Protein AF-A0AAA9Z2B7-F1 (afdb_monomer_lite)

Sequence (1049 aa):
MNGNPAVTLFSEHAGSIQVANTSALHRAEEEEALEDHRRREQELAKEMENAFDDLIDDDQNDTLNSLNYLSNHSEQSTPPPPLPMVNRVLEGVTLKKNGAVPNCGEGGDGHHVTHWMQMYESKQREFEHVTRLMHDKTKEFERQVNELKKRLMLAEGERDRANMTRTQSHDILVECKTKISEQEDAISKHKDKIKSLEETNLKLEADLEHKKTMLQDTLHKYHMVEQTMGVKADRHTDHLLKQAEEKHSAKVAMMQQQIENLRSELDDRVQEVRRWEVRYKELQSLRDALLVEKTETIQRLQDSLEESQRQCENLMTKTMSVTNFSQDNLRLKSKVSALEQQTQDMQKTINTLTHRLETTNAELELMDSVICSSDEHGGSSPGKDGTCTFAASRKHLIGSTPINPNAFKNPEDRVAKLKQELLLCMNGQKEKRETIKRLESDLSTKEQEVQQLKKDESQALVQMNQYKEEAFRVNSKCKLLEAELDKLCKKDQSSSKLGRRSSFDRQEALEDKIFALKQEKVELEEKCDKLERENQQFRERMKKLGSDSQSLDAVKLELEKHKSLLKDAQNECERLKNLYIEMSGCKDTLNRELTTLRSQDSAKEISVLREKVASLERALQLAELKSSELAKLLEREKIEHEKLLRDLQEKQHDSSRDSKELKQSTNNCVRCIDNLTELSKMEIQNLQLQNTCASHLKDINELKNALKEARTTINTLHEKLDLKAERDHLIDELKEKAIQFEQFMRGKSTSHSSMSSSGNSSTKDSATSPRPQEKRQSRDQSVNTSSEYHEPNEVENRKAAREQENRIREEMARAFAAEIKVIEEKFKEQYIKFEQNITELKKELHDRVNELLLRNKEIEVLKYAIVTEREKMTEILAKKDEDARRLFDKQAEVMKKYKSELENAHRKVQFLEGQLHEKRELIQAERESMEKLIKQVTEERKLYKEHEDELIAKFKEMETEYNKSLEMMTEKYNSVKKTALNYKKYAEDKEQHMLKEYDRIKDGYNTALLKVQNRMKEALESKDRSMKEQISKVETEYQSKLKMLKAST

Secondary structure (DSSP, 8-state):
-----------S---------HHHHHHHHHHHHHHHHHHHHHHHHHHHHHTTGGGTS----------------------------------------------------HHHHHHHHHHHHHHHHHHHHHHHHHHHHHHHHHHHHHHHHHHHHHHHHHHHHHHHHHHHHHHHHHHHHHHHHHHHHHHHHHHHHHHHHHHHHHHHHHHHHHHHHHHHHHHHHHHHHHHHHHHHHHHHHHHHHHHHHHHHHHHHHHHHHHHHHHHHHHHHHHHHHHHHHHHHHHHHHHHHHHHHHHHHHHHHHHHHHHHHHHHHHHHHHHHHHHS-HHHHHHHHHHHHHHHHHHHHHHHHHHHHHHHHHHHHHTTTGGGT-S----------------------------------------SHHHHHHHHHHHHHHHHHHHHHHHHHHHHHHHHHHHHHHHHHHHHHHHHHHHHHHHHHHHHHHHHHHHHHHHHHHHHHTTTTTS-------TTTHHHHHHHHHHHHHHHHHHHHHHHHHHHHHHHHHHHHHHHHHHHHHHHHHHHHHHHHHHHHHHHHHHHHHHHHHHHHHHHHHHHHHHHHHHHHHHHHHHHHHHHHHHHHHHHHHHHHHHHHHHHHHHHHHHHHHHHHHHHHHHHHHHHHHS--S---------S--HHHHHHHHHHHHHHHHHHHHHHHHHHHHHHHHHHHHHHHHHHHHHHHHHHHHHHHHHHHHHHHHHHHHHHHHHHHHHHHHTS-----------------------------------------S-HHHHHHHHHHHHHHHHHHHHHHHHHHHHHHHHHHHHHHHHHHHHHHHHHHHHHHHHHHHHHHHHHHHHHHHHHHHHHHHHHHHHHHHHHHHHHHHHHHHHHHHHHHHHHHHHHHHHHHHHHHHHHHHHHHHHHHHHHHHHHHHHHHHHHHHHHHHHHHHHHHHHHHHHHHHHHHHHHHHHHHHHHHHHHHHHHHHHHHHHHHHHHHHHHHHHHHHHHHHHHHHHHHHHHHHHHHHHHHHHHHHHHHHHHHTTS--

Radius of gyration: 96.9 Å; chains: 1; bounding box: 285×155×288 Å

pLDDT: mean 76.9, std 21.86, range [25.92, 97.5]

Foldseek 3Di:
DDDDDDDDDPDDDDDDPDPDDPVVVVVVVVVVVVVVVVVVVVVVVVCVVCVCVVPPDDDDDDDDDDDDDDDDDDDDDDDDDDDDDDDDDDDDDDDDDDDDDDDDDDDDDPPVVVVVVVVVVVVVVVVVVVVVVVVVVVVVVVVVVVVVVVVVVVVVVVVVVVVVVVVVVVVVVVVVVVVVVVVVVVVVVVVVVVVVVVVVVVVVVVVVVVVVVVVVVVVVVVVVCVVVVVVVVVVVVVVVVVVVVVVVVVVVVVVVVVVVVVVVVVVVVVVVVVVVVVVVVVVVVVVVVVVVVVVVVVVVVVVVVVVVVVVVVVVVVVVVVVDVVVVVVVVVVVVVVVVVVVVVVVVVVVVVVVVVVCVVCVVPCVPPPDDDDYDDYDDYDDYYDDDDDDDDDDDDDDDDDDDDDDDDDDPVVVVVVVVVVVVVVVVVVVVVVVVVVVVVVVVVVVVVVVVVVVVVVVVVVVVVVVVVVVVVVVVVVVVVVVVVVVVVVVPVVPDDDDDDDPPVCVVVVVVVVVVVVVVVVVVVVVVVVVVVVVVVVVVVVVVVVVVVVVVVVVVVVVVVVVVVVVVVVVVVVVVVVVVVVVVVVVVVVVVVVVVVVVVVVVVVVVVVVVVVVVVVVVVVVVVVVVVVVVVVVVVVVVVVVVVVVVVVVVCVVPPPDDDDDDDDDDDDPVVVVVVVVVVVVVVVVVVVVVVVVVVVVVVVVVVVVVVVVVVVVVVVVVVVVVVVVVVVVVVVVVVVVVVVVVVVVVVCVVDDPDDDDDDDDDDDDDDDDDDDDDDDDDDDDDDDDDDDDDDDDPPPVVVVVVVVVVVVVVVVVVVVVVVVVVVVVVVVVVVVVVVVVVVVVVVVVVVVVVVVVVVVVVVVVVVVVVVVVVVVVVVVVVVVVVVVVVVVVVVVVVVVVVVVVVVVVVVVVVVVVVVVVVVVVVVVVVVVVVVVVVVVVVVVVVVVVVVVVVVVVVVVVVVVVVVVVVVVVVVVVVVVVVVVVVVVVVVVVVVVVVVVVVVVVVVVVVVVVVVVVVVVVVVVVVVVVVVVVVVVVVVVVVVVVVVVVVVDD

Structure (mmCIF, N/CA/C/O backbone):
data_AF-A0AAA9Z2B7-F1
#
_entry.id   AF-A0AAA9Z2B7-F1
#
loop_
_atom_site.group_PDB
_atom_site.id
_atom_site.type_symbol
_atom_site.label_atom_id
_atom_site.label_alt_id
_atom_site.label_comp_id
_atom_site.label_asym_id
_atom_site.label_entity_id
_atom_site.label_seq_id
_atom_site.pdbx_PDB_ins_code
_atom_site.Cartn_x
_atom_site.Cartn_y
_atom_site.Cartn_z
_atom_site.occupancy
_atom_site.B_iso_or_equiv
_atom_site.auth_seq_id
_atom_site.auth_comp_id
_atom_site.auth_asym_id
_atom_site.auth_atom_id
_atom_site.pdbx_PDB_model_num
ATOM 1 N N . MET A 1 1 ? -34.300 40.550 18.934 1.00 36.41 1 MET A N 1
ATOM 2 C CA . MET A 1 1 ? -33.911 39.120 18.914 1.00 36.41 1 MET A CA 1
ATOM 3 C C . MET A 1 1 ? -33.779 38.680 17.466 1.00 36.41 1 MET A C 1
ATOM 5 O O . MET A 1 1 ? -34.389 39.335 16.635 1.00 36.41 1 MET A O 1
ATOM 9 N N . ASN A 1 2 ? -33.032 37.601 17.216 1.00 36.44 2 ASN A N 1
ATOM 10 C CA . ASN A 1 2 ? -32.855 36.895 15.937 1.00 36.44 2 ASN A CA 1
ATOM 11 C C . ASN A 1 2 ? -32.421 37.768 14.744 1.00 36.44 2 ASN A C 1
ATOM 13 O O . ASN A 1 2 ? -33.203 38.533 14.192 1.00 36.44 2 ASN A O 1
ATOM 17 N N . GLY A 1 3 ? -31.178 37.585 14.301 1.00 34.53 3 GLY A N 1
ATOM 18 C CA . GLY A 1 3 ? -30.697 38.088 13.015 1.00 34.53 3 GLY A CA 1
ATOM 19 C C . GLY A 1 3 ? -30.290 36.936 12.101 1.00 34.53 3 GLY A C 1
ATOM 20 O O . GLY A 1 3 ? -29.943 35.860 12.585 1.00 34.53 3 GLY A O 1
ATOM 21 N N . ASN A 1 4 ? -30.299 37.179 10.791 1.00 34.38 4 ASN A N 1
ATOM 22 C CA . ASN A 1 4 ? -29.501 36.420 9.830 1.00 34.38 4 ASN A CA 1
ATOM 23 C C . ASN A 1 4 ? -29.220 37.316 8.603 1.00 34.38 4 ASN A C 1
ATOM 25 O O . ASN A 1 4 ? -30.181 37.735 7.954 1.00 34.38 4 ASN A O 1
ATOM 29 N N . PRO A 1 5 ? -27.961 37.681 8.298 1.00 45.47 5 PRO A N 1
ATOM 30 C CA . PRO A 1 5 ? -27.651 38.594 7.201 1.00 45.47 5 PRO A CA 1
ATOM 31 C C . PRO A 1 5 ? -27.490 37.843 5.870 1.00 45.47 5 PRO A C 1
ATOM 33 O O . PRO A 1 5 ? -26.452 37.244 5.602 1.00 45.47 5 PRO A O 1
ATOM 36 N N . ALA A 1 6 ? -28.495 37.925 4.999 1.00 32.09 6 ALA A N 1
ATOM 37 C CA . ALA A 1 6 ? -28.355 37.557 3.590 1.00 32.09 6 ALA A CA 1
ATOM 38 C C . ALA A 1 6 ? -27.947 38.801 2.782 1.00 32.09 6 ALA A C 1
ATOM 40 O O . ALA A 1 6 ? -28.791 39.638 2.464 1.00 32.09 6 ALA A O 1
ATOM 41 N N . VAL A 1 7 ? -26.652 38.949 2.485 1.00 37.31 7 VAL A N 1
ATOM 42 C CA . VAL A 1 7 ? -26.121 40.091 1.720 1.00 37.31 7 VAL A CA 1
ATOM 43 C C . VAL A 1 7 ? -25.992 39.724 0.242 1.00 37.31 7 VAL A C 1
ATOM 45 O O . VAL A 1 7 ? -25.288 38.787 -0.126 1.00 37.31 7 VAL A O 1
ATOM 48 N N . THR A 1 8 ? -26.682 40.483 -0.608 1.00 39.69 8 THR A N 1
ATOM 49 C CA . THR A 1 8 ? -26.598 40.423 -2.073 1.00 39.69 8 THR A CA 1
ATOM 50 C C . THR A 1 8 ? -25.227 40.854 -2.588 1.00 39.69 8 THR A C 1
ATOM 52 O O . THR A 1 8 ? -24.715 41.887 -2.164 1.00 39.69 8 THR A O 1
ATOM 55 N N . LEU A 1 9 ? -24.683 40.126 -3.569 1.00 34.62 9 LEU A N 1
ATOM 56 C CA . LEU A 1 9 ? -23.406 40.457 -4.216 1.00 34.62 9 LEU A CA 1
ATOM 57 C C . LEU A 1 9 ? -23.421 40.145 -5.731 1.00 34.62 9 LEU A C 1
ATOM 59 O O . LEU A 1 9 ? -22.540 39.476 -6.258 1.00 34.62 9 LEU A O 1
ATOM 63 N N . PHE A 1 10 ? -24.465 40.611 -6.431 1.00 36.41 10 PHE A N 1
ATOM 64 C CA . PHE A 1 10 ? -24.662 40.410 -7.878 1.00 36.41 10 PHE A CA 1
ATOM 65 C C . PHE A 1 10 ? -25.240 41.649 -8.596 1.00 36.41 10 PHE A C 1
ATOM 67 O O . PHE A 1 10 ? -26.209 41.543 -9.343 1.00 36.41 10 PHE A O 1
ATOM 74 N N . SER A 1 11 ? -24.647 42.832 -8.393 1.00 35.84 11 SER A N 1
ATOM 75 C CA . SER A 1 11 ? -24.868 43.991 -9.283 1.00 35.84 11 SER A CA 1
ATOM 76 C C . SER A 1 11 ? -23.860 45.126 -9.051 1.00 35.84 11 SER A C 1
ATOM 78 O O . SER A 1 11 ? -24.230 46.190 -8.562 1.00 35.84 11 SER A O 1
ATOM 80 N N . GLU A 1 12 ? -22.596 44.939 -9.432 1.00 34.78 12 GLU A N 1
ATOM 81 C CA . GLU A 1 12 ? -21.686 46.072 -9.648 1.00 34.78 12 GLU A CA 1
ATOM 82 C C . GLU A 1 12 ? -20.708 45.783 -10.798 1.00 34.78 12 GLU A C 1
ATOM 84 O O . GLU A 1 12 ? -20.236 44.660 -10.956 1.00 34.78 12 GLU A O 1
ATOM 89 N N . HIS A 1 13 ? -20.431 46.811 -11.605 1.00 33.06 13 HIS A N 1
ATOM 90 C CA . HIS A 1 13 ? -19.369 46.857 -12.621 1.00 33.06 13 HIS A CA 1
ATOM 91 C C . HIS A 1 13 ? -19.383 45.788 -13.735 1.00 33.06 13 HIS A C 1
ATOM 93 O O . HIS A 1 13 ? -18.380 45.136 -14.020 1.00 33.06 13 HIS A O 1
ATOM 99 N N . ALA A 1 14 ? -20.488 45.725 -14.485 1.00 42.03 14 ALA A N 1
ATOM 100 C CA . ALA A 1 14 ? -20.457 45.283 -15.882 1.00 42.03 14 ALA A CA 1
ATOM 101 C C . ALA A 1 14 ? -20.304 46.504 -16.813 1.00 42.03 14 ALA A C 1
ATOM 103 O O . ALA A 1 14 ? -21.259 47.256 -17.004 1.00 42.03 14 ALA A O 1
ATOM 104 N N . GLY A 1 15 ? -19.119 46.714 -17.398 1.00 34.88 15 GLY A N 1
ATOM 105 C CA . GLY A 1 15 ? -18.901 47.784 -18.379 1.00 34.88 15 GLY A CA 1
ATOM 106 C C . GLY A 1 15 ? -17.434 48.018 -18.754 1.00 34.88 15 GLY A C 1
ATOM 107 O O . GLY A 1 15 ? -16.591 48.181 -17.884 1.00 34.88 15 GLY A O 1
ATOM 108 N N . SER A 1 16 ? -17.158 48.095 -20.061 1.00 34.91 16 SER A N 1
ATOM 109 C CA . SER A 1 16 ? -15.866 48.469 -20.663 1.00 34.91 16 SER A CA 1
ATOM 110 C C . SER A 1 16 ? -14.650 47.583 -20.327 1.00 34.91 16 SER A C 1
ATOM 112 O O . SER A 1 16 ? -13.742 47.994 -19.606 1.00 34.91 16 SER A O 1
ATOM 114 N N . ILE A 1 17 ? -14.529 46.440 -21.015 1.00 34.38 17 ILE A N 1
ATOM 115 C CA . ILE A 1 17 ? -13.193 45.929 -21.366 1.00 34.38 17 ILE A CA 1
ATOM 116 C C . ILE A 1 17 ? -12.596 46.915 -22.377 1.00 34.38 17 ILE A C 1
ATOM 118 O O . ILE A 1 17 ? -13.062 46.993 -23.514 1.00 34.38 17 ILE A O 1
ATOM 122 N N . GLN A 1 18 ? -11.581 47.680 -21.973 1.00 34.91 18 GLN A N 1
ATOM 123 C CA . GLN A 1 18 ? -10.797 48.468 -22.921 1.00 34.91 18 GLN A CA 1
ATOM 124 C C . GLN A 1 18 ? -9.943 47.522 -23.768 1.00 34.91 18 GLN A C 1
ATOM 126 O O . GLN A 1 18 ? -9.064 46.834 -23.250 1.00 34.91 18 GLN A O 1
ATOM 131 N N . VAL A 1 19 ? -10.182 47.506 -25.080 1.00 37.06 19 VAL A N 1
ATOM 132 C CA . VAL A 1 19 ? -9.273 46.869 -26.039 1.00 37.06 19 VAL A CA 1
ATOM 133 C C . VAL A 1 19 ? -8.016 47.733 -26.119 1.00 37.06 19 VAL A C 1
ATOM 135 O O . VAL A 1 19 ? -7.999 48.759 -26.797 1.00 37.06 19 VAL A O 1
ATOM 138 N N . ALA A 1 20 ? -6.974 47.351 -25.379 1.00 36.44 20 ALA A N 1
ATOM 139 C CA . ALA A 1 20 ? -5.672 48.002 -25.465 1.00 36.44 20 ALA A CA 1
ATOM 140 C C . ALA A 1 20 ? -5.089 47.818 -26.879 1.00 36.44 20 ALA A C 1
ATOM 142 O O . ALA A 1 20 ? -5.139 46.725 -27.441 1.00 36.44 20 ALA A O 1
ATOM 143 N N . ASN A 1 21 ? -4.569 48.901 -27.464 1.00 44.94 21 ASN A N 1
ATOM 144 C CA . ASN A 1 21 ? -4.221 48.978 -28.886 1.00 44.94 21 ASN A CA 1
ATOM 145 C C . ASN A 1 21 ? -3.170 47.941 -29.329 1.00 44.94 21 ASN A C 1
ATOM 147 O O . ASN A 1 21 ? -1.967 48.183 -29.228 1.00 44.94 21 ASN A O 1
ATOM 151 N N . THR A 1 22 ? -3.614 46.867 -29.987 1.00 42.72 22 THR A N 1
ATOM 152 C CA . THR A 1 22 ? -2.740 45.964 -30.763 1.00 42.72 22 THR A CA 1
ATOM 153 C C . THR A 1 22 ? -1.999 46.691 -31.894 1.00 42.72 22 THR A C 1
ATOM 155 O O . THR A 1 22 ? -0.917 46.269 -32.286 1.00 42.72 22 THR A O 1
ATOM 158 N N . SER A 1 23 ? -2.513 47.843 -32.350 1.00 52.03 23 SER A N 1
ATOM 159 C CA . SER A 1 23 ? -1.853 48.730 -33.325 1.00 52.03 23 SER A CA 1
ATOM 160 C C . SER A 1 23 ? -0.497 49.297 -32.871 1.00 52.03 23 SER A C 1
ATOM 162 O O . SER A 1 23 ? 0.234 49.804 -33.722 1.00 52.03 23 SER A O 1
ATOM 164 N N . ALA A 1 24 ? -0.170 49.285 -31.574 1.00 50.59 24 ALA A N 1
ATOM 165 C CA . ALA A 1 24 ? 1.153 49.699 -31.102 1.00 50.59 24 ALA A CA 1
ATOM 166 C C . ALA A 1 24 ? 2.172 48.556 -31.237 1.00 50.59 24 ALA A C 1
ATOM 168 O O . ALA A 1 24 ? 3.269 48.768 -31.741 1.00 50.59 24 ALA A O 1
ATOM 169 N N . LEU A 1 25 ? 1.769 47.342 -30.851 1.00 53.09 25 LEU A N 1
ATOM 170 C CA . LEU A 1 25 ? 2.598 46.136 -30.895 1.00 53.09 25 LEU A CA 1
ATOM 171 C C . LEU A 1 25 ? 2.917 45.730 -32.342 1.00 53.09 25 LEU A C 1
ATOM 173 O O . LEU A 1 25 ? 4.081 45.622 -32.701 1.00 53.09 25 LEU A O 1
ATOM 177 N N . HIS A 1 26 ? 1.897 45.667 -33.203 1.00 53.09 26 HIS A N 1
ATOM 178 C CA . HIS A 1 26 ? 2.074 45.317 -34.617 1.00 53.09 26 HIS A CA 1
ATOM 179 C C . HIS A 1 26 ? 2.900 46.364 -35.395 1.00 53.09 26 HIS A C 1
ATOM 181 O O . HIS A 1 26 ? 3.564 46.021 -36.368 1.00 53.09 26 HIS A O 1
ATOM 187 N N . ARG A 1 27 ? 2.894 47.641 -34.971 1.00 62.94 27 ARG A N 1
ATOM 188 C CA . ARG A 1 27 ? 3.772 48.671 -35.556 1.00 62.94 27 ARG A CA 1
ATOM 189 C C . ARG A 1 27 ? 5.222 48.504 -35.093 1.00 62.94 27 ARG A C 1
ATOM 191 O O . ARG A 1 27 ? 6.113 48.714 -35.901 1.00 62.94 27 ARG A O 1
ATOM 198 N N . ALA A 1 28 ? 5.457 48.112 -33.840 1.00 65.44 28 ALA A N 1
ATOM 199 C CA . ALA A 1 28 ? 6.804 47.828 -33.347 1.00 65.44 28 ALA A CA 1
ATOM 200 C C . ALA A 1 28 ? 7.416 46.591 -34.032 1.00 65.44 28 ALA A C 1
ATOM 202 O O . ALA A 1 28 ? 8.573 46.634 -34.425 1.00 65.44 28 ALA A O 1
ATOM 203 N N . GLU A 1 29 ? 6.628 45.532 -34.251 1.00 68.62 29 GLU A N 1
ATOM 204 C CA . GLU A 1 29 ? 7.055 44.337 -35.002 1.00 68.62 29 GLU A CA 1
ATOM 205 C C . GLU A 1 29 ? 7.353 44.657 -36.485 1.00 68.62 29 GLU A C 1
ATOM 207 O O . GLU A 1 29 ? 8.303 44.131 -37.062 1.00 68.62 29 GLU A O 1
ATOM 212 N N . GLU A 1 30 ? 6.577 45.554 -37.106 1.00 67.50 30 GLU A N 1
ATOM 213 C CA . GLU A 1 30 ? 6.803 46.032 -38.482 1.00 67.50 30 GLU A CA 1
ATOM 214 C C . GLU A 1 30 ? 8.042 46.949 -38.587 1.00 67.50 30 GLU A C 1
ATOM 216 O O . GLU A 1 30 ? 8.807 46.854 -39.546 1.00 67.50 30 GLU A O 1
ATOM 221 N N . GLU A 1 31 ? 8.285 47.793 -37.580 1.00 73.31 31 GLU A N 1
ATOM 222 C CA . GLU A 1 31 ? 9.467 48.659 -37.477 1.00 73.31 31 GLU A CA 1
ATOM 223 C C . GLU A 1 31 ? 10.747 47.842 -37.202 1.00 73.31 31 GLU A C 1
ATOM 225 O O . GLU A 1 31 ? 11.766 48.067 -37.855 1.00 73.31 31 GLU A O 1
ATOM 230 N N . GLU A 1 32 ? 10.686 46.819 -36.340 1.00 73.69 32 GLU A N 1
ATOM 231 C CA . GLU A 1 32 ? 11.787 45.871 -36.102 1.00 73.69 32 GLU A CA 1
ATOM 232 C C . GLU A 1 32 ? 12.126 45.053 -37.361 1.00 73.69 32 GLU A C 1
ATOM 234 O O . GLU A 1 32 ? 13.302 44.910 -37.700 1.00 73.69 32 GLU A O 1
ATOM 239 N N . ALA A 1 33 ? 11.120 44.583 -38.108 1.00 75.06 33 ALA A N 1
ATOM 240 C CA . ALA A 1 33 ? 11.331 43.862 -39.366 1.00 75.06 33 ALA A CA 1
ATOM 241 C C . ALA A 1 33 ? 12.002 44.731 -40.449 1.00 75.06 33 ALA A C 1
ATOM 243 O O . ALA A 1 33 ? 12.862 44.245 -41.189 1.00 75.06 33 ALA A O 1
ATOM 244 N N . LEU A 1 34 ? 11.652 46.020 -40.530 1.00 79.00 34 LEU A N 1
ATOM 245 C CA . LEU A 1 34 ? 12.309 46.979 -41.427 1.00 79.00 34 LEU A CA 1
ATOM 246 C C . LEU A 1 34 ? 13.745 47.297 -40.977 1.00 79.00 34 LEU A C 1
ATOM 248 O O . LEU A 1 34 ? 14.641 47.390 -41.815 1.00 79.00 34 LEU A O 1
ATOM 252 N N . GLU A 1 35 ? 13.989 47.410 -39.671 1.00 79.06 35 GLU A N 1
ATOM 253 C CA . GLU A 1 35 ? 15.323 47.628 -39.097 1.00 79.06 35 GLU A CA 1
ATOM 254 C C . GLU A 1 35 ? 16.250 46.407 -39.294 1.00 79.06 35 GLU A C 1
ATOM 256 O O . GLU A 1 35 ? 17.453 46.562 -39.514 1.00 79.06 35 GLU A O 1
ATOM 261 N N . ASP A 1 36 ? 15.706 45.183 -39.270 1.00 78.25 36 ASP A N 1
ATOM 262 C CA . ASP A 1 36 ? 16.438 43.943 -39.579 1.00 78.25 36 ASP A CA 1
ATOM 263 C C . ASP A 1 36 ? 16.745 43.805 -41.078 1.00 78.25 36 ASP A C 1
ATOM 265 O O . ASP A 1 36 ? 17.864 43.448 -41.453 1.00 78.25 36 ASP A O 1
ATOM 269 N N . HIS A 1 37 ? 15.801 44.178 -41.952 1.00 76.88 37 HIS A N 1
ATOM 270 C CA . HIS A 1 37 ? 16.046 44.248 -43.397 1.00 76.88 37 HIS A CA 1
ATOM 271 C C . HIS A 1 37 ? 17.112 45.302 -43.735 1.00 76.88 37 HIS A C 1
ATOM 273 O O . HIS A 1 37 ? 18.008 45.038 -44.537 1.00 76.88 37 HIS A O 1
ATOM 279 N N . ARG A 1 38 ? 17.078 46.467 -43.071 1.00 82.38 38 ARG A N 1
ATOM 280 C CA . ARG A 1 38 ? 18.087 47.525 -43.225 1.00 82.38 38 ARG A CA 1
ATOM 281 C C . ARG A 1 38 ? 19.466 47.084 -42.734 1.00 82.38 38 ARG A C 1
ATOM 283 O O . ARG A 1 38 ? 20.458 47.410 -43.382 1.00 82.38 38 ARG A O 1
ATOM 290 N N . ARG A 1 39 ? 19.550 46.321 -41.634 1.00 85.44 39 ARG A N 1
ATOM 291 C CA . ARG A 1 39 ? 20.814 45.699 -41.196 1.00 85.44 39 ARG A CA 1
ATOM 292 C C . ARG A 1 39 ? 21.336 44.701 -42.227 1.00 85.44 39 ARG A C 1
ATOM 294 O O . ARG A 1 39 ? 22.490 44.834 -42.615 1.00 85.44 39 ARG A O 1
ATOM 301 N N . ARG A 1 40 ? 20.491 43.815 -42.770 1.00 79.25 40 ARG A N 1
ATOM 302 C CA . ARG A 1 40 ? 20.885 42.894 -43.857 1.00 79.25 40 ARG A CA 1
ATOM 303 C C . ARG A 1 40 ? 21.409 43.608 -45.100 1.00 79.25 40 ARG A C 1
ATOM 305 O O . ARG A 1 40 ? 22.401 43.175 -45.673 1.00 79.25 40 ARG A O 1
ATOM 312 N N . GLU A 1 41 ? 20.760 44.688 -45.529 1.00 78.75 41 GLU A N 1
ATOM 313 C CA . GLU A 1 41 ? 21.219 45.472 -46.683 1.00 78.75 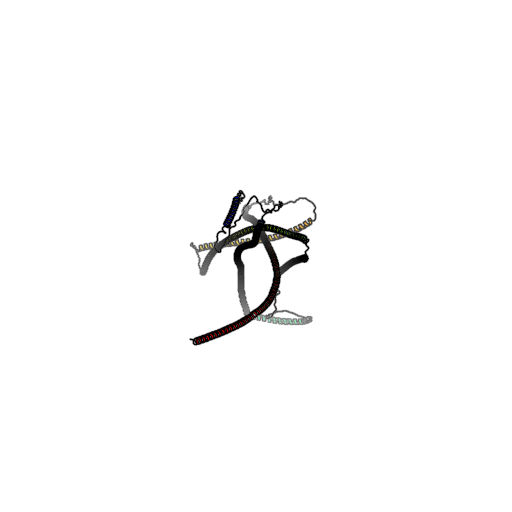41 GLU A CA 1
ATOM 314 C C . GLU A 1 41 ? 22.538 46.201 -46.401 1.00 78.75 41 GLU A C 1
ATOM 316 O O . GLU A 1 41 ? 23.374 46.305 -47.294 1.00 78.75 41 GLU A O 1
ATOM 321 N N . GLN A 1 42 ? 22.767 46.660 -45.167 1.00 81.31 42 GLN A N 1
ATOM 322 C CA . GLN A 1 42 ? 24.045 47.252 -44.758 1.00 81.31 42 GLN A CA 1
ATOM 323 C C . GLN A 1 42 ? 25.162 46.210 -44.619 1.00 81.31 42 GLN A C 1
ATOM 325 O O . GLN A 1 42 ? 26.299 46.498 -44.982 1.00 81.31 42 GLN A O 1
ATOM 330 N N . GLU A 1 43 ? 24.850 45.007 -44.141 1.00 79.25 43 GLU A N 1
ATOM 331 C CA . GLU A 1 43 ? 25.772 43.870 -44.093 1.00 79.25 43 GLU A CA 1
ATOM 332 C C . GLU A 1 43 ? 26.164 43.441 -45.513 1.00 79.25 43 GLU A C 1
ATOM 334 O O . GLU A 1 43 ? 27.351 43.431 -45.823 1.00 79.25 43 GLU A O 1
ATOM 339 N N . LEU A 1 44 ? 25.194 43.232 -46.413 1.00 77.69 44 LEU A N 1
ATOM 340 C CA . LEU A 1 44 ? 25.440 42.919 -47.828 1.00 77.69 44 LEU A CA 1
ATOM 341 C C . LEU A 1 44 ? 26.194 44.031 -48.569 1.00 77.69 44 LEU A C 1
ATOM 343 O O . LEU A 1 44 ? 27.066 43.737 -49.382 1.00 77.69 44 LEU A O 1
ATOM 347 N N . ALA A 1 45 ? 25.893 45.307 -48.304 1.00 77.19 45 ALA A N 1
ATOM 348 C CA . ALA A 1 45 ? 26.626 46.422 -48.903 1.00 77.19 45 ALA A CA 1
ATOM 349 C C . ALA A 1 45 ? 28.095 46.440 -48.457 1.00 77.19 45 ALA A C 1
ATOM 351 O O . ALA A 1 45 ? 28.975 46.687 -49.274 1.00 77.19 45 ALA A O 1
ATOM 352 N N . LYS A 1 46 ? 28.359 46.132 -47.184 1.00 76.50 46 LYS A N 1
ATOM 353 C CA . LYS A 1 46 ? 29.707 46.096 -46.608 1.00 76.50 46 LYS A CA 1
ATOM 354 C C . LYS A 1 46 ? 30.489 44.842 -47.007 1.00 76.50 46 LYS A C 1
ATOM 356 O O . LYS A 1 46 ? 31.698 44.899 -47.183 1.00 76.50 46 LYS A O 1
ATOM 361 N N . GLU A 1 47 ? 29.799 43.722 -47.193 1.00 73.56 47 GLU A N 1
ATOM 362 C CA . GLU A 1 47 ? 30.359 42.492 -47.756 1.00 73.56 47 GLU A CA 1
ATOM 363 C C . GLU A 1 47 ? 30.729 42.697 -49.237 1.00 73.56 47 GLU A C 1
ATOM 365 O O . GLU A 1 47 ? 31.818 42.317 -49.650 1.00 73.56 47 GLU A O 1
ATOM 370 N N . MET A 1 48 ? 29.897 43.411 -50.009 1.00 74.75 48 MET A N 1
ATOM 371 C CA . MET A 1 48 ? 30.197 43.849 -51.383 1.00 74.75 48 MET A CA 1
ATOM 372 C C . MET A 1 48 ? 31.326 44.891 -51.476 1.00 74.75 48 MET A C 1
ATOM 374 O O . MET A 1 48 ? 32.054 44.894 -52.467 1.00 74.75 48 MET A O 1
ATOM 378 N N . GLU A 1 49 ? 31.455 45.782 -50.488 1.00 72.56 49 GLU A N 1
ATOM 379 C CA . GLU A 1 49 ? 32.534 46.779 -50.399 1.00 72.56 49 GLU A CA 1
ATOM 380 C C . GLU A 1 49 ? 33.876 46.089 -50.100 1.00 72.56 49 GLU A C 1
ATOM 382 O O . GLU A 1 49 ? 34.841 46.276 -50.838 1.00 72.56 49 GLU A O 1
ATOM 387 N N . ASN A 1 50 ? 33.904 45.191 -49.110 1.00 67.19 50 ASN A N 1
ATOM 388 C CA . ASN A 1 50 ? 35.104 44.453 -48.713 1.00 67.19 50 ASN A CA 1
ATOM 389 C C . ASN A 1 50 ? 35.536 43.357 -49.713 1.00 67.19 50 ASN A C 1
ATOM 391 O O . ASN A 1 50 ? 36.714 43.010 -49.748 1.00 67.19 50 ASN A O 1
ATOM 395 N N . ALA A 1 51 ? 34.629 42.800 -50.530 1.00 65.31 51 ALA A N 1
ATOM 396 C CA . ALA A 1 51 ? 34.892 41.642 -51.408 1.00 65.31 51 ALA A CA 1
ATOM 397 C C . ALA A 1 51 ? 35.989 41.837 -52.482 1.00 65.31 51 ALA A C 1
ATOM 399 O O . ALA A 1 51 ? 36.308 40.891 -53.207 1.00 65.31 51 ALA A O 1
ATOM 400 N N . PHE A 1 52 ? 36.553 43.042 -52.605 1.00 56.06 52 PHE A N 1
ATOM 401 C CA . PHE A 1 52 ? 37.652 43.359 -53.521 1.00 56.06 52 PHE A CA 1
ATOM 402 C C . PHE A 1 52 ? 38.913 43.915 -52.831 1.00 56.06 52 PHE A C 1
ATOM 404 O O . PHE A 1 52 ? 39.942 44.016 -53.500 1.00 56.06 52 PHE A O 1
ATOM 411 N N . ASP A 1 53 ? 38.874 44.214 -51.526 1.00 57.66 53 ASP A N 1
ATOM 412 C CA . ASP A 1 53 ? 40.045 44.700 -50.773 1.00 57.66 53 ASP A CA 1
ATOM 413 C C . ASP A 1 53 ? 41.064 43.570 -50.512 1.00 57.66 53 ASP A C 1
ATOM 415 O O . ASP A 1 53 ? 42.273 43.794 -50.600 1.00 57.66 53 ASP A O 1
ATOM 419 N N . ASP A 1 54 ? 40.587 42.329 -50.339 1.00 59.19 54 ASP A N 1
ATOM 420 C CA . ASP A 1 54 ? 41.379 41.089 -50.177 1.00 59.19 54 ASP A CA 1
ATOM 421 C C . ASP A 1 54 ? 42.310 40.755 -51.378 1.00 59.19 54 ASP A C 1
ATOM 423 O O . ASP A 1 54 ? 42.961 39.709 -51.405 1.00 59.19 54 ASP A O 1
ATOM 427 N N . LEU A 1 55 ? 42.360 41.610 -52.408 1.00 54.41 55 LEU A N 1
ATOM 428 C CA . LEU A 1 55 ? 43.155 41.439 -53.630 1.00 54.41 55 LEU A CA 1
ATOM 429 C C . LEU A 1 55 ? 44.300 42.459 -53.788 1.00 54.41 55 LEU A C 1
ATOM 431 O O . LEU A 1 55 ? 44.955 42.446 -54.833 1.00 54.41 55 LEU A O 1
ATOM 435 N N . ILE A 1 56 ? 44.528 43.349 -52.811 1.00 55.19 56 ILE A N 1
ATOM 436 C CA . ILE A 1 56 ? 45.468 44.480 -52.957 1.00 55.19 56 ILE A CA 1
ATOM 437 C C . ILE A 1 56 ? 46.725 44.372 -52.073 1.00 55.19 56 ILE A C 1
ATOM 439 O O . ILE A 1 56 ? 47.811 44.646 -52.582 1.00 55.19 56 ILE A O 1
ATOM 443 N N . ASP A 1 57 ? 46.621 43.938 -50.811 1.00 49.72 57 ASP A N 1
ATOM 444 C CA . ASP A 1 57 ? 47.747 43.939 -49.855 1.00 49.72 57 ASP A CA 1
ATOM 445 C C . ASP A 1 57 ? 48.121 42.530 -49.341 1.00 49.72 57 ASP A C 1
ATOM 447 O O . ASP A 1 57 ? 47.568 42.060 -48.351 1.00 49.72 57 ASP A O 1
ATOM 451 N N . ASP A 1 58 ? 49.099 41.879 -49.992 1.00 45.97 58 ASP A N 1
ATOM 452 C CA . ASP A 1 58 ? 50.286 41.298 -49.317 1.00 45.97 58 ASP A CA 1
ATOM 453 C C . ASP A 1 58 ? 51.309 40.766 -50.354 1.00 45.97 58 ASP A C 1
ATOM 455 O O . ASP A 1 58 ? 51.215 39.639 -50.847 1.00 45.97 58 ASP A O 1
ATOM 459 N N . ASP A 1 59 ? 52.308 41.588 -50.706 1.00 48.19 59 ASP A N 1
ATOM 460 C CA . ASP A 1 59 ? 53.341 41.272 -51.712 1.00 48.19 59 ASP A CA 1
ATOM 461 C C . ASP A 1 59 ? 54.762 41.292 -51.093 1.00 48.19 59 ASP A C 1
ATOM 463 O O . ASP A 1 59 ? 55.330 42.357 -50.829 1.00 48.19 59 ASP A O 1
ATOM 467 N N . GLN A 1 60 ? 55.314 40.100 -50.807 1.00 44.25 60 GLN A N 1
ATOM 468 C CA . GLN A 1 60 ? 56.726 39.797 -50.459 1.00 44.25 60 GLN A CA 1
ATOM 469 C C . GLN A 1 60 ? 56.878 38.264 -50.276 1.00 44.25 60 GLN A C 1
ATOM 471 O O . GLN A 1 60 ? 56.376 37.707 -49.307 1.00 44.25 60 GLN A O 1
ATOM 476 N N . ASN A 1 61 ? 57.552 37.476 -51.123 1.00 37.75 61 ASN A N 1
ATOM 477 C CA . ASN A 1 61 ? 58.882 37.686 -51.701 1.00 37.75 61 ASN A CA 1
ATOM 478 C C . ASN A 1 61 ? 59.179 36.671 -52.839 1.00 37.75 61 ASN A C 1
ATOM 480 O O . ASN A 1 61 ? 58.626 35.576 -52.844 1.00 37.75 61 ASN A O 1
ATOM 484 N N . ASP A 1 62 ? 60.150 36.998 -53.705 1.00 41.25 62 ASP A N 1
ATOM 485 C CA . ASP A 1 62 ? 60.974 36.092 -54.542 1.00 41.25 62 ASP A CA 1
ATOM 486 C C . ASP A 1 62 ? 60.246 34.991 -55.371 1.00 41.25 62 ASP A C 1
ATOM 488 O O . ASP A 1 62 ? 59.917 33.914 -54.883 1.00 41.25 62 ASP A O 1
ATOM 492 N N . THR A 1 63 ? 60.187 35.046 -56.710 1.00 36.22 63 THR A N 1
ATOM 493 C CA . THR A 1 63 ? 61.394 34.974 -57.565 1.00 36.22 63 THR A CA 1
ATOM 494 C C . THR A 1 63 ? 61.103 35.289 -59.054 1.00 36.22 63 THR A C 1
ATOM 496 O O . THR A 1 63 ? 60.482 34.490 -59.744 1.00 36.22 63 THR A O 1
ATOM 499 N N . LEU A 1 64 ? 61.675 36.393 -59.559 1.00 35.81 64 LEU A N 1
ATOM 500 C CA . LEU A 1 64 ? 62.136 36.661 -60.947 1.00 35.81 64 LEU A CA 1
ATOM 501 C C . LEU A 1 64 ? 61.217 36.425 -62.182 1.00 35.81 64 LEU A C 1
ATOM 503 O O . LEU A 1 64 ? 60.998 35.298 -62.602 1.00 35.81 64 LEU A O 1
ATOM 507 N N . ASN A 1 65 ? 60.935 37.533 -62.894 1.00 32.12 65 ASN A N 1
ATOM 508 C CA . ASN A 1 65 ? 61.073 37.773 -64.356 1.00 32.12 65 ASN A CA 1
ATOM 509 C C . ASN A 1 65 ? 60.626 36.692 -65.391 1.00 32.12 65 ASN A C 1
ATOM 511 O O . ASN A 1 65 ? 61.068 35.552 -65.366 1.00 32.12 65 ASN A O 1
ATOM 515 N N . SER A 1 66 ? 59.933 37.029 -66.492 1.00 31.22 66 SER A N 1
ATOM 516 C CA . SER A 1 66 ? 59.957 38.311 -67.223 1.00 31.22 66 SER A CA 1
ATOM 517 C C . SER A 1 66 ? 58.785 38.500 -68.207 1.00 31.22 66 SER A C 1
ATOM 519 O O . SER A 1 66 ? 58.253 37.526 -68.727 1.00 31.22 66 SER A O 1
ATOM 521 N N . LEU A 1 67 ? 58.524 39.766 -68.563 1.00 32.53 67 LEU A N 1
ATOM 522 C CA . LEU A 1 67 ? 57.846 40.245 -69.785 1.00 32.53 67 LEU A CA 1
ATOM 523 C C . LEU A 1 67 ? 56.445 39.688 -70.110 1.00 32.53 67 LEU A C 1
ATOM 525 O O . LEU A 1 67 ? 56.287 38.738 -70.874 1.00 32.53 67 LEU A O 1
ATOM 529 N N . ASN A 1 68 ? 55.422 40.435 -69.687 1.00 30.78 68 ASN A N 1
ATOM 530 C CA . ASN A 1 68 ? 54.112 40.456 -70.343 1.00 30.78 68 ASN A CA 1
ATOM 531 C C . ASN A 1 68 ? 54.004 41.717 -71.230 1.00 30.78 68 ASN A C 1
ATOM 533 O O . ASN A 1 68 ? 54.529 42.769 -70.860 1.00 30.78 68 ASN A O 1
ATOM 537 N N . TYR A 1 69 ? 53.342 41.635 -72.388 1.00 31.33 69 TYR A N 1
ATOM 538 C CA . TYR A 1 69 ? 53.121 42.772 -73.299 1.00 31.33 69 TYR A CA 1
ATOM 539 C C . TYR A 1 69 ? 51.619 42.922 -73.560 1.00 31.33 69 TYR A C 1
ATOM 541 O O . TYR A 1 69 ? 50.920 41.923 -73.718 1.00 31.33 69 TYR A O 1
ATOM 549 N N . LEU A 1 70 ? 51.106 44.156 -73.568 1.00 38.38 70 LEU A N 1
ATOM 550 C CA . LEU A 1 70 ? 49.661 44.401 -73.523 1.00 38.38 70 LEU A CA 1
ATOM 551 C C . LEU A 1 70 ? 48.908 43.845 -74.741 1.00 38.38 70 LEU A C 1
ATOM 553 O O . LEU A 1 70 ? 49.316 44.042 -75.885 1.00 38.38 70 LEU A O 1
ATOM 557 N N . SER A 1 71 ? 47.718 43.297 -74.485 1.00 30.75 71 SER A N 1
ATOM 558 C CA . SER A 1 71 ? 46.647 43.198 -75.478 1.00 30.75 71 SER A CA 1
ATOM 559 C C . SER A 1 71 ? 45.287 43.378 -74.798 1.00 30.75 71 SER A C 1
ATOM 561 O O . SER A 1 71 ? 44.696 42.431 -74.287 1.00 30.75 71 SER A O 1
ATOM 563 N N . ASN A 1 72 ? 44.801 44.621 -74.774 1.00 34.16 72 ASN A N 1
ATOM 564 C CA . ASN A 1 72 ? 43.406 44.906 -74.450 1.00 34.16 72 ASN A CA 1
ATOM 565 C C . ASN A 1 72 ? 42.538 44.600 -75.673 1.00 34.16 72 ASN A C 1
ATOM 567 O O . ASN A 1 72 ? 42.780 45.167 -76.735 1.00 34.16 72 ASN A O 1
ATOM 571 N N . HIS A 1 73 ? 41.463 43.837 -75.488 1.00 30.81 73 HIS A N 1
ATOM 572 C CA . HIS A 1 73 ? 40.253 43.994 -76.290 1.00 30.81 73 HIS A CA 1
ATOM 573 C C . HIS A 1 73 ? 39.016 43.773 -75.417 1.00 30.81 73 HIS A C 1
ATOM 575 O O . HIS A 1 73 ? 38.851 42.726 -74.801 1.00 30.81 73 HIS A O 1
ATOM 581 N N . SER A 1 74 ? 38.153 44.785 -75.397 1.00 36.06 74 SER A N 1
ATOM 582 C CA . SER A 1 74 ? 36.770 44.719 -74.932 1.00 36.06 74 SER A CA 1
ATOM 583 C C . SER A 1 74 ? 35.900 45.290 -76.053 1.00 36.06 74 SER A C 1
ATOM 585 O O . SER A 1 74 ? 36.326 46.224 -76.738 1.00 36.06 74 SER A O 1
ATOM 587 N N . GLU A 1 75 ? 34.719 44.718 -76.275 1.00 36.62 75 GLU A N 1
ATOM 588 C CA . GLU A 1 75 ? 33.770 45.154 -77.304 1.00 36.62 75 GLU A CA 1
ATOM 589 C C . GLU A 1 75 ? 32.513 45.744 -76.662 1.00 36.62 75 GLU A C 1
ATOM 591 O O . GLU A 1 75 ? 31.988 45.182 -75.701 1.00 36.62 75 GLU A O 1
ATOM 596 N N . GLN A 1 76 ? 31.966 46.823 -77.237 1.00 35.50 76 GLN A N 1
ATOM 597 C CA . GLN A 1 76 ? 30.622 47.281 -76.876 1.00 35.50 76 GLN A CA 1
ATOM 598 C C . GLN A 1 76 ? 29.870 47.942 -78.054 1.00 35.50 76 GLN A C 1
ATOM 600 O O . GLN A 1 76 ? 30.119 49.083 -78.428 1.00 35.50 76 GLN A O 1
ATOM 605 N N . SER A 1 77 ? 28.926 47.179 -78.617 1.00 36.88 77 SER A N 1
ATOM 606 C CA . SER A 1 77 ? 27.657 47.602 -79.250 1.00 36.88 77 SER A CA 1
ATOM 607 C C . SER A 1 77 ? 27.601 48.735 -80.315 1.00 36.88 77 SER A C 1
ATOM 609 O O . SER A 1 77 ? 27.433 49.896 -79.960 1.00 36.88 77 SER A O 1
ATOM 611 N N . THR A 1 78 ? 27.428 48.334 -81.596 1.00 34.25 78 THR A N 1
ATOM 612 C CA . THR A 1 78 ? 26.363 48.770 -82.570 1.00 34.25 78 THR A CA 1
ATOM 613 C C . THR A 1 78 ? 26.211 50.246 -83.050 1.00 34.25 78 THR A C 1
ATOM 615 O O . THR A 1 78 ? 26.412 51.144 -82.242 1.00 34.25 78 THR A O 1
ATOM 618 N N . PRO A 1 79 ? 25.657 50.556 -84.268 1.00 41.78 79 PRO A N 1
ATOM 619 C CA . PRO A 1 79 ? 25.332 49.738 -85.463 1.00 41.78 79 PRO A CA 1
ATOM 620 C C . PRO A 1 79 ? 25.946 50.328 -86.808 1.00 41.78 79 PRO A C 1
ATOM 622 O O . PRO A 1 79 ? 27.138 50.612 -86.755 1.00 41.78 79 PRO A O 1
ATOM 625 N N . PRO A 1 80 ? 25.325 50.433 -88.030 1.00 50.66 80 PRO A N 1
ATOM 626 C CA . PRO A 1 80 ? 26.023 50.217 -89.337 1.00 50.66 80 PRO A CA 1
ATOM 627 C C . PRO A 1 80 ? 26.057 51.481 -90.265 1.00 50.66 80 PRO A C 1
ATOM 629 O O . PRO A 1 80 ? 25.719 52.555 -89.763 1.00 50.66 80 PRO A O 1
ATOM 632 N N . PRO A 1 81 ? 26.326 51.450 -91.609 1.00 44.47 81 PRO A N 1
ATOM 633 C CA . PRO A 1 81 ? 26.916 50.464 -92.560 1.00 44.47 81 PRO A CA 1
ATOM 634 C C . PRO A 1 81 ? 28.197 51.071 -93.255 1.00 44.47 81 PRO A C 1
ATOM 636 O O . PRO A 1 81 ? 28.786 51.953 -92.633 1.00 44.47 81 PRO A O 1
ATOM 639 N N . PRO A 1 82 ? 28.649 50.771 -94.514 1.00 39.94 82 PRO A N 1
ATOM 640 C CA . PRO A 1 82 ? 28.412 49.671 -95.475 1.00 39.94 82 PRO A CA 1
ATOM 641 C C . PRO A 1 82 ? 29.714 48.966 -95.989 1.00 39.94 82 PRO A C 1
ATOM 643 O O . PRO A 1 82 ? 30.811 49.191 -95.490 1.00 39.94 82 PRO A O 1
ATOM 646 N N . LEU A 1 83 ? 29.590 48.108 -97.017 1.00 46.38 83 LEU A N 1
ATOM 647 C CA . LEU A 1 83 ? 30.672 47.330 -97.665 1.00 46.38 83 LEU A CA 1
ATOM 648 C C . LEU A 1 83 ? 31.643 48.165 -98.535 1.00 46.38 83 LEU A C 1
ATOM 650 O O . LEU A 1 83 ? 31.213 49.096 -99.218 1.00 46.38 83 LEU A O 1
ATOM 654 N N . PRO A 1 84 ? 32.910 47.718 -98.652 1.00 39.97 84 PRO A N 1
ATOM 655 C CA . PRO A 1 84 ? 33.444 47.327 -99.969 1.00 39.97 84 PRO A CA 1
ATOM 656 C C . PRO A 1 84 ? 34.139 45.946 -99.921 1.00 39.97 84 PRO A C 1
ATOM 658 O O . PRO A 1 84 ? 35.045 45.703 -99.135 1.00 39.97 84 PRO A O 1
ATOM 661 N N . MET A 1 85 ? 33.627 44.953 -100.649 1.00 30.09 85 MET A N 1
ATOM 662 C CA . MET A 1 85 ? 34.032 44.594 -102.023 1.00 30.09 85 MET A CA 1
ATOM 663 C C . MET A 1 85 ? 35.385 43.874 -102.156 1.00 30.09 85 MET A C 1
ATOM 665 O O . MET A 1 85 ? 36.455 44.474 -102.226 1.00 30.09 85 MET A O 1
ATOM 669 N N . VAL A 1 86 ? 35.281 42.548 -102.308 1.00 38.97 86 VAL A N 1
ATOM 670 C CA . VAL A 1 86 ? 36.302 41.669 -102.896 1.00 38.97 86 VAL A CA 1
ATOM 671 C C . VAL A 1 86 ? 36.713 42.202 -104.267 1.00 38.97 86 VAL A C 1
ATOM 673 O O . VAL A 1 86 ? 35.847 42.539 -105.071 1.00 38.97 86 VAL A O 1
ATOM 676 N N . ASN A 1 87 ? 38.009 42.173 -104.592 1.00 30.92 87 ASN A N 1
ATOM 677 C CA . ASN A 1 87 ? 38.438 42.347 -105.977 1.00 30.92 87 ASN A CA 1
ATOM 678 C C . ASN A 1 87 ? 39.572 41.382 -106.360 1.00 30.92 87 ASN A C 1
ATOM 680 O O . ASN A 1 87 ? 40.758 41.677 -106.227 1.00 30.92 87 ASN A O 1
ATOM 684 N N . ARG A 1 88 ? 39.180 40.191 -106.829 1.00 33.72 88 ARG A N 1
ATOM 685 C CA . ARG A 1 88 ? 40.060 39.209 -107.482 1.00 33.72 88 ARG A CA 1
ATOM 686 C C . ARG A 1 88 ? 39.407 38.738 -108.782 1.00 33.72 88 ARG A C 1
ATOM 688 O O . ARG A 1 88 ? 39.040 37.573 -108.916 1.00 33.72 88 ARG A O 1
ATOM 695 N N . VAL A 1 89 ? 39.219 39.667 -109.717 1.00 32.75 89 VAL A N 1
ATOM 696 C CA . VAL A 1 89 ? 38.704 39.349 -111.052 1.00 32.75 89 VAL A CA 1
ATOM 697 C C . VAL A 1 89 ? 39.766 38.576 -111.831 1.00 32.75 89 VAL A C 1
ATOM 699 O O . VAL A 1 89 ? 40.849 39.080 -112.121 1.00 32.75 89 VAL A O 1
ATOM 702 N N . LEU A 1 90 ? 39.433 37.331 -112.160 1.00 36.44 90 LEU A N 1
ATOM 703 C CA . LEU A 1 90 ? 40.095 36.553 -113.195 1.00 36.44 90 LEU A CA 1
ATOM 704 C C . LEU A 1 90 ? 39.368 36.851 -114.511 1.00 36.44 90 LEU A C 1
ATOM 706 O O . LEU A 1 90 ? 38.319 36.267 -114.769 1.00 36.44 90 LEU A O 1
ATOM 710 N N . GLU A 1 91 ? 39.913 37.743 -115.334 1.00 29.88 91 GLU A N 1
ATOM 711 C CA . GLU A 1 91 ? 39.449 37.929 -116.712 1.00 29.88 91 GLU A CA 1
ATOM 712 C C . GLU A 1 91 ? 40.442 37.319 -117.699 1.00 29.88 91 GLU A C 1
ATOM 714 O O . GLU A 1 91 ? 41.660 37.413 -117.544 1.00 29.88 91 GLU A O 1
ATOM 719 N N . GLY A 1 92 ? 39.903 36.670 -118.726 1.00 32.38 92 GLY A N 1
ATOM 720 C CA . GLY A 1 92 ? 40.676 36.060 -119.793 1.00 32.38 92 GLY A CA 1
ATOM 721 C C . GLY A 1 92 ? 39.970 36.208 -121.132 1.00 32.38 92 GLY A C 1
ATOM 722 O O . GLY A 1 92 ? 38.791 36.535 -121.194 1.00 32.38 92 GLY A O 1
ATOM 723 N N . VAL A 1 93 ? 40.705 35.877 -122.195 1.00 32.72 93 VAL A N 1
ATOM 724 C CA . VAL A 1 93 ? 40.230 35.799 -123.585 1.00 32.72 93 VAL A CA 1
ATOM 725 C C . VAL A 1 93 ? 39.864 37.144 -124.231 1.00 32.72 93 VAL A C 1
ATOM 727 O O . VAL A 1 93 ? 38.770 37.674 -124.086 1.00 32.72 93 VAL A O 1
ATOM 730 N N . THR A 1 94 ? 40.699 37.574 -125.178 1.00 30.91 94 THR A N 1
ATOM 731 C CA . THR A 1 94 ? 40.188 37.777 -126.547 1.00 30.91 94 THR A CA 1
ATOM 732 C C . THR A 1 94 ? 41.285 37.630 -127.596 1.00 30.91 94 THR A C 1
ATOM 734 O O . THR A 1 94 ? 42.366 38.202 -127.491 1.00 30.91 94 THR A O 1
ATOM 737 N N . LEU A 1 95 ? 40.985 36.871 -128.651 1.00 33.78 95 LEU A N 1
ATOM 738 C CA . LEU A 1 95 ? 41.751 36.898 -129.895 1.00 33.78 95 LEU A CA 1
ATOM 739 C C . LEU A 1 95 ? 41.574 38.262 -130.574 1.00 33.78 95 LEU A C 1
ATOM 741 O O . LEU A 1 95 ? 40.445 38.727 -130.725 1.00 33.78 95 LEU A O 1
ATOM 745 N N . LYS A 1 96 ? 42.652 38.811 -131.142 1.00 33.44 96 LYS A N 1
ATOM 746 C CA . LYS A 1 96 ? 42.550 39.692 -132.315 1.00 33.44 96 LYS A CA 1
ATOM 747 C C . LYS A 1 96 ? 43.682 39.422 -133.303 1.00 33.44 96 LYS A C 1
ATOM 749 O O . LYS A 1 96 ? 44.754 40.011 -133.256 1.00 33.44 96 LYS A O 1
ATOM 754 N N . LYS A 1 97 ? 43.405 38.488 -134.214 1.00 31.70 97 LYS A N 1
ATOM 755 C CA . LYS A 1 97 ? 44.196 38.224 -135.417 1.00 31.70 97 LYS A CA 1
ATOM 756 C C . LYS A 1 97 ? 43.718 39.173 -136.515 1.00 31.70 97 LYS A C 1
ATOM 758 O O . LYS A 1 97 ? 42.566 39.078 -136.914 1.00 31.70 97 LYS A O 1
ATOM 763 N N . ASN A 1 98 ? 44.599 40.033 -137.010 1.00 30.12 98 ASN A N 1
ATOM 764 C CA . ASN A 1 98 ? 44.506 40.656 -138.331 1.00 30.12 98 ASN A CA 1
ATOM 765 C C . ASN A 1 98 ? 45.930 41.000 -138.772 1.00 30.12 98 ASN A C 1
ATOM 767 O O . ASN A 1 98 ? 46.694 41.559 -137.991 1.00 30.12 98 ASN A O 1
ATOM 771 N N . GLY A 1 99 ? 46.296 40.618 -139.993 1.00 29.33 99 GLY A N 1
ATOM 772 C CA . GLY A 1 99 ? 47.612 40.894 -140.562 1.00 29.33 99 GLY A CA 1
ATOM 773 C C . GLY A 1 99 ? 47.518 41.886 -141.714 1.00 29.33 99 GLY A C 1
ATOM 774 O O . GLY A 1 99 ? 46.475 41.999 -142.353 1.00 29.33 99 GLY A O 1
ATOM 775 N N . ALA A 1 100 ? 48.631 42.551 -142.006 1.00 29.95 100 ALA A N 1
ATOM 776 C CA . ALA A 1 100 ? 48.840 43.274 -143.250 1.00 29.95 100 ALA A CA 1
ATOM 777 C C . ALA A 1 100 ? 50.242 42.934 -143.767 1.00 29.95 100 ALA A C 1
ATOM 779 O O . ALA A 1 100 ? 51.235 43.181 -143.088 1.00 29.95 100 ALA A O 1
ATOM 780 N N . VAL A 1 101 ? 50.305 42.341 -144.957 1.00 38.94 101 VAL A N 1
ATOM 781 C CA . VAL A 1 101 ? 51.539 42.160 -145.730 1.00 38.94 101 VAL A CA 1
ATOM 782 C C . VAL A 1 101 ? 51.505 43.182 -146.859 1.00 38.94 101 VAL A C 1
ATOM 784 O O . VAL A 1 101 ? 50.467 43.315 -147.511 1.00 38.94 101 VAL A O 1
ATOM 787 N N . PRO A 1 102 ? 52.622 43.872 -147.118 1.00 40.75 102 PRO A N 1
ATOM 788 C CA . PRO A 1 102 ? 53.004 44.091 -148.510 1.00 40.75 102 PRO A CA 1
ATOM 789 C C . PRO A 1 102 ? 54.382 43.500 -148.834 1.00 40.75 102 PRO A C 1
ATOM 791 O O . PRO A 1 102 ? 55.382 43.793 -148.185 1.00 40.75 102 PRO A O 1
ATOM 794 N N . ASN A 1 103 ? 54.418 42.723 -149.915 1.00 32.59 103 ASN A N 1
ATOM 795 C CA . ASN A 1 103 ? 55.549 42.686 -150.849 1.00 32.59 103 ASN A CA 1
ATOM 796 C C . ASN A 1 103 ? 55.689 44.117 -151.450 1.00 32.59 103 ASN A C 1
ATOM 798 O O . ASN A 1 103 ? 54.702 44.850 -151.468 1.00 32.59 103 ASN A O 1
ATOM 802 N N . CYS A 1 104 ? 56.801 44.627 -151.978 1.00 29.31 104 CYS A N 1
ATOM 803 C CA . CYS A 1 104 ? 58.027 44.040 -152.531 1.00 29.31 104 CYS A CA 1
ATOM 804 C C . CYS A 1 104 ? 59.150 45.108 -152.444 1.00 29.31 104 CYS A C 1
ATOM 806 O O . CYS A 1 104 ? 58.854 46.251 -152.098 1.00 29.31 104 CYS A O 1
ATOM 808 N N . GLY A 1 105 ? 60.389 44.812 -152.861 1.00 32.06 105 GLY A N 1
ATOM 809 C CA . GLY A 1 105 ? 61.354 45.877 -153.202 1.00 32.06 105 GLY A CA 1
ATOM 810 C C . GLY A 1 105 ? 62.818 45.566 -152.896 1.00 32.06 105 GLY A C 1
ATOM 811 O O . GLY A 1 105 ? 63.186 45.288 -151.765 1.00 32.06 105 GLY A O 1
ATOM 812 N N . GLU A 1 106 ? 63.638 45.621 -153.935 1.00 33.56 106 GLU A N 1
ATOM 813 C CA . GLU A 1 106 ? 65.055 45.262 -154.014 1.00 33.56 106 GLU A CA 1
ATOM 814 C C . GLU A 1 106 ? 66.028 46.090 -153.142 1.00 33.56 106 GLU A C 1
ATOM 816 O O . GLU A 1 106 ? 65.887 47.302 -153.015 1.00 33.56 106 GLU A O 1
ATOM 821 N N . GLY A 1 107 ? 67.121 45.442 -152.708 1.00 32.31 107 GLY A N 1
ATOM 822 C CA . GLY A 1 107 ? 68.472 46.034 -152.748 1.00 32.31 107 GLY A CA 1
ATOM 823 C C . GLY A 1 107 ? 69.031 46.723 -151.491 1.00 32.31 107 GLY A C 1
ATOM 824 O O . GLY A 1 107 ? 68.784 47.903 -151.270 1.00 32.31 107 GLY A O 1
ATOM 825 N N . GLY A 1 108 ? 69.923 46.038 -150.757 1.00 34.97 108 GLY A N 1
ATOM 826 C CA . GLY A 1 108 ? 70.867 46.685 -149.823 1.00 34.97 108 GLY A CA 1
ATOM 827 C C . GLY A 1 108 ? 71.312 45.851 -148.607 1.00 34.97 108 GLY A C 1
ATOM 828 O O . GLY A 1 108 ? 70.491 45.402 -147.816 1.00 34.97 108 GLY A O 1
ATOM 829 N N . ASP A 1 109 ? 72.628 45.686 -148.448 1.00 45.06 109 ASP A N 1
ATOM 830 C CA . ASP A 1 109 ? 73.383 45.492 -147.194 1.00 45.06 109 ASP A CA 1
ATOM 831 C C . ASP A 1 109 ? 72.866 44.507 -146.118 1.00 45.06 109 ASP A C 1
ATOM 833 O O . ASP A 1 109 ? 72.547 44.860 -144.977 1.00 45.06 109 ASP A O 1
ATOM 837 N N . GLY A 1 110 ? 72.973 43.207 -146.418 1.00 49.22 110 GLY A N 1
ATOM 838 C CA . GLY A 1 110 ? 72.721 42.096 -145.478 1.00 49.22 110 GLY A CA 1
ATOM 839 C C . GLY A 1 110 ? 73.622 42.021 -144.223 1.00 49.22 110 GLY A C 1
ATOM 840 O O . GLY A 1 110 ? 73.438 41.129 -143.390 1.00 49.22 110 GLY A O 1
ATOM 841 N N . HIS A 1 111 ? 74.568 42.949 -144.040 1.00 58.22 111 HIS A N 1
ATOM 842 C CA . HIS A 1 111 ? 75.407 43.031 -142.837 1.00 58.22 111 HIS A CA 1
ATOM 843 C C . HIS A 1 111 ? 74.688 43.645 -141.625 1.00 58.22 111 HIS A C 1
ATOM 845 O O . HIS A 1 111 ? 75.004 43.292 -140.490 1.00 58.22 111 HIS A O 1
ATOM 851 N N . HIS A 1 112 ? 73.682 44.504 -141.826 1.00 57.31 112 HIS A N 1
ATOM 852 C CA . HIS A 1 112 ? 72.910 45.033 -140.696 1.00 57.31 112 HIS A CA 1
ATOM 853 C C . HIS A 1 112 ? 71.925 44.003 -140.131 1.00 57.31 112 HIS A C 1
ATOM 855 O O . HIS A 1 112 ? 71.810 43.880 -138.914 1.00 57.31 112 HIS A O 1
ATOM 861 N N . VAL A 1 113 ? 71.247 43.229 -140.987 1.00 61.00 113 VAL A N 1
ATOM 862 C CA . VAL A 1 113 ? 70.235 42.240 -140.561 1.00 61.00 113 VAL A CA 1
ATOM 863 C C . VAL A 1 113 ? 70.843 41.163 -139.658 1.00 61.00 113 VAL A C 1
ATOM 865 O O . VAL A 1 113 ? 70.259 40.816 -138.635 1.00 61.00 113 VAL A O 1
ATOM 868 N N . THR A 1 114 ? 72.042 40.678 -139.984 1.00 63.91 114 THR A N 1
ATOM 869 C CA . THR A 1 114 ? 72.756 39.667 -139.185 1.00 63.91 114 THR A CA 1
ATOM 870 C C . THR A 1 114 ? 73.204 40.202 -137.821 1.00 63.91 114 THR A C 1
ATOM 872 O O . THR A 1 114 ? 73.029 39.513 -136.816 1.00 63.91 114 THR A O 1
ATOM 875 N N . HIS A 1 115 ? 73.683 41.448 -137.745 1.00 69.62 115 HIS A N 1
ATOM 876 C CA . HIS A 1 115 ? 73.988 42.110 -136.471 1.00 69.62 115 HIS A CA 1
ATOM 877 C C . HIS A 1 115 ? 72.728 42.333 -135.613 1.00 69.62 115 HIS A C 1
ATOM 879 O O . HIS A 1 115 ? 72.725 42.021 -134.422 1.00 69.62 115 HIS A O 1
ATOM 885 N N . TRP A 1 116 ? 71.630 42.815 -136.211 1.00 69.44 116 TRP A N 1
ATOM 886 C CA . TRP A 1 116 ? 70.348 42.967 -135.512 1.00 69.44 116 TRP A CA 1
ATOM 887 C C . TRP A 1 116 ? 69.792 41.628 -135.022 1.00 69.44 116 TRP A C 1
ATOM 889 O O . TRP A 1 116 ? 69.286 41.569 -133.906 1.00 69.44 116 TRP A O 1
ATOM 899 N N . MET A 1 117 ? 69.937 40.551 -135.798 1.00 73.62 117 MET A N 1
ATOM 900 C CA . MET A 1 117 ? 69.528 39.202 -135.402 1.00 73.62 117 MET A CA 1
ATOM 901 C C . MET A 1 117 ? 70.361 38.672 -134.226 1.00 73.62 117 MET A C 1
ATOM 903 O O . MET A 1 117 ? 69.785 38.175 -133.264 1.00 73.62 117 MET A O 1
ATOM 907 N N . GLN A 1 118 ? 71.687 38.848 -134.227 1.00 74.62 118 GLN A N 1
ATOM 908 C CA . GLN A 1 118 ? 72.537 38.456 -133.092 1.00 74.62 118 GLN A CA 1
ATOM 909 C C . GLN A 1 118 ? 72.259 39.286 -131.828 1.00 74.62 118 GLN A C 1
ATOM 911 O O . GLN A 1 118 ? 72.227 38.736 -130.726 1.00 74.62 118 GLN A O 1
ATOM 916 N N . MET A 1 119 ? 72.004 40.591 -131.971 1.00 77.75 119 MET A N 1
ATOM 917 C CA . MET A 1 119 ? 71.583 41.455 -130.862 1.00 77.75 119 MET A CA 1
ATOM 918 C C . MET A 1 119 ? 70.194 41.078 -130.335 1.00 77.75 119 MET A C 1
ATOM 920 O O . MET A 1 119 ? 69.999 41.039 -129.121 1.00 77.75 119 MET A O 1
ATOM 924 N N . TYR A 1 120 ? 69.251 40.750 -131.223 1.00 81.06 120 TYR A N 1
ATOM 925 C CA . TYR A 1 120 ? 67.924 40.259 -130.857 1.00 81.06 120 TYR A CA 1
ATOM 926 C C . TYR A 1 120 ? 68.015 38.914 -130.137 1.00 81.06 120 TYR A C 1
ATOM 928 O O . TYR A 1 120 ? 67.453 38.785 -129.059 1.00 81.06 120 TYR A O 1
ATOM 936 N N . GLU A 1 121 ? 68.790 37.949 -130.640 1.00 83.06 121 GLU A N 1
ATOM 937 C CA . GLU A 1 121 ? 69.037 36.690 -129.933 1.00 83.06 121 GLU A CA 1
ATOM 938 C C . GLU A 1 121 ? 69.733 36.899 -128.583 1.00 83.06 121 GLU A C 1
ATOM 940 O O . GLU A 1 121 ? 69.408 36.207 -127.624 1.00 83.06 121 GLU A O 1
ATOM 945 N N . SER A 1 122 ? 70.687 37.830 -128.472 1.00 80.31 122 SER A N 1
ATOM 946 C CA . SER A 1 122 ? 71.328 38.127 -127.187 1.00 80.31 122 SER A CA 1
ATOM 947 C C . SER A 1 122 ? 70.320 38.710 -126.200 1.00 80.31 122 SER A C 1
ATOM 949 O O . SER A 1 122 ? 70.245 38.247 -125.066 1.00 80.31 122 SER A O 1
ATOM 951 N N . LYS A 1 123 ? 69.482 39.659 -126.637 1.00 82.81 123 LYS A N 1
ATOM 952 C CA . LYS A 1 123 ? 68.423 40.240 -125.802 1.00 82.81 123 LYS A CA 1
ATOM 953 C C . LYS A 1 123 ? 67.299 39.255 -125.496 1.00 82.81 123 LYS A C 1
ATOM 955 O O . LYS A 1 123 ? 66.776 39.290 -124.391 1.00 82.81 123 LYS A O 1
ATOM 960 N N . GLN A 1 124 ? 66.994 38.329 -126.399 1.00 87.25 124 GLN A N 1
ATOM 961 C CA . GLN A 1 124 ? 66.079 37.212 -126.177 1.00 87.25 124 GLN A CA 1
ATOM 962 C C . GLN A 1 124 ? 66.657 36.235 -125.143 1.00 87.25 124 GLN A C 1
ATOM 964 O O . GLN A 1 124 ? 65.974 35.895 -124.184 1.00 87.25 124 GLN A O 1
ATOM 969 N N . ARG A 1 125 ? 67.938 35.857 -125.253 1.00 86.25 125 ARG A N 1
ATOM 970 C CA . ARG A 1 125 ? 68.636 35.006 -124.271 1.00 86.25 125 ARG A CA 1
ATOM 971 C C . ARG A 1 125 ? 68.757 35.683 -122.900 1.00 86.25 125 ARG A C 1
ATOM 973 O O . ARG A 1 125 ? 68.572 35.016 -121.883 1.00 86.25 125 ARG A O 1
ATOM 980 N N . GLU A 1 126 ? 69.000 36.995 -122.852 1.00 84.75 126 GLU A N 1
ATOM 981 C CA . GLU A 1 126 ? 68.932 37.803 -121.625 1.00 84.75 126 GLU A CA 1
ATOM 982 C C . GLU A 1 126 ? 67.509 37.839 -121.047 1.00 84.75 126 GLU A C 1
ATOM 984 O O . GLU A 1 126 ? 67.333 37.609 -119.853 1.00 84.75 126 GLU A O 1
ATOM 989 N N . PHE A 1 127 ? 66.486 38.074 -121.873 1.00 86.12 127 PHE A N 1
ATOM 990 C CA . PHE A 1 127 ? 65.085 38.132 -121.448 1.00 86.12 127 PHE A CA 1
ATOM 991 C C . PHE A 1 127 ? 64.592 36.774 -120.937 1.00 86.12 127 PHE A C 1
ATOM 993 O O . PHE A 1 127 ? 63.939 36.704 -119.900 1.00 86.12 127 PHE A O 1
ATOM 1000 N N . GLU A 1 128 ? 64.960 35.676 -121.594 1.00 88.06 128 GLU A N 1
ATOM 1001 C CA . GLU A 1 128 ? 64.708 34.311 -121.133 1.00 88.06 128 GLU A CA 1
ATOM 1002 C C . GLU A 1 128 ? 65.471 33.979 -119.850 1.00 88.06 128 GLU A C 1
ATOM 1004 O O . GLU A 1 128 ? 64.946 33.250 -119.010 1.00 88.06 128 GLU A O 1
ATOM 1009 N N . HIS A 1 129 ? 66.699 34.479 -119.684 1.00 88.50 129 HIS A N 1
ATOM 1010 C CA . HIS A 1 129 ? 67.473 34.317 -118.454 1.00 88.50 129 HIS A CA 1
ATOM 1011 C C . HIS A 1 129 ? 66.833 35.088 -117.293 1.00 88.50 129 HIS A C 1
ATOM 1013 O O . HIS A 1 129 ? 66.641 34.518 -116.222 1.00 88.50 129 HIS A O 1
ATOM 1019 N N . VAL A 1 130 ? 66.422 36.341 -117.508 1.00 89.44 130 VAL A N 1
ATOM 1020 C CA . VAL A 1 130 ? 65.678 37.144 -116.524 1.00 89.44 130 VAL A CA 1
ATOM 1021 C C . VAL A 1 130 ? 64.316 36.515 -116.223 1.00 89.44 130 VAL A C 1
ATOM 1023 O O . VAL A 1 130 ? 63.941 36.422 -115.059 1.00 89.44 130 VAL A O 1
ATOM 1026 N N . THR A 1 131 ? 63.603 36.004 -117.228 1.00 88.81 131 THR A N 1
ATOM 1027 C CA . THR A 1 131 ? 62.314 35.312 -117.050 1.00 88.81 131 THR A CA 1
ATOM 1028 C C . THR A 1 131 ? 62.480 34.028 -116.237 1.00 88.81 131 THR A C 1
ATOM 1030 O O . THR A 1 131 ? 61.706 33.796 -115.310 1.00 88.81 131 THR A O 1
ATOM 1033 N N . ARG A 1 132 ? 63.518 33.223 -116.512 1.00 90.81 132 ARG A N 1
ATOM 1034 C CA . ARG A 1 132 ? 63.876 32.048 -115.698 1.00 90.81 132 ARG A CA 1
ATOM 1035 C C . ARG A 1 132 ? 64.231 32.448 -114.268 1.00 90.81 132 ARG A C 1
ATOM 1037 O O . ARG A 1 132 ? 63.621 31.932 -113.341 1.00 90.81 132 ARG A O 1
ATOM 1044 N N . LEU A 1 133 ? 65.109 33.435 -114.084 1.00 93.00 133 LEU A N 1
ATOM 1045 C CA . LEU A 1 133 ? 65.504 33.937 -112.765 1.00 93.00 133 LEU A CA 1
ATOM 1046 C C . LEU A 1 133 ? 64.298 34.448 -111.955 1.00 93.00 133 LEU A C 1
ATOM 1048 O O . LEU A 1 133 ? 64.181 34.139 -110.773 1.00 93.00 133 LEU A O 1
ATOM 1052 N N . MET A 1 134 ? 63.374 35.179 -112.585 1.00 86.06 134 MET A N 1
ATOM 1053 C CA . MET A 1 134 ? 62.125 35.635 -111.965 1.00 86.06 134 MET A CA 1
ATOM 1054 C C . MET A 1 134 ? 61.192 34.470 -111.618 1.00 86.06 134 MET A C 1
ATOM 1056 O O . MET A 1 134 ? 60.604 34.457 -110.536 1.00 86.06 134 MET A O 1
ATOM 1060 N N . HIS A 1 135 ? 61.066 33.475 -112.497 1.00 88.94 135 HIS A N 1
ATOM 1061 C CA . HIS A 1 135 ? 60.244 32.287 -112.263 1.00 88.94 135 HIS A CA 1
ATOM 1062 C C . HIS A 1 135 ? 60.805 31.416 -111.126 1.00 88.94 135 HIS A C 1
ATOM 1064 O O . HIS A 1 135 ? 60.050 30.979 -110.259 1.00 88.94 135 HIS A O 1
ATOM 1070 N N . ASP A 1 136 ? 62.124 31.241 -111.061 1.00 90.81 136 ASP A N 1
ATOM 1071 C CA . ASP A 1 136 ? 62.801 30.498 -109.997 1.00 90.81 136 ASP A CA 1
ATOM 1072 C C . ASP A 1 136 ? 62.768 31.260 -108.662 1.00 90.81 136 ASP A C 1
ATOM 1074 O O . ASP A 1 136 ? 62.549 30.654 -107.613 1.00 90.81 136 ASP A O 1
ATOM 1078 N N . LYS A 1 137 ? 62.865 32.599 -108.676 1.00 91.00 137 LYS A N 1
ATOM 1079 C CA . LYS A 1 137 ? 62.605 33.428 -107.484 1.00 91.00 137 LYS A CA 1
ATOM 1080 C C . LYS A 1 137 ? 61.148 33.353 -107.031 1.00 91.00 137 LYS A C 1
ATOM 1082 O O . LYS A 1 137 ? 60.907 33.254 -105.833 1.00 91.00 137 LYS A O 1
ATOM 1087 N N . THR A 1 138 ? 60.189 33.332 -107.957 1.00 88.50 138 THR A N 1
ATOM 1088 C CA . THR A 1 138 ? 58.762 33.155 -107.636 1.00 88.50 138 THR A CA 1
ATOM 1089 C C . THR A 1 138 ? 58.512 31.793 -106.988 1.00 88.50 138 THR A C 1
ATOM 1091 O O . THR A 1 138 ? 57.869 31.738 -105.944 1.00 88.50 138 THR A O 1
ATOM 1094 N N . LYS A 1 139 ? 59.089 30.710 -107.529 1.00 92.31 139 LYS A N 1
ATOM 1095 C CA . LYS A 1 139 ? 59.035 29.366 -106.924 1.00 92.31 139 LYS A CA 1
ATOM 1096 C C . LYS A 1 139 ? 59.687 29.308 -105.548 1.00 92.31 139 LYS A C 1
ATOM 1098 O O . LYS A 1 139 ? 59.161 28.651 -104.658 1.00 92.31 139 LYS A O 1
ATOM 1103 N N . GLU A 1 140 ? 60.823 29.974 -105.356 1.00 91.50 140 GLU A N 1
ATOM 1104 C CA . GLU A 1 140 ? 61.495 30.008 -104.056 1.00 91.50 140 GLU A CA 1
ATOM 1105 C C . GLU A 1 140 ? 60.671 30.785 -103.016 1.00 91.50 140 GLU A C 1
ATOM 1107 O O . GLU A 1 140 ? 60.514 30.309 -101.893 1.00 91.50 140 GLU A O 1
ATOM 1112 N N . PHE A 1 141 ? 60.051 31.910 -103.389 1.00 92.38 141 PHE A N 1
ATOM 1113 C CA . PHE A 1 141 ? 59.094 32.599 -102.518 1.00 92.38 141 PHE A CA 1
ATOM 1114 C C . PHE A 1 141 ? 57.835 31.761 -102.254 1.00 92.38 141 PHE A C 1
ATOM 1116 O O . PHE A 1 141 ? 57.376 31.708 -101.118 1.00 92.38 141 PHE A O 1
ATOM 1123 N N . GLU A 1 142 ? 57.297 31.049 -103.246 1.00 92.25 142 GLU A N 1
ATOM 1124 C CA . GLU A 1 142 ? 56.168 30.128 -103.061 1.00 92.25 142 GLU A CA 1
ATOM 1125 C C . GLU A 1 142 ? 56.525 28.975 -102.106 1.00 92.25 142 GLU A C 1
ATOM 1127 O O . GLU A 1 142 ? 55.754 28.651 -101.199 1.00 92.25 142 GLU A O 1
ATOM 1132 N N . ARG A 1 143 ? 57.732 28.409 -102.232 1.00 93.94 143 ARG A N 1
ATOM 1133 C CA . ARG A 1 143 ? 58.276 27.396 -101.317 1.00 93.94 143 ARG A CA 1
ATOM 1134 C C . ARG A 1 143 ? 58.406 27.939 -99.893 1.00 93.94 143 ARG A C 1
ATOM 1136 O O . ARG A 1 143 ? 58.001 27.258 -98.953 1.00 93.94 143 ARG A O 1
ATOM 1143 N N . GLN A 1 144 ? 58.918 29.160 -99.728 1.00 94.31 144 GLN A N 1
ATOM 1144 C CA . GLN A 1 144 ? 59.023 29.833 -98.427 1.00 94.31 144 GLN A CA 1
ATOM 1145 C C . GLN A 1 144 ? 57.643 30.132 -97.821 1.00 94.31 144 GLN A C 1
ATOM 1147 O O . GLN A 1 144 ? 57.424 29.851 -96.647 1.00 94.31 144 GLN A O 1
ATOM 1152 N N . VAL A 1 145 ? 56.685 30.621 -98.612 1.00 93.31 145 VAL A N 1
ATOM 1153 C CA . VAL A 1 145 ? 55.299 30.868 -98.176 1.00 93.31 145 VAL A CA 1
ATOM 1154 C C . VAL A 1 145 ? 54.611 29.571 -97.746 1.00 93.31 145 VAL A C 1
ATOM 1156 O O . VAL A 1 145 ? 53.914 29.558 -96.734 1.00 93.31 145 VAL A O 1
ATOM 1159 N N . ASN A 1 146 ? 54.811 28.468 -98.468 1.00 94.06 146 ASN A N 1
ATOM 1160 C CA . ASN A 1 146 ? 54.210 27.180 -98.118 1.00 94.06 146 ASN A CA 1
ATOM 1161 C C . ASN A 1 146 ? 54.870 26.541 -96.880 1.00 94.06 146 ASN A C 1
ATOM 1163 O O . ASN A 1 146 ? 54.167 25.970 -96.048 1.00 94.06 146 ASN A O 1
ATOM 1167 N N . GLU A 1 147 ? 56.182 26.711 -96.690 1.00 94.12 147 GLU A N 1
ATOM 1168 C CA . GLU A 1 147 ? 56.881 26.339 -95.449 1.00 94.12 147 GLU A CA 1
ATOM 1169 C C . GLU A 1 147 ? 56.409 27.183 -94.248 1.00 94.12 147 GLU A C 1
ATOM 1171 O O . GLU A 1 147 ? 56.134 26.637 -93.180 1.00 94.12 147 GLU A O 1
ATOM 1176 N N . LEU A 1 148 ? 56.229 28.499 -94.416 1.00 93.88 148 LEU A N 1
ATOM 1177 C CA . LEU A 1 148 ? 55.696 29.378 -93.366 1.00 93.88 148 LEU A CA 1
ATOM 1178 C C . LEU A 1 148 ? 54.243 29.033 -93.003 1.00 93.88 148 LEU A C 1
ATOM 1180 O O . LEU A 1 148 ? 53.930 28.936 -91.820 1.00 93.88 148 LEU A O 1
ATOM 1184 N N . LYS A 1 149 ? 53.373 28.754 -93.986 1.00 94.50 149 LYS A N 1
ATOM 1185 C CA . LYS A 1 149 ? 52.004 28.254 -93.740 1.00 94.50 149 LYS A CA 1
ATOM 1186 C C . LYS A 1 149 ? 51.999 26.929 -92.977 1.00 94.50 149 LYS A C 1
ATOM 1188 O O . LYS A 1 149 ? 51.188 26.746 -92.076 1.00 94.50 149 LYS A O 1
ATOM 1193 N N . LYS A 1 150 ? 52.911 26.008 -93.311 1.00 95.38 150 LYS A N 1
ATOM 1194 C CA . LYS A 1 150 ? 53.053 24.731 -92.598 1.00 95.38 150 LYS A CA 1
ATOM 1195 C C . LYS A 1 150 ? 53.462 24.948 -91.138 1.00 95.38 150 LYS A C 1
ATOM 1197 O O . LYS A 1 150 ? 52.902 24.301 -90.259 1.00 95.38 150 LYS A O 1
ATOM 1202 N N . ARG A 1 151 ? 54.396 25.869 -90.871 1.00 94.94 151 ARG A N 1
ATOM 1203 C CA . ARG A 1 151 ? 54.785 26.254 -89.502 1.00 94.94 151 ARG A CA 1
ATOM 1204 C C . ARG A 1 151 ? 53.637 26.916 -88.742 1.00 94.94 151 ARG A C 1
ATOM 1206 O O . ARG A 1 151 ? 53.449 26.589 -87.578 1.00 94.94 151 ARG A O 1
ATOM 1213 N N . LEU A 1 152 ? 52.854 27.773 -89.401 1.00 92.38 152 LEU A N 1
ATOM 1214 C CA . LEU A 1 152 ? 51.678 28.407 -88.804 1.00 92.38 152 LEU A CA 1
ATOM 1215 C C . LEU A 1 152 ? 50.644 27.361 -88.359 1.00 92.38 152 LEU A C 1
ATOM 1217 O O . LEU A 1 152 ? 50.318 27.330 -87.181 1.00 92.38 152 LEU A O 1
ATOM 1221 N N . MET A 1 153 ? 50.236 26.433 -89.236 1.00 94.44 153 MET A N 1
ATOM 1222 C CA . MET A 1 153 ? 49.278 25.376 -88.861 1.00 94.44 153 MET A CA 1
ATOM 1223 C C . MET A 1 153 ? 49.797 24.450 -87.747 1.00 94.44 153 MET A C 1
ATOM 1225 O O . MET A 1 153 ? 49.011 23.954 -86.941 1.00 94.44 153 MET A O 1
ATOM 1229 N N . LEU A 1 154 ? 51.112 24.201 -87.680 1.00 94.44 154 LEU A N 1
ATOM 1230 C CA . LEU A 1 154 ? 51.708 23.443 -86.574 1.00 94.44 154 LEU A CA 1
ATOM 1231 C C . LEU A 1 154 ? 51.638 24.228 -85.256 1.00 94.44 154 LEU A C 1
ATOM 1233 O O . LEU A 1 154 ? 51.211 23.664 -84.252 1.00 94.44 154 LEU A O 1
ATOM 1237 N N . ALA A 1 155 ? 51.972 25.521 -85.270 1.00 92.06 155 ALA A N 1
ATOM 1238 C CA . ALA A 1 155 ? 51.884 26.395 -84.101 1.00 92.06 155 ALA A CA 1
ATOM 1239 C C . ALA A 1 155 ? 50.432 26.612 -83.631 1.00 92.06 155 ALA A C 1
ATOM 1241 O O . ALA A 1 155 ? 50.171 26.619 -82.431 1.00 92.06 155 ALA A O 1
ATOM 1242 N N . GLU A 1 156 ? 49.471 26.721 -84.553 1.00 92.31 156 GLU A N 1
ATOM 1243 C CA . GLU A 1 156 ? 48.034 26.752 -84.248 1.00 92.31 156 GLU A CA 1
ATOM 1244 C C . GLU A 1 156 ? 47.591 25.436 -83.591 1.00 92.31 156 GLU A C 1
ATOM 1246 O O . GLU A 1 156 ? 46.990 25.455 -82.519 1.00 92.31 156 GLU A O 1
ATOM 1251 N N . GLY A 1 157 ? 47.988 24.286 -84.145 1.00 91.88 157 GLY A N 1
ATOM 1252 C CA . GLY A 1 157 ? 47.724 22.977 -83.540 1.00 91.88 157 GLY A CA 1
ATOM 1253 C C . GLY A 1 157 ? 48.436 22.738 -82.199 1.00 91.88 157 GLY A C 1
ATOM 1254 O O . GLY A 1 157 ? 47.987 21.916 -81.403 1.00 91.88 157 GLY A O 1
ATOM 1255 N N . GLU A 1 158 ? 49.548 23.418 -81.914 1.00 92.12 158 GLU A N 1
ATOM 1256 C CA . GLU A 1 158 ? 50.214 23.413 -80.600 1.00 92.12 158 GLU A CA 1
ATOM 1257 C C . GLU A 1 158 ? 49.497 24.321 -79.597 1.00 92.12 158 GLU A C 1
ATOM 1259 O O . GLU A 1 158 ? 49.187 23.866 -78.494 1.00 92.12 158 GLU A O 1
ATOM 1264 N N . ARG A 1 159 ? 49.128 25.543 -80.002 1.00 94.19 159 ARG A N 1
ATOM 1265 C CA . ARG A 1 159 ? 48.285 26.466 -79.224 1.00 94.19 159 ARG A CA 1
ATOM 1266 C C . ARG A 1 159 ? 46.959 25.815 -78.832 1.00 94.19 159 ARG A C 1
ATOM 1268 O O . ARG A 1 159 ? 46.549 25.910 -77.679 1.00 94.19 159 ARG A O 1
ATOM 1275 N N . ASP A 1 160 ? 46.300 25.137 -79.764 1.00 95.56 160 ASP A N 1
ATOM 1276 C CA . ASP A 1 160 ? 44.973 24.565 -79.529 1.00 95.56 160 ASP A CA 1
ATOM 1277 C C . ASP A 1 160 ? 45.045 23.328 -78.626 1.00 95.56 160 ASP A C 1
ATOM 1279 O O . ASP A 1 160 ? 44.208 23.171 -77.737 1.00 95.56 160 ASP A O 1
ATOM 1283 N N . ARG A 1 161 ? 46.109 22.517 -78.732 1.00 94.62 161 ARG A N 1
ATOM 1284 C CA . ARG A 1 161 ? 46.404 21.467 -77.739 1.00 94.62 161 ARG A CA 1
ATOM 1285 C C . ARG A 1 161 ? 46.692 22.054 -76.354 1.00 94.62 161 ARG A C 1
ATOM 1287 O O . ARG A 1 161 ? 46.144 21.556 -75.377 1.00 94.62 161 ARG A O 1
ATOM 1294 N N . ALA A 1 162 ? 47.486 23.123 -76.259 1.00 92.25 162 ALA A N 1
ATOM 1295 C CA . ALA A 1 162 ? 47.762 23.796 -74.988 1.00 92.25 162 ALA A CA 1
ATOM 1296 C C . ALA A 1 162 ? 46.490 24.394 -74.356 1.00 92.25 162 ALA A C 1
ATOM 1298 O O . ALA A 1 162 ? 46.284 24.258 -73.151 1.00 92.25 162 ALA A O 1
ATOM 1299 N N . ASN A 1 163 ? 45.602 24.984 -75.165 1.00 91.44 163 ASN A N 1
ATOM 1300 C CA . ASN A 1 163 ? 44.290 25.458 -74.724 1.00 91.44 163 ASN A CA 1
ATOM 1301 C C . ASN A 1 163 ? 43.426 24.315 -74.172 1.00 91.44 163 ASN A C 1
ATOM 1303 O O . ASN A 1 163 ? 42.898 24.457 -73.073 1.00 91.44 163 ASN A O 1
ATOM 1307 N N . MET A 1 164 ? 43.332 23.177 -74.872 1.00 93.94 164 MET A N 1
ATOM 1308 C CA . MET A 1 164 ? 42.569 22.017 -74.388 1.00 93.94 164 MET A CA 1
ATOM 1309 C C . MET A 1 164 ? 43.113 21.479 -73.058 1.00 93.94 164 MET A C 1
ATOM 1311 O O . MET A 1 164 ? 42.334 21.266 -72.131 1.00 93.94 164 MET A O 1
ATOM 1315 N N . THR A 1 165 ? 44.437 21.330 -72.920 1.00 94.44 165 THR A N 1
ATOM 1316 C CA . THR A 1 165 ? 45.069 20.908 -71.656 1.00 94.44 165 THR A CA 1
ATOM 1317 C C . THR A 1 165 ? 44.814 21.914 -70.530 1.00 94.44 165 THR A C 1
ATOM 1319 O O . THR A 1 165 ? 44.555 21.512 -69.395 1.00 94.44 165 THR A O 1
ATOM 1322 N N . ARG A 1 166 ? 44.840 23.223 -70.824 1.00 94.38 166 ARG A N 1
ATOM 1323 C CA . ARG A 1 166 ? 44.528 24.280 -69.850 1.00 94.38 166 ARG A CA 1
ATOM 1324 C C . ARG A 1 166 ? 43.074 24.204 -69.379 1.00 94.38 166 ARG A C 1
ATOM 1326 O O . ARG A 1 166 ? 42.847 24.269 -68.177 1.00 94.38 166 ARG A O 1
ATOM 1333 N N . THR A 1 167 ? 42.117 24.037 -70.294 1.00 94.75 167 THR A N 1
ATOM 1334 C CA . THR A 1 167 ? 40.695 23.879 -69.947 1.00 94.75 167 THR A CA 1
ATOM 1335 C C . THR A 1 167 ? 40.481 22.625 -69.102 1.00 94.75 167 THR A C 1
ATOM 1337 O O . THR A 1 167 ? 39.984 22.745 -67.993 1.00 94.75 167 THR A O 1
ATOM 1340 N N . GLN A 1 168 ? 41.001 21.465 -69.518 1.00 94.50 168 GLN A N 1
ATOM 1341 C CA . GLN A 1 168 ? 40.915 20.225 -68.728 1.00 94.50 168 GLN A CA 1
ATOM 1342 C C . GLN A 1 168 ? 41.511 20.372 -67.316 1.00 94.50 168 GLN A C 1
ATOM 1344 O O . GLN A 1 168 ? 40.950 19.870 -66.346 1.00 94.50 168 GLN A O 1
ATOM 1349 N N . SER A 1 169 ? 42.630 21.090 -67.182 1.00 92.50 169 SER A N 1
ATOM 1350 C CA . SER A 1 169 ? 43.257 21.362 -65.881 1.00 92.50 169 SER A CA 1
ATOM 1351 C C . SER A 1 169 ? 42.426 22.318 -65.015 1.00 92.50 169 SER A C 1
ATOM 1353 O O . SER A 1 169 ? 42.417 22.193 -63.792 1.00 92.50 169 SER A O 1
ATOM 1355 N N . HIS A 1 170 ? 41.724 23.270 -65.636 1.00 95.25 170 HIS A N 1
ATOM 1356 C CA . HIS A 1 170 ? 40.808 24.183 -64.958 1.00 95.25 170 HIS A CA 1
ATOM 1357 C C . HIS A 1 170 ? 39.534 23.463 -64.497 1.00 95.25 170 HIS A C 1
ATOM 1359 O O . HIS A 1 170 ? 39.157 23.609 -63.339 1.00 95.25 170 HIS A O 1
ATOM 1365 N N . ASP A 1 171 ? 38.931 22.634 -65.352 1.00 94.88 171 ASP A N 1
ATOM 1366 C CA . ASP A 1 171 ? 37.728 21.857 -65.034 1.00 94.88 171 ASP A CA 1
ATOM 1367 C C . ASP A 1 171 ? 37.978 20.933 -63.826 1.00 94.88 171 ASP A C 1
ATOM 1369 O O . ASP A 1 171 ? 37.202 20.927 -62.872 1.00 94.88 171 ASP A O 1
ATOM 1373 N N . ILE A 1 172 ? 39.124 20.236 -63.808 1.00 95.06 172 ILE A N 1
ATOM 1374 C CA . ILE A 1 172 ? 39.560 19.400 -62.675 1.00 95.06 172 ILE A CA 1
ATOM 1375 C C . ILE A 1 172 ? 39.818 20.246 -61.415 1.00 95.06 172 ILE A C 1
ATOM 1377 O O . ILE A 1 172 ? 39.486 19.820 -60.310 1.00 95.06 172 ILE A O 1
ATOM 1381 N N . LEU A 1 173 ? 40.391 21.449 -61.543 1.00 94.75 173 LEU A N 1
ATOM 1382 C CA . LEU A 1 173 ? 40.596 22.345 -60.399 1.00 94.75 173 LEU A CA 1
ATOM 1383 C C . LEU A 1 173 ? 39.264 22.839 -59.813 1.00 94.75 173 LEU A C 1
ATOM 1385 O O . LEU A 1 173 ? 39.141 22.925 -58.591 1.00 94.75 173 LEU A O 1
ATOM 1389 N N . VAL A 1 174 ? 38.271 23.134 -60.656 1.00 96.88 174 VAL A N 1
ATOM 1390 C CA . VAL A 1 174 ? 36.915 23.500 -60.223 1.00 96.88 174 VAL A CA 1
ATOM 1391 C C . VAL A 1 174 ? 36.237 22.312 -59.541 1.00 96.88 174 VAL A C 1
ATOM 1393 O O . VAL A 1 174 ? 35.744 22.479 -58.430 1.00 96.88 174 VAL A O 1
ATOM 1396 N N . GLU A 1 175 ? 36.300 21.109 -60.122 1.00 95.50 175 GLU A N 1
ATOM 1397 C CA . GLU A 1 175 ? 35.748 19.883 -59.526 1.00 95.50 175 GLU A CA 1
ATOM 1398 C C . GLU A 1 175 ? 36.394 19.548 -58.165 1.00 95.50 175 GLU A C 1
ATOM 1400 O O . GLU A 1 175 ? 35.719 19.119 -57.226 1.00 95.50 175 GLU A O 1
ATOM 1405 N N . CYS A 1 176 ? 37.703 19.773 -58.018 1.00 93.50 176 CYS A N 1
ATOM 1406 C CA . CYS A 1 176 ? 38.395 19.636 -56.738 1.00 93.50 176 CYS A CA 1
ATOM 1407 C C . CYS A 1 176 ? 37.966 20.711 -55.728 1.00 93.50 176 CYS A C 1
ATOM 1409 O O . CYS A 1 176 ? 37.722 20.380 -54.569 1.00 93.50 176 CYS A O 1
ATOM 1411 N N . LYS A 1 177 ? 37.831 21.980 -56.141 1.00 96.12 177 LYS A N 1
ATOM 1412 C CA . LYS A 1 177 ? 37.375 23.066 -55.256 1.00 96.12 177 LYS A CA 1
ATOM 1413 C C . LYS A 1 177 ? 35.935 22.867 -54.778 1.00 96.12 177 LYS A C 1
ATOM 1415 O O . LYS A 1 177 ? 35.676 23.063 -53.594 1.00 96.12 177 LYS A O 1
ATOM 1420 N N . THR A 1 178 ? 35.018 22.434 -55.646 1.00 95.44 178 THR A N 1
ATOM 1421 C CA . THR A 1 178 ? 33.634 22.135 -55.241 1.00 95.44 178 THR A CA 1
ATOM 1422 C C . THR A 1 178 ? 33.587 20.972 -54.255 1.00 95.44 178 THR A C 1
ATOM 1424 O O . THR A 1 178 ? 32.949 21.100 -53.218 1.00 95.44 178 THR A O 1
ATOM 1427 N N . LYS A 1 179 ? 34.343 19.888 -54.489 1.00 96.44 179 LYS A N 1
ATOM 1428 C CA . LYS A 1 179 ? 34.428 18.754 -53.547 1.00 96.44 179 LYS A CA 1
ATOM 1429 C C . LYS A 1 179 ? 35.040 19.123 -52.194 1.00 96.44 179 LYS A C 1
ATOM 1431 O O . LYS A 1 179 ? 34.633 18.558 -51.183 1.00 96.44 179 LYS A O 1
ATOM 1436 N N . ILE A 1 180 ? 36.010 20.042 -52.158 1.00 94.50 180 ILE A N 1
ATOM 1437 C CA . ILE A 1 180 ? 36.559 20.571 -50.899 1.00 94.50 180 ILE A CA 1
ATOM 1438 C C . ILE A 1 180 ? 35.472 21.350 -50.155 1.00 94.50 180 ILE A C 1
ATOM 1440 O O . ILE A 1 180 ? 35.189 21.024 -49.005 1.00 94.50 180 ILE A O 1
ATOM 1444 N N . SER A 1 181 ? 34.792 22.280 -50.833 1.00 95.31 181 SER A N 1
ATOM 1445 C CA . SER A 1 181 ? 33.695 23.055 -50.244 1.00 95.31 181 SER A CA 1
ATOM 1446 C C . SER A 1 181 ? 32.570 22.151 -49.718 1.00 95.31 181 SER A C 1
ATOM 1448 O O . SER A 1 181 ? 32.177 22.292 -48.566 1.00 95.31 181 SER A O 1
ATOM 1450 N N . GLU A 1 182 ? 32.125 21.146 -50.482 1.00 96.25 182 GLU A N 1
ATOM 1451 C CA . GLU A 1 182 ? 31.135 20.146 -50.043 1.00 96.25 182 GLU A CA 1
ATOM 1452 C C . GLU A 1 182 ? 31.571 19.384 -48.775 1.00 96.25 182 GLU A C 1
ATOM 1454 O O . GLU A 1 182 ? 30.746 19.100 -47.899 1.00 96.25 182 GLU A O 1
ATOM 1459 N N . GLN A 1 183 ? 32.862 19.055 -48.653 1.00 95.38 183 GLN A N 1
ATOM 1460 C CA . GLN A 1 183 ? 33.415 18.379 -47.475 1.00 95.38 183 GLN A CA 1
ATOM 1461 C C . GLN A 1 183 ? 33.535 19.314 -46.269 1.00 95.38 183 GLN A C 1
ATOM 1463 O O . GLN A 1 183 ? 33.228 18.896 -45.153 1.00 95.38 183 GLN A O 1
ATOM 1468 N N . GLU A 1 184 ? 33.924 20.572 -46.464 1.00 95.00 184 GLU A N 1
ATOM 1469 C CA . GLU A 1 184 ? 33.954 21.595 -45.412 1.00 95.00 184 GLU A CA 1
ATOM 1470 C C . GLU A 1 184 ? 32.544 21.872 -44.873 1.00 95.00 184 GLU A C 1
ATOM 1472 O O . GLU A 1 184 ? 32.332 21.904 -43.658 1.00 95.00 184 GLU A O 1
ATOM 1477 N N . ASP A 1 185 ? 31.560 21.945 -45.769 1.00 96.12 185 ASP A N 1
ATOM 1478 C CA . ASP A 1 185 ? 30.142 22.120 -45.463 1.00 96.12 185 ASP A CA 1
ATOM 1479 C C . ASP A 1 185 ? 29.582 20.918 -44.673 1.00 96.12 185 ASP A C 1
ATOM 1481 O O . ASP A 1 185 ? 28.854 21.078 -43.687 1.00 96.12 185 ASP A O 1
ATOM 1485 N N . ALA A 1 186 ? 29.974 19.691 -45.043 1.00 95.62 186 ALA A N 1
ATOM 1486 C CA . ALA A 1 186 ? 29.656 18.475 -44.292 1.00 95.62 186 ALA A CA 1
ATOM 1487 C C . ALA A 1 186 ? 30.337 18.443 -42.910 1.00 95.62 186 ALA A C 1
ATOM 1489 O O . ALA A 1 186 ? 29.690 18.121 -41.911 1.00 95.62 186 ALA A O 1
ATOM 1490 N N . ILE A 1 187 ? 31.616 18.821 -42.820 1.00 94.44 187 ILE A N 1
ATOM 1491 C CA . ILE A 1 187 ? 32.363 18.930 -41.557 1.00 94.44 187 ILE A CA 1
ATOM 1492 C C . ILE A 1 187 ? 31.714 19.968 -40.632 1.00 94.44 187 ILE A C 1
ATOM 1494 O O . ILE A 1 187 ? 31.609 19.719 -39.430 1.00 94.44 187 ILE A O 1
ATOM 1498 N N . SER A 1 188 ? 31.243 21.096 -41.167 1.00 96.56 188 SER A N 1
ATOM 1499 C CA . SER A 1 188 ? 30.522 22.122 -40.407 1.00 96.56 188 SER A CA 1
ATOM 1500 C C . SER A 1 188 ? 29.219 21.564 -39.818 1.00 96.56 188 SER A C 1
ATOM 1502 O O . SER A 1 188 ? 29.038 21.541 -38.599 1.00 96.56 188 SER A O 1
ATOM 1504 N N . LYS A 1 189 ? 28.378 20.944 -40.661 1.00 97.19 189 LYS A N 1
ATOM 1505 C CA . LYS A 1 189 ? 27.125 20.282 -40.246 1.00 97.19 189 LYS A CA 1
ATOM 1506 C C . LYS A 1 189 ? 27.360 19.167 -39.216 1.00 97.19 189 LYS A C 1
ATOM 1508 O O . LYS A 1 189 ? 26.549 18.982 -38.307 1.00 97.19 189 LYS A O 1
ATOM 1513 N N . HIS A 1 190 ? 28.476 18.441 -39.308 1.00 95.00 190 HIS A N 1
ATOM 1514 C CA . HIS A 1 190 ? 28.869 17.453 -38.302 1.00 95.00 190 HIS A CA 1
ATOM 1515 C C . HIS A 1 190 ? 29.327 18.089 -36.981 1.00 95.00 190 HIS A C 1
ATOM 1517 O O . HIS A 1 190 ? 28.921 17.600 -35.927 1.00 95.00 190 HIS A O 1
ATOM 1523 N N . LYS A 1 191 ? 30.104 19.182 -37.007 1.00 97.38 191 LYS A N 1
ATOM 1524 C CA . LYS A 1 191 ? 30.506 19.931 -35.799 1.00 97.38 191 LYS A CA 1
ATOM 1525 C C . LYS A 1 191 ? 29.293 20.475 -35.046 1.00 97.38 191 LYS A C 1
ATOM 1527 O O . LYS A 1 191 ? 29.210 20.295 -33.836 1.00 97.38 191 LYS A O 1
ATOM 1532 N N . ASP A 1 192 ? 28.331 21.077 -35.740 1.00 96.94 192 ASP A N 1
ATOM 1533 C CA . ASP A 1 192 ? 27.132 21.623 -35.090 1.00 96.94 192 ASP A CA 1
ATOM 1534 C C . ASP A 1 192 ? 26.207 20.525 -34.558 1.00 96.94 192 ASP A C 1
ATOM 1536 O O . ASP A 1 192 ? 25.659 20.649 -33.460 1.00 96.94 192 ASP A O 1
ATOM 1540 N N . LYS A 1 193 ? 26.121 19.382 -35.254 1.00 97.50 193 LYS A N 1
ATOM 1541 C CA . LYS A 1 193 ? 25.456 18.195 -34.706 1.00 97.50 193 LYS A CA 1
ATOM 1542 C C . LYS A 1 193 ? 26.144 17.692 -33.430 1.00 97.50 193 LYS A C 1
ATOM 1544 O O . LYS A 1 193 ? 25.437 17.354 -32.484 1.00 97.50 193 LYS A O 1
ATOM 1549 N N . ILE A 1 194 ? 27.478 17.671 -33.375 1.00 95.81 194 ILE A N 1
ATOM 1550 C CA . ILE A 1 194 ? 28.235 17.298 -32.166 1.00 95.81 194 ILE A CA 1
ATOM 1551 C C . ILE A 1 194 ? 27.913 18.258 -31.011 1.00 95.81 194 ILE A C 1
ATOM 1553 O O . ILE A 1 194 ? 27.437 17.778 -29.985 1.00 95.81 194 ILE A O 1
ATOM 1557 N N . LYS A 1 195 ? 28.014 19.583 -31.209 1.00 97.06 195 LYS A N 1
ATOM 1558 C CA . LYS A 1 195 ? 27.632 20.590 -30.194 1.00 97.06 195 LYS A CA 1
ATOM 1559 C C . LYS A 1 195 ? 26.212 20.363 -29.662 1.00 97.06 195 LYS A C 1
ATOM 1561 O O . LYS A 1 195 ? 25.988 20.363 -28.456 1.00 97.06 195 LYS A O 1
ATOM 1566 N N . SER A 1 196 ? 25.247 20.123 -30.559 1.00 96.12 196 SER A N 1
ATOM 1567 C CA . SER A 1 196 ? 23.849 19.891 -30.169 1.00 96.12 196 SER A CA 1
ATOM 1568 C C . SER A 1 196 ? 23.670 18.628 -29.313 1.00 96.12 196 SER A C 1
ATOM 1570 O O . SER A 1 196 ? 22.855 18.618 -28.391 1.00 96.12 196 SER A O 1
ATOM 1572 N N . LEU A 1 197 ? 24.464 17.581 -29.572 1.00 94.50 197 LEU A N 1
ATOM 1573 C CA . LEU A 1 197 ? 24.458 16.345 -28.791 1.00 94.50 197 LEU A CA 1
ATOM 1574 C C . LEU A 1 197 ? 25.144 16.535 -27.431 1.00 94.50 197 LEU A C 1
ATOM 1576 O O . LEU A 1 197 ? 24.607 16.084 -26.419 1.00 94.50 197 LEU A O 1
ATOM 1580 N N . GLU A 1 198 ? 26.269 17.250 -27.388 1.00 96.38 198 GLU A N 1
ATOM 1581 C CA . GLU A 1 198 ? 26.966 17.642 -26.154 1.00 96.38 198 GLU A CA 1
ATOM 1582 C C . GLU A 1 198 ? 26.046 18.464 -25.238 1.00 96.38 198 GLU A C 1
ATOM 1584 O O . GLU A 1 198 ? 25.892 18.138 -24.061 1.00 96.38 198 GLU A O 1
ATOM 1589 N N . GLU A 1 199 ? 25.326 19.446 -25.789 1.00 96.25 199 GLU A N 1
ATOM 1590 C CA . GLU A 1 199 ? 24.287 20.187 -25.072 1.00 96.25 199 GLU A CA 1
ATOM 1591 C C . GLU A 1 199 ? 23.173 19.288 -24.519 1.00 96.25 199 GLU A C 1
ATOM 1593 O O . GLU A 1 199 ? 22.720 19.501 -23.392 1.00 96.25 199 GLU A O 1
ATOM 1598 N N . THR A 1 200 ? 22.689 18.303 -25.288 1.00 96.12 200 THR A N 1
ATOM 1599 C CA . THR A 1 200 ? 21.660 17.376 -24.782 1.00 96.12 200 THR A CA 1
ATOM 1600 C C . THR A 1 200 ? 22.194 16.445 -23.700 1.00 96.12 200 THR A C 1
ATOM 1602 O O . THR A 1 200 ? 21.475 16.186 -22.738 1.00 96.12 200 THR A O 1
ATOM 1605 N N . ASN A 1 201 ? 23.453 16.006 -23.791 1.00 95.31 201 ASN A N 1
ATOM 1606 C CA . ASN A 1 201 ? 24.087 15.191 -22.758 1.00 95.31 201 ASN A CA 1
ATOM 1607 C C . ASN A 1 201 ? 24.237 15.980 -21.451 1.00 95.31 201 ASN A C 1
ATOM 1609 O O . ASN A 1 201 ? 23.795 15.498 -20.415 1.00 95.31 201 ASN A O 1
ATOM 1613 N N . LEU A 1 202 ? 24.732 17.222 -21.500 1.00 96.75 202 LEU A N 1
ATOM 1614 C CA . LEU A 1 202 ? 24.839 18.091 -20.317 1.00 96.75 202 LEU A CA 1
ATOM 1615 C C . LEU A 1 202 ? 23.477 18.336 -19.642 1.00 96.75 202 LEU A C 1
ATOM 1617 O O . LEU A 1 202 ? 23.377 18.340 -18.414 1.00 96.75 202 LEU A O 1
ATOM 1621 N N . LYS A 1 203 ? 22.406 18.495 -20.433 1.00 95.69 203 LYS A N 1
ATOM 1622 C CA . LYS A 1 203 ? 21.029 18.625 -19.918 1.00 95.69 203 LYS A CA 1
ATOM 1623 C C . LYS A 1 203 ? 20.559 17.326 -19.242 1.00 95.69 203 LYS A C 1
ATOM 1625 O O . LYS A 1 203 ? 20.001 17.389 -18.149 1.00 95.69 203 LYS A O 1
ATOM 1630 N N . LEU A 1 204 ? 20.836 16.162 -19.838 1.00 95.25 204 LEU A N 1
ATOM 1631 C CA . LEU A 1 204 ? 20.501 14.846 -19.272 1.00 95.25 204 LEU A CA 1
ATOM 1632 C C . LEU A 1 204 ? 21.312 14.506 -18.010 1.00 95.25 204 LEU A C 1
ATOM 1634 O O . LEU A 1 204 ? 20.759 13.924 -17.079 1.00 95.25 204 LEU A O 1
ATOM 1638 N N . GLU A 1 205 ? 22.589 14.885 -17.942 1.00 96.56 205 GLU A N 1
ATOM 1639 C CA . GLU A 1 205 ? 23.439 14.718 -16.754 1.00 96.56 205 GLU A CA 1
ATOM 1640 C C . GLU A 1 205 ? 22.941 15.573 -15.580 1.00 96.56 205 GLU A C 1
ATOM 1642 O O . GLU A 1 205 ? 22.823 15.073 -14.458 1.00 96.56 205 GLU A O 1
ATOM 1647 N N . ALA A 1 206 ? 22.566 16.831 -15.840 1.00 94.25 206 ALA A N 1
ATOM 1648 C CA . ALA A 1 206 ? 21.967 17.709 -14.836 1.00 94.25 206 ALA A CA 1
ATOM 1649 C C . ALA A 1 206 ? 20.620 17.167 -14.318 1.00 94.25 206 ALA A C 1
ATOM 1651 O O . ALA A 1 206 ? 20.381 17.150 -13.107 1.00 94.25 206 ALA A O 1
ATOM 1652 N N . ASP A 1 207 ? 19.759 16.668 -15.213 1.00 95.25 207 ASP A N 1
ATOM 1653 C CA . ASP A 1 207 ? 18.499 16.017 -14.838 1.00 95.25 207 ASP A CA 1
ATOM 1654 C C . ASP A 1 207 ? 18.741 14.752 -13.994 1.00 95.25 207 ASP A C 1
ATOM 1656 O O . ASP A 1 207 ? 18.062 14.542 -12.985 1.00 95.25 207 ASP A O 1
ATOM 1660 N N . LEU A 1 208 ? 19.729 13.926 -14.365 1.00 95.06 208 LEU A N 1
ATOM 1661 C CA . LEU A 1 208 ? 20.099 12.702 -13.648 1.00 95.06 208 LEU A CA 1
ATOM 1662 C C . LEU A 1 208 ? 20.574 13.015 -12.226 1.00 95.06 208 LEU A C 1
ATOM 1664 O O . LEU A 1 208 ? 20.066 12.415 -11.276 1.00 95.06 208 LEU A O 1
ATOM 1668 N N . GLU A 1 209 ? 21.487 13.974 -12.053 1.00 95.69 209 GLU A N 1
ATOM 1669 C CA . GLU A 1 209 ? 21.986 14.362 -10.729 1.00 95.69 209 GLU A CA 1
ATOM 1670 C C . GLU A 1 209 ? 20.875 14.985 -9.864 1.00 95.69 209 GLU A C 1
ATOM 1672 O O . GLU A 1 209 ? 20.775 14.705 -8.664 1.00 95.69 209 GLU A O 1
ATOM 1677 N N . HIS A 1 210 ? 19.950 15.733 -10.473 1.00 94.75 210 HIS A N 1
ATOM 1678 C CA . HIS A 1 210 ? 18.750 16.216 -9.793 1.00 94.75 210 HIS A CA 1
ATOM 1679 C C . HIS A 1 210 ? 17.820 15.064 -9.355 1.00 94.75 210 HIS A C 1
ATOM 1681 O O . HIS A 1 210 ? 17.399 15.033 -8.193 1.00 94.75 210 HIS A O 1
ATOM 1687 N N . LYS A 1 211 ? 17.537 14.062 -10.210 1.00 94.81 211 LYS A N 1
ATOM 1688 C CA . LYS A 1 211 ? 16.740 12.880 -9.804 1.00 94.81 211 LYS A CA 1
ATOM 1689 C C . LYS A 1 211 ? 17.445 12.061 -8.718 1.00 94.81 211 LYS A C 1
ATOM 1691 O O . LYS A 1 211 ? 16.785 11.602 -7.788 1.00 94.81 211 LYS A O 1
ATOM 1696 N N . LYS A 1 212 ? 18.769 11.910 -8.800 1.00 96.06 212 LYS A N 1
ATOM 1697 C CA . LYS A 1 212 ? 19.625 11.242 -7.804 1.00 96.06 212 LYS A CA 1
ATOM 1698 C C . LYS A 1 212 ? 19.577 11.950 -6.449 1.00 96.06 212 LYS A C 1
ATOM 1700 O O . LYS A 1 212 ? 19.421 11.282 -5.427 1.00 96.06 212 LYS A O 1
ATOM 1705 N N . THR A 1 213 ? 19.593 13.283 -6.446 1.00 94.44 213 THR A N 1
ATOM 1706 C CA . THR A 1 213 ? 19.398 14.100 -5.238 1.00 94.44 213 THR A CA 1
ATOM 1707 C C . THR A 1 213 ? 18.004 13.879 -4.642 1.00 94.44 213 THR A C 1
ATOM 1709 O O . THR A 1 213 ? 17.894 13.542 -3.465 1.00 94.44 213 THR A O 1
ATOM 1712 N N . MET A 1 214 ? 16.931 13.960 -5.446 1.00 94.12 214 MET A N 1
ATOM 1713 C CA . MET A 1 214 ? 15.568 13.672 -4.962 1.00 94.12 214 MET A CA 1
ATOM 1714 C C . MET A 1 214 ? 15.422 12.247 -4.408 1.00 94.12 214 MET A C 1
ATOM 1716 O O . MET A 1 214 ? 14.729 12.045 -3.410 1.00 94.12 214 MET A O 1
ATOM 1720 N N . LEU A 1 215 ? 16.075 11.258 -5.027 1.00 94.38 215 LEU A N 1
ATOM 1721 C CA . LEU A 1 215 ? 16.056 9.873 -4.563 1.00 94.38 215 LEU A CA 1
ATOM 1722 C C . LEU A 1 215 ? 16.691 9.748 -3.172 1.00 94.38 215 LEU A C 1
ATOM 1724 O O . LEU A 1 215 ? 16.071 9.166 -2.282 1.00 94.38 215 LEU A O 1
ATOM 1728 N N . GLN A 1 216 ? 17.867 10.345 -2.950 1.00 94.94 216 GLN A N 1
ATOM 1729 C CA . GLN A 1 216 ? 18.504 10.394 -1.626 1.00 94.94 216 GLN A CA 1
ATOM 1730 C C . GLN A 1 216 ? 17.596 11.064 -0.583 1.00 94.94 216 GLN A C 1
ATOM 1732 O O . GLN A 1 216 ? 17.407 10.524 0.508 1.00 94.94 216 GLN A O 1
ATOM 1737 N N . ASP A 1 217 ? 16.953 12.172 -0.952 1.00 94.88 217 ASP A N 1
ATOM 1738 C CA . ASP A 1 217 ? 15.977 12.886 -0.125 1.00 94.88 217 ASP A CA 1
ATOM 1739 C C . ASP A 1 217 ? 14.786 11.995 0.280 1.00 94.88 217 ASP A C 1
ATOM 1741 O O . ASP A 1 217 ? 14.357 11.992 1.438 1.00 94.88 217 ASP A O 1
ATOM 1745 N N . THR A 1 218 ? 14.245 11.209 -0.660 1.00 92.75 218 THR A N 1
ATOM 1746 C CA . THR A 1 218 ? 13.150 10.263 -0.379 1.00 92.75 218 THR A CA 1
ATOM 1747 C C . THR A 1 218 ? 13.593 9.059 0.448 1.00 92.75 218 THR A C 1
ATOM 1749 O O . THR A 1 218 ? 12.843 8.642 1.326 1.00 92.75 218 THR A O 1
ATOM 1752 N N . LEU A 1 219 ? 14.811 8.543 0.246 1.00 93.06 219 LEU A N 1
ATOM 1753 C CA . LEU A 1 219 ? 15.375 7.454 1.050 1.00 93.06 219 LEU A CA 1
ATOM 1754 C C . LEU A 1 219 ? 15.629 7.896 2.498 1.00 93.06 219 LEU A C 1
ATOM 1756 O O . LEU A 1 219 ? 15.297 7.164 3.428 1.00 93.06 219 LEU A O 1
ATOM 1760 N N . HIS A 1 220 ? 16.136 9.115 2.705 1.00 92.81 220 HIS A N 1
ATOM 1761 C CA . HIS A 1 220 ? 16.308 9.685 4.042 1.00 92.81 220 HIS A CA 1
ATOM 1762 C C . HIS A 1 220 ? 14.959 9.849 4.762 1.00 92.81 220 HIS A C 1
ATOM 1764 O O . HIS A 1 220 ? 14.800 9.397 5.898 1.00 92.81 220 HIS A O 1
ATOM 1770 N N . LYS A 1 221 ? 13.950 10.408 4.075 1.00 92.88 221 LYS A N 1
ATOM 1771 C CA . LYS A 1 221 ? 12.579 10.545 4.602 1.00 92.88 221 LYS A CA 1
ATOM 1772 C C . LYS A 1 221 ? 11.944 9.183 4.905 1.00 92.88 221 LYS A C 1
ATOM 1774 O O . LYS A 1 221 ? 11.346 9.031 5.968 1.00 92.88 221 LYS A O 1
ATOM 1779 N N . TYR A 1 222 ? 12.114 8.191 4.028 1.00 90.25 222 TYR A N 1
ATOM 1780 C CA . TYR A 1 222 ? 11.651 6.821 4.260 1.00 90.25 222 TYR A CA 1
ATOM 1781 C C . TYR A 1 222 ? 12.282 6.232 5.527 1.00 90.25 222 TYR A C 1
ATOM 1783 O O . TYR A 1 222 ? 11.557 5.778 6.406 1.00 90.25 222 TYR A O 1
ATOM 1791 N N . HIS A 1 223 ? 13.606 6.319 5.682 1.00 91.56 223 HIS A N 1
ATOM 1792 C CA . HIS A 1 223 ? 14.291 5.732 6.834 1.00 91.56 223 HIS A CA 1
ATOM 1793 C C . HIS A 1 223 ? 13.942 6.441 8.159 1.00 91.56 223 HIS A C 1
ATOM 1795 O O . HIS A 1 223 ? 13.789 5.787 9.190 1.00 91.56 223 HIS A O 1
ATOM 1801 N N . MET A 1 224 ? 13.703 7.761 8.145 1.00 88.50 224 MET A N 1
ATOM 1802 C CA . MET A 1 224 ? 13.136 8.473 9.303 1.00 88.50 224 MET A CA 1
ATOM 1803 C C . MET A 1 224 ? 11.714 8.001 9.651 1.00 88.50 224 MET A C 1
ATOM 1805 O O . MET A 1 224 ? 11.376 7.866 10.831 1.00 88.50 224 MET A O 1
ATOM 1809 N N . VAL A 1 225 ? 10.860 7.752 8.653 1.00 86.94 225 VAL A N 1
ATOM 1810 C CA . VAL A 1 225 ? 9.507 7.215 8.873 1.00 86.94 225 VAL A CA 1
ATOM 1811 C C . VAL A 1 225 ? 9.578 5.789 9.416 1.00 86.94 225 VAL A C 1
ATOM 1813 O O . VAL A 1 225 ? 8.914 5.496 10.402 1.00 86.94 225 VAL A O 1
ATOM 1816 N N . GLU A 1 226 ? 10.428 4.936 8.853 1.00 86.19 226 GLU A N 1
ATOM 1817 C CA . GLU A 1 226 ? 10.654 3.551 9.276 1.00 86.19 226 GLU A CA 1
ATOM 1818 C C . GLU A 1 226 ? 11.117 3.470 10.741 1.00 86.19 226 GLU A C 1
ATOM 1820 O O . GLU A 1 226 ? 10.452 2.835 11.565 1.00 86.19 226 GLU A O 1
ATOM 1825 N N . GLN A 1 227 ? 12.168 4.213 11.113 1.00 85.31 227 GLN A N 1
ATOM 1826 C CA . GLN A 1 227 ? 12.640 4.302 12.501 1.00 85.31 227 GLN A CA 1
ATOM 1827 C C . GLN A 1 227 ? 11.559 4.848 13.449 1.00 85.31 227 GLN A C 1
ATOM 1829 O O . GLN A 1 227 ? 11.334 4.296 14.529 1.00 85.31 227 GLN A O 1
ATOM 1834 N N . THR A 1 228 ? 10.856 5.922 13.067 1.00 85.31 228 THR A N 1
ATOM 1835 C CA . THR A 1 228 ? 9.822 6.513 13.937 1.00 85.31 228 THR A CA 1
ATOM 1836 C C . THR A 1 228 ? 8.523 5.711 13.981 1.00 85.31 228 THR A C 1
ATOM 1838 O O . THR A 1 228 ? 7.764 5.884 14.933 1.00 85.31 228 THR A O 1
ATOM 1841 N N . MET A 1 229 ? 8.252 4.833 13.011 1.00 81.44 229 MET A N 1
ATOM 1842 C CA . MET A 1 229 ? 7.145 3.876 13.056 1.00 81.44 229 MET A CA 1
ATOM 1843 C C . MET A 1 229 ? 7.480 2.671 13.931 1.00 81.44 229 MET A C 1
ATOM 1845 O O . MET A 1 229 ? 6.651 2.338 14.774 1.00 81.44 229 MET A O 1
ATOM 1849 N N . GLY A 1 230 ? 8.684 2.095 13.822 1.00 83.69 230 GLY A N 1
ATOM 1850 C CA . GLY A 1 230 ? 9.153 1.035 14.727 1.00 83.69 230 GLY A CA 1
ATOM 1851 C C . GLY A 1 230 ? 9.069 1.477 16.189 1.00 83.69 230 GLY A C 1
ATOM 1852 O O . GLY A 1 230 ? 8.273 0.947 16.957 1.00 83.69 230 GLY A O 1
ATOM 1853 N N . VAL A 1 231 ? 9.721 2.594 16.527 1.00 84.56 231 VAL A N 1
ATOM 1854 C CA . VAL A 1 231 ? 9.710 3.162 17.889 1.00 84.56 231 VAL A CA 1
ATOM 1855 C C . VAL A 1 231 ? 8.299 3.545 18.384 1.00 84.56 231 VAL A C 1
ATOM 1857 O O . VAL A 1 231 ? 8.068 3.611 19.592 1.00 84.56 231 VAL A O 1
ATOM 1860 N N . LYS A 1 232 ? 7.326 3.803 17.497 1.00 84.31 232 LYS A N 1
ATOM 1861 C CA . LYS A 1 232 ? 5.912 4.001 17.884 1.00 84.31 232 LYS A CA 1
ATOM 1862 C C . LYS A 1 232 ? 5.172 2.681 18.099 1.00 84.31 232 LYS A C 1
ATOM 1864 O O . LYS A 1 232 ? 4.342 2.624 19.004 1.00 84.31 232 LYS A O 1
ATOM 1869 N N . ALA A 1 233 ? 5.454 1.656 17.296 1.00 82.94 233 ALA A N 1
ATOM 1870 C CA . ALA A 1 233 ? 4.901 0.317 17.463 1.00 82.94 233 ALA A CA 1
ATOM 1871 C C . ALA A 1 233 ? 5.389 -0.306 18.778 1.00 82.94 233 ALA A C 1
ATOM 1873 O O . ALA A 1 233 ? 4.554 -0.692 19.591 1.00 82.94 233 ALA A O 1
ATOM 1874 N N . ASP A 1 234 ? 6.699 -0.262 19.040 1.00 85.62 234 ASP A N 1
ATOM 1875 C CA . ASP A 1 234 ? 7.325 -0.784 20.262 1.00 85.62 234 ASP A CA 1
ATOM 1876 C C . ASP A 1 234 ? 6.713 -0.139 21.517 1.00 85.62 234 ASP A C 1
ATOM 1878 O O . ASP A 1 234 ? 6.224 -0.821 22.416 1.00 85.62 234 ASP A O 1
ATOM 1882 N N . ARG A 1 235 ? 6.604 1.199 21.535 1.00 88.31 235 ARG A N 1
ATOM 1883 C CA . ARG A 1 235 ? 5.951 1.945 22.630 1.00 88.31 235 ARG A CA 1
ATOM 1884 C C . ARG A 1 235 ? 4.465 1.618 22.787 1.00 88.31 235 ARG A C 1
ATOM 1886 O O . ARG A 1 235 ? 3.930 1.745 23.888 1.00 88.31 235 ARG A O 1
ATOM 1893 N N . HIS A 1 236 ? 3.778 1.235 21.711 1.00 87.88 236 HIS A N 1
ATOM 1894 C CA . HIS A 1 236 ? 2.382 0.810 21.781 1.00 87.88 236 HIS A CA 1
ATOM 1895 C C . HIS A 1 236 ? 2.262 -0.604 22.363 1.00 87.88 236 HIS A C 1
ATOM 1897 O O . HIS A 1 236 ? 1.424 -0.820 23.240 1.00 87.88 236 HIS A O 1
ATOM 1903 N N . THR A 1 237 ? 3.127 -1.538 21.955 1.00 88.88 237 THR A N 1
ATOM 1904 C CA . THR A 1 237 ? 3.188 -2.884 22.542 1.00 88.88 237 THR A CA 1
ATOM 1905 C C . THR A 1 237 ? 3.613 -2.851 24.007 1.00 88.88 237 THR A C 1
ATOM 1907 O O . THR A 1 237 ? 2.956 -3.497 24.817 1.00 88.88 237 THR A O 1
ATOM 1910 N N . ASP A 1 238 ? 4.594 -2.027 24.384 1.00 91.56 238 ASP A N 1
ATOM 1911 C CA . ASP A 1 238 ? 5.004 -1.819 25.781 1.00 91.56 238 ASP A CA 1
ATOM 1912 C C . ASP A 1 238 ? 3.853 -1.276 26.635 1.00 91.56 238 ASP A C 1
ATOM 1914 O O . ASP A 1 238 ? 3.627 -1.733 27.755 1.00 91.56 238 ASP A O 1
ATOM 1918 N N . HIS A 1 239 ? 3.079 -0.318 26.111 1.00 91.75 239 HIS A N 1
ATOM 1919 C CA . HIS A 1 239 ? 1.921 0.219 26.825 1.00 91.75 239 HIS A CA 1
ATOM 1920 C C . HIS A 1 239 ? 0.810 -0.829 27.005 1.00 91.75 239 HIS A C 1
ATOM 1922 O O . HIS A 1 239 ? 0.191 -0.892 28.069 1.00 91.75 239 HIS A O 1
ATOM 1928 N N . LEU A 1 240 ? 0.569 -1.676 25.997 1.00 90.62 240 LEU A N 1
ATOM 1929 C CA . LEU A 1 240 ? -0.390 -2.781 26.084 1.00 90.62 240 LEU A CA 1
ATOM 1930 C C . LEU A 1 240 ? 0.073 -3.874 27.060 1.00 90.62 240 LEU A C 1
ATOM 1932 O O . LEU A 1 240 ? -0.737 -4.338 27.865 1.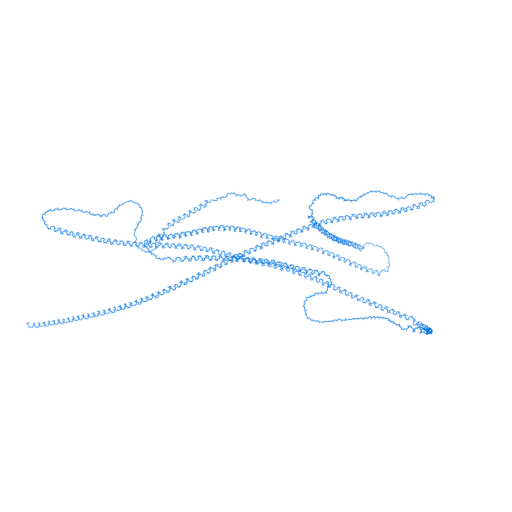00 90.62 240 LEU A O 1
ATOM 1936 N N . LEU A 1 241 ? 1.359 -4.245 27.028 1.00 91.31 241 LEU A N 1
ATOM 1937 C CA . LEU A 1 241 ? 1.975 -5.186 27.967 1.00 91.31 241 LEU A CA 1
ATOM 1938 C C . LEU A 1 241 ? 1.862 -4.667 29.399 1.00 91.31 241 LEU A C 1
ATOM 1940 O O . LEU A 1 241 ? 1.259 -5.333 30.236 1.00 91.31 241 LEU A O 1
ATOM 1944 N N . LYS A 1 242 ? 2.312 -3.436 29.659 1.00 94.44 242 LYS A N 1
ATOM 1945 C CA . LYS A 1 242 ? 2.219 -2.814 30.983 1.00 94.44 242 LYS A CA 1
ATOM 1946 C C . LYS A 1 242 ? 0.776 -2.723 31.486 1.00 94.44 242 LYS A C 1
ATOM 1948 O O . LYS A 1 242 ? 0.512 -3.028 32.645 1.00 94.44 242 LYS A O 1
ATOM 1953 N N . GLN A 1 243 ? -0.188 -2.382 30.627 1.00 92.81 243 GLN A N 1
ATOM 1954 C CA . GLN A 1 243 ? -1.600 -2.373 31.025 1.00 92.81 243 GLN A CA 1
ATOM 1955 C C . GLN A 1 243 ? -2.126 -3.789 31.344 1.00 92.81 243 GLN A C 1
ATOM 1957 O O . GLN A 1 243 ? -2.993 -3.946 32.207 1.00 92.81 243 GLN A O 1
ATOM 1962 N N . ALA A 1 244 ? -1.632 -4.831 30.667 1.00 88.44 244 ALA A N 1
ATOM 1963 C CA . ALA A 1 244 ? -1.963 -6.220 30.982 1.00 88.44 244 ALA A CA 1
ATOM 1964 C C . ALA A 1 244 ? -1.321 -6.680 32.305 1.00 88.44 244 ALA A C 1
ATOM 1966 O O . ALA A 1 244 ? -1.999 -7.316 33.114 1.00 88.44 244 ALA A O 1
ATOM 1967 N N . GLU A 1 245 ? -0.068 -6.302 32.565 1.00 90.75 245 GLU A N 1
ATOM 1968 C CA . GLU A 1 245 ? 0.642 -6.542 33.828 1.00 90.75 245 GLU A CA 1
ATOM 1969 C C . GLU A 1 245 ? -0.045 -5.848 35.010 1.00 90.75 245 GLU A C 1
ATOM 1971 O O . GLU A 1 245 ? -0.307 -6.491 36.025 1.00 90.75 245 GLU A O 1
ATOM 1976 N N . GLU A 1 246 ? -0.419 -4.573 34.874 1.00 94.12 246 GLU A N 1
ATOM 1977 C CA . GLU A 1 246 ? -1.157 -3.814 35.893 1.00 94.12 246 GLU A CA 1
ATOM 1978 C C . GLU A 1 246 ? -2.513 -4.470 36.210 1.00 94.12 246 GLU A C 1
ATOM 1980 O O . GLU A 1 246 ? -2.850 -4.673 37.380 1.00 94.12 246 GLU A O 1
ATOM 1985 N N . LYS A 1 247 ? -3.265 -4.897 35.182 1.00 91.75 247 LYS A N 1
ATOM 1986 C CA . LYS A 1 247 ? -4.525 -5.648 35.348 1.00 91.75 247 LYS A CA 1
ATOM 1987 C C . LYS A 1 247 ? -4.315 -7.006 36.023 1.00 91.75 247 LYS A C 1
ATOM 1989 O O . LYS A 1 247 ? -5.121 -7.396 36.869 1.00 91.75 247 LYS A O 1
ATOM 1994 N N . HIS A 1 248 ? -3.259 -7.733 35.660 1.00 93.50 248 HIS A N 1
ATOM 1995 C CA . HIS A 1 248 ? -2.937 -9.024 36.263 1.00 93.50 248 HIS A CA 1
ATOM 1996 C C . HIS A 1 248 ? -2.522 -8.861 37.731 1.00 93.50 248 HIS A C 1
ATOM 1998 O O . HIS A 1 248 ? -3.043 -9.561 38.595 1.00 93.50 248 HIS A O 1
ATOM 2004 N N . SER A 1 249 ? -1.655 -7.891 38.024 1.00 94.81 249 SER A N 1
ATOM 2005 C CA . SER A 1 249 ? -1.201 -7.539 39.372 1.00 94.81 249 SER A CA 1
ATOM 2006 C C . SER A 1 249 ? -2.371 -7.149 40.281 1.00 94.81 249 SER A C 1
ATOM 2008 O O . SER A 1 249 ? -2.526 -7.715 41.363 1.00 94.81 249 SER A O 1
ATOM 2010 N N . ALA A 1 250 ? -3.281 -6.290 39.805 1.00 94.19 250 ALA A N 1
ATOM 2011 C CA . ALA A 1 250 ? -4.500 -5.936 40.534 1.00 94.19 250 ALA A CA 1
ATOM 2012 C C . ALA A 1 250 ? -5.393 -7.161 40.817 1.00 94.19 250 ALA A C 1
ATOM 2014 O O . ALA A 1 250 ? -5.896 -7.318 41.931 1.00 94.19 250 ALA A O 1
ATOM 2015 N N . LYS A 1 251 ? -5.553 -8.073 39.846 1.00 94.62 251 LYS A N 1
ATOM 2016 C CA . LYS A 1 251 ? -6.315 -9.316 40.041 1.00 94.62 251 LYS A CA 1
ATOM 2017 C C . LYS A 1 251 ? -5.650 -10.253 41.056 1.00 94.62 251 LYS A C 1
ATOM 2019 O O . LYS A 1 251 ? -6.350 -10.822 41.891 1.00 94.62 251 LYS A O 1
ATOM 2024 N N . VAL A 1 252 ? -4.323 -10.392 41.018 1.00 95.12 252 VAL A N 1
ATOM 2025 C CA . VAL A 1 252 ? -3.558 -11.165 42.010 1.00 95.12 252 VAL A CA 1
ATOM 2026 C C . VAL A 1 252 ? -3.727 -10.558 43.402 1.00 95.12 252 VAL A C 1
ATOM 2028 O O . VAL A 1 252 ? -4.036 -11.295 44.330 1.00 95.12 252 VAL A O 1
ATOM 2031 N N . ALA A 1 253 ? -3.634 -9.233 43.550 1.00 94.50 253 ALA A N 1
ATOM 2032 C CA . ALA A 1 253 ? -3.857 -8.554 44.827 1.00 94.50 253 ALA A CA 1
ATOM 2033 C C . ALA A 1 253 ? -5.275 -8.795 45.385 1.00 94.50 253 ALA A C 1
ATOM 2035 O O . ALA A 1 253 ? -5.419 -9.116 46.563 1.00 94.50 253 ALA A O 1
ATOM 2036 N N . MET A 1 254 ? -6.315 -8.733 44.542 1.00 94.31 254 MET A N 1
ATOM 2037 C CA . MET A 1 254 ? -7.688 -9.068 44.951 1.00 94.31 254 MET A CA 1
ATOM 2038 C C . MET A 1 254 ? -7.832 -10.532 45.392 1.00 94.31 254 MET A C 1
ATOM 2040 O O . MET A 1 254 ? -8.471 -10.804 46.407 1.00 94.31 254 MET A O 1
ATOM 2044 N N . MET A 1 255 ? -7.234 -11.480 44.663 1.00 93.56 255 MET A N 1
ATOM 2045 C CA . MET A 1 255 ? -7.264 -12.900 45.040 1.00 93.56 255 MET A CA 1
ATOM 2046 C C . MET A 1 255 ? -6.472 -13.164 46.329 1.00 93.56 255 MET A C 1
ATOM 2048 O O . MET A 1 255 ? -6.916 -13.942 47.169 1.00 93.56 255 MET A O 1
ATOM 2052 N N . GLN A 1 256 ? -5.351 -12.469 46.534 1.00 93.56 256 GLN A N 1
ATOM 2053 C CA . GLN A 1 256 ? -4.568 -12.531 47.768 1.00 93.56 256 GLN A CA 1
ATOM 2054 C C . GLN A 1 256 ? -5.375 -12.006 48.967 1.00 93.56 256 GLN A C 1
ATOM 2056 O O . GLN A 1 256 ? -5.388 -12.639 50.019 1.00 93.56 256 GLN A O 1
ATOM 2061 N N . GLN A 1 257 ? -6.109 -10.900 48.796 1.00 95.94 257 GLN A N 1
ATOM 2062 C CA . GLN A 1 257 ? -6.997 -10.356 49.828 1.00 95.94 257 GLN A CA 1
ATOM 2063 C C . GLN A 1 257 ? -8.170 -11.301 50.142 1.00 95.94 257 GLN A C 1
ATOM 2065 O O . GLN A 1 257 ? -8.519 -11.476 51.304 1.00 95.94 257 GLN A O 1
ATOM 2070 N N . GLN A 1 258 ? -8.751 -11.963 49.134 1.00 95.81 258 GLN A N 1
ATOM 2071 C CA . GLN A 1 258 ? -9.775 -12.993 49.354 1.00 95.81 258 GLN A CA 1
ATOM 2072 C C . GLN A 1 258 ? -9.230 -14.189 50.148 1.00 95.81 258 GLN A C 1
ATOM 2074 O O . GLN A 1 258 ? -9.908 -14.677 51.051 1.00 95.81 258 GLN A O 1
ATOM 2079 N N . ILE A 1 259 ? -8.003 -14.635 49.857 1.00 94.06 259 ILE A N 1
ATOM 2080 C CA . ILE A 1 259 ? -7.327 -15.698 50.614 1.00 94.06 259 ILE A CA 1
ATOM 2081 C C . ILE A 1 259 ? -7.084 -15.268 52.068 1.00 94.06 259 ILE A C 1
ATOM 2083 O O . ILE A 1 259 ? -7.319 -16.063 52.975 1.00 94.06 259 ILE A O 1
ATOM 2087 N N . GLU A 1 260 ? -6.656 -14.027 52.308 1.00 96.44 260 GLU A N 1
ATOM 2088 C CA . GLU A 1 260 ? -6.377 -13.538 53.664 1.00 96.44 260 GLU A CA 1
ATOM 2089 C C . GLU A 1 260 ? -7.654 -13.325 54.493 1.00 96.44 260 GLU A C 1
ATOM 2091 O O . GLU A 1 260 ? -7.692 -13.695 55.666 1.00 96.44 260 GLU A O 1
ATOM 2096 N N . ASN A 1 261 ? -8.744 -12.857 53.875 1.00 96.00 261 ASN A N 1
ATOM 2097 C CA . ASN A 1 261 ? -10.059 -12.806 54.521 1.00 96.00 261 ASN A CA 1
ATOM 2098 C C . ASN A 1 261 ? -10.529 -14.213 54.941 1.00 96.00 261 ASN A C 1
ATOM 2100 O O . ASN A 1 261 ? -10.909 -14.419 56.091 1.00 96.00 261 ASN A O 1
ATOM 2104 N N . LEU A 1 262 ? -10.436 -15.203 54.041 1.00 95.62 262 LEU A N 1
ATOM 2105 C CA . LEU A 1 262 ? -10.808 -16.595 54.332 1.00 95.62 262 LEU A CA 1
ATOM 2106 C C . LEU A 1 262 ? -9.909 -17.247 55.399 1.00 95.62 262 LEU A C 1
ATOM 2108 O O . LEU A 1 262 ? -10.364 -18.131 56.123 1.00 95.62 262 LEU A O 1
ATOM 2112 N N . ARG A 1 263 ? -8.649 -16.812 55.528 1.00 96.12 263 ARG A N 1
ATOM 2113 C CA . ARG A 1 263 ? -7.760 -17.210 56.633 1.00 96.12 263 ARG A CA 1
ATOM 2114 C C . ARG A 1 263 ? -8.218 -16.622 57.964 1.00 96.12 263 ARG A C 1
ATOM 2116 O O . ARG A 1 263 ? -8.296 -17.369 58.931 1.00 96.12 263 ARG A O 1
ATOM 2123 N N . SER A 1 264 ? -8.578 -15.337 58.001 1.00 96.31 264 SER A N 1
ATOM 2124 C CA . SER A 1 264 ? -9.126 -14.702 59.208 1.00 96.31 264 SER A CA 1
ATOM 2125 C C . SER A 1 264 ? -10.423 -15.382 59.657 1.00 96.31 264 SER A C 1
ATOM 2127 O O . SER A 1 264 ? -10.555 -15.730 60.826 1.00 96.31 264 SER A O 1
ATOM 2129 N N . GLU A 1 265 ? -11.347 -15.652 58.727 1.00 96.50 265 GLU A N 1
ATOM 2130 C CA . GLU A 1 265 ? -12.584 -16.389 59.022 1.00 96.50 265 GLU A CA 1
ATOM 2131 C C . GLU A 1 265 ? -12.302 -17.804 59.556 1.00 96.50 265 GLU A C 1
ATOM 2133 O O . GLU A 1 265 ? -12.972 -18.265 60.483 1.00 96.50 265 GLU A O 1
ATOM 2138 N N . LEU A 1 266 ? -11.300 -18.500 59.005 1.00 95.50 266 LEU A N 1
ATOM 2139 C CA . LEU A 1 266 ? -10.889 -19.820 59.481 1.00 95.50 266 LEU A CA 1
ATOM 2140 C C . LEU A 1 266 ? -10.294 -19.760 60.897 1.00 95.50 266 LEU A C 1
ATOM 2142 O O . LEU A 1 266 ? -10.672 -20.577 61.738 1.00 95.50 266 LEU A O 1
ATOM 2146 N N . ASP A 1 267 ? -9.413 -18.801 61.183 1.00 97.19 267 ASP A N 1
ATOM 2147 C CA . ASP A 1 267 ? -8.809 -18.635 62.509 1.00 97.19 267 ASP A CA 1
ATOM 2148 C C . ASP A 1 267 ? -9.842 -18.226 63.570 1.00 97.19 267 ASP A C 1
ATOM 2150 O O . ASP A 1 267 ? -9.794 -18.737 64.693 1.00 97.19 267 ASP A O 1
ATOM 2154 N N . ASP A 1 268 ? -10.830 -17.395 63.228 1.00 96.94 268 ASP A N 1
ATOM 2155 C CA . ASP A 1 268 ? -11.958 -17.085 64.115 1.00 96.94 268 ASP A CA 1
ATOM 2156 C C . ASP A 1 268 ? -12.787 -18.338 64.440 1.00 96.94 268 ASP A C 1
ATOM 2158 O O . ASP A 1 268 ? -13.135 -18.567 65.603 1.00 96.94 268 ASP A O 1
ATOM 2162 N N . ARG A 1 269 ? -13.041 -19.215 63.457 1.00 94.56 269 ARG A N 1
ATOM 2163 C CA . ARG A 1 269 ? -13.714 -20.506 63.701 1.00 94.56 269 ARG A CA 1
ATOM 2164 C C . ARG A 1 269 ? -12.854 -21.477 64.508 1.00 94.56 269 ARG A C 1
ATOM 2166 O O . ARG A 1 269 ? -13.385 -22.173 65.373 1.00 94.56 269 ARG A O 1
ATOM 2173 N N . VAL A 1 270 ? -11.537 -21.505 64.304 1.00 96.56 270 VAL A N 1
ATOM 2174 C CA . VAL A 1 270 ? -10.608 -22.298 65.129 1.00 96.56 270 VAL A CA 1
ATOM 2175 C C . VAL A 1 270 ? -10.585 -21.787 66.575 1.00 96.56 270 VAL A C 1
ATOM 2177 O O . VAL A 1 270 ? -10.585 -22.589 67.511 1.00 96.56 270 VAL A O 1
ATOM 2180 N N . GLN A 1 271 ? -10.624 -20.470 66.791 1.00 96.81 271 GLN A N 1
ATOM 2181 C CA . GLN A 1 271 ? -10.778 -19.887 68.126 1.00 96.81 271 GLN A CA 1
ATOM 2182 C C . GLN A 1 271 ? -12.134 -20.223 68.754 1.00 96.81 271 GLN A C 1
ATOM 2184 O O . GLN A 1 271 ? -12.182 -20.570 69.934 1.00 96.81 271 GLN A O 1
ATOM 2189 N N . GLU A 1 272 ? -13.227 -20.140 67.995 1.00 96.06 272 GLU A N 1
ATOM 2190 C CA . GLU A 1 272 ? -14.568 -20.494 68.463 1.00 96.06 272 GLU A CA 1
ATOM 2191 C C . GLU A 1 272 ? -14.632 -21.963 68.910 1.00 96.06 272 GLU A C 1
ATOM 2193 O O . GLU A 1 272 ? -15.050 -22.238 70.036 1.00 96.06 272 GLU A O 1
ATOM 2198 N N . VAL A 1 273 ? -14.127 -22.898 68.097 1.00 94.31 273 VAL A N 1
ATOM 2199 C CA . VAL A 1 273 ? -14.033 -24.324 68.456 1.00 94.31 273 VAL A CA 1
ATOM 2200 C C . VAL A 1 273 ? -13.213 -24.521 69.734 1.00 94.31 273 VAL A C 1
ATOM 2202 O O . VAL A 1 273 ? -13.684 -25.193 70.649 1.00 94.31 273 VAL A O 1
ATOM 2205 N N . ARG A 1 274 ? -12.047 -23.873 69.872 1.00 96.56 274 ARG A N 1
ATOM 2206 C CA . ARG A 1 274 ? -11.237 -23.938 71.108 1.00 96.56 274 ARG A CA 1
ATOM 2207 C C . ARG A 1 274 ? -11.996 -23.431 72.342 1.00 96.56 274 ARG A C 1
ATOM 2209 O O . ARG A 1 274 ? -11.872 -24.026 73.410 1.00 96.56 274 ARG A O 1
ATOM 2216 N N . ARG A 1 275 ? -12.805 -22.370 72.219 1.00 96.94 275 ARG A N 1
ATOM 2217 C CA . ARG A 1 275 ? -13.652 -21.862 73.320 1.00 96.94 275 ARG A CA 1
ATOM 2218 C C . ARG A 1 275 ? -14.733 -22.882 73.705 1.00 96.94 275 ARG A C 1
ATOM 2220 O O . ARG A 1 275 ? -14.955 -23.107 74.895 1.00 96.94 275 ARG A O 1
ATOM 2227 N N . TRP A 1 276 ? -15.357 -23.547 72.729 1.00 94.44 276 TRP A N 1
ATOM 2228 C CA . TRP A 1 276 ? -16.313 -24.632 72.987 1.00 94.44 276 TRP A CA 1
ATOM 2229 C C . TRP A 1 276 ? -15.655 -25.870 73.613 1.00 94.44 276 TRP A C 1
ATOM 2231 O O . TRP A 1 276 ? -16.222 -26.441 74.542 1.00 94.44 276 TRP A O 1
ATOM 2241 N N . GLU A 1 277 ? -14.448 -26.255 73.186 1.00 94.44 277 GLU A N 1
ATOM 2242 C CA . GLU A 1 277 ? -13.683 -27.353 73.797 1.00 94.44 277 GLU A CA 1
ATOM 2243 C C . GLU A 1 277 ? -13.333 -27.090 75.267 1.00 94.44 277 GLU A C 1
ATOM 2245 O O . GLU A 1 277 ? -13.428 -28.002 76.089 1.00 94.44 277 GLU A O 1
ATOM 2250 N N . VAL A 1 278 ? -12.915 -25.864 75.607 1.00 97.00 278 VAL A N 1
ATOM 2251 C CA . VAL A 1 278 ? -12.636 -25.465 76.998 1.00 97.00 278 VAL A CA 1
ATOM 2252 C C . VAL A 1 278 ? -13.914 -25.546 77.829 1.00 97.00 278 VAL A C 1
ATOM 2254 O O . VAL A 1 278 ? -13.941 -26.266 78.825 1.00 97.00 278 VAL A O 1
ATOM 2257 N N . ARG A 1 279 ? -15.007 -24.931 77.363 1.00 96.88 279 ARG A N 1
ATOM 2258 C CA . ARG A 1 279 ? -16.300 -24.955 78.062 1.00 96.88 279 ARG A CA 1
ATOM 2259 C C . ARG A 1 279 ? -16.872 -26.368 78.227 1.00 96.88 279 ARG A C 1
ATOM 2261 O O . ARG A 1 279 ? -17.517 -26.664 79.230 1.00 96.88 279 ARG A O 1
ATOM 2268 N N . TYR A 1 280 ? -16.633 -27.260 77.266 1.00 95.06 280 TYR A N 1
ATOM 2269 C CA . TYR A 1 280 ? -17.004 -28.671 77.378 1.00 95.06 280 TYR A CA 1
ATOM 2270 C C . TYR A 1 280 ? -16.184 -29.397 78.457 1.00 95.06 280 TYR A C 1
ATOM 2272 O O . TYR A 1 280 ? -16.751 -30.149 79.248 1.00 95.06 280 TYR A O 1
ATOM 2280 N N . LYS A 1 281 ? -14.869 -29.141 78.540 1.00 96.19 281 LYS A N 1
ATOM 2281 C CA . LYS A 1 281 ? -13.996 -29.693 79.594 1.00 96.19 281 LYS A CA 1
ATOM 2282 C C . LYS A 1 281 ? -14.398 -29.189 80.986 1.00 96.19 281 LYS A C 1
ATOM 2284 O O . LYS A 1 281 ? -14.442 -29.990 81.912 1.00 96.19 281 LYS A O 1
ATOM 2289 N N . GLU A 1 282 ? -14.754 -27.910 81.116 1.00 95.75 282 GLU A N 1
ATOM 2290 C CA . GLU A 1 282 ? -15.293 -27.317 82.353 1.00 95.75 282 GLU A CA 1
ATOM 2291 C C . GLU A 1 282 ? -16.622 -27.967 82.774 1.00 95.75 282 GLU A C 1
ATOM 2293 O O . GLU A 1 282 ? -16.791 -28.371 83.921 1.00 95.75 282 GLU A O 1
ATOM 2298 N N . LEU A 1 283 ? -17.571 -28.127 81.845 1.00 95.12 283 LEU A N 1
ATOM 2299 C CA . LEU A 1 283 ? -18.849 -28.790 82.132 1.00 95.12 283 LEU A CA 1
ATOM 2300 C C . LEU A 1 283 ? -18.671 -30.268 82.510 1.00 95.12 283 LEU A C 1
ATOM 2302 O O . LEU A 1 283 ? -19.383 -30.766 83.382 1.00 95.12 283 LEU A O 1
ATOM 2306 N N . GLN A 1 284 ? -17.718 -30.964 81.886 1.00 95.00 284 GLN A N 1
ATOM 2307 C CA . GLN A 1 284 ? -17.392 -32.344 82.234 1.00 95.00 284 GLN A CA 1
ATOM 2308 C C . GLN A 1 284 ? -16.729 -32.436 83.619 1.00 95.00 284 GLN A C 1
ATOM 2310 O O . GLN A 1 284 ? -17.129 -33.292 84.403 1.00 95.00 284 GLN A O 1
ATOM 2315 N N . SER A 1 285 ? -15.808 -31.534 83.982 1.00 95.31 285 SER A N 1
ATOM 2316 C CA . SER A 1 285 ? -15.205 -31.539 85.325 1.00 95.31 285 SER A CA 1
ATOM 2317 C C . SER A 1 285 ? -16.209 -31.181 86.429 1.00 95.31 285 SER A C 1
ATOM 2319 O O . SER A 1 285 ? -16.192 -31.809 87.485 1.00 95.31 285 SER A O 1
ATOM 2321 N N . LEU A 1 286 ? -17.142 -30.255 86.174 1.00 95.81 286 LEU A N 1
ATOM 2322 C CA . LEU A 1 286 ? -18.257 -29.949 87.083 1.00 95.81 286 LEU A CA 1
ATOM 2323 C C . LEU A 1 286 ? -19.207 -31.143 87.260 1.00 95.81 286 LEU A C 1
ATOM 2325 O O . LEU A 1 286 ? -19.649 -31.425 88.374 1.00 95.81 286 LEU A O 1
ATOM 2329 N N . ARG A 1 287 ? -19.506 -31.871 86.177 1.00 95.00 287 ARG A N 1
ATOM 2330 C CA . ARG A 1 287 ? -20.286 -33.116 86.228 1.00 95.00 287 ARG A CA 1
ATOM 2331 C C . ARG A 1 287 ? -19.584 -34.180 87.071 1.00 95.00 287 ARG A C 1
ATOM 2333 O O . ARG A 1 287 ? -20.246 -34.829 87.877 1.00 95.00 287 ARG A O 1
ATOM 2340 N N . ASP A 1 288 ? -18.282 -34.362 86.882 1.00 94.69 288 ASP A N 1
ATOM 2341 C CA . ASP A 1 288 ? -17.516 -35.390 87.586 1.00 94.69 288 ASP A CA 1
ATOM 2342 C C . ASP A 1 288 ? -17.355 -35.045 89.078 1.00 94.69 288 ASP A C 1
ATOM 2344 O O . ASP A 1 288 ? -17.545 -35.917 89.923 1.00 94.69 288 ASP A O 1
ATOM 2348 N N . ALA A 1 289 ? -17.153 -33.768 89.426 1.00 95.12 289 ALA A N 1
ATOM 2349 C CA . ALA A 1 289 ? -17.190 -33.295 90.813 1.00 95.12 289 ALA A CA 1
ATOM 2350 C C . ALA A 1 289 ? -18.555 -33.558 91.484 1.00 95.12 289 ALA A C 1
ATOM 2352 O O . ALA A 1 289 ? -18.615 -34.122 92.574 1.00 95.12 289 ALA A O 1
ATOM 2353 N N . LEU A 1 290 ? -19.663 -33.250 90.801 1.00 95.44 290 LEU A N 1
ATOM 2354 C CA . LEU A 1 290 ? -21.020 -33.498 91.308 1.00 95.44 290 LEU A CA 1
ATOM 2355 C C . LEU A 1 290 ? -21.350 -35.001 91.437 1.00 95.44 290 LEU A C 1
ATOM 2357 O O . LEU A 1 290 ? -22.204 -35.383 92.241 1.00 95.44 290 LEU A O 1
ATOM 2361 N N . LEU A 1 291 ? -20.681 -35.878 90.680 1.00 94.56 291 LEU A N 1
ATOM 2362 C CA . LEU A 1 291 ? -20.755 -37.331 90.882 1.00 94.56 291 LEU A CA 1
ATOM 2363 C C . LEU A 1 291 ? -19.986 -37.776 92.138 1.00 94.56 291 LEU A C 1
ATOM 2365 O O . LEU A 1 291 ? -20.467 -38.664 92.847 1.00 94.56 291 LEU A O 1
ATOM 2369 N N . VAL A 1 292 ? -18.855 -37.140 92.464 1.00 95.62 292 VAL A N 1
ATOM 2370 C CA . VAL A 1 292 ? -18.134 -37.373 93.729 1.00 95.62 292 VAL A CA 1
ATOM 2371 C C . VAL A 1 292 ? -18.979 -36.918 94.924 1.00 95.62 292 VAL A C 1
ATOM 2373 O O . VAL A 1 292 ? -19.254 -37.738 95.796 1.00 95.62 292 VAL A O 1
ATOM 2376 N N . GLU A 1 293 ? -19.519 -35.693 94.922 1.00 95.12 293 GLU A N 1
ATOM 2377 C CA . GLU A 1 293 ? -20.410 -35.196 95.992 1.00 95.12 293 GLU A CA 1
ATOM 2378 C C . GLU A 1 293 ? -21.641 -36.099 96.211 1.00 95.12 293 GLU A C 1
ATOM 2380 O O . GLU A 1 293 ? -22.072 -36.343 97.345 1.00 95.12 293 GLU A O 1
ATOM 2385 N N . LYS A 1 294 ? -22.212 -36.642 95.126 1.00 94.38 294 LYS A N 1
ATOM 2386 C CA . LYS A 1 294 ? -23.304 -37.626 95.200 1.00 94.38 294 LYS A CA 1
ATOM 2387 C C . LYS A 1 294 ? -22.866 -38.956 95.805 1.00 94.38 294 LYS A C 1
ATOM 2389 O O . LYS A 1 294 ? -23.638 -39.570 96.532 1.00 94.38 294 LYS A O 1
ATOM 2394 N N . THR A 1 295 ? -21.636 -39.386 95.551 1.00 94.50 295 THR A N 1
ATOM 2395 C CA . THR A 1 295 ? -21.082 -40.608 96.148 1.00 94.50 295 THR A CA 1
ATOM 2396 C C . THR A 1 295 ? -20.806 -40.404 97.644 1.00 94.50 295 THR A C 1
ATOM 2398 O O . THR A 1 295 ? -21.193 -41.238 98.457 1.00 94.50 295 THR A O 1
ATOM 2401 N N . GLU A 1 296 ? -20.252 -39.254 98.038 1.00 95.00 296 GLU A N 1
ATOM 2402 C CA . GLU A 1 296 ? -20.025 -38.891 99.446 1.00 95.00 296 GLU A CA 1
ATOM 2403 C C . GLU A 1 296 ? -21.321 -38.715 100.251 1.00 95.00 296 GLU A C 1
ATOM 2405 O O . GLU A 1 296 ? -21.379 -39.069 101.429 1.00 95.00 296 GLU A O 1
ATOM 2410 N N . THR A 1 297 ? -22.370 -38.148 99.645 1.00 93.31 297 THR A N 1
ATOM 2411 C CA . THR A 1 297 ? -23.687 -38.040 100.297 1.00 93.31 297 THR A CA 1
ATOM 2412 C C . THR A 1 297 ? -24.351 -39.403 100.461 1.00 93.31 297 THR A C 1
ATOM 2414 O O . THR A 1 297 ? -24.924 -39.650 101.520 1.00 93.31 297 THR A O 1
ATOM 2417 N N . ILE A 1 298 ? -24.228 -40.307 99.481 1.00 93.12 298 ILE A N 1
ATOM 2418 C CA . ILE A 1 298 ? -24.683 -41.700 99.613 1.00 93.12 298 ILE A CA 1
ATOM 2419 C C . ILE A 1 298 ? -23.925 -42.413 100.740 1.00 93.12 298 ILE A C 1
ATOM 2421 O O . ILE A 1 298 ? -24.575 -43.004 101.599 1.00 93.12 298 ILE A O 1
ATOM 2425 N N . GLN A 1 299 ? -22.592 -42.297 100.802 1.00 95.06 299 GLN A N 1
ATOM 2426 C CA . GLN A 1 299 ? -21.794 -42.916 101.869 1.00 95.06 299 GLN A CA 1
ATOM 2427 C C . GLN A 1 299 ? -22.233 -42.423 103.255 1.00 95.06 299 GLN A C 1
ATOM 2429 O O . GLN A 1 299 ? -22.579 -43.233 104.106 1.00 95.06 299 GLN A O 1
ATOM 2434 N N . ARG A 1 300 ? -22.349 -41.102 103.459 1.00 94.94 300 ARG A N 1
ATOM 2435 C CA . ARG A 1 300 ? -22.798 -40.531 104.744 1.00 94.94 300 ARG A CA 1
ATOM 2436 C C . ARG A 1 300 ? -24.211 -40.966 105.151 1.00 94.94 300 ARG A C 1
ATOM 2438 O O . ARG A 1 300 ? -24.491 -41.089 106.343 1.00 94.94 300 ARG A O 1
ATOM 2445 N N . LEU A 1 301 ? -25.106 -41.190 104.187 1.00 93.38 301 LEU A N 1
ATOM 2446 C CA . LEU A 1 301 ? -26.442 -41.737 104.452 1.00 93.38 301 LEU A CA 1
ATOM 2447 C C . LEU A 1 301 ? -26.391 -43.230 104.808 1.00 93.38 301 LEU A C 1
ATOM 2449 O O . LEU A 1 301 ? -27.152 -43.660 105.673 1.00 93.38 301 LEU A O 1
ATOM 2453 N N . GLN A 1 302 ? -25.491 -44.002 104.193 1.00 94.00 302 GLN A N 1
ATOM 2454 C CA . GLN A 1 302 ? -25.266 -45.405 104.540 1.00 94.00 302 GLN A CA 1
ATOM 2455 C C . GLN A 1 302 ? -24.656 -45.544 105.944 1.00 94.00 302 GLN A C 1
ATOM 2457 O O . GLN A 1 302 ? -25.206 -46.277 106.762 1.00 94.00 302 GLN A O 1
ATOM 2462 N N . ASP A 1 303 ? -23.605 -44.783 106.263 1.00 94.50 303 ASP A N 1
ATOM 2463 C CA . ASP A 1 303 ? -22.964 -44.780 107.587 1.00 94.50 303 ASP A CA 1
ATOM 2464 C C . ASP A 1 303 ? -23.995 -44.473 108.696 1.00 94.50 303 ASP A C 1
ATOM 2466 O O . ASP A 1 303 ? -24.055 -45.144 109.729 1.00 94.50 303 ASP A O 1
ATOM 2470 N N . SER A 1 304 ? -24.869 -43.486 108.453 1.00 93.62 304 SER A N 1
ATOM 2471 C CA . SER A 1 304 ? -25.953 -43.115 109.371 1.00 93.62 304 SER A CA 1
ATOM 2472 C C . SER A 1 304 ? -27.054 -44.176 109.486 1.00 93.62 304 SER A C 1
ATOM 2474 O O . SER A 1 304 ? -27.726 -44.236 110.520 1.00 93.62 304 SER A O 1
ATOM 2476 N N . LEU A 1 305 ? -27.278 -44.986 108.447 1.00 92.88 305 LEU A N 1
ATOM 2477 C CA . LEU A 1 305 ? -28.242 -46.085 108.466 1.00 92.88 305 LEU A CA 1
ATOM 2478 C C . LEU A 1 305 ? -27.698 -47.273 109.269 1.00 92.88 305 LEU A C 1
ATOM 2480 O O . LEU A 1 305 ? -28.417 -47.808 110.112 1.00 92.88 305 LEU A O 1
ATOM 2484 N N . GLU A 1 306 ? -26.432 -47.642 109.061 1.00 94.19 306 GLU A N 1
ATOM 2485 C CA . GLU A 1 306 ? -25.754 -48.703 109.817 1.00 94.19 306 GLU A CA 1
ATOM 2486 C C . GLU A 1 306 ? -25.701 -48.375 111.320 1.00 94.19 306 GLU A C 1
ATOM 2488 O O . GLU A 1 306 ? -25.998 -49.228 112.160 1.00 94.19 306 GLU A O 1
ATOM 2493 N N . GLU A 1 307 ? -25.411 -47.122 111.681 1.00 93.06 307 GLU A N 1
ATOM 2494 C CA . GLU A 1 307 ? -25.421 -46.668 113.076 1.00 93.06 307 GLU A CA 1
ATOM 2495 C C . GLU A 1 307 ? -26.833 -46.717 113.699 1.00 93.06 307 GLU A C 1
ATOM 2497 O O . GLU A 1 307 ? -27.007 -47.198 114.820 1.00 93.06 307 GLU A O 1
ATOM 2502 N N . SER A 1 308 ? -27.875 -46.322 112.957 1.00 88.38 308 SER A N 1
ATOM 2503 C CA . SER A 1 308 ? -29.267 -46.436 113.425 1.00 88.38 308 SER A CA 1
ATOM 2504 C C . SER A 1 308 ? -29.716 -47.896 113.609 1.00 88.38 308 SER A C 1
ATOM 2506 O O . SER A 1 308 ? -30.416 -48.217 114.577 1.00 88.38 308 SER A O 1
ATOM 2508 N N . GLN A 1 309 ? -29.271 -48.805 112.735 1.00 90.44 309 GLN A N 1
ATOM 2509 C CA . GLN A 1 309 ? -29.536 -50.242 112.855 1.00 90.44 309 GLN A CA 1
ATOM 2510 C C . GLN A 1 309 ? -28.873 -50.830 114.110 1.00 90.44 309 GLN A C 1
ATOM 2512 O O . GLN A 1 309 ? -29.557 -51.472 114.912 1.00 90.44 309 GLN A O 1
ATOM 2517 N N . ARG A 1 310 ? -27.594 -50.512 114.366 1.00 91.19 310 ARG A N 1
ATOM 2518 C CA . ARG A 1 310 ? -26.891 -50.904 115.606 1.00 91.19 310 ARG A CA 1
ATOM 2519 C C . ARG A 1 310 ? -27.597 -50.398 116.862 1.00 91.19 310 ARG A C 1
ATOM 2521 O O . ARG A 1 310 ? -27.656 -51.104 117.868 1.00 91.19 310 ARG A O 1
ATOM 2528 N N . GLN A 1 311 ? -28.153 -49.188 116.842 1.00 86.44 311 GLN A N 1
ATOM 2529 C CA . GLN A 1 311 ? -28.913 -48.659 117.981 1.00 86.44 311 GLN A CA 1
ATOM 2530 C C . GLN A 1 311 ? -30.199 -49.465 118.240 1.00 86.44 311 GLN A C 1
ATOM 2532 O O . GLN A 1 311 ? -30.530 -49.727 119.399 1.00 86.44 311 GLN A O 1
ATOM 2537 N N . CYS A 1 312 ? -30.873 -49.952 117.193 1.00 79.94 312 CYS A N 1
ATOM 2538 C CA . CYS A 1 312 ? -32.021 -50.853 117.332 1.00 79.94 312 CYS A CA 1
ATOM 2539 C C . CYS A 1 312 ? -31.625 -52.229 117.907 1.00 79.94 312 CYS A C 1
ATOM 2541 O O . CYS A 1 312 ? -32.301 -52.733 118.806 1.00 79.94 312 CYS A O 1
ATOM 2543 N N . GLU A 1 313 ? -30.508 -52.816 117.465 1.00 84.56 313 GLU A N 1
ATOM 2544 C CA . GLU A 1 313 ? -29.983 -54.083 118.009 1.00 84.56 313 GLU A CA 1
ATOM 2545 C C . GLU A 1 313 ? -29.579 -53.963 119.491 1.00 84.56 313 GLU A C 1
ATOM 2547 O O . GLU A 1 313 ? -29.882 -54.838 120.312 1.00 84.56 313 GLU A O 1
ATOM 2552 N N . ASN A 1 314 ? -28.969 -52.837 119.871 1.00 82.56 314 ASN A N 1
ATOM 2553 C CA . ASN A 1 314 ? -28.635 -52.522 121.263 1.00 82.56 314 ASN A CA 1
ATOM 2554 C C . ASN A 1 314 ? -29.887 -52.332 122.148 1.00 82.56 314 ASN A C 1
ATOM 2556 O O . ASN A 1 314 ? -29.871 -52.680 123.330 1.00 82.56 314 ASN A O 1
ATOM 2560 N N . LEU A 1 315 ? -30.998 -51.826 121.601 1.00 78.81 315 LEU A N 1
ATOM 2561 C CA . LEU A 1 315 ? -32.276 -51.733 122.322 1.00 78.81 315 LEU A CA 1
ATOM 2562 C C . LEU A 1 315 ? -32.978 -53.094 122.455 1.00 78.81 315 LEU A C 1
ATOM 2564 O O . LEU A 1 315 ? -33.500 -53.404 123.530 1.00 78.81 315 LEU A O 1
ATOM 2568 N N . MET A 1 316 ? -32.944 -53.935 121.415 1.00 73.06 316 MET A N 1
ATOM 2569 C CA . MET A 1 316 ? -33.444 -55.318 121.461 1.00 73.06 316 MET A CA 1
ATOM 2570 C C . MET A 1 316 ? -32.742 -56.131 122.558 1.00 73.06 316 MET A C 1
ATOM 2572 O O . MET A 1 316 ? -33.391 -56.687 123.448 1.00 73.06 316 MET A O 1
ATOM 2576 N N . THR A 1 317 ? -31.407 -56.150 122.543 1.00 73.81 317 THR A N 1
ATOM 2577 C CA . THR A 1 317 ? -30.589 -56.894 123.519 1.00 73.81 317 THR A CA 1
ATOM 2578 C C . THR A 1 317 ? -30.773 -56.380 124.950 1.00 73.81 317 THR A C 1
ATOM 2580 O O . THR A 1 317 ? -30.940 -57.183 125.869 1.00 73.81 317 THR A O 1
ATOM 2583 N N . LYS A 1 318 ? -30.859 -55.058 125.151 1.00 70.12 318 LYS A N 1
ATOM 2584 C CA . LYS A 1 318 ? -31.141 -54.454 126.466 1.00 70.12 318 LYS A CA 1
ATOM 2585 C C . LYS A 1 318 ? -32.555 -54.750 126.987 1.00 70.12 318 LYS A C 1
ATOM 2587 O O . LYS A 1 318 ? -32.757 -54.831 128.197 1.00 70.12 318 LYS A O 1
ATOM 2592 N N . THR A 1 319 ? -33.533 -54.945 126.101 1.00 63.72 319 THR A N 1
ATOM 2593 C CA . THR A 1 319 ? -34.907 -55.326 126.485 1.00 63.72 319 THR A CA 1
ATOM 2594 C C . THR A 1 319 ? -34.973 -56.791 126.936 1.00 63.72 319 THR A C 1
ATOM 2596 O O . THR A 1 319 ? -35.617 -57.103 127.943 1.00 63.72 319 THR A O 1
ATOM 2599 N N . MET A 1 320 ? -34.236 -57.678 126.255 1.00 59.31 320 MET A N 1
ATOM 2600 C CA . MET A 1 320 ? -34.116 -59.102 126.603 1.00 59.31 320 MET A CA 1
ATOM 2601 C C . MET A 1 320 ? -33.490 -59.347 127.987 1.00 59.31 320 MET A C 1
ATOM 2603 O O . MET A 1 320 ? -33.831 -60.335 128.630 1.00 59.31 320 MET A O 1
ATOM 2607 N N . SER A 1 321 ? -32.607 -58.466 128.477 1.00 59.25 321 SER A N 1
ATOM 2608 C CA . SER A 1 321 ? -31.951 -58.637 129.786 1.00 59.25 321 SER A CA 1
ATOM 2609 C C . SER A 1 321 ? -32.746 -5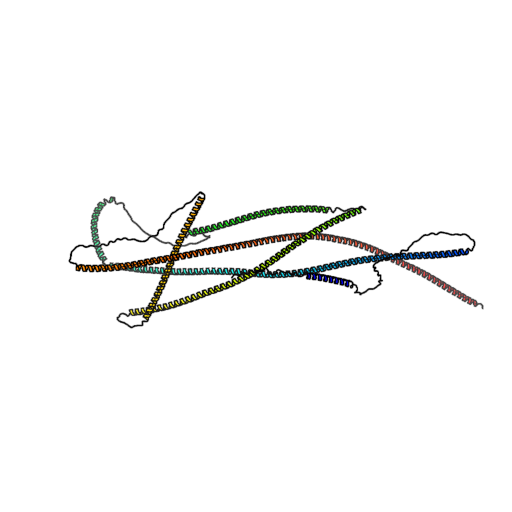8.109 130.988 1.00 59.25 321 SER A C 1
ATOM 2611 O O . SER A 1 321 ? -32.414 -58.438 132.121 1.00 59.25 321 SER A O 1
ATOM 2613 N N . VAL A 1 322 ? -33.761 -57.262 130.770 1.00 59.94 322 VAL A N 1
ATOM 2614 C CA . VAL A 1 322 ? -34.551 -56.622 131.849 1.00 59.94 322 VAL A CA 1
ATOM 2615 C C . VAL A 1 322 ? -35.839 -57.394 132.165 1.00 59.94 322 VAL A C 1
ATOM 2617 O O . VAL A 1 322 ? -36.429 -57.221 133.230 1.00 59.94 322 VAL A O 1
ATOM 2620 N N . THR A 1 323 ? -36.281 -58.272 131.264 1.00 57.75 323 THR A N 1
ATOM 2621 C CA . THR A 1 323 ? -37.517 -59.047 131.415 1.00 57.75 323 THR A CA 1
ATOM 2622 C C . THR A 1 323 ? -37.208 -60.524 131.669 1.00 57.75 323 THR A C 1
ATOM 2624 O O . THR A 1 323 ? -36.583 -61.190 130.849 1.00 57.75 323 THR A O 1
ATOM 2627 N N . ASN A 1 324 ? -37.690 -61.076 132.792 1.00 54.78 324 ASN A N 1
ATOM 2628 C CA . ASN A 1 324 ? -37.455 -62.471 133.214 1.00 54.78 324 ASN A CA 1
ATOM 2629 C C . ASN A 1 324 ? -38.213 -63.525 132.367 1.00 54.78 324 ASN A C 1
ATOM 2631 O O . ASN A 1 324 ? -38.613 -64.576 132.874 1.00 54.78 324 ASN A O 1
ATOM 2635 N N . PHE A 1 325 ? -38.375 -63.294 131.058 1.00 60.66 325 PHE A N 1
ATOM 2636 C CA . PHE A 1 325 ? -39.035 -64.213 130.129 1.00 60.66 325 PHE A CA 1
ATOM 2637 C C . PHE A 1 325 ? -38.453 -65.627 130.171 1.00 60.66 325 PHE A C 1
ATOM 2639 O O . PHE A 1 325 ? -39.208 -66.573 130.009 1.00 60.66 325 PHE A O 1
ATOM 2646 N N . SER A 1 326 ? -37.155 -65.806 130.439 1.00 63.72 326 SER A N 1
ATOM 2647 C CA . SER A 1 326 ? -36.558 -67.142 130.614 1.00 63.72 326 SER A CA 1
ATOM 2648 C C . SER A 1 326 ? -37.219 -67.935 131.757 1.00 63.72 326 SER A C 1
ATOM 2650 O O . SER A 1 326 ? -37.571 -69.104 131.594 1.00 63.72 326 SER A O 1
ATOM 2652 N N . GLN A 1 327 ? -37.473 -67.279 132.893 1.00 64.56 327 GLN A N 1
ATOM 2653 C CA . GLN A 1 327 ? -38.062 -67.896 134.083 1.00 64.56 327 GLN A CA 1
ATOM 2654 C C . GLN A 1 327 ? -39.562 -68.175 133.896 1.00 64.56 327 GLN A C 1
ATOM 2656 O O . GLN A 1 327 ? -40.044 -69.252 134.255 1.00 64.56 327 GLN A O 1
ATOM 2661 N N . ASP A 1 328 ? -40.291 -67.250 133.266 1.00 64.44 328 ASP A N 1
ATOM 2662 C CA . ASP A 1 328 ? -41.703 -67.457 132.930 1.00 64.44 328 ASP A CA 1
ATOM 2663 C C . ASP A 1 328 ? -41.907 -68.478 131.802 1.00 64.44 328 ASP A C 1
ATOM 2665 O O . ASP A 1 328 ? -42.847 -69.268 131.859 1.00 64.44 328 ASP A O 1
ATOM 2669 N N . ASN A 1 329 ? -41.002 -68.546 130.823 1.00 68.31 329 ASN A N 1
ATOM 2670 C CA . ASN A 1 329 ? -40.999 -69.570 129.776 1.00 68.31 329 ASN A CA 1
ATOM 2671 C C . ASN A 1 329 ? -40.717 -70.960 130.374 1.00 68.31 329 ASN A C 1
ATOM 2673 O O . ASN A 1 329 ? -41.387 -71.919 130.003 1.00 68.31 329 ASN A O 1
ATOM 2677 N N . LEU A 1 330 ? -39.846 -71.081 131.388 1.00 75.88 330 LEU A N 1
ATOM 2678 C CA . LEU A 1 330 ? -39.710 -72.326 132.162 1.00 75.88 330 LEU A CA 1
ATOM 2679 C C . LEU A 1 330 ? -41.027 -72.728 132.854 1.00 75.88 330 LEU A C 1
ATOM 2681 O O . LEU A 1 330 ? -41.439 -73.888 132.787 1.00 75.88 330 LEU A O 1
ATOM 2685 N N . ARG A 1 331 ? -41.719 -71.768 133.485 1.00 76.38 331 ARG A N 1
ATOM 2686 C CA . ARG A 1 331 ? -43.018 -71.990 134.150 1.00 76.38 331 ARG A CA 1
ATOM 2687 C C . ARG A 1 331 ? -44.125 -72.369 133.157 1.00 76.38 331 ARG A C 1
ATOM 2689 O O . ARG A 1 331 ? -44.943 -73.242 133.450 1.00 76.38 331 ARG A O 1
ATOM 2696 N N . LEU A 1 332 ? -44.131 -71.755 131.975 1.00 75.62 332 LEU A N 1
ATOM 2697 C CA . LEU A 1 332 ? -45.019 -72.094 130.863 1.00 75.62 332 LEU A CA 1
ATOM 2698 C C . LEU A 1 332 ? -44.710 -73.485 130.303 1.00 75.62 332 LEU A C 1
ATOM 2700 O O . LEU A 1 332 ? -45.635 -74.279 130.186 1.00 75.62 332 LEU A O 1
ATOM 2704 N N . LYS A 1 333 ? -43.441 -73.837 130.062 1.00 77.81 333 LYS A N 1
ATOM 2705 C CA . LYS A 1 333 ? -43.032 -75.190 129.640 1.00 77.81 333 LYS A CA 1
ATOM 2706 C C . LYS A 1 333 ? -43.428 -76.267 130.649 1.00 77.81 333 LYS A C 1
ATOM 2708 O O . LYS A 1 333 ? -43.894 -77.322 130.242 1.00 77.81 333 LYS A O 1
ATOM 2713 N N . SER A 1 334 ? -43.329 -75.993 131.952 1.00 77.62 334 SER A N 1
ATOM 2714 C CA . SER A 1 334 ? -43.831 -76.903 132.992 1.00 77.62 334 SER A CA 1
ATOM 2715 C C . SER A 1 334 ? -45.352 -77.115 132.901 1.00 77.62 334 SER A C 1
ATOM 2717 O O . SER A 1 334 ? -45.811 -78.253 132.982 1.00 77.62 334 SER A O 1
ATOM 2719 N N . LYS A 1 335 ? -46.139 -76.055 132.657 1.00 81.56 335 LYS A N 1
ATOM 2720 C CA . LYS A 1 335 ? -47.587 -76.182 132.408 1.00 81.56 335 LYS A CA 1
ATOM 2721 C C . LYS A 1 335 ? -47.912 -76.900 131.098 1.00 81.56 335 LYS A C 1
ATOM 2723 O O . LYS A 1 335 ? -48.833 -77.708 131.082 1.00 81.56 335 LYS A O 1
ATOM 2728 N N . VAL A 1 336 ? -47.175 -76.614 130.025 1.00 79.50 336 VAL A N 1
ATOM 2729 C CA . VAL A 1 336 ? -47.327 -77.285 128.727 1.00 79.50 336 VAL A CA 1
ATOM 2730 C C . VAL A 1 336 ? -47.047 -78.776 128.885 1.00 79.50 336 VAL A C 1
ATOM 2732 O O . VAL A 1 336 ? -47.909 -79.562 128.531 1.00 79.50 336 VAL A O 1
ATOM 2735 N N . SER A 1 337 ? -45.957 -79.169 129.548 1.00 79.56 337 SER A N 1
ATOM 2736 C CA . SER A 1 337 ? -45.636 -80.578 129.810 1.00 79.56 337 SER A CA 1
ATOM 2737 C C . SER A 1 337 ? -46.711 -81.306 130.634 1.00 79.56 337 SER A C 1
ATOM 2739 O O . SER A 1 337 ? -47.055 -82.446 130.330 1.00 79.56 337 SER A O 1
ATOM 2741 N N . ALA A 1 338 ? -47.326 -80.645 131.623 1.00 80.44 338 ALA A N 1
ATOM 2742 C CA . ALA A 1 338 ? -48.457 -81.221 132.358 1.00 80.44 338 ALA A CA 1
ATOM 2743 C C . ALA A 1 338 ? -49.714 -81.405 131.478 1.00 80.44 338 ALA A C 1
ATOM 2745 O O . ALA A 1 338 ? -50.429 -82.398 131.617 1.00 80.44 338 ALA A O 1
ATOM 2746 N N . LEU A 1 339 ? -49.970 -80.478 130.548 1.00 78.12 339 LEU A N 1
ATOM 2747 C CA . LEU A 1 339 ? -51.053 -80.592 129.566 1.00 78.12 339 LEU A CA 1
ATOM 2748 C C . LEU A 1 339 ? -50.736 -81.624 128.472 1.00 78.12 339 LEU A C 1
ATOM 2750 O O . LEU A 1 339 ? -51.639 -82.331 128.040 1.00 78.12 339 LEU A O 1
ATOM 2754 N N . GLU A 1 340 ? -49.477 -81.771 128.059 1.00 78.00 340 GLU A N 1
ATOM 2755 C CA . GLU A 1 340 ? -49.003 -82.819 127.147 1.00 78.00 340 GLU A CA 1
ATOM 2756 C C . GLU A 1 340 ? -49.163 -84.206 127.780 1.00 78.00 340 GLU A C 1
ATOM 2758 O O . GLU A 1 340 ? -49.636 -85.119 127.112 1.00 78.00 340 GLU A O 1
ATOM 2763 N N . GLN A 1 341 ? -48.868 -84.359 129.076 1.00 80.31 341 GLN A N 1
ATOM 2764 C CA . GLN A 1 341 ? -49.118 -85.588 129.839 1.00 80.31 341 GLN A CA 1
ATOM 2765 C C . GLN A 1 341 ? -50.616 -85.947 129.838 1.00 80.31 341 GLN A C 1
ATOM 2767 O O . GLN A 1 341 ? -50.989 -87.064 129.475 1.00 80.31 341 GLN A O 1
ATOM 2772 N N . GLN A 1 342 ? -51.488 -84.982 130.160 1.00 81.44 342 GLN A N 1
ATOM 2773 C CA . GLN A 1 342 ? -52.944 -85.164 130.108 1.00 81.44 342 GLN A CA 1
ATOM 2774 C C . GLN A 1 342 ? -53.435 -85.466 128.681 1.00 81.44 342 GLN A C 1
ATOM 2776 O O . GLN A 1 342 ? -54.312 -86.307 128.488 1.00 81.44 342 GLN A O 1
ATOM 2781 N N . THR A 1 343 ? -52.840 -84.821 127.674 1.00 75.94 343 THR A N 1
ATOM 2782 C CA . THR A 1 343 ? -53.140 -85.059 126.257 1.00 75.94 343 THR A CA 1
ATOM 2783 C C . THR A 1 343 ? -52.673 -86.445 125.824 1.00 75.94 343 THR A C 1
ATOM 2785 O O . THR A 1 343 ? -53.393 -87.094 125.082 1.00 75.94 343 THR A O 1
ATOM 2788 N N . GLN A 1 344 ? -51.547 -86.964 126.328 1.00 79.19 344 GLN A N 1
ATOM 2789 C CA . GLN A 1 344 ? -51.114 -88.342 126.077 1.00 79.19 344 GLN A CA 1
ATOM 2790 C C . GLN A 1 344 ? -52.045 -89.376 126.713 1.00 79.19 344 GLN A C 1
ATOM 2792 O O . GLN A 1 344 ? -52.312 -90.396 126.086 1.00 79.19 344 GLN A O 1
ATOM 2797 N N . ASP A 1 345 ? -52.557 -89.154 127.924 1.00 79.31 345 ASP A N 1
ATOM 2798 C CA . ASP A 1 345 ? -53.504 -90.091 128.549 1.00 79.31 345 ASP A CA 1
ATOM 2799 C C . ASP A 1 345 ? -54.889 -90.034 127.881 1.00 79.31 345 ASP A C 1
ATOM 2801 O O . ASP A 1 345 ? -55.522 -91.070 127.642 1.00 79.31 345 ASP A O 1
ATOM 2805 N N . MET A 1 346 ? -55.313 -88.846 127.438 1.00 74.81 346 MET A N 1
ATOM 2806 C CA . MET A 1 346 ? -56.459 -88.702 126.542 1.00 74.81 346 MET A CA 1
ATOM 2807 C C . MET A 1 346 ? -56.195 -89.370 125.182 1.00 74.81 346 MET A C 1
ATOM 2809 O O . MET A 1 346 ? -57.074 -90.061 124.679 1.00 74.81 346 MET A O 1
ATOM 2813 N N . GLN A 1 347 ? -54.982 -89.277 124.627 1.00 74.06 347 GLN A N 1
ATOM 2814 C CA . GLN A 1 347 ? -54.597 -89.929 123.373 1.00 74.06 347 GLN A CA 1
ATOM 2815 C C . GLN A 1 347 ? -54.511 -91.454 123.513 1.00 74.06 347 GLN A C 1
ATOM 2817 O O . GLN A 1 347 ? -54.883 -92.151 122.584 1.00 74.06 347 GLN A O 1
ATOM 2822 N N . LYS A 1 348 ? -54.107 -92.010 124.663 1.00 78.88 348 LYS A N 1
ATOM 2823 C CA . LYS A 1 348 ? -54.207 -93.460 124.939 1.00 78.88 348 LYS A CA 1
ATOM 2824 C C . LYS A 1 348 ? -55.668 -93.910 124.969 1.00 78.88 348 LYS A C 1
ATOM 2826 O O . LYS A 1 348 ? -56.004 -94.961 124.425 1.00 78.88 348 LYS A O 1
ATOM 2831 N N . THR A 1 349 ? -56.540 -93.093 125.560 1.00 78.94 349 THR A N 1
ATOM 2832 C CA . THR A 1 349 ? -57.990 -93.341 125.597 1.00 78.94 349 THR A CA 1
ATOM 2833 C C . THR A 1 349 ? -58.593 -93.275 124.190 1.00 78.94 349 THR A C 1
ATOM 2835 O O . THR A 1 349 ? -59.316 -94.189 123.799 1.00 78.94 349 THR A O 1
ATOM 2838 N N . ILE A 1 350 ? -58.221 -92.259 123.401 1.00 75.56 350 ILE A N 1
ATOM 2839 C CA . ILE A 1 350 ? -58.560 -92.136 121.978 1.00 75.56 350 ILE A CA 1
ATOM 2840 C C . ILE A 1 350 ? -58.040 -93.357 121.227 1.00 75.56 350 ILE A C 1
ATOM 2842 O O . ILE A 1 350 ? -58.860 -94.084 120.704 1.00 75.56 350 ILE A O 1
ATOM 2846 N N . ASN A 1 351 ? -56.745 -93.678 121.265 1.00 77.75 351 ASN A N 1
ATOM 2847 C CA . ASN A 1 351 ? -56.154 -94.830 120.574 1.00 77.75 351 ASN A CA 1
ATOM 2848 C C . ASN A 1 351 ? -56.824 -96.168 120.939 1.00 77.75 351 ASN A C 1
ATOM 2850 O O . ASN A 1 351 ? -56.905 -97.051 120.095 1.00 77.75 351 ASN A O 1
ATOM 2854 N N . THR A 1 352 ? -57.350 -96.327 122.158 1.00 77.69 352 THR A N 1
ATOM 2855 C CA . THR A 1 352 ? -58.112 -97.529 122.554 1.00 77.69 352 THR A CA 1
ATOM 2856 C C . THR A 1 352 ? -59.482 -97.603 121.859 1.00 77.69 352 THR A C 1
ATOM 2858 O O . THR A 1 352 ? -59.975 -98.692 121.561 1.00 77.69 352 THR A O 1
ATOM 2861 N N . LEU A 1 353 ? -60.098 -96.454 121.564 1.00 74.62 353 LEU A N 1
ATOM 2862 C CA . LEU A 1 353 ? -61.315 -96.337 120.754 1.00 74.62 353 LEU A CA 1
ATOM 2863 C C . LEU A 1 353 ? -61.003 -96.358 119.247 1.00 74.62 353 LEU A C 1
ATOM 2865 O O . LEU A 1 353 ? -61.727 -97.002 118.493 1.00 74.62 353 LEU A O 1
ATOM 2869 N N . THR A 1 354 ? -59.910 -95.725 118.814 1.00 74.50 354 THR A N 1
ATOM 2870 C CA . THR A 1 354 ? -59.428 -95.715 117.431 1.00 74.50 354 THR A CA 1
ATOM 2871 C C . THR A 1 354 ? -59.051 -97.118 116.995 1.00 74.50 354 THR A C 1
ATOM 2873 O O . THR A 1 354 ? -59.548 -97.543 115.973 1.00 74.50 354 THR A O 1
ATOM 2876 N N . HIS A 1 355 ? -58.327 -97.905 117.795 1.00 75.62 355 HIS A N 1
ATOM 2877 C CA . HIS A 1 355 ? -58.021 -99.301 117.459 1.00 75.62 355 HIS A CA 1
ATOM 2878 C C . HIS A 1 355 ? -59.287 -100.157 117.269 1.00 75.62 355 HIS A C 1
ATOM 2880 O O . HIS A 1 355 ? -59.359 -101.038 116.408 1.00 75.62 355 HIS A O 1
ATOM 2886 N N . ARG A 1 356 ? -60.340 -99.844 118.033 1.00 75.19 356 ARG A N 1
ATOM 2887 C CA . ARG A 1 356 ? -61.659 -100.475 117.918 1.00 75.19 356 ARG A CA 1
ATOM 2888 C C . ARG A 1 356 ? -62.442 -100.018 116.676 1.00 75.19 356 ARG A C 1
ATOM 2890 O O . ARG A 1 356 ? -63.277 -100.782 116.207 1.00 75.19 356 ARG A O 1
ATOM 2897 N N . LEU A 1 357 ? -62.155 -98.827 116.142 1.00 70.88 357 LEU A N 1
ATOM 2898 C CA . LEU A 1 357 ? -62.662 -98.318 114.859 1.00 70.88 357 LEU A CA 1
ATOM 2899 C C . LEU A 1 357 ? -61.821 -98.797 113.665 1.00 70.88 357 LEU A C 1
ATOM 2901 O O . LEU A 1 357 ? -62.387 -99.207 112.661 1.00 70.88 357 LEU A O 1
ATOM 2905 N N . GLU A 1 358 ? -60.493 -98.816 113.780 1.00 74.94 358 GLU A N 1
ATOM 2906 C CA . GLU A 1 358 ? -59.536 -99.359 112.808 1.00 74.94 358 GLU A CA 1
ATOM 2907 C C . GLU A 1 358 ? -59.836 -100.826 112.511 1.00 74.94 358 GLU A C 1
ATOM 2909 O O . GLU A 1 358 ? -59.846 -101.217 111.350 1.00 74.94 358 GLU A O 1
ATOM 2914 N N . THR A 1 359 ? -60.174 -101.618 113.537 1.00 70.56 359 THR A N 1
ATOM 2915 C CA . THR A 1 359 ? -60.612 -103.011 113.353 1.00 70.56 359 THR A CA 1
ATOM 2916 C C . THR A 1 359 ? -61.839 -103.101 112.432 1.00 70.56 359 THR A C 1
ATOM 2918 O O . THR A 1 359 ? -61.893 -103.991 111.596 1.00 70.56 359 THR A O 1
ATOM 2921 N N . THR A 1 360 ? -62.785 -102.156 112.524 1.00 64.50 360 THR A N 1
ATOM 2922 C CA . THR A 1 360 ? -63.971 -102.088 111.645 1.00 64.50 360 THR A CA 1
ATOM 2923 C C . THR A 1 360 ? -63.750 -101.317 110.334 1.00 64.50 360 THR A C 1
ATOM 2925 O O . THR A 1 360 ? -64.567 -101.419 109.427 1.00 64.50 360 THR A O 1
ATOM 2928 N N . ASN A 1 361 ? -62.668 -100.541 110.209 1.00 68.06 361 ASN A N 1
ATOM 2929 C CA . ASN A 1 361 ? -62.356 -99.747 109.012 1.00 68.06 361 ASN A CA 1
ATOM 2930 C C . ASN A 1 361 ? -61.391 -100.482 108.067 1.00 68.06 361 ASN A C 1
ATOM 2932 O O . ASN A 1 361 ? -61.480 -100.337 106.851 1.00 68.06 361 ASN A O 1
ATOM 2936 N N . ALA A 1 362 ? -60.531 -101.351 108.608 1.00 68.06 362 ALA A N 1
ATOM 2937 C CA . ALA A 1 362 ? -59.719 -102.297 107.841 1.00 68.06 362 ALA A CA 1
ATOM 2938 C C . ALA A 1 362 ? -60.576 -103.336 107.088 1.00 68.06 362 ALA A C 1
ATOM 2940 O O . ALA A 1 362 ? -60.132 -103.887 106.083 1.00 68.06 362 ALA A O 1
ATOM 2941 N N . GLU A 1 363 ? -61.818 -103.564 107.531 1.00 57.53 363 GLU A N 1
ATOM 2942 C CA . GLU A 1 363 ? -62.833 -104.345 106.808 1.00 57.53 363 GLU A CA 1
ATOM 2943 C C . GLU A 1 363 ? -63.439 -103.584 105.605 1.00 57.53 363 GLU A C 1
ATOM 2945 O O . GLU A 1 363 ? -64.106 -104.200 104.775 1.00 57.53 363 GLU A O 1
ATOM 2950 N N . LEU A 1 364 ? -63.205 -102.266 105.486 1.00 56.78 364 LEU A N 1
ATOM 2951 C CA . LEU A 1 364 ? -63.812 -101.379 104.481 1.00 56.78 364 LEU A CA 1
ATOM 2952 C C . LEU A 1 364 ? -62.792 -100.818 103.471 1.00 56.78 364 LEU A C 1
ATOM 2954 O O . LEU A 1 364 ? -62.973 -100.971 102.265 1.00 56.78 364 LEU A O 1
ATOM 2958 N N . GLU A 1 365 ? -61.695 -100.207 103.930 1.00 55.56 365 GLU A N 1
ATOM 2959 C CA . GLU A 1 365 ? -60.726 -99.519 103.048 1.00 55.56 365 GLU A CA 1
ATOM 2960 C C . GLU A 1 365 ? -59.847 -100.462 102.209 1.00 55.56 365 GLU A C 1
ATOM 2962 O O . GLU A 1 365 ? -59.199 -100.024 101.253 1.00 55.56 365 GLU A O 1
ATOM 2967 N N . LEU A 1 366 ? -59.910 -101.771 102.483 1.00 56.19 366 LEU A N 1
ATOM 2968 C CA . LEU A 1 366 ? -59.310 -102.838 101.673 1.00 56.19 366 LEU A CA 1
ATOM 2969 C C . LEU A 1 366 ? -59.871 -102.901 100.231 1.00 56.19 366 LEU A C 1
ATOM 2971 O O . LEU A 1 366 ? -59.374 -103.680 99.419 1.00 56.19 366 LEU A O 1
ATOM 2975 N N . MET A 1 367 ? -60.885 -102.087 99.903 1.00 50.47 367 MET A N 1
ATOM 2976 C CA . MET A 1 367 ? -61.480 -101.980 98.565 1.00 50.47 367 MET A CA 1
ATOM 2977 C C . MET A 1 367 ? -61.074 -100.732 97.752 1.00 50.47 367 MET A C 1
ATOM 2979 O O . MET A 1 367 ? -61.212 -100.786 96.533 1.00 50.47 367 MET A O 1
ATOM 2983 N N . ASP A 1 368 ? -60.554 -99.653 98.363 1.00 44.78 368 ASP A N 1
ATOM 2984 C CA . ASP A 1 368 ? -60.334 -98.357 97.668 1.00 44.78 368 ASP A CA 1
ATOM 2985 C C . ASP A 1 368 ? -58.878 -97.829 97.675 1.00 44.78 368 ASP A C 1
ATOM 2987 O O . ASP A 1 368 ? -58.485 -97.071 96.784 1.00 44.78 368 ASP A O 1
ATOM 2991 N N . SER A 1 369 ? -58.026 -98.215 98.634 1.00 38.56 369 SER A N 1
ATOM 2992 C CA . SER A 1 369 ? -56.661 -97.657 98.740 1.00 38.56 369 SER A CA 1
ATOM 2993 C C . SER A 1 369 ? -55.624 -98.341 97.840 1.00 38.56 369 SER A C 1
ATOM 2995 O O . SER A 1 369 ? -54.874 -99.201 98.303 1.00 38.56 369 SER A O 1
ATOM 2997 N N . VAL A 1 370 ? -55.531 -97.931 96.562 1.00 42.81 370 VAL A N 1
ATOM 2998 C CA . VAL A 1 370 ? -54.461 -98.415 95.652 1.00 42.81 370 VAL A CA 1
ATOM 2999 C C . VAL A 1 370 ? -53.707 -97.333 94.852 1.00 42.81 370 VAL A C 1
ATOM 3001 O O . VAL A 1 370 ? -52.487 -97.453 94.753 1.00 42.81 370 VAL A O 1
ATOM 3004 N N . ILE A 1 371 ? -54.342 -96.300 94.266 1.00 40.16 371 ILE A N 1
ATOM 3005 C CA . ILE A 1 371 ? -53.649 -95.388 93.312 1.00 40.16 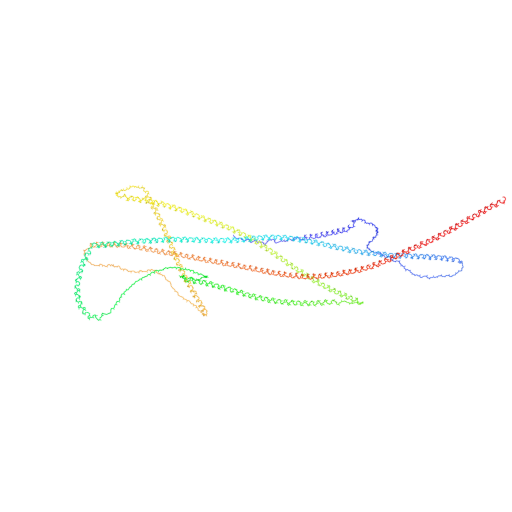371 ILE A CA 1
ATOM 3006 C C . ILE A 1 371 ? -53.851 -93.887 93.610 1.00 40.16 371 ILE A C 1
ATOM 3008 O O . ILE A 1 371 ? -54.792 -93.254 93.135 1.00 40.16 371 ILE A O 1
ATOM 3012 N N . CYS A 1 372 ? -52.878 -93.314 94.326 1.00 34.53 372 CYS A N 1
ATOM 3013 C CA . CYS A 1 372 ? -52.486 -91.892 94.262 1.00 34.53 372 CYS A CA 1
ATOM 3014 C C . CYS A 1 372 ? -51.534 -91.678 93.034 1.00 34.53 372 CYS A C 1
ATOM 3016 O O . CYS A 1 372 ? -51.376 -92.604 92.245 1.00 34.53 372 CYS A O 1
ATOM 3018 N N . SER A 1 373 ? -50.848 -90.562 92.731 1.00 36.34 373 SER A N 1
ATOM 3019 C CA . SER A 1 373 ? -50.320 -89.432 93.528 1.00 36.34 373 SER A CA 1
ATOM 3020 C C . SER A 1 373 ? -49.647 -88.350 92.634 1.00 36.34 373 SER A C 1
ATOM 3022 O O . SER A 1 373 ? -49.004 -88.740 91.664 1.00 36.34 373 SER A O 1
ATOM 3024 N N . SER A 1 374 ? -49.672 -87.071 93.060 1.00 37.91 374 SER A N 1
ATOM 3025 C CA . SER A 1 374 ? -48.539 -86.091 93.129 1.00 37.91 374 SER A CA 1
ATOM 3026 C C . SER A 1 374 ? -47.690 -85.645 91.899 1.00 37.91 374 SER A C 1
ATOM 3028 O O . SER A 1 374 ? -47.589 -86.379 90.924 1.00 37.91 374 SER A O 1
ATOM 3030 N N . ASP A 1 375 ? -46.916 -84.529 91.890 1.00 33.59 375 ASP A N 1
ATOM 3031 C CA . ASP A 1 375 ? -46.972 -83.167 92.522 1.00 33.59 375 ASP A CA 1
ATOM 3032 C C . ASP A 1 375 ? -45.826 -82.222 91.992 1.00 33.59 375 ASP A C 1
ATOM 3034 O O . ASP A 1 375 ? -44.821 -82.704 91.475 1.00 33.59 375 ASP A O 1
ATOM 3038 N N . GLU A 1 376 ? -45.945 -80.896 92.234 1.00 38.62 376 GLU A N 1
ATOM 3039 C CA . GLU A 1 376 ? -44.885 -79.851 92.446 1.00 38.62 376 GLU A CA 1
ATOM 3040 C C . GLU A 1 376 ? -43.994 -79.212 91.317 1.00 38.62 376 GLU A C 1
ATOM 3042 O O . GLU A 1 376 ? -44.234 -79.394 90.124 1.00 38.62 376 GLU A O 1
ATOM 3047 N N . HIS A 1 377 ? -43.063 -78.296 91.699 1.00 34.50 377 HIS A N 1
ATOM 3048 C CA . HIS A 1 377 ? -42.680 -77.066 90.950 1.00 34.50 377 HIS A CA 1
ATOM 3049 C C . HIS A 1 377 ? -41.173 -76.652 90.860 1.00 34.50 377 HIS A C 1
ATOM 3051 O O . HIS A 1 377 ? -40.397 -76.838 91.791 1.00 34.50 377 HIS A O 1
ATOM 3057 N N . GLY A 1 378 ? -40.842 -75.859 89.813 1.00 31.78 378 GLY A N 1
ATOM 3058 C CA . GLY A 1 378 ? -40.110 -74.560 89.911 1.00 31.78 378 GLY A CA 1
ATOM 3059 C C . GLY A 1 378 ? -38.559 -74.442 89.766 1.00 31.78 378 GLY A C 1
ATOM 3060 O O . GLY A 1 378 ? -37.814 -75.207 90.361 1.00 31.78 378 GLY A O 1
ATOM 3061 N N . GLY A 1 379 ? -38.064 -73.367 89.094 1.00 33.03 379 GLY A N 1
ATOM 3062 C CA . GLY A 1 379 ? -36.839 -72.611 89.512 1.00 33.03 379 GLY A CA 1
ATOM 3063 C C . GLY A 1 379 ? -35.595 -72.374 88.582 1.00 33.03 379 GLY A C 1
ATOM 3064 O O . GLY A 1 379 ? -34.776 -73.263 88.412 1.00 33.03 379 GLY A O 1
ATOM 3065 N N . SER A 1 380 ? -35.351 -71.102 88.183 1.00 32.50 380 SER A N 1
ATOM 3066 C CA . SER A 1 380 ? -34.072 -70.307 88.317 1.00 32.50 380 SER A CA 1
ATOM 3067 C C . SER A 1 380 ? -32.746 -70.444 87.466 1.00 32.50 380 SER A C 1
ATOM 3069 O O . SER A 1 380 ? -31.925 -71.313 87.727 1.00 32.50 380 SER A O 1
ATOM 3071 N N . SER A 1 381 ? -32.377 -69.351 86.736 1.00 35.16 381 SER A N 1
ATOM 3072 C CA . SER A 1 381 ? -31.045 -68.615 86.726 1.00 35.16 381 SER A CA 1
ATOM 3073 C C . SER A 1 381 ? -29.850 -68.969 85.718 1.00 35.16 381 SER A C 1
ATOM 3075 O O . SER A 1 381 ? -30.151 -69.649 84.741 1.00 35.16 381 SER A O 1
ATOM 3077 N N . PRO A 1 382 ? -28.577 -68.410 85.745 1.00 49.88 382 PRO A N 1
ATOM 3078 C CA . PRO A 1 382 ? -28.053 -67.396 84.747 1.00 49.88 382 PRO A CA 1
ATOM 3079 C C . PRO A 1 382 ? -26.544 -67.448 84.216 1.00 49.88 382 PRO A C 1
ATOM 3081 O O . PRO A 1 382 ? -25.737 -68.196 84.756 1.00 49.88 382 PRO A O 1
ATOM 3084 N N . GLY A 1 383 ? -26.087 -66.541 83.290 1.00 40.06 383 GLY A N 1
ATOM 3085 C CA . GLY A 1 383 ? -24.706 -65.904 83.314 1.00 40.06 383 GLY A CA 1
ATOM 3086 C C . GLY A 1 383 ? -23.715 -65.757 82.078 1.00 40.06 383 GLY A C 1
ATOM 3087 O O . GLY A 1 383 ? -23.508 -66.711 81.343 1.00 40.06 383 GLY A O 1
ATOM 3088 N N . LYS A 1 384 ? -23.003 -64.586 81.992 1.00 42.25 384 LYS A N 1
ATOM 3089 C CA . LYS A 1 384 ? -21.542 -64.248 81.683 1.00 42.25 384 LYS A CA 1
ATOM 3090 C C . LYS A 1 384 ? -20.767 -64.184 80.295 1.00 42.25 384 LYS A C 1
ATOM 3092 O O . LYS A 1 384 ? -20.824 -65.097 79.488 1.00 42.25 384 LYS A O 1
ATOM 3097 N N . ASP A 1 385 ? -19.916 -63.119 80.185 1.00 37.50 385 ASP A N 1
ATOM 3098 C CA . ASP A 1 385 ? -18.524 -62.842 79.628 1.00 37.50 385 ASP A CA 1
ATOM 3099 C C . ASP A 1 385 ? -17.981 -63.125 78.165 1.00 37.50 385 ASP A C 1
ATOM 3101 O O . ASP A 1 385 ? -18.338 -64.118 77.546 1.00 37.50 385 ASP A O 1
ATOM 3105 N N . GLY A 1 386 ? -16.980 -62.333 77.655 1.00 38.56 386 GLY A N 1
ATOM 3106 C CA . GLY A 1 386 ? -15.960 -62.783 76.631 1.00 38.56 386 GLY A CA 1
ATOM 3107 C C . GLY A 1 386 ? -15.266 -61.785 75.624 1.00 38.56 386 GLY A C 1
ATOM 3108 O O . GLY A 1 386 ? -15.934 -61.095 74.873 1.00 38.56 386 GLY A O 1
ATOM 3109 N N . THR A 1 387 ? -13.919 -61.776 75.502 1.00 36.97 387 THR A N 1
ATOM 3110 C CA . THR A 1 387 ? -12.994 -60.719 74.947 1.00 36.97 387 THR A CA 1
ATOM 3111 C C . THR A 1 387 ? -12.276 -60.943 73.561 1.00 36.97 387 THR A C 1
ATOM 3113 O O . THR A 1 387 ? -11.693 -61.995 73.352 1.00 36.97 387 THR A O 1
ATOM 3116 N N . CYS A 1 388 ? -12.199 -59.898 72.697 1.00 31.19 388 CYS A N 1
ATOM 3117 C CA . CYS A 1 388 ? -11.119 -59.343 71.789 1.00 31.19 388 CYS A CA 1
ATOM 3118 C C . CYS A 1 388 ? -10.075 -60.126 70.880 1.00 31.19 388 CYS A C 1
ATOM 3120 O O . CYS A 1 388 ? -9.424 -61.075 71.301 1.00 31.19 388 CYS A O 1
ATOM 3122 N N . THR A 1 389 ? -9.701 -59.470 69.742 1.00 30.06 389 THR A N 1
ATOM 3123 C CA . THR A 1 389 ? -8.353 -59.286 69.058 1.00 30.06 389 THR A CA 1
ATOM 3124 C C . THR A 1 389 ? -7.787 -60.085 67.831 1.00 30.06 389 THR A C 1
ATOM 3126 O O . THR A 1 389 ? -7.794 -61.306 67.779 1.00 30.06 389 THR A O 1
ATOM 3129 N N . PHE A 1 390 ? -7.085 -59.309 66.962 1.00 27.56 390 PHE A N 1
ATOM 3130 C CA . PHE A 1 390 ? -5.948 -59.579 66.019 1.00 27.56 390 PHE A CA 1
ATOM 3131 C C . PHE A 1 390 ? -6.134 -60.020 64.534 1.00 27.56 390 PHE A C 1
ATOM 3133 O O . PHE A 1 390 ? -7.175 -60.523 64.128 1.00 27.56 390 PHE A O 1
ATOM 3140 N N . ALA A 1 391 ? -5.122 -59.711 63.690 1.00 33.25 391 ALA A N 1
ATOM 3141 C CA . ALA A 1 391 ? -5.138 -59.743 62.206 1.00 33.25 391 ALA A CA 1
ATOM 3142 C C . ALA A 1 391 ? -3.719 -59.738 61.561 1.00 33.25 391 ALA A C 1
ATOM 3144 O O . ALA A 1 391 ? -2.772 -59.396 62.264 1.00 33.25 391 ALA A O 1
ATOM 3145 N N . ALA A 1 392 ? -3.574 -59.988 60.233 1.00 32.69 392 ALA A N 1
ATOM 3146 C CA . ALA A 1 392 ? -2.515 -59.397 59.363 1.00 32.69 392 ALA A CA 1
ATOM 3147 C C . ALA A 1 392 ? -2.555 -59.769 57.845 1.00 32.69 392 ALA A C 1
ATOM 3149 O O . ALA A 1 392 ? -2.448 -60.941 57.517 1.00 32.69 392 ALA A O 1
ATOM 3150 N N . SER A 1 393 ? -2.440 -58.751 56.958 1.00 33.88 393 SER A N 1
ATOM 3151 C CA . SER A 1 393 ? -1.736 -58.758 55.631 1.00 33.88 393 SER A CA 1
ATOM 3152 C C . SER A 1 393 ? -2.223 -59.695 54.490 1.00 33.88 393 SER A C 1
ATOM 3154 O O . SER A 1 393 ? -2.866 -60.693 54.757 1.00 33.88 393 SER A O 1
ATOM 3156 N N . ARG A 1 394 ? -1.943 -59.541 53.175 1.00 34.97 394 ARG A N 1
ATOM 3157 C CA . ARG A 1 394 ? -1.411 -58.547 52.171 1.00 34.97 394 ARG A CA 1
ATOM 3158 C C . ARG A 1 394 ? -1.594 -59.251 50.783 1.00 34.97 394 ARG A C 1
ATOM 3160 O O . ARG A 1 394 ? -1.749 -60.464 50.792 1.00 34.97 394 ARG A O 1
ATOM 3167 N N . LYS A 1 395 ? -1.469 -58.723 49.551 1.00 40.34 395 LYS A N 1
ATOM 3168 C CA . LYS A 1 395 ? -1.594 -57.454 48.764 1.00 40.34 395 LYS A CA 1
ATOM 3169 C C . LYS A 1 395 ? -1.354 -57.911 47.286 1.00 40.34 395 LYS A C 1
ATOM 3171 O O . LYS A 1 395 ? -0.623 -58.876 47.113 1.00 40.34 395 LYS A O 1
ATOM 3176 N N . HIS A 1 396 ? -1.822 -57.324 46.177 1.00 33.72 396 HIS A N 1
ATOM 3177 C CA . HIS A 1 396 ? -2.709 -56.191 45.856 1.00 33.72 396 HIS A CA 1
ATOM 3178 C C . HIS A 1 396 ? -3.144 -56.302 44.368 1.00 33.72 396 HIS A C 1
ATOM 3180 O O . HIS A 1 396 ? -2.347 -56.754 43.552 1.00 33.72 396 HIS A O 1
ATOM 3186 N N . LEU A 1 397 ? -4.304 -55.749 43.992 1.00 32.44 397 LEU A N 1
ATOM 3187 C CA . LEU A 1 397 ? -4.530 -55.104 42.684 1.00 32.44 397 LEU A CA 1
ATOM 3188 C C . LEU A 1 397 ? -5.543 -53.953 42.887 1.00 32.44 397 LEU A C 1
ATOM 3190 O O . LEU A 1 397 ? -6.359 -54.020 43.805 1.00 32.44 397 LEU A O 1
ATOM 3194 N N . ILE A 1 398 ? -5.438 -52.872 42.111 1.00 33.75 398 ILE A N 1
ATOM 3195 C CA . ILE A 1 398 ? -6.171 -51.592 42.269 1.00 33.75 398 ILE A CA 1
ATOM 3196 C C . ILE A 1 398 ? -6.755 -51.261 40.880 1.00 33.75 398 ILE A C 1
ATOM 3198 O O . ILE A 1 398 ? -6.084 -51.542 39.892 1.00 33.75 398 ILE A O 1
ATOM 3202 N N . GLY A 1 399 ? -7.972 -50.740 40.677 1.00 31.00 399 GLY A N 1
ATOM 3203 C CA . GLY A 1 399 ? -8.869 -49.931 41.527 1.00 31.00 399 GLY A CA 1
ATOM 3204 C C . GLY A 1 399 ? -9.068 -48.554 40.851 1.00 31.00 399 GLY A C 1
ATOM 3205 O O . GLY A 1 399 ? -8.214 -48.153 40.069 1.00 31.00 399 GLY A O 1
ATOM 3206 N N . SER A 1 400 ? -10.138 -47.772 41.025 1.00 35.72 400 SER A N 1
ATOM 3207 C CA . SER A 1 400 ? -11.329 -47.824 41.899 1.00 35.72 400 SER A CA 1
ATOM 3208 C C . SER A 1 400 ? -12.420 -46.907 41.261 1.00 35.72 400 SER A C 1
ATOM 3210 O O . SER A 1 400 ? -12.111 -46.206 40.304 1.00 35.72 400 SER A O 1
ATOM 3212 N N . THR A 1 401 ? -13.695 -46.797 41.667 1.00 34.53 401 THR A N 1
ATOM 3213 C CA . THR A 1 401 ? -14.451 -47.330 42.823 1.00 34.53 401 THR A CA 1
ATOM 3214 C C . THR A 1 401 ? -15.961 -47.326 42.503 1.00 34.53 401 THR A C 1
ATOM 3216 O O . THR A 1 401 ? -16.420 -46.366 41.883 1.00 34.53 401 THR A O 1
ATOM 3219 N N . PRO A 1 402 ? -16.763 -48.298 42.977 1.00 44.22 402 PRO A N 1
ATOM 3220 C CA . PRO A 1 402 ? -18.223 -48.192 43.015 1.00 44.22 402 PRO A CA 1
ATOM 3221 C C . PRO A 1 402 ? -18.762 -47.640 44.355 1.00 44.22 402 PRO A C 1
ATOM 3223 O O . PRO A 1 402 ? -18.080 -47.667 45.373 1.00 44.22 402 PRO A O 1
ATOM 3226 N N . ILE A 1 403 ? -20.017 -47.174 44.306 1.00 34.56 403 ILE A N 1
ATOM 3227 C CA . ILE A 1 403 ? -21.072 -47.097 45.348 1.00 34.56 403 ILE A CA 1
ATOM 3228 C C . ILE A 1 403 ? -20.653 -47.293 46.827 1.00 34.56 403 ILE A C 1
ATOM 3230 O O . ILE A 1 403 ? -20.265 -48.384 47.236 1.00 34.56 403 ILE A O 1
ATOM 3234 N N . ASN A 1 404 ? -20.938 -46.285 47.666 1.00 30.31 404 ASN A N 1
ATOM 3235 C CA . ASN A 1 404 ? -20.978 -46.398 49.133 1.00 30.31 404 ASN A CA 1
ATOM 3236 C C . ASN A 1 404 ? -22.441 -46.513 49.642 1.00 30.31 404 ASN A C 1
ATOM 3238 O O . ASN A 1 404 ? -23.230 -45.605 49.364 1.00 30.31 404 ASN A O 1
ATOM 3242 N N . PRO A 1 405 ? -22.831 -47.574 50.378 1.00 50.28 405 PRO A N 1
ATOM 3243 C CA . PRO A 1 405 ? -24.207 -47.776 50.830 1.00 50.28 405 PRO A CA 1
ATOM 3244 C C . PRO A 1 405 ? -24.445 -47.378 52.303 1.00 50.28 405 PRO A C 1
ATOM 3246 O O . PRO A 1 405 ? -24.431 -48.241 53.175 1.00 50.28 405 PRO A O 1
ATOM 3249 N N . ASN A 1 406 ? -24.732 -46.096 52.581 1.00 44.00 406 ASN A N 1
ATOM 3250 C CA . ASN A 1 406 ? -25.708 -45.680 53.615 1.00 44.00 406 ASN A CA 1
ATOM 3251 C C . ASN A 1 406 ? -25.863 -44.149 53.714 1.00 44.00 406 ASN A C 1
ATOM 3253 O O . ASN A 1 406 ? -25.009 -43.462 54.268 1.00 44.00 406 ASN A O 1
ATOM 3257 N N . ALA A 1 407 ? -27.004 -43.627 53.251 1.00 37.41 407 ALA A N 1
ATOM 3258 C CA . ALA A 1 407 ? -27.487 -42.278 53.561 1.00 37.41 407 ALA A CA 1
ATOM 3259 C C . ALA A 1 407 ? -29.016 -42.216 53.372 1.00 37.41 407 ALA A C 1
ATOM 3261 O O . ALA A 1 407 ? -29.521 -41.776 52.342 1.00 37.41 407 ALA A O 1
ATOM 3262 N N . PHE A 1 408 ? -29.778 -42.708 54.354 1.00 49.69 408 PHE A N 1
ATOM 3263 C CA . PHE A 1 408 ? -31.242 -42.623 54.331 1.00 49.69 408 PHE A CA 1
ATOM 3264 C C . PHE A 1 408 ? -31.716 -41.178 54.559 1.00 49.69 408 PHE A C 1
ATOM 3266 O O . PHE A 1 408 ? -31.818 -40.759 55.714 1.00 49.69 408 PHE A O 1
ATOM 3273 N N . LYS A 1 409 ? -32.047 -40.454 53.476 1.00 51.06 409 LYS A N 1
ATOM 3274 C CA . LYS A 1 409 ? -33.186 -39.509 53.347 1.00 51.06 409 LYS A CA 1
ATOM 3275 C C . LYS A 1 409 ? -33.248 -38.876 51.942 1.00 51.06 409 LYS A C 1
ATOM 3277 O O . LYS A 1 409 ? -32.231 -38.753 51.276 1.00 51.06 409 LYS A O 1
ATOM 3282 N N . ASN A 1 410 ? -34.460 -38.465 51.556 1.00 51.12 410 ASN A N 1
ATOM 3283 C CA . ASN A 1 410 ? -34.845 -37.645 50.391 1.00 51.12 410 ASN A CA 1
ATOM 3284 C C . ASN A 1 410 ? -34.579 -38.238 48.977 1.00 51.12 410 ASN A C 1
ATOM 3286 O O . ASN A 1 410 ? -33.456 -38.200 48.480 1.00 51.12 410 ASN A O 1
ATOM 3290 N N . PRO A 1 411 ? -35.619 -38.732 48.265 1.00 54.88 411 PRO A N 1
ATOM 3291 C CA . PRO A 1 411 ? -35.477 -39.274 46.906 1.00 54.88 411 PRO A CA 1
ATOM 3292 C C . PRO A 1 411 ? -35.450 -38.211 45.786 1.00 54.88 411 PRO A C 1
ATOM 3294 O O . PRO A 1 411 ? -35.080 -38.530 44.654 1.00 54.88 411 PRO A O 1
ATOM 3297 N N . GLU A 1 412 ? -35.842 -36.966 46.066 1.00 55.75 412 GLU A N 1
ATOM 3298 C CA . GLU A 1 412 ? -36.081 -35.930 45.046 1.00 55.75 412 GLU A CA 1
ATOM 3299 C C . GLU A 1 412 ? -34.790 -35.444 44.361 1.00 55.75 412 GLU A C 1
ATOM 3301 O O . GLU A 1 412 ? -34.747 -35.345 43.132 1.00 55.75 412 GLU A O 1
ATOM 3306 N N . ASP A 1 413 ? -33.698 -35.266 45.115 1.00 56.91 413 ASP A N 1
ATOM 3307 C CA . ASP A 1 413 ? -32.388 -34.847 44.582 1.00 56.91 413 ASP A CA 1
ATOM 3308 C C . ASP A 1 413 ? -31.823 -35.815 43.532 1.00 56.91 413 ASP A C 1
ATOM 3310 O O . ASP A 1 413 ? -31.125 -35.409 42.597 1.00 56.91 413 ASP A O 1
ATOM 3314 N N . ARG A 1 414 ? -32.134 -37.113 43.652 1.00 61.12 414 ARG A N 1
ATOM 3315 C CA . ARG A 1 414 ? -31.720 -38.128 42.672 1.00 61.12 414 ARG A CA 1
ATOM 3316 C C . ARG A 1 414 ? -32.452 -37.943 41.343 1.00 61.12 414 ARG A C 1
ATOM 3318 O O . ARG A 1 414 ? -31.846 -38.110 40.286 1.00 61.12 414 ARG A O 1
ATOM 3325 N N . VAL A 1 415 ? -33.732 -37.571 41.389 1.00 66.25 415 VAL A N 1
ATOM 3326 C CA . VAL A 1 415 ? -34.535 -37.269 40.195 1.00 66.25 415 VAL A CA 1
ATOM 3327 C C . VAL A 1 415 ? -34.096 -35.942 39.573 1.00 66.25 415 VAL A C 1
ATOM 3329 O O . VAL A 1 415 ? -34.017 -35.851 38.350 1.00 66.25 415 VAL A O 1
ATOM 3332 N N . ALA A 1 416 ? -33.752 -34.936 40.384 1.00 69.12 416 ALA A N 1
ATOM 3333 C CA . ALA A 1 416 ? -33.216 -33.663 39.901 1.00 69.12 416 ALA A CA 1
ATOM 3334 C C . ALA A 1 416 ? -31.893 -33.847 39.132 1.00 69.12 416 ALA A C 1
ATOM 3336 O O . ALA A 1 416 ? -31.780 -33.395 37.992 1.00 69.12 416 ALA A O 1
ATOM 3337 N N . LYS A 1 417 ? -30.928 -34.585 39.701 1.00 71.06 417 LYS A N 1
ATOM 3338 C CA . LYS A 1 417 ? -29.627 -34.846 39.056 1.00 71.06 417 LYS A CA 1
ATOM 3339 C C . LYS A 1 417 ? -29.763 -35.652 37.762 1.00 71.06 417 LYS A C 1
ATOM 3341 O O . LYS A 1 417 ? -29.221 -35.238 36.743 1.00 71.06 417 LYS A O 1
ATOM 3346 N N . LEU A 1 418 ? -30.572 -36.717 37.755 1.00 68.00 418 LEU A N 1
ATOM 3347 C CA . LEU A 1 418 ? -30.839 -37.493 36.534 1.00 68.00 418 LEU A CA 1
ATOM 3348 C C . LEU A 1 418 ? -31.540 -36.663 35.443 1.00 68.00 418 LEU A C 1
ATOM 3350 O O . LEU A 1 418 ? -31.221 -36.816 34.266 1.00 68.00 418 LEU A O 1
ATOM 3354 N N . LYS A 1 419 ? -32.452 -35.748 35.805 1.00 72.38 419 LYS A N 1
ATOM 3355 C CA . LYS A 1 419 ? -33.045 -34.794 34.848 1.00 72.38 419 LYS A CA 1
ATOM 3356 C C . LYS A 1 419 ? -31.998 -33.833 34.276 1.00 72.38 419 LYS A C 1
ATOM 3358 O O . LYS A 1 419 ? -32.043 -33.547 33.083 1.00 72.38 419 LYS A O 1
ATOM 3363 N N . GLN A 1 420 ? -31.058 -33.354 35.091 1.00 77.81 420 GLN A N 1
ATOM 3364 C CA . GLN A 1 420 ? -30.003 -32.438 34.651 1.00 77.81 420 GLN A CA 1
ATOM 3365 C C . GLN A 1 420 ? -28.978 -33.125 33.733 1.00 77.81 420 GLN A C 1
ATOM 3367 O O . GLN A 1 420 ? -28.635 -32.575 32.688 1.00 77.81 420 GLN A O 1
ATOM 3372 N N . GLU A 1 421 ? -28.547 -34.347 34.058 1.00 77.50 421 GLU A N 1
ATOM 3373 C CA . GLU A 1 421 ? -27.673 -35.158 33.196 1.00 77.50 421 GLU A CA 1
ATOM 3374 C C . GLU A 1 421 ? -28.359 -35.526 31.870 1.00 77.50 421 GLU A C 1
ATOM 3376 O O . GLU A 1 421 ? -27.748 -35.412 30.805 1.00 77.50 421 GLU A O 1
ATOM 3381 N N . LEU A 1 422 ? -29.651 -35.879 31.904 1.00 79.12 422 LEU A N 1
ATOM 3382 C CA . LEU A 1 422 ? -30.445 -36.123 30.697 1.00 79.12 422 LEU A CA 1
ATOM 3383 C C . LEU A 1 422 ? -30.564 -34.862 29.826 1.00 79.12 422 LEU A C 1
ATOM 3385 O O . LEU A 1 422 ? -30.402 -34.952 28.610 1.00 79.12 422 LEU A O 1
ATOM 3389 N N . LEU A 1 423 ? -30.790 -33.687 30.424 1.00 78.75 423 LEU A N 1
ATOM 3390 C CA . LEU A 1 423 ? -30.876 -32.414 29.700 1.00 78.75 423 LEU A CA 1
ATOM 3391 C C . LEU A 1 423 ? -29.547 -32.055 29.014 1.00 78.75 423 LEU A C 1
ATOM 3393 O O . LEU A 1 423 ? -29.541 -31.668 27.845 1.00 78.75 423 LEU A O 1
ATOM 3397 N N . LEU A 1 424 ? -28.417 -32.246 29.704 1.00 80.06 424 LEU A N 1
ATOM 3398 C CA . LEU A 1 424 ? -27.078 -32.067 29.131 1.00 80.06 424 LEU A CA 1
ATOM 3399 C C . LEU A 1 424 ? -26.818 -33.055 27.982 1.00 80.06 424 LEU A C 1
ATOM 3401 O O . LEU A 1 424 ? -26.318 -32.662 26.927 1.00 80.06 424 LEU A O 1
ATOM 3405 N N . CYS A 1 425 ? -27.223 -34.320 28.139 1.00 81.56 425 CYS A N 1
ATOM 3406 C CA . CYS A 1 425 ? -27.119 -35.331 27.086 1.00 81.56 425 CYS A CA 1
ATOM 3407 C C . CYS A 1 425 ? -27.985 -34.984 25.858 1.00 81.56 425 CYS A C 1
ATOM 3409 O O . CYS A 1 425 ? -27.528 -35.114 24.720 1.00 81.56 425 CYS A O 1
ATOM 3411 N N . MET A 1 426 ? -29.209 -34.485 26.070 1.00 80.50 426 MET A N 1
ATOM 3412 C CA . MET A 1 426 ? -30.110 -34.046 24.998 1.00 80.50 426 MET A CA 1
ATOM 3413 C C . MET A 1 426 ? -29.591 -32.804 24.262 1.00 80.50 426 MET A C 1
ATOM 3415 O O . MET A 1 426 ? -29.671 -32.765 23.034 1.00 80.50 426 MET A O 1
ATOM 3419 N N . ASN A 1 427 ? -28.995 -31.834 24.963 1.00 82.00 427 ASN A N 1
ATOM 3420 C CA . ASN A 1 427 ? -28.339 -30.691 24.319 1.00 82.00 427 ASN A CA 1
ATOM 3421 C C . ASN A 1 427 ? -27.125 -31.136 23.486 1.00 82.00 427 ASN A C 1
ATOM 3423 O O . ASN A 1 427 ? -27.049 -30.795 22.308 1.00 82.00 427 ASN A O 1
ATOM 3427 N N . GLY A 1 428 ? -26.255 -32.002 24.019 1.00 84.38 428 GLY A N 1
ATOM 3428 C CA . GLY A 1 428 ? -25.137 -32.569 23.250 1.00 84.38 428 GLY A CA 1
ATOM 3429 C C . GLY A 1 428 ? -25.575 -33.435 22.053 1.00 84.38 428 GLY A C 1
ATOM 3430 O O . GLY A 1 428 ? -24.869 -33.518 21.049 1.00 84.38 428 GLY A O 1
ATOM 3431 N N . GLN A 1 429 ? -26.756 -34.061 22.113 1.00 78.56 429 GLN A N 1
ATOM 3432 C CA . GLN A 1 429 ? -27.414 -34.708 20.965 1.00 78.56 429 GLN A CA 1
ATOM 3433 C C . GLN A 1 429 ? -27.918 -33.686 19.934 1.00 78.56 429 GLN A C 1
ATOM 3435 O O . GLN A 1 429 ? -27.769 -33.913 18.733 1.00 78.56 429 GLN A O 1
ATOM 3440 N N . LYS A 1 430 ? -28.508 -32.570 20.379 1.00 88.81 430 LYS A N 1
ATOM 3441 C CA . LYS A 1 430 ? -28.999 -31.492 19.510 1.00 88.81 430 LYS A CA 1
ATOM 3442 C C . LYS A 1 430 ? -27.848 -30.820 18.757 1.00 88.81 430 LYS A C 1
ATOM 3444 O O . LYS A 1 430 ? -27.902 -30.743 17.533 1.00 88.81 430 LYS A O 1
ATOM 3449 N N . GLU A 1 431 ? -26.784 -30.435 19.456 1.00 85.00 431 GLU A N 1
ATOM 3450 C CA . GLU A 1 431 ? -25.581 -29.832 18.863 1.00 85.00 431 GLU A CA 1
ATOM 3451 C C . GLU A 1 431 ? -24.964 -30.735 17.785 1.00 85.00 431 GLU A C 1
ATOM 3453 O O . GLU A 1 431 ? -24.649 -30.265 16.693 1.00 85.00 431 GLU A O 1
ATOM 3458 N N . LYS A 1 432 ? -24.881 -32.051 18.037 1.00 86.94 432 LYS A N 1
ATOM 3459 C CA . LYS A 1 432 ? -24.404 -33.037 17.050 1.00 86.94 432 LYS A CA 1
ATOM 3460 C C . LYS A 1 432 ? -25.311 -33.158 15.821 1.00 86.94 432 LYS A C 1
ATOM 3462 O O . LYS A 1 432 ? -24.815 -33.377 14.722 1.00 86.94 432 LYS A O 1
ATOM 3467 N N . ARG A 1 433 ? -26.629 -32.985 15.965 1.00 87.06 433 ARG A N 1
ATOM 3468 C CA . ARG A 1 433 ? -27.558 -32.929 14.816 1.00 87.06 433 ARG A CA 1
ATOM 3469 C C . ARG A 1 433 ? -27.406 -31.621 14.034 1.00 87.06 433 ARG A C 1
ATOM 3471 O O . ARG A 1 433 ? -27.558 -31.618 12.818 1.00 87.06 433 ARG A O 1
ATOM 3478 N N . GLU A 1 434 ? -27.077 -30.522 14.707 1.00 88.75 434 GLU A N 1
ATOM 3479 C CA . GLU A 1 434 ? -26.836 -29.217 14.080 1.00 88.75 434 GLU A CA 1
ATOM 3480 C C . GLU A 1 434 ? -25.451 -29.098 13.424 1.00 88.75 434 GLU A C 1
ATOM 3482 O O . GLU A 1 434 ? -25.296 -28.298 12.503 1.00 88.75 434 GLU A O 1
ATOM 3487 N N . THR A 1 435 ? -24.442 -29.869 13.847 1.00 89.38 435 THR A N 1
ATOM 3488 C CA . THR A 1 435 ? -23.178 -30.000 13.099 1.00 89.38 435 THR A CA 1
ATOM 3489 C C . THR A 1 435 ? -23.326 -30.921 11.893 1.00 89.38 435 THR A C 1
ATOM 3491 O O . THR A 1 435 ? -22.854 -30.551 10.823 1.00 89.38 435 THR A O 1
ATOM 3494 N N . ILE A 1 436 ? -24.043 -32.048 12.013 1.00 87.44 436 ILE A N 1
ATOM 3495 C CA . ILE A 1 436 ? -24.359 -32.923 10.867 1.00 87.44 436 ILE A CA 1
ATOM 3496 C C . ILE A 1 436 ? -25.075 -32.130 9.763 1.00 87.44 436 ILE A C 1
ATOM 3498 O O . ILE A 1 436 ? -24.581 -32.097 8.644 1.00 87.44 436 ILE A O 1
ATOM 3502 N N . LYS A 1 437 ? -26.136 -31.377 10.090 1.00 90.38 437 LYS A N 1
ATOM 3503 C CA . LYS A 1 437 ? -26.855 -30.538 9.109 1.00 90.38 437 LYS A CA 1
ATOM 3504 C C . LYS A 1 437 ? -25.997 -29.476 8.416 1.00 90.38 437 LYS A C 1
ATOM 3506 O O . LYS A 1 437 ? -26.270 -29.124 7.272 1.00 90.38 437 LYS A O 1
ATOM 3511 N N . ARG A 1 438 ? -24.979 -28.942 9.100 1.00 91.94 438 ARG A N 1
ATOM 3512 C CA . ARG A 1 438 ? -24.015 -28.015 8.485 1.00 91.94 438 ARG A CA 1
ATOM 3513 C C . ARG A 1 438 ? -23.107 -28.750 7.507 1.00 91.94 438 ARG A C 1
ATOM 3515 O O . ARG A 1 438 ? -23.027 -28.337 6.361 1.00 91.94 438 ARG A O 1
ATOM 3522 N N . LEU A 1 439 ? -22.541 -29.886 7.915 1.00 89.31 439 LEU A N 1
ATOM 3523 C CA . LEU A 1 439 ? -21.709 -30.718 7.043 1.00 89.31 439 LEU A CA 1
ATOM 3524 C C . LEU A 1 439 ? -22.480 -31.237 5.816 1.00 89.31 439 LEU A C 1
ATOM 3526 O O . LEU A 1 439 ? -21.925 -31.243 4.726 1.00 89.31 439 LEU A O 1
ATOM 3530 N N . GLU A 1 440 ? -23.756 -31.609 5.959 1.00 88.50 440 GLU A N 1
ATOM 3531 C CA . GLU A 1 440 ? -24.645 -31.976 4.842 1.00 88.50 440 GLU A CA 1
ATOM 3532 C C . GLU A 1 440 ? -24.829 -30.812 3.848 1.00 88.50 440 GLU A C 1
ATOM 3534 O O . GLU A 1 440 ? -24.755 -31.010 2.633 1.00 88.50 440 GLU A O 1
ATOM 3539 N N . SER A 1 441 ? -25.013 -29.586 4.353 1.00 91.06 441 SER A N 1
ATOM 3540 C CA . SER A 1 441 ? -25.097 -28.372 3.530 1.00 91.06 441 SER A CA 1
ATOM 3541 C C . SER A 1 441 ? -23.771 -28.065 2.826 1.00 91.06 441 SER A C 1
ATOM 3543 O O . SER A 1 441 ? -23.761 -27.810 1.622 1.00 91.06 441 SER A O 1
ATOM 3545 N N . ASP A 1 442 ? -22.652 -28.116 3.550 1.00 90.56 442 ASP A N 1
ATOM 3546 C CA . ASP A 1 442 ? -21.319 -27.835 3.010 1.00 90.56 442 ASP A CA 1
ATOM 3547 C C . ASP A 1 442 ? -20.957 -28.841 1.900 1.00 90.56 442 ASP A C 1
ATOM 3549 O O . ASP A 1 442 ? -20.508 -28.443 0.822 1.00 90.56 442 ASP A O 1
ATOM 3553 N N . LEU A 1 443 ? -21.240 -30.133 2.111 1.00 89.62 443 LEU A N 1
ATOM 3554 C CA . LEU A 1 443 ? -21.028 -31.200 1.126 1.00 89.62 443 LEU A CA 1
ATOM 3555 C C . LEU A 1 443 ? -21.866 -30.952 -0.143 1.00 89.62 443 LEU A C 1
ATOM 3557 O O . LEU A 1 443 ? -21.318 -30.969 -1.243 1.00 89.62 443 LEU A O 1
ATOM 3561 N N . SER A 1 444 ? -23.148 -30.594 0.002 1.00 92.75 444 SER A N 1
ATOM 3562 C CA . SER A 1 444 ? -24.024 -30.240 -1.127 1.00 92.75 444 SER A CA 1
ATOM 3563 C C . SER A 1 444 ? -23.496 -29.043 -1.939 1.00 92.75 444 SER A C 1
ATOM 3565 O O . SER A 1 444 ? -23.504 -29.083 -3.172 1.00 92.75 444 SER A O 1
ATOM 3567 N N . THR A 1 445 ? -22.957 -28.001 -1.287 1.00 90.56 445 THR A N 1
ATOM 3568 C CA . THR A 1 445 ? -22.324 -26.880 -2.018 1.00 90.56 445 THR A CA 1
ATOM 3569 C C . THR A 1 445 ? -21.063 -27.311 -2.769 1.00 90.56 445 THR A C 1
ATOM 3571 O O . THR A 1 445 ? -20.852 -26.882 -3.904 1.00 90.56 445 THR A O 1
ATOM 3574 N N . LYS A 1 446 ? -20.258 -28.215 -2.195 1.00 90.12 446 LYS A N 1
ATOM 3575 C CA . LYS A 1 446 ? -19.051 -28.743 -2.845 1.00 90.12 446 LYS A CA 1
ATOM 3576 C C . LYS A 1 446 ? -19.364 -29.679 -4.012 1.00 90.12 446 LYS A C 1
ATOM 3578 O O . LYS A 1 446 ? -18.643 -29.655 -5.006 1.00 90.12 446 LYS A O 1
ATOM 3583 N N . GLU A 1 447 ? -20.456 -30.437 -3.961 1.00 90.62 447 GLU A N 1
ATOM 3584 C CA . GLU A 1 447 ? -20.930 -31.214 -5.114 1.00 90.62 447 GLU A CA 1
ATOM 3585 C C . GLU A 1 447 ? -21.385 -30.312 -6.271 1.00 90.62 447 GLU A C 1
ATOM 3587 O O . GLU A 1 447 ? -21.076 -30.608 -7.427 1.00 90.62 447 GLU A O 1
ATOM 3592 N N . GLN A 1 448 ? -22.046 -29.185 -5.982 1.00 92.38 448 GLN A N 1
ATOM 3593 C CA . GLN A 1 448 ? -22.414 -28.189 -7.000 1.00 92.38 448 GLN A CA 1
ATOM 3594 C C . GLN A 1 448 ? -21.177 -27.518 -7.621 1.00 92.38 448 GLN A C 1
ATOM 3596 O O . GLN A 1 448 ? -21.099 -27.386 -8.842 1.00 92.38 448 GLN A O 1
ATOM 3601 N N . GLU A 1 449 ? -20.179 -27.161 -6.809 1.00 91.31 449 GLU A N 1
ATOM 3602 C CA . GLU A 1 449 ? -18.894 -26.612 -7.269 1.00 91.31 449 GLU A CA 1
ATOM 3603 C C . GLU A 1 449 ? -18.146 -27.599 -8.184 1.00 91.31 449 GLU A C 1
ATOM 3605 O O . GLU A 1 449 ? -17.692 -27.223 -9.263 1.00 91.31 449 GLU A O 1
ATOM 3610 N N . VAL A 1 450 ? -18.106 -28.889 -7.827 1.00 88.06 450 VAL A N 1
ATOM 3611 C CA . VAL A 1 450 ? -17.515 -29.950 -8.666 1.00 88.06 450 VAL A CA 1
ATOM 3612 C C . VAL A 1 450 ? -18.300 -30.172 -9.967 1.00 88.06 450 VAL A C 1
ATOM 3614 O O . VAL A 1 450 ? -17.692 -30.448 -11.003 1.00 88.06 450 VAL A O 1
ATOM 3617 N N . GLN A 1 451 ? -19.632 -30.046 -9.961 1.00 91.50 451 GLN A N 1
ATOM 3618 C CA . GLN A 1 451 ? -20.431 -30.108 -11.194 1.00 91.50 451 GLN A CA 1
ATOM 3619 C C . GLN A 1 451 ? -20.168 -28.906 -12.112 1.00 91.50 451 GLN A C 1
ATOM 3621 O O . GLN A 1 451 ? -20.051 -29.086 -13.326 1.00 91.50 451 GLN A O 1
ATOM 3626 N N . GLN A 1 452 ? -20.024 -27.704 -11.549 1.00 91.25 452 GLN A N 1
ATOM 3627 C CA . GLN A 1 452 ? -19.704 -26.501 -12.314 1.00 91.25 452 GLN A CA 1
ATOM 3628 C C . GLN A 1 452 ? -18.287 -26.576 -12.910 1.00 91.25 452 GLN A C 1
ATOM 3630 O O . GLN A 1 452 ? -18.134 -26.383 -14.112 1.00 91.25 452 GLN A O 1
ATOM 3635 N N . LEU A 1 453 ? -17.279 -26.994 -12.136 1.00 86.06 453 LEU A N 1
ATOM 3636 C CA . LEU A 1 453 ? -15.910 -27.178 -12.641 1.00 86.06 453 LEU A CA 1
ATOM 3637 C C . LEU A 1 453 ? -15.831 -28.190 -13.799 1.00 86.06 453 LEU A C 1
ATOM 3639 O O . LEU A 1 453 ? -15.161 -27.923 -14.792 1.00 86.06 453 LEU A O 1
ATOM 3643 N N . LYS A 1 454 ? -16.570 -29.309 -13.734 1.00 89.38 454 LYS A N 1
ATOM 3644 C CA . LYS A 1 454 ? -16.667 -30.278 -14.848 1.00 89.38 454 LYS A CA 1
ATOM 3645 C C . LYS A 1 454 ? -17.322 -29.690 -16.100 1.00 89.38 454 LYS A C 1
ATOM 3647 O O . LYS A 1 454 ? -16.970 -30.053 -17.222 1.00 89.38 454 LYS A O 1
ATOM 3652 N N . LYS A 1 455 ? -18.289 -28.787 -15.925 1.00 91.88 455 LYS A N 1
ATOM 3653 C CA . LYS A 1 455 ? -18.927 -28.072 -17.034 1.00 91.88 455 LYS A CA 1
ATOM 3654 C C . LYS A 1 455 ? -17.940 -27.104 -17.688 1.00 91.88 455 LYS A C 1
ATOM 3656 O O . LYS A 1 455 ? -17.844 -27.096 -18.913 1.00 91.88 455 LYS A O 1
ATOM 3661 N N . ASP A 1 456 ? -17.169 -26.370 -16.896 1.00 90.94 456 ASP A N 1
ATOM 3662 C CA . ASP A 1 456 ? -16.178 -25.410 -17.392 1.00 90.94 456 ASP A CA 1
ATOM 3663 C C . ASP A 1 456 ? -14.988 -26.117 -18.071 1.00 90.94 456 ASP A C 1
ATOM 3665 O O . ASP A 1 456 ? -14.580 -25.719 -19.163 1.00 90.94 456 ASP A O 1
ATOM 3669 N N . GLU A 1 457 ? -14.526 -27.247 -17.524 1.00 89.38 457 GLU A N 1
ATOM 3670 C CA . GLU A 1 457 ? -13.575 -28.163 -18.176 1.00 89.38 457 GLU A CA 1
ATOM 3671 C C . GLU A 1 457 ? -14.094 -28.631 -19.549 1.00 89.38 457 GLU A C 1
ATOM 3673 O O . GLU A 1 457 ? -13.379 -28.553 -20.552 1.00 89.38 457 GLU A O 1
ATOM 3678 N N . SER A 1 458 ? -15.366 -29.045 -19.635 1.00 89.81 458 SER A N 1
ATOM 3679 C CA . SER A 1 458 ? -15.966 -29.466 -20.908 1.00 89.81 458 SER A CA 1
ATOM 3680 C C . SER A 1 458 ? -16.038 -28.333 -21.943 1.00 89.81 458 SER A C 1
ATOM 3682 O O . SER A 1 458 ? -15.839 -28.578 -23.134 1.00 89.81 458 SER A O 1
ATOM 3684 N N . GLN A 1 459 ? -16.251 -27.083 -21.511 1.00 91.75 459 GLN A N 1
ATOM 3685 C CA . GLN A 1 459 ? -16.246 -25.917 -22.400 1.00 91.75 459 GLN A CA 1
ATOM 3686 C C . GLN A 1 459 ? -14.831 -25.566 -22.876 1.00 91.75 459 GLN A C 1
ATOM 3688 O O . GLN A 1 459 ? -14.640 -25.305 -24.066 1.00 91.75 459 GLN A O 1
ATOM 3693 N N . ALA A 1 460 ? -13.830 -25.632 -21.993 1.00 85.38 460 ALA A N 1
ATOM 3694 C CA . ALA A 1 460 ? -12.429 -25.423 -22.352 1.00 85.38 460 ALA A CA 1
ATOM 3695 C C . ALA A 1 460 ? -11.932 -26.464 -23.376 1.00 85.38 460 ALA A C 1
ATOM 3697 O O . ALA A 1 460 ? -11.243 -26.113 -24.336 1.00 85.38 460 ALA A O 1
ATOM 3698 N N . LEU A 1 461 ? -12.339 -27.732 -23.237 1.00 89.81 461 LEU A N 1
ATOM 3699 C CA . LEU A 1 461 ? -12.027 -28.790 -24.208 1.00 89.81 461 LEU A CA 1
ATOM 3700 C C . LEU A 1 461 ? -12.657 -28.537 -25.590 1.00 89.81 461 LEU A C 1
ATOM 3702 O O . LEU A 1 461 ? -12.010 -28.789 -26.609 1.00 89.81 461 LEU A O 1
ATOM 3706 N N . VAL A 1 462 ? -13.882 -27.998 -25.647 1.00 92.81 462 VAL A N 1
ATOM 3707 C CA . VAL A 1 462 ? -14.526 -27.596 -26.913 1.00 92.81 462 VAL A CA 1
ATOM 3708 C C . VAL A 1 462 ? -13.774 -26.434 -27.571 1.00 92.81 462 VAL A C 1
ATOM 3710 O O . VAL A 1 462 ? -13.462 -26.517 -28.759 1.00 92.81 462 VAL A O 1
ATOM 3713 N N . GLN A 1 463 ? -13.411 -25.395 -26.811 1.00 87.75 463 GLN A N 1
ATOM 3714 C CA . GLN A 1 463 ? -12.634 -24.256 -27.327 1.00 87.75 463 GLN A CA 1
ATOM 3715 C C . GLN A 1 463 ? -11.249 -24.690 -27.835 1.00 87.75 463 GLN A C 1
ATOM 3717 O O . GLN A 1 463 ? -10.841 -24.310 -28.931 1.00 87.75 463 GLN A O 1
ATOM 3722 N N . MET A 1 464 ? -10.546 -25.560 -27.099 1.00 87.06 464 MET A N 1
ATOM 3723 C CA . MET A 1 464 ? -9.263 -26.126 -27.535 1.00 87.06 464 MET A CA 1
ATOM 3724 C C . MET A 1 464 ? -9.384 -26.855 -28.885 1.00 87.06 464 MET A C 1
ATOM 3726 O O . MET A 1 464 ? -8.486 -26.749 -29.721 1.00 87.06 464 MET A O 1
ATOM 3730 N N . ASN A 1 465 ? -10.468 -27.602 -29.115 1.00 88.62 465 ASN A N 1
ATOM 3731 C CA . ASN A 1 465 ? -10.676 -28.293 -30.388 1.00 88.62 465 ASN A CA 1
ATOM 3732 C C . ASN A 1 465 ? -10.982 -27.312 -31.530 1.00 88.62 465 ASN A C 1
ATOM 3734 O O . ASN A 1 465 ? -10.405 -27.460 -32.606 1.00 88.62 465 ASN A O 1
ATOM 3738 N N . GLN A 1 466 ? -11.773 -26.263 -31.281 1.00 89.06 466 GLN A N 1
ATOM 3739 C CA . GLN A 1 466 ? -12.005 -25.190 -32.257 1.00 89.06 466 GLN A CA 1
ATOM 3740 C C . GLN A 1 466 ? -10.683 -24.528 -32.682 1.00 89.06 466 GLN A C 1
ATOM 3742 O O . GLN A 1 466 ? -10.388 -24.465 -33.875 1.00 89.06 466 GLN A O 1
ATOM 3747 N N . TYR A 1 467 ? -9.820 -24.145 -31.733 1.00 88.81 467 TYR A N 1
ATOM 3748 C CA . TYR A 1 467 ? -8.508 -23.566 -32.052 1.00 88.81 467 TYR A CA 1
ATOM 3749 C C . TYR A 1 467 ? -7.581 -24.528 -32.819 1.00 88.81 467 TYR A C 1
ATOM 3751 O O . TYR A 1 467 ? -6.812 -24.082 -33.672 1.00 88.81 467 TYR A O 1
ATOM 3759 N N . LYS A 1 468 ? -7.665 -25.846 -32.583 1.00 90.25 468 LYS A N 1
ATOM 3760 C CA . LYS A 1 468 ? -6.925 -26.851 -33.373 1.00 90.25 468 LYS A CA 1
ATOM 3761 C C . LYS A 1 468 ? -7.414 -26.924 -34.821 1.00 90.25 468 LYS A C 1
ATOM 3763 O O . LYS A 1 468 ? -6.588 -27.004 -35.731 1.00 90.25 468 LYS A O 1
ATOM 3768 N N . GLU A 1 469 ? -8.725 -26.857 -35.050 1.00 90.88 469 GLU A N 1
ATOM 3769 C CA . GLU A 1 469 ? -9.299 -26.792 -36.400 1.00 90.88 469 GLU A CA 1
ATOM 3770 C C . GLU A 1 469 ? -8.892 -25.502 -37.128 1.00 90.88 469 GLU A C 1
ATOM 3772 O O . GLU A 1 469 ? -8.550 -25.543 -38.311 1.00 90.88 469 GLU A O 1
ATOM 3777 N N . GLU A 1 470 ? -8.856 -24.361 -36.431 1.00 86.94 470 GLU A N 1
ATOM 3778 C CA . GLU A 1 470 ? -8.404 -23.088 -37.008 1.00 86.94 470 GLU A CA 1
ATOM 3779 C C . GLU A 1 470 ? -6.908 -23.117 -37.353 1.00 86.94 470 GLU A C 1
ATOM 3781 O O . GLU A 1 470 ? -6.526 -22.748 -38.465 1.00 86.94 470 GLU A O 1
ATOM 3786 N N . ALA A 1 471 ? -6.061 -23.633 -36.456 1.00 82.62 471 ALA A N 1
ATOM 3787 C CA . ALA A 1 471 ? -4.630 -23.800 -36.708 1.00 82.62 471 ALA A CA 1
ATOM 3788 C C . ALA A 1 471 ? -4.361 -24.717 -37.917 1.00 82.62 471 ALA A C 1
ATOM 3790 O O . ALA A 1 471 ? -3.513 -24.407 -38.758 1.00 82.62 471 ALA A O 1
ATOM 3791 N N . PHE A 1 472 ? -5.116 -25.813 -38.061 1.00 89.62 472 PHE A N 1
ATOM 3792 C CA . PHE A 1 472 ? -5.021 -26.700 -39.224 1.00 89.62 472 PHE A CA 1
ATOM 3793 C C . PHE A 1 472 ? -5.459 -26.002 -40.525 1.00 89.62 472 PHE A C 1
ATOM 3795 O O . PHE A 1 472 ? -4.800 -26.141 -41.562 1.00 89.62 472 PHE A O 1
ATOM 3802 N N . ARG A 1 473 ? -6.530 -25.197 -40.467 1.00 92.75 473 ARG A N 1
ATOM 3803 C CA . ARG A 1 473 ? -7.047 -24.385 -41.583 1.00 92.75 473 ARG A CA 1
ATOM 3804 C C . ARG A 1 473 ? -6.018 -23.350 -42.058 1.00 92.75 473 ARG A C 1
ATOM 3806 O O . ARG A 1 473 ? -5.794 -23.219 -43.260 1.00 92.75 473 ARG A O 1
ATOM 3813 N N . VAL A 1 474 ? -5.355 -22.656 -41.128 1.00 84.50 474 VAL A N 1
ATOM 3814 C CA . VAL A 1 474 ? -4.307 -21.661 -41.429 1.00 84.50 474 VAL A CA 1
ATOM 3815 C C . VAL A 1 474 ? -3.049 -22.327 -41.995 1.00 84.50 474 VAL A C 1
ATOM 3817 O O . VAL A 1 474 ? -2.582 -21.919 -43.054 1.00 84.50 474 VAL A O 1
ATOM 3820 N N . ASN A 1 475 ? -2.554 -23.401 -41.371 1.00 87.94 475 ASN A N 1
ATOM 3821 C CA . ASN A 1 475 ? -1.400 -24.176 -41.855 1.00 87.94 475 ASN A CA 1
ATOM 3822 C C . ASN A 1 475 ? -1.618 -24.692 -43.295 1.00 87.94 475 ASN A C 1
ATOM 3824 O O . ASN A 1 475 ? -0.745 -24.572 -44.154 1.00 87.94 475 ASN A O 1
ATOM 3828 N N . SER A 1 476 ? -2.829 -25.176 -43.593 1.00 87.69 476 SER A N 1
ATOM 3829 C CA . SER A 1 476 ? -3.215 -25.597 -44.947 1.00 87.69 476 SER A CA 1
ATOM 3830 C C . SER A 1 476 ? -3.177 -24.444 -45.962 1.00 87.69 476 SER A C 1
ATOM 3832 O O . SER A 1 476 ? -2.783 -24.654 -47.108 1.00 87.69 476 SER A O 1
ATOM 3834 N N . LYS A 1 477 ? -3.533 -23.218 -45.551 1.00 89.56 477 LYS A N 1
ATOM 3835 C CA . LYS A 1 477 ? -3.451 -22.019 -46.402 1.00 89.56 477 LYS A CA 1
ATOM 3836 C C . LYS A 1 477 ? -2.002 -21.586 -46.656 1.00 89.56 477 LYS A C 1
ATOM 3838 O O . LYS A 1 477 ? -1.686 -21.239 -47.791 1.00 89.56 477 LYS A O 1
ATOM 3843 N N . CYS A 1 478 ? -1.125 -21.638 -45.650 1.00 79.88 478 CYS A N 1
ATOM 3844 C CA . CYS A 1 478 ? 0.297 -21.306 -45.816 1.00 79.88 478 CYS A CA 1
ATOM 3845 C C . CYS A 1 478 ? 0.965 -22.206 -46.867 1.00 79.88 478 CYS A C 1
ATOM 3847 O O . CYS A 1 478 ? 1.550 -21.701 -47.821 1.00 79.88 478 CYS A O 1
ATOM 3849 N N . LYS A 1 479 ? 0.757 -23.526 -46.775 1.00 87.25 479 LYS A N 1
ATOM 3850 C CA . LYS A 1 479 ? 1.322 -24.508 -47.719 1.00 87.25 479 LYS A CA 1
ATOM 3851 C C . LYS A 1 479 ? 0.880 -24.315 -49.170 1.00 87.25 479 LYS A C 1
ATOM 3853 O O . LYS A 1 479 ? 1.637 -24.621 -50.088 1.00 87.25 479 LYS A O 1
ATOM 3858 N N . LEU A 1 480 ? -0.336 -23.810 -49.395 1.00 85.56 480 LEU A N 1
ATOM 3859 C CA . LEU A 1 480 ? -0.811 -23.479 -50.742 1.00 85.56 480 LEU A CA 1
ATOM 3860 C C . LEU A 1 480 ? -0.070 -22.266 -51.323 1.00 85.56 480 LEU A C 1
ATOM 3862 O O . LEU A 1 480 ? 0.305 -22.305 -52.491 1.00 85.56 480 LEU A O 1
ATOM 3866 N N . LEU A 1 481 ? 0.187 -21.237 -50.508 1.00 78.88 481 LEU A N 1
ATOM 3867 C CA . LEU A 1 481 ? 0.925 -20.032 -50.910 1.00 78.88 481 LEU A CA 1
ATOM 3868 C C . LEU A 1 481 ? 2.420 -20.322 -51.137 1.00 78.88 481 LEU A C 1
ATOM 3870 O O . LEU A 1 481 ? 2.999 -19.858 -52.117 1.00 78.88 481 LEU A O 1
ATOM 3874 N N . GLU A 1 482 ? 3.032 -21.153 -50.289 1.00 79.69 482 GLU A N 1
ATOM 3875 C CA . GLU A 1 482 ? 4.400 -21.665 -50.475 1.00 79.69 482 GLU A CA 1
ATOM 3876 C C . GLU A 1 482 ? 4.538 -22.397 -51.824 1.00 79.69 482 GLU A C 1
ATOM 3878 O O . GLU A 1 482 ? 5.427 -22.092 -52.620 1.00 79.69 482 GLU A O 1
ATOM 3883 N N . ALA A 1 483 ? 3.593 -23.291 -52.138 1.00 79.19 483 ALA A N 1
ATOM 3884 C CA . ALA A 1 483 ? 3.529 -24.021 -53.407 1.00 79.19 483 ALA A CA 1
ATOM 3885 C C . ALA A 1 483 ? 3.088 -23.167 -54.620 1.00 79.19 483 ALA A C 1
ATOM 3887 O O . ALA A 1 483 ? 2.965 -23.690 -55.734 1.00 79.19 483 ALA A O 1
ATOM 3888 N N . GLU A 1 484 ? 2.806 -21.879 -54.428 1.00 78.44 484 GLU A N 1
ATOM 3889 C CA . GLU A 1 484 ? 2.489 -20.913 -55.485 1.00 78.44 484 GLU A CA 1
ATOM 3890 C C . GLU A 1 484 ? 3.702 -20.016 -55.778 1.00 78.44 484 GLU A C 1
ATOM 3892 O O . GLU A 1 484 ? 4.106 -19.901 -56.936 1.00 78.44 484 GLU A O 1
ATOM 3897 N N . LEU A 1 485 ? 4.381 -19.525 -54.734 1.00 70.94 485 LEU A N 1
ATOM 3898 C CA . LEU A 1 485 ? 5.690 -18.862 -54.832 1.00 70.94 485 LEU A CA 1
ATOM 3899 C C . LEU A 1 485 ? 6.741 -19.756 -55.509 1.00 70.94 485 LEU A C 1
ATOM 3901 O O . LEU A 1 485 ? 7.423 -19.326 -56.440 1.00 70.94 485 LEU A O 1
ATOM 3905 N N . ASP A 1 486 ? 6.818 -21.028 -55.113 1.00 75.50 486 ASP A N 1
ATOM 3906 C CA . ASP A 1 486 ? 7.796 -21.990 -55.637 1.00 75.50 486 ASP A CA 1
ATOM 3907 C C . ASP A 1 486 ? 7.595 -22.331 -57.138 1.00 75.50 486 ASP A C 1
ATOM 3909 O O . ASP A 1 486 ? 8.498 -22.859 -57.796 1.00 75.50 486 ASP A O 1
ATOM 3913 N N . LYS A 1 487 ? 6.437 -21.980 -57.722 1.00 77.06 487 LYS A N 1
ATOM 3914 C CA . LYS A 1 487 ? 6.188 -22.050 -59.176 1.00 77.06 487 LYS A CA 1
ATOM 3915 C C . LYS A 1 487 ? 6.667 -20.804 -59.917 1.00 77.06 487 LYS A C 1
ATOM 3917 O O . LYS A 1 487 ? 7.095 -20.925 -61.063 1.00 77.06 487 LYS A O 1
ATOM 3922 N N . LEU A 1 488 ? 6.605 -19.629 -59.287 1.00 66.50 488 LEU A N 1
ATOM 3923 C CA . LEU A 1 488 ? 7.050 -18.367 -59.887 1.00 66.50 488 LEU A CA 1
ATOM 3924 C C . LEU A 1 488 ? 8.575 -18.361 -60.052 1.00 66.50 488 LEU A C 1
ATOM 3926 O O . LEU A 1 488 ? 9.055 -18.205 -61.172 1.00 66.50 488 LEU A O 1
ATOM 3930 N N . CYS A 1 489 ? 9.331 -18.699 -59.000 1.00 55.62 489 CYS A N 1
ATOM 3931 C CA . CYS A 1 489 ? 10.801 -18.752 -59.049 1.00 55.62 489 CYS A CA 1
ATOM 3932 C C . CYS A 1 489 ? 11.377 -19.729 -60.097 1.00 55.62 489 CYS A C 1
ATOM 3934 O O . CYS A 1 489 ? 12.537 -19.602 -60.484 1.00 55.62 489 CYS A O 1
ATOM 3936 N N . LYS A 1 490 ? 10.592 -20.707 -60.573 1.00 56.66 490 LYS A N 1
ATOM 3937 C CA . LYS A 1 490 ? 11.006 -21.655 -61.626 1.00 56.66 490 LYS A CA 1
ATOM 3938 C C . LYS A 1 490 ? 10.792 -21.132 -63.049 1.00 56.66 490 LYS A C 1
ATOM 3940 O O . LYS A 1 490 ? 11.252 -21.768 -63.994 1.00 56.66 490 LYS A O 1
ATOM 3945 N N . LYS A 1 491 ? 10.100 -20.002 -63.226 1.00 50.69 491 LYS A N 1
ATOM 3946 C CA . LYS A 1 491 ? 9.775 -19.446 -64.546 1.00 50.69 491 LYS A CA 1
ATOM 3947 C C . LYS A 1 491 ? 10.903 -18.567 -65.101 1.00 50.69 491 LYS A C 1
ATOM 3949 O O . LYS A 1 491 ? 11.233 -18.670 -66.283 1.00 50.69 491 LYS A O 1
ATOM 3954 N N . ASP A 1 492 ? 11.549 -17.793 -64.233 1.00 44.62 492 ASP A N 1
ATOM 3955 C CA . ASP A 1 492 ? 12.496 -16.732 -64.614 1.00 44.62 492 ASP A CA 1
ATOM 3956 C C . ASP A 1 492 ? 13.869 -17.243 -65.099 1.00 44.62 492 ASP A C 1
ATOM 3958 O O . ASP A 1 492 ? 14.645 -16.497 -65.688 1.00 44.62 492 ASP A O 1
ATOM 3962 N N . GLN A 1 493 ? 14.175 -18.534 -64.923 1.00 43.91 493 GLN A N 1
ATOM 3963 C CA . GLN A 1 493 ? 15.453 -19.133 -65.346 1.00 43.91 493 GLN A CA 1
ATOM 3964 C C . GLN A 1 493 ? 15.489 -19.575 -66.827 1.00 43.91 493 GLN A C 1
ATOM 3966 O O . GLN A 1 493 ? 16.421 -20.265 -67.239 1.00 43.91 493 GLN A O 1
ATOM 3971 N N . SER A 1 494 ? 14.478 -19.229 -67.637 1.00 42.97 494 SER A N 1
ATOM 3972 C CA . SER A 1 494 ? 14.225 -19.881 -68.938 1.00 42.97 494 SER A CA 1
ATOM 3973 C C . SER A 1 494 ? 14.358 -19.003 -70.198 1.00 42.97 494 SER A C 1
ATOM 3975 O O . SER A 1 494 ? 14.025 -19.464 -71.290 1.00 42.97 494 SER A O 1
ATOM 3977 N N . SER A 1 495 ? 14.897 -17.778 -70.105 1.00 35.12 495 SER A N 1
ATOM 3978 C CA . SER A 1 495 ? 14.979 -16.852 -71.253 1.00 35.12 495 SER A CA 1
ATOM 3979 C C . SER A 1 495 ? 16.296 -16.065 -71.378 1.00 35.12 495 SER A C 1
ATOM 3981 O O . SER A 1 495 ? 16.446 -14.998 -70.789 1.00 35.12 495 SER A O 1
ATOM 3983 N N . SER A 1 496 ? 17.229 -16.549 -72.211 1.00 33.75 496 SER A N 1
ATOM 3984 C CA . SER A 1 496 ? 18.091 -15.709 -73.083 1.00 33.75 496 SER A CA 1
ATOM 3985 C C . SER A 1 496 ? 19.082 -16.539 -73.920 1.00 33.75 496 SER A C 1
ATOM 3987 O O . SER A 1 496 ? 20.018 -17.141 -73.395 1.00 33.75 496 SER A O 1
ATOM 3989 N N . LYS A 1 497 ? 18.920 -16.542 -75.254 1.00 38.97 497 LYS A N 1
ATOM 3990 C CA . LYS A 1 497 ? 19.991 -16.863 -76.222 1.00 38.97 497 LYS A CA 1
ATOM 3991 C C . LYS A 1 497 ? 19.590 -16.501 -77.657 1.00 38.97 497 LYS A C 1
ATOM 3993 O O . LYS A 1 497 ? 18.435 -16.675 -78.023 1.00 38.97 497 LYS A O 1
ATOM 3998 N N . LEU A 1 498 ? 20.602 -16.147 -78.462 1.00 34.25 498 LEU A N 1
ATOM 3999 C CA . LEU A 1 498 ? 20.553 -15.784 -79.894 1.00 34.25 498 LEU A CA 1
ATOM 4000 C C . LEU A 1 498 ? 19.968 -14.392 -80.211 1.00 34.25 498 LEU A C 1
ATOM 4002 O O . LEU A 1 498 ? 19.252 -13.803 -79.415 1.00 34.25 498 LEU A O 1
ATOM 4006 N N . GLY A 1 499 ? 20.352 -13.860 -81.378 1.00 37.09 499 GLY A N 1
ATOM 4007 C CA . GLY A 1 499 ? 19.977 -12.538 -81.895 1.00 37.09 499 GLY A CA 1
ATOM 4008 C C . GLY A 1 499 ? 20.663 -12.225 -83.238 1.00 37.09 499 GLY A C 1
ATOM 4009 O O . GLY A 1 499 ? 21.384 -13.076 -83.767 1.00 37.09 499 GLY A O 1
ATOM 4010 N N . ARG A 1 500 ? 20.492 -10.981 -83.725 1.00 43.81 500 ARG A N 1
ATOM 4011 C CA . ARG A 1 500 ? 20.836 -10.418 -85.058 1.00 43.81 500 ARG A CA 1
ATOM 4012 C C . ARG A 1 500 ? 19.838 -10.732 -86.188 1.00 43.81 500 ARG A C 1
ATOM 4014 O O . ARG A 1 500 ? 19.904 -11.823 -86.761 1.00 43.81 500 ARG A O 1
ATOM 4021 N N . ARG A 1 501 ? 19.126 -9.712 -86.694 1.00 35.66 501 ARG A N 1
ATOM 4022 C CA . ARG A 1 501 ? 18.960 -9.511 -88.150 1.00 35.66 501 ARG A CA 1
ATOM 4023 C C . ARG A 1 501 ? 18.627 -8.065 -88.561 1.00 35.66 501 ARG A C 1
ATOM 4025 O O . ARG A 1 501 ? 17.523 -7.556 -88.376 1.00 35.66 501 ARG A O 1
ATOM 4032 N N . SER A 1 502 ? 19.605 -7.468 -89.248 1.00 52.88 502 SER A N 1
ATOM 4033 C CA . SER A 1 502 ? 19.626 -6.072 -89.702 1.00 52.88 502 SER A CA 1
ATOM 4034 C C . SER A 1 502 ? 18.329 -5.592 -90.363 1.00 52.88 502 SER A C 1
ATOM 4036 O O . SER A 1 502 ? 17.650 -6.332 -91.074 1.00 52.88 502 SER A O 1
ATOM 4038 N N . SER A 1 503 ? 18.039 -4.304 -90.176 1.00 43.47 503 SER A N 1
ATOM 4039 C CA . SER A 1 503 ? 16.847 -3.574 -90.632 1.00 43.47 503 SER A CA 1
ATOM 4040 C C . SER A 1 503 ? 15.518 -3.979 -89.991 1.00 43.47 503 SER A C 1
ATOM 4042 O O . SER A 1 503 ? 14.691 -3.086 -89.820 1.00 43.47 503 SER A O 1
ATOM 4044 N N . PHE A 1 504 ? 15.317 -5.237 -89.580 1.00 50.31 504 PHE A N 1
ATOM 4045 C CA . PHE A 1 504 ? 14.261 -5.554 -88.609 1.00 50.31 504 PHE A CA 1
ATOM 4046 C C . PHE A 1 504 ? 14.715 -5.153 -87.200 1.00 50.31 504 PHE A C 1
ATOM 4048 O O . PHE A 1 504 ? 13.965 -4.450 -86.533 1.00 50.31 504 PHE A O 1
ATOM 4055 N N . ASP A 1 505 ? 15.996 -5.389 -86.859 1.00 50.81 505 ASP A N 1
ATOM 4056 C CA . ASP A 1 505 ? 16.675 -4.941 -85.621 1.00 50.81 505 ASP A CA 1
ATOM 4057 C C . ASP A 1 505 ? 16.341 -3.487 -85.189 1.00 50.81 505 ASP A C 1
ATOM 4059 O O . ASP A 1 505 ? 16.409 -3.177 -84.006 1.00 50.81 505 ASP A O 1
ATOM 4063 N N . ARG A 1 506 ? 16.017 -2.555 -86.108 1.00 53.59 506 ARG A N 1
ATOM 4064 C CA . ARG A 1 506 ? 15.674 -1.153 -85.765 1.00 53.59 506 ARG A CA 1
ATOM 4065 C C . ARG A 1 506 ? 14.182 -0.918 -85.510 1.00 53.59 506 ARG A C 1
ATOM 4067 O O . ARG A 1 506 ? 13.857 -0.020 -84.741 1.00 53.59 506 ARG A O 1
ATOM 4074 N N . GLN A 1 507 ? 13.298 -1.682 -86.147 1.00 59.72 507 GLN A N 1
ATOM 4075 C CA . GLN A 1 507 ? 11.875 -1.709 -85.797 1.00 59.72 507 GLN A CA 1
ATOM 4076 C C . GLN A 1 507 ? 11.716 -2.441 -84.458 1.00 59.72 507 GLN A C 1
ATOM 4078 O O . GLN A 1 507 ? 11.127 -1.902 -83.531 1.00 59.72 507 GLN A O 1
ATOM 4083 N N . GLU A 1 508 ? 12.367 -3.597 -84.337 1.00 65.12 508 GLU A N 1
ATOM 4084 C CA . GLU A 1 508 ? 12.436 -4.447 -83.148 1.00 65.12 508 GLU A CA 1
ATOM 4085 C C . GLU A 1 508 ? 13.043 -3.690 -81.957 1.00 65.12 508 GLU A C 1
ATOM 4087 O O . GLU A 1 508 ? 12.360 -3.524 -80.959 1.00 65.12 508 GLU A O 1
ATOM 4092 N N . ALA A 1 509 ? 14.213 -3.044 -82.082 1.00 70.50 509 ALA A N 1
ATOM 4093 C CA . ALA A 1 509 ? 14.765 -2.226 -80.990 1.00 70.50 509 ALA A CA 1
ATOM 4094 C C . ALA A 1 509 ? 13.950 -0.953 -80.661 1.00 70.50 509 ALA A C 1
ATOM 4096 O O . ALA A 1 509 ? 14.137 -0.364 -79.594 1.00 70.50 509 ALA A O 1
ATOM 4097 N N . LEU A 1 510 ? 13.060 -0.491 -81.551 1.00 74.38 510 LEU A N 1
ATOM 4098 C CA . LEU A 1 510 ? 12.093 0.566 -81.228 1.00 74.38 510 LEU A CA 1
ATOM 4099 C C . LEU A 1 510 ? 10.858 -0.002 -80.522 1.00 74.38 510 LEU A C 1
ATOM 4101 O O . LEU A 1 510 ? 10.351 0.640 -79.607 1.00 74.38 510 LEU A O 1
ATOM 4105 N N . GLU A 1 511 ? 10.405 -1.197 -80.890 1.00 78.38 511 GLU A N 1
ATOM 4106 C CA . GLU A 1 511 ? 9.315 -1.917 -80.230 1.00 78.38 511 GLU A CA 1
ATOM 4107 C C . GLU A 1 511 ? 9.736 -2.416 -78.840 1.00 78.38 511 GLU A C 1
ATOM 4109 O O . GLU A 1 511 ? 8.996 -2.181 -77.888 1.00 78.38 511 GLU A O 1
ATOM 4114 N N . ASP A 1 512 ? 10.957 -2.932 -78.680 1.00 83.00 512 ASP A N 1
ATOM 4115 C CA . ASP A 1 512 ? 11.617 -3.216 -77.399 1.00 83.00 512 ASP A CA 1
ATOM 4116 C C . ASP A 1 512 ? 11.761 -1.953 -76.553 1.00 83.00 512 ASP A C 1
ATOM 4118 O O . ASP A 1 512 ? 11.469 -1.970 -75.361 1.00 83.00 512 ASP A O 1
ATOM 4122 N N . LYS A 1 513 ? 12.171 -0.821 -77.143 1.00 82.88 513 LYS A N 1
ATOM 4123 C CA . LYS A 1 513 ? 12.273 0.443 -76.398 1.00 82.88 513 LYS A CA 1
ATOM 4124 C C . LYS A 1 513 ? 10.899 0.988 -76.005 1.00 82.88 513 LYS A C 1
ATOM 4126 O O . LYS A 1 513 ? 10.762 1.548 -74.923 1.00 82.88 513 LYS A O 1
ATOM 4131 N N . ILE A 1 514 ? 9.871 0.796 -76.831 1.00 82.75 514 ILE A N 1
ATOM 4132 C CA . ILE A 1 514 ? 8.475 1.105 -76.493 1.00 82.75 514 ILE A CA 1
ATOM 4133 C C . ILE A 1 514 ? 7.944 0.135 -75.427 1.00 82.75 514 ILE A C 1
ATOM 4135 O O . ILE A 1 514 ? 7.164 0.554 -74.576 1.00 82.75 514 ILE A O 1
ATOM 4139 N N . PHE A 1 515 ? 8.355 -1.133 -75.437 1.00 88.06 515 PHE A N 1
ATOM 4140 C CA . PHE A 1 515 ? 8.004 -2.122 -74.420 1.00 88.06 515 PHE A CA 1
ATOM 4141 C C . PHE A 1 515 ? 8.674 -1.794 -73.082 1.00 88.06 515 PHE A C 1
ATOM 4143 O O . PHE A 1 515 ? 7.980 -1.692 -72.077 1.00 88.06 515 PHE A O 1
ATOM 4150 N N . ALA A 1 516 ? 9.976 -1.506 -73.083 1.00 87.38 516 ALA A N 1
ATOM 4151 C CA . ALA A 1 516 ? 10.729 -1.058 -71.918 1.00 87.38 516 ALA A CA 1
ATOM 4152 C C . ALA A 1 516 ? 10.160 0.247 -71.342 1.00 87.38 516 ALA A C 1
ATOM 4154 O O . ALA A 1 516 ? 9.910 0.308 -70.148 1.00 87.38 516 ALA A O 1
ATOM 4155 N N . LEU A 1 517 ? 9.844 1.251 -72.173 1.00 85.62 517 LEU A N 1
ATOM 4156 C CA . LEU A 1 517 ? 9.197 2.491 -71.716 1.00 85.62 517 LEU A CA 1
ATOM 4157 C C . LEU A 1 517 ? 7.763 2.266 -71.202 1.00 85.62 517 LEU A C 1
ATOM 4159 O O . LEU A 1 517 ? 7.312 2.987 -70.316 1.00 85.62 517 LEU A O 1
ATOM 4163 N N . LYS A 1 518 ? 7.027 1.273 -71.722 1.00 87.31 518 LYS A N 1
ATOM 4164 C CA . LYS A 1 518 ? 5.720 0.868 -71.169 1.00 87.31 518 LYS A CA 1
ATOM 4165 C C . LYS A 1 518 ? 5.870 0.143 -69.834 1.00 87.31 518 LYS A C 1
ATOM 4167 O O . LYS A 1 518 ? 5.075 0.400 -68.938 1.00 87.31 518 LYS A O 1
ATOM 4172 N N . GLN A 1 519 ? 6.867 -0.728 -69.694 1.00 89.50 519 GLN A N 1
ATOM 4173 C CA . GLN A 1 519 ? 7.169 -1.413 -68.441 1.00 89.50 519 GLN A CA 1
ATOM 4174 C C . GLN A 1 519 ? 7.639 -0.411 -67.381 1.00 89.50 519 GLN A C 1
ATOM 4176 O O . GLN A 1 519 ? 7.061 -0.368 -66.305 1.00 89.50 519 GLN A O 1
ATOM 4181 N N . GLU A 1 520 ? 8.597 0.457 -67.709 1.00 90.56 520 GLU A N 1
ATOM 4182 C CA . GLU A 1 520 ? 9.060 1.554 -66.854 1.00 90.56 520 GLU A CA 1
ATOM 4183 C C . GLU A 1 520 ? 7.897 2.469 -66.452 1.00 90.56 520 GLU A C 1
ATOM 4185 O O . GLU A 1 520 ? 7.765 2.800 -65.276 1.00 90.56 520 GLU A O 1
ATOM 4190 N N . LYS A 1 521 ? 6.990 2.808 -67.384 1.00 89.44 521 LYS A N 1
ATOM 4191 C CA . LYS A 1 521 ? 5.762 3.545 -67.059 1.00 89.44 521 LYS A CA 1
ATOM 4192 C C . LYS A 1 521 ? 4.884 2.794 -66.054 1.00 89.44 521 LYS A C 1
ATOM 4194 O O . LYS A 1 521 ? 4.464 3.411 -65.086 1.00 89.44 521 LYS A O 1
ATOM 4199 N N . VAL A 1 522 ? 4.620 1.500 -66.247 1.00 93.38 522 VAL A N 1
ATOM 4200 C CA . VAL A 1 522 ? 3.808 0.700 -65.307 1.00 93.38 522 VAL A CA 1
ATOM 4201 C C . VAL A 1 522 ? 4.498 0.576 -63.946 1.00 93.38 522 VAL A C 1
ATOM 4203 O O . VAL A 1 522 ? 3.849 0.718 -62.916 1.00 93.38 522 VAL A O 1
ATOM 4206 N N . GLU A 1 523 ? 5.817 0.393 -63.914 1.00 91.00 523 GLU A N 1
ATOM 4207 C CA . GLU A 1 523 ? 6.592 0.384 -62.674 1.00 91.00 523 GLU A CA 1
ATOM 4208 C C . GLU A 1 523 ? 6.585 1.747 -61.965 1.00 91.00 523 GLU A C 1
ATOM 4210 O O . GLU A 1 523 ? 6.625 1.789 -60.736 1.00 91.00 523 GLU A O 1
ATOM 4215 N N . LEU A 1 524 ? 6.556 2.858 -62.708 1.00 89.12 524 LEU A N 1
ATOM 4216 C CA . LEU A 1 524 ? 6.413 4.210 -62.165 1.00 89.12 524 LEU A CA 1
ATOM 4217 C C . LEU A 1 524 ? 4.985 4.480 -61.680 1.00 89.12 524 LEU A C 1
ATOM 4219 O O . LEU A 1 524 ? 4.836 5.021 -60.591 1.00 89.12 524 LEU A O 1
ATOM 4223 N N . GLU A 1 525 ? 3.952 4.043 -62.403 1.00 91.19 525 GLU A N 1
ATOM 4224 C CA . GLU A 1 525 ? 2.553 4.101 -61.955 1.00 91.19 525 GLU A CA 1
ATOM 4225 C C . GLU A 1 525 ? 2.365 3.280 -60.667 1.00 91.19 525 GLU A C 1
ATOM 4227 O O . GLU A 1 525 ? 1.850 3.794 -59.678 1.00 91.19 525 GLU A O 1
ATOM 4232 N N . GLU A 1 526 ? 2.922 2.067 -60.590 1.00 92.19 526 GLU A N 1
ATOM 4233 C CA . GLU A 1 526 ? 2.954 1.282 -59.352 1.00 92.19 526 GLU A CA 1
ATOM 4234 C C . GLU A 1 526 ? 3.695 1.979 -58.198 1.00 92.19 526 GLU A C 1
ATOM 4236 O O . GLU A 1 526 ? 3.299 1.824 -57.039 1.00 92.19 526 GLU A O 1
ATOM 4241 N N . LYS A 1 527 ? 4.795 2.695 -58.478 1.00 92.50 527 LYS A N 1
ATOM 4242 C CA . LYS A 1 527 ? 5.550 3.468 -57.473 1.00 92.50 527 LYS A CA 1
ATOM 4243 C C . LYS A 1 527 ? 4.746 4.691 -57.015 1.00 92.50 527 LYS A C 1
ATOM 4245 O O . LYS A 1 527 ? 4.695 4.942 -55.813 1.00 92.50 527 LYS A O 1
ATOM 4250 N N . CYS A 1 528 ? 4.058 5.384 -57.922 1.00 88.31 528 CYS A N 1
ATOM 4251 C CA . CYS A 1 528 ? 3.124 6.462 -57.603 1.00 88.31 528 CYS A CA 1
ATOM 4252 C C . CYS A 1 528 ? 1.981 5.963 -56.713 1.00 88.31 528 CYS A C 1
ATOM 4254 O O . CYS A 1 528 ? 1.813 6.500 -55.623 1.00 88.31 528 CYS A O 1
ATOM 4256 N N . ASP A 1 529 ? 1.283 4.883 -57.075 1.00 92.69 529 ASP A N 1
ATOM 4257 C CA . ASP A 1 529 ? 0.215 4.328 -56.235 1.00 92.69 529 ASP A CA 1
ATOM 4258 C C . ASP A 1 529 ? 0.720 3.891 -54.843 1.00 92.69 529 ASP A C 1
ATOM 4260 O O . ASP A 1 529 ? -0.005 3.981 -53.848 1.00 92.69 529 ASP A O 1
ATOM 4264 N N . LYS A 1 530 ? 1.953 3.366 -54.747 1.00 91.56 530 LYS A N 1
ATOM 4265 C CA . LYS A 1 530 ? 2.584 3.016 -53.458 1.00 91.56 530 LYS A CA 1
ATOM 4266 C C . LYS A 1 530 ? 2.799 4.276 -52.614 1.00 91.56 530 LYS A C 1
ATOM 4268 O O . LYS A 1 530 ? 2.319 4.318 -51.482 1.00 91.56 530 LYS A O 1
ATOM 4273 N N . LEU A 1 531 ? 3.384 5.324 -53.194 1.00 89.62 531 LEU A N 1
ATOM 4274 C CA . LEU A 1 531 ? 3.585 6.618 -52.537 1.00 89.62 531 LEU A CA 1
ATOM 4275 C C . LEU A 1 531 ? 2.266 7.331 -52.189 1.00 89.62 531 LEU A C 1
ATOM 4277 O O . LEU A 1 531 ? 2.192 7.981 -51.148 1.00 89.62 531 LEU A O 1
ATOM 4281 N N . GLU A 1 532 ? 1.206 7.206 -52.990 1.00 91.88 532 GLU A N 1
ATOM 4282 C CA . GLU A 1 532 ? -0.115 7.757 -52.659 1.00 91.88 532 GLU A CA 1
ATOM 4283 C C . GLU A 1 532 ? -0.757 7.025 -51.478 1.00 91.88 532 GLU A C 1
ATOM 4285 O O . GLU A 1 532 ? -1.229 7.674 -50.538 1.00 91.88 532 GLU A O 1
ATOM 4290 N N . ARG A 1 533 ? -0.712 5.685 -51.473 1.00 91.69 533 ARG A N 1
ATOM 4291 C CA . ARG A 1 533 ? -1.193 4.861 -50.351 1.00 91.69 533 ARG A CA 1
ATOM 4292 C C . ARG A 1 533 ? -0.408 5.139 -49.067 1.00 91.69 533 ARG A C 1
ATOM 4294 O O . ARG A 1 533 ? -1.011 5.239 -48.000 1.00 91.69 533 ARG A O 1
ATOM 4301 N N . GLU A 1 534 ? 0.905 5.332 -49.153 1.00 90.75 534 GLU A N 1
ATOM 4302 C CA . GLU A 1 534 ? 1.741 5.751 -48.021 1.00 90.75 534 GLU A CA 1
ATOM 4303 C C . GLU A 1 534 ? 1.374 7.162 -47.537 1.00 90.75 534 GLU A C 1
ATOM 4305 O O . GLU A 1 534 ? 1.107 7.349 -46.350 1.00 90.75 534 GLU A O 1
ATOM 4310 N N . ASN A 1 535 ? 1.245 8.145 -48.434 1.00 87.12 535 ASN A N 1
ATOM 4311 C CA . ASN A 1 535 ? 0.800 9.500 -48.085 1.00 87.12 535 ASN A CA 1
ATOM 4312 C C . ASN A 1 535 ? -0.616 9.530 -47.486 1.00 87.12 535 ASN A C 1
ATOM 4314 O O . ASN A 1 535 ? -0.916 10.379 -46.642 1.00 87.12 535 ASN A O 1
ATOM 4318 N N . GLN A 1 536 ? -1.516 8.635 -47.897 1.00 92.81 536 GLN A N 1
ATOM 4319 C CA . GLN A 1 536 ? -2.814 8.479 -47.243 1.00 92.81 536 GLN A CA 1
ATOM 4320 C C . GLN A 1 536 ? -2.658 7.907 -45.825 1.00 92.81 536 GLN A C 1
ATOM 4322 O O . GLN A 1 536 ? -3.171 8.510 -44.883 1.00 92.81 536 GLN A O 1
ATOM 4327 N N . GLN A 1 537 ? -1.878 6.836 -45.638 1.00 92.00 537 GLN A N 1
ATOM 4328 C CA . GLN A 1 537 ? -1.596 6.291 -44.303 1.00 92.00 537 GLN A CA 1
ATOM 4329 C C . GLN A 1 537 ? -0.933 7.318 -43.373 1.00 92.00 537 GLN A C 1
ATOM 4331 O O . GLN A 1 537 ? -1.283 7.386 -42.196 1.00 92.00 537 GLN A O 1
ATOM 4336 N N . PHE A 1 538 ? -0.007 8.147 -43.866 1.00 90.25 538 PHE A N 1
ATOM 4337 C CA . PHE A 1 538 ? 0.589 9.222 -43.068 1.00 90.25 538 PHE A CA 1
ATOM 4338 C C . PHE A 1 538 ? -0.442 10.291 -42.680 1.00 90.25 538 PHE A C 1
ATOM 4340 O O . PHE A 1 538 ? -0.475 10.697 -41.519 1.00 90.25 538 PHE A O 1
ATOM 4347 N N . ARG A 1 539 ? -1.343 10.691 -43.588 1.00 91.06 539 ARG A N 1
ATOM 4348 C CA . ARG A 1 539 ? -2.445 11.623 -43.273 1.00 91.06 539 ARG A CA 1
ATOM 4349 C C . ARG A 1 539 ? -3.428 11.042 -42.249 1.00 91.06 539 ARG A C 1
ATOM 4351 O O . ARG A 1 539 ? -3.845 11.753 -41.336 1.00 91.06 539 ARG A O 1
ATOM 4358 N N . GLU A 1 540 ? -3.740 9.752 -42.332 1.00 92.06 540 GLU A N 1
ATOM 4359 C CA . GLU A 1 540 ? -4.577 9.050 -41.349 1.00 92.06 540 GLU A CA 1
ATOM 4360 C C . GLU A 1 540 ? -3.885 8.924 -39.978 1.00 92.06 540 GLU A C 1
ATOM 4362 O O . GLU A 1 540 ? -4.512 9.191 -38.950 1.00 92.06 540 GLU A O 1
ATOM 4367 N N . ARG A 1 541 ? -2.576 8.627 -39.943 1.00 90.38 541 ARG A N 1
ATOM 4368 C CA . ARG A 1 541 ? -1.764 8.635 -38.710 1.00 90.38 541 ARG A CA 1
ATOM 4369 C C . ARG A 1 541 ? -1.707 10.026 -38.075 1.00 90.38 541 ARG A C 1
ATOM 4371 O O . ARG A 1 541 ? -1.927 10.133 -36.874 1.00 90.38 541 ARG A O 1
ATOM 4378 N N . MET A 1 542 ? -1.489 11.086 -38.857 1.00 85.56 542 MET A N 1
ATOM 4379 C CA . MET A 1 542 ? -1.498 12.470 -38.359 1.00 85.56 542 MET A CA 1
ATOM 4380 C C . MET A 1 542 ? -2.868 12.866 -37.795 1.00 85.56 542 MET A C 1
ATOM 4382 O O . MET A 1 542 ? -2.940 13.456 -36.718 1.00 85.56 542 MET A O 1
ATOM 4386 N N . LYS A 1 543 ? -3.965 12.480 -38.462 1.00 90.38 543 LYS A N 1
ATOM 4387 C CA . LYS A 1 543 ? -5.325 12.694 -37.947 1.00 90.38 543 LYS A CA 1
ATOM 4388 C C . LYS A 1 543 ? -5.552 11.965 -36.618 1.00 90.38 543 LYS A C 1
ATOM 4390 O O . LYS A 1 543 ? -6.137 12.552 -35.710 1.00 90.38 543 LYS A O 1
ATOM 4395 N N . LYS A 1 544 ? -5.063 10.725 -36.488 1.00 89.81 544 LYS A N 1
ATOM 4396 C CA . LYS A 1 544 ? -5.147 9.959 -35.239 1.00 89.81 544 LYS A CA 1
ATOM 4397 C C . LYS A 1 544 ? -4.312 10.588 -34.117 1.00 89.81 544 LYS A C 1
ATOM 4399 O O . LYS A 1 544 ? -4.829 10.770 -33.023 1.00 89.81 544 LYS A O 1
ATOM 4404 N N . LEU A 1 545 ? -3.071 10.992 -34.388 1.00 84.50 545 LEU A N 1
ATOM 4405 C CA . LEU A 1 545 ? -2.236 11.705 -33.410 1.00 84.50 545 LEU A CA 1
ATOM 4406 C C . LEU A 1 545 ? -2.897 13.015 -32.943 1.00 84.50 545 LEU A C 1
ATOM 4408 O O . LEU A 1 545 ? -2.815 13.355 -31.766 1.00 84.50 545 LEU A O 1
ATOM 4412 N N . GLY A 1 546 ? -3.627 13.703 -33.828 1.00 87.44 546 GLY A N 1
ATOM 4413 C CA . GLY A 1 546 ? -4.463 14.851 -33.469 1.00 87.44 546 GLY A CA 1
ATOM 4414 C C . GLY A 1 546 ? -5.579 14.511 -32.471 1.00 87.44 546 GLY A C 1
ATOM 4415 O O . GLY A 1 546 ? -5.721 15.204 -31.464 1.00 87.44 546 GLY A O 1
ATOM 4416 N N . SER A 1 547 ? -6.340 13.431 -32.694 1.00 87.44 547 SER A N 1
ATOM 4417 C CA . SER A 1 547 ? -7.365 12.984 -31.733 1.00 87.44 547 SER A CA 1
ATOM 4418 C C . SER A 1 547 ? -6.768 12.453 -30.428 1.00 87.44 547 SER A C 1
ATOM 4420 O O . SER A 1 547 ? -7.314 12.711 -29.356 1.00 87.44 547 SER A O 1
ATOM 4422 N N . ASP A 1 548 ? -5.625 11.769 -30.497 1.00 85.75 548 ASP A N 1
ATOM 4423 C CA . ASP A 1 548 ? -4.926 11.239 -29.326 1.00 85.75 548 ASP A CA 1
ATOM 4424 C C . ASP A 1 548 ? -4.384 12.401 -28.459 1.00 85.75 548 ASP A C 1
ATOM 4426 O O . ASP A 1 548 ? -4.483 12.351 -27.233 1.00 85.75 548 ASP A O 1
ATOM 4430 N N . SER A 1 549 ? -3.923 13.503 -29.074 1.00 87.00 549 SER A N 1
ATOM 4431 C CA . SER A 1 549 ? -3.554 14.743 -28.367 1.00 87.00 549 SER A CA 1
ATOM 4432 C C . SER A 1 549 ? -4.754 15.423 -27.704 1.00 87.00 549 SER A C 1
ATOM 4434 O O . SER A 1 549 ? -4.663 15.818 -26.545 1.00 87.00 549 SER A O 1
ATOM 4436 N N . GLN A 1 550 ? -5.899 15.521 -28.390 1.00 85.88 550 GLN A N 1
ATOM 4437 C CA . GLN A 1 550 ? -7.125 16.078 -27.796 1.00 85.88 550 GLN A CA 1
ATOM 4438 C C . GLN A 1 550 ? -7.610 15.238 -26.602 1.00 85.88 550 GLN A C 1
ATOM 4440 O O . GLN A 1 550 ? -8.027 15.788 -25.582 1.00 85.88 550 GLN A O 1
ATOM 4445 N N . SER A 1 551 ? -7.496 13.908 -26.688 1.00 89.62 551 SER A N 1
ATOM 4446 C CA . SER A 1 551 ? -7.779 13.012 -25.562 1.00 89.62 551 SER A CA 1
ATOM 4447 C C . SER A 1 551 ? -6.783 13.191 -24.412 1.00 89.62 551 SER A C 1
ATOM 4449 O O . SER A 1 551 ? -7.181 13.114 -23.250 1.00 89.62 551 SER A O 1
ATOM 4451 N N . LEU A 1 552 ? -5.503 13.440 -24.705 1.00 88.12 552 LEU A N 1
ATOM 4452 C CA . LEU A 1 552 ? -4.485 13.712 -23.691 1.00 88.12 552 LEU A CA 1
ATOM 4453 C C . LEU A 1 552 ? -4.784 15.016 -22.934 1.00 88.12 552 LEU A C 1
ATOM 4455 O O . LEU A 1 552 ? -4.659 15.051 -21.712 1.00 88.12 552 LEU A O 1
ATOM 4459 N N . ASP A 1 553 ? -5.210 16.069 -23.632 1.00 89.88 553 ASP A N 1
ATOM 4460 C CA . ASP A 1 553 ? -5.541 17.358 -23.015 1.00 89.88 553 ASP A CA 1
ATOM 4461 C C . ASP A 1 553 ? -6.815 17.295 -22.155 1.00 89.88 553 ASP A C 1
ATOM 4463 O O . ASP A 1 553 ? -6.855 17.892 -21.076 1.00 89.88 553 ASP A O 1
ATOM 4467 N N . ALA A 1 554 ? -7.807 16.486 -22.544 1.00 89.81 554 ALA A N 1
ATOM 4468 C CA . ALA A 1 554 ? -8.947 16.168 -21.682 1.00 89.81 554 ALA A CA 1
ATOM 4469 C C . ALA A 1 554 ? -8.506 15.464 -20.380 1.00 89.81 554 ALA A C 1
ATOM 4471 O O . ALA A 1 554 ? -8.909 15.871 -19.290 1.00 89.81 554 ALA A O 1
ATOM 4472 N N . VAL A 1 555 ? -7.610 14.473 -20.470 1.00 89.25 555 VAL A N 1
ATOM 4473 C CA . VAL A 1 555 ? -7.067 13.762 -19.295 1.00 89.25 555 VAL A CA 1
ATOM 4474 C C . VAL A 1 555 ? -6.212 14.679 -18.407 1.00 89.25 555 VAL A C 1
ATOM 4476 O O . VAL A 1 555 ? -6.284 14.573 -17.183 1.00 89.25 555 VAL A O 1
ATOM 4479 N N . LYS A 1 556 ? -5.452 15.632 -18.974 1.00 91.25 556 LYS A N 1
ATOM 4480 C CA . LYS A 1 556 ? -4.753 16.675 -18.189 1.00 91.25 556 LYS A CA 1
ATOM 4481 C C . LYS A 1 556 ? -5.740 17.528 -17.383 1.00 91.25 556 LYS A C 1
ATOM 4483 O O . LYS A 1 556 ? -5.480 17.811 -16.214 1.00 91.25 556 LYS A O 1
ATOM 4488 N N . LEU A 1 557 ? -6.866 17.916 -17.986 1.00 91.88 557 LEU A N 1
ATOM 4489 C CA . LEU A 1 557 ? -7.898 18.723 -17.329 1.00 91.88 557 LEU A CA 1
ATOM 4490 C C . LEU A 1 557 ? -8.561 17.963 -16.166 1.00 91.88 557 LEU A C 1
ATOM 4492 O O . LEU A 1 557 ? -8.766 18.527 -15.090 1.00 91.88 557 LEU A O 1
ATOM 4496 N N . GLU A 1 558 ? -8.848 16.670 -16.349 1.00 90.56 558 GLU A N 1
ATOM 4497 C CA . GLU A 1 558 ? -9.348 15.810 -15.269 1.00 90.56 558 GLU A CA 1
ATOM 4498 C C . GLU A 1 558 ? -8.311 15.615 -14.155 1.00 90.56 558 GLU A C 1
ATOM 4500 O O . GLU A 1 558 ? -8.663 15.685 -12.976 1.00 90.56 558 GLU A O 1
ATOM 4505 N N . LEU A 1 559 ? -7.029 15.444 -14.494 1.00 89.50 559 LEU A N 1
ATOM 4506 C CA . LEU A 1 559 ? -5.948 15.308 -13.515 1.00 89.50 559 LEU A CA 1
ATOM 4507 C C . LEU A 1 559 ? -5.808 16.565 -12.643 1.00 89.50 559 LEU A C 1
ATOM 4509 O O . LEU A 1 559 ? -5.718 16.449 -11.420 1.00 89.50 559 LEU A O 1
ATOM 4513 N N . GLU A 1 560 ? -5.849 17.762 -13.233 1.00 93.12 560 GLU A N 1
ATOM 4514 C CA . GLU A 1 560 ? -5.764 19.018 -12.475 1.00 93.12 560 GLU A CA 1
ATOM 4515 C C . GLU A 1 560 ? -7.007 19.237 -11.584 1.00 93.12 560 GLU A C 1
ATOM 4517 O O . GLU A 1 560 ? -6.883 19.663 -10.434 1.00 93.12 560 GLU A O 1
ATOM 4522 N N . LYS A 1 561 ? -8.197 18.823 -12.045 1.00 94.00 561 LYS A N 1
ATOM 4523 C CA . LYS A 1 561 ? -9.432 18.781 -11.239 1.00 94.00 561 LYS A CA 1
ATOM 4524 C C . LYS A 1 561 ? -9.348 17.783 -10.074 1.00 94.00 561 LYS A C 1
ATOM 4526 O O . LYS A 1 561 ? -9.822 18.068 -8.975 1.00 94.00 561 LYS A O 1
ATOM 4531 N N . HIS A 1 562 ? -8.743 16.611 -10.270 1.00 92.19 562 HIS A N 1
ATOM 4532 C CA . HIS A 1 562 ? -8.512 15.658 -9.179 1.00 92.19 562 HIS A CA 1
ATOM 4533 C C . HIS A 1 562 ? -7.465 16.169 -8.178 1.00 92.19 562 HIS A C 1
ATOM 4535 O O . HIS A 1 562 ? -7.601 15.942 -6.977 1.00 92.19 562 HIS A O 1
ATOM 4541 N N . LYS A 1 563 ? -6.464 16.916 -8.652 1.00 92.50 563 LYS A N 1
ATOM 4542 C CA . LYS A 1 563 ? -5.425 17.564 -7.841 1.00 92.50 563 LYS A CA 1
ATOM 4543 C C . LYS A 1 563 ? -5.974 18.703 -6.971 1.00 92.50 563 LYS A C 1
ATOM 4545 O O . LYS A 1 563 ? -5.565 18.803 -5.814 1.00 92.50 563 LYS A O 1
ATOM 4550 N N . SER A 1 564 ? -6.937 19.498 -7.451 1.00 91.12 564 SER A N 1
ATOM 4551 C CA . SER A 1 564 ? -7.631 20.480 -6.600 1.00 91.12 564 SER A CA 1
ATOM 4552 C C . SER A 1 564 ? -8.508 19.800 -5.542 1.00 91.12 564 SER A C 1
ATOM 4554 O O . SER A 1 564 ? -8.366 20.098 -4.360 1.00 91.12 564 SER A O 1
ATOM 4556 N N . LEU A 1 565 ? -9.317 18.803 -5.927 1.00 94.31 565 LEU A N 1
ATOM 4557 C CA . LEU A 1 565 ? -10.152 18.037 -4.987 1.00 94.31 565 LEU A CA 1
ATOM 4558 C C . LEU A 1 565 ? -9.327 17.320 -3.901 1.00 94.31 565 LEU A C 1
ATOM 4560 O O . LEU A 1 565 ? -9.749 17.255 -2.747 1.00 94.31 565 LEU A O 1
ATOM 4564 N N . LEU A 1 566 ? -8.138 16.812 -4.245 1.00 91.62 566 LEU A N 1
ATOM 4565 C CA . LEU A 1 566 ? -7.205 16.229 -3.278 1.00 91.62 566 LEU A CA 1
ATOM 4566 C C . LEU A 1 566 ? -6.692 17.277 -2.279 1.00 91.62 566 LEU A C 1
ATOM 4568 O O . LEU A 1 566 ? -6.629 16.989 -1.085 1.00 91.62 566 LEU A O 1
ATOM 4572 N N . LYS A 1 567 ? -6.362 18.488 -2.745 1.00 95.62 567 LYS A N 1
ATOM 4573 C CA . LYS A 1 567 ? -5.933 19.596 -1.881 1.00 95.62 567 LYS A CA 1
ATOM 4574 C C . LYS A 1 567 ? -7.047 20.021 -0.921 1.00 95.62 567 LYS A C 1
ATOM 4576 O O . LYS A 1 567 ? -6.790 20.200 0.265 1.00 95.62 567 LYS A O 1
ATOM 4581 N N . ASP A 1 568 ? -8.286 20.115 -1.396 1.00 92.19 568 ASP A N 1
ATOM 4582 C CA . ASP A 1 568 ? -9.433 20.471 -0.553 1.00 92.19 568 ASP A CA 1
ATOM 4583 C C . ASP A 1 568 ? -9.716 19.394 0.507 1.00 92.19 568 ASP A C 1
ATOM 4585 O O . ASP A 1 568 ? -9.932 19.713 1.679 1.00 92.19 568 ASP A O 1
ATOM 4589 N N . ALA A 1 569 ? -9.609 18.112 0.140 1.00 90.56 569 ALA A N 1
ATOM 4590 C CA . ALA A 1 569 ? -9.696 17.005 1.091 1.00 90.56 569 ALA A CA 1
ATOM 4591 C C . ALA A 1 569 ? -8.546 17.008 2.120 1.00 90.56 569 ALA A C 1
ATOM 4593 O O . ALA A 1 569 ? -8.768 16.680 3.287 1.00 90.56 569 ALA A O 1
ATOM 4594 N N . GLN A 1 570 ? -7.328 17.401 1.725 1.00 93.00 570 GLN A N 1
ATOM 4595 C CA . GLN A 1 570 ? -6.192 17.574 2.640 1.00 93.00 570 GLN A CA 1
ATOM 4596 C C . GLN A 1 570 ? -6.438 18.721 3.633 1.00 93.00 570 GLN A C 1
ATOM 4598 O O . GLN A 1 570 ? -6.290 18.505 4.837 1.00 93.00 570 GLN A O 1
ATOM 4603 N N . ASN A 1 571 ? -6.900 19.882 3.155 1.00 95.00 571 ASN A N 1
ATOM 4604 C CA . ASN A 1 571 ? -7.262 21.032 3.992 1.00 95.00 571 ASN A CA 1
ATOM 4605 C C . ASN A 1 571 ? -8.333 20.653 5.036 1.00 95.00 571 ASN A C 1
ATOM 4607 O O . ASN A 1 571 ? -8.197 20.968 6.219 1.00 95.00 571 ASN A O 1
ATOM 4611 N N . GLU A 1 572 ? -9.380 19.928 4.626 1.00 93.75 572 GLU A N 1
ATOM 4612 C CA . GLU A 1 572 ? -10.429 19.446 5.536 1.00 93.75 572 GLU A CA 1
ATOM 4613 C C . GLU A 1 572 ? -9.891 18.421 6.549 1.00 93.75 572 GLU A C 1
ATOM 4615 O O . GLU A 1 572 ? -10.226 18.482 7.733 1.00 93.75 572 GLU A O 1
ATOM 4620 N N . CYS A 1 573 ? -8.986 17.524 6.138 1.00 92.69 573 CYS A N 1
ATOM 4621 C CA . CYS A 1 573 ? -8.309 16.616 7.067 1.00 92.69 573 CYS A CA 1
ATOM 4622 C C . CYS A 1 573 ? -7.447 17.359 8.100 1.00 92.69 573 CYS A C 1
ATOM 4624 O O . CYS A 1 573 ? -7.327 16.896 9.232 1.00 92.69 573 CYS A O 1
ATOM 4626 N N . GLU A 1 574 ? -6.835 18.490 7.749 1.00 95.00 574 GLU A N 1
ATOM 4627 C CA . GLU A 1 574 ? -6.091 19.329 8.698 1.00 95.00 574 GLU A CA 1
ATOM 4628 C C . GLU A 1 574 ? -7.026 20.095 9.636 1.00 95.00 574 GLU A C 1
ATOM 4630 O O . GLU A 1 574 ? -6.824 20.072 10.852 1.00 95.00 574 GLU A O 1
ATOM 4635 N N . ARG A 1 575 ? -8.122 20.657 9.114 1.00 97.44 575 ARG A N 1
ATOM 4636 C CA . ARG A 1 575 ? -9.175 21.287 9.924 1.00 97.44 575 ARG A CA 1
ATOM 4637 C C . ARG A 1 575 ? -9.761 20.316 10.957 1.00 97.44 575 ARG A C 1
ATOM 4639 O O . ARG A 1 575 ? -9.942 20.687 12.117 1.00 97.44 575 ARG A O 1
ATOM 4646 N N . LEU A 1 576 ? -10.012 19.064 10.567 1.00 94.19 576 LEU A N 1
ATOM 4647 C CA . LEU A 1 576 ? -10.513 18.015 11.461 1.00 94.19 576 LEU A CA 1
ATOM 4648 C C . LEU A 1 576 ? -9.473 17.560 12.499 1.00 94.19 576 LEU A C 1
ATOM 4650 O O . LEU A 1 576 ? -9.849 17.298 13.641 1.00 94.19 576 LEU A O 1
ATOM 4654 N N . LYS A 1 577 ? -8.174 17.513 12.156 1.00 95.25 577 LYS A N 1
ATOM 4655 C CA . LYS A 1 577 ? -7.097 17.270 13.140 1.00 95.25 577 LYS A CA 1
ATOM 4656 C C . LYS A 1 577 ? -7.045 18.383 14.186 1.00 95.25 577 LYS A C 1
ATOM 4658 O O . LYS A 1 577 ? -6.979 18.078 15.373 1.00 95.25 577 LYS A O 1
ATOM 4663 N N . ASN A 1 578 ? -7.122 19.644 13.763 1.00 95.44 578 ASN A N 1
ATOM 4664 C CA . ASN A 1 578 ? -7.092 20.793 14.670 1.00 95.44 578 ASN A CA 1
ATOM 4665 C C . ASN A 1 578 ? -8.305 20.781 15.613 1.00 95.44 578 ASN A C 1
ATOM 4667 O O . ASN A 1 578 ? -8.128 20.837 16.827 1.00 95.44 578 ASN A O 1
ATOM 4671 N N . LEU A 1 579 ? -9.513 20.554 15.085 1.00 96.31 579 LEU A N 1
ATOM 4672 C CA . LEU A 1 579 ? -10.727 20.412 15.897 1.00 96.31 579 LEU A CA 1
ATOM 4673 C C . LEU A 1 579 ? -10.653 19.221 16.875 1.00 96.31 579 LEU A C 1
ATOM 4675 O O . LEU A 1 579 ? -11.139 19.307 18.002 1.00 96.31 579 LEU A O 1
ATOM 4679 N N . TYR A 1 580 ? -10.027 18.105 16.483 1.00 95.81 580 TYR A N 1
ATOM 4680 C CA . TYR A 1 580 ? -9.783 16.980 17.391 1.00 95.81 580 TYR A CA 1
ATOM 4681 C C . TYR A 1 580 ? -8.798 17.348 18.514 1.00 95.81 580 TYR A C 1
ATOM 4683 O O . TYR A 1 580 ? -9.037 16.998 19.671 1.00 95.81 580 TYR A O 1
ATOM 4691 N N . ILE A 1 581 ? -7.724 18.081 18.197 1.00 95.75 581 ILE A N 1
ATOM 4692 C CA . ILE A 1 581 ? -6.765 18.593 19.187 1.00 95.75 581 ILE A CA 1
ATOM 4693 C C . ILE A 1 581 ? -7.480 19.529 20.172 1.00 95.75 581 ILE A C 1
ATOM 4695 O O . ILE A 1 581 ? -7.387 19.304 21.379 1.00 95.75 581 ILE A O 1
ATOM 4699 N N . GLU A 1 582 ? -8.263 20.493 19.685 1.00 95.88 582 GLU A N 1
ATOM 4700 C CA . GLU A 1 582 ? -9.075 21.408 20.502 1.00 95.88 582 GLU A CA 1
ATOM 4701 C C . GLU A 1 582 ? -10.035 20.650 21.432 1.00 95.88 582 GLU A C 1
ATOM 4703 O O . GLU A 1 582 ? -9.982 20.828 22.650 1.00 95.88 582 GLU A O 1
ATOM 4708 N N . MET A 1 583 ? -10.847 19.728 20.896 1.00 93.56 583 MET A N 1
ATOM 4709 C CA . MET A 1 583 ? -11.754 18.907 21.710 1.00 93.56 583 MET A CA 1
ATOM 4710 C C . MET A 1 583 ? -11.011 18.050 22.743 1.00 93.56 583 MET A C 1
ATOM 4712 O O . MET A 1 583 ? -11.508 17.874 23.857 1.00 93.56 583 MET A O 1
ATOM 4716 N N . SER A 1 584 ? -9.827 17.524 22.410 1.00 91.31 584 SER A N 1
ATOM 4717 C CA . SER A 1 584 ? -9.004 16.770 23.362 1.00 91.31 584 SER A CA 1
ATOM 4718 C C . SER A 1 584 ? -8.453 17.666 24.480 1.00 91.31 584 SER A C 1
ATOM 4720 O O . SER A 1 584 ? -8.508 17.282 25.647 1.00 91.31 584 SER A O 1
ATOM 4722 N N . GLY A 1 585 ? -8.048 18.899 24.157 1.00 94.44 585 GLY A N 1
ATOM 4723 C CA . GLY A 1 585 ? -7.638 19.910 25.129 1.00 94.44 585 GLY A CA 1
ATOM 4724 C C . GLY A 1 585 ? -8.771 20.292 26.084 1.00 94.44 585 GLY A C 1
ATOM 4725 O O . GLY A 1 585 ? -8.580 20.248 27.299 1.00 94.44 585 GLY A O 1
ATOM 4726 N N . CYS A 1 586 ? -9.966 20.577 25.554 1.00 94.56 586 CYS A N 1
ATOM 4727 C CA . CYS A 1 586 ? -11.159 20.883 26.352 1.00 94.56 586 CYS A CA 1
ATOM 4728 C C . CYS A 1 586 ? -11.611 19.700 27.225 1.00 94.56 586 CYS A C 1
ATOM 4730 O O . CYS A 1 586 ? -12.026 19.887 28.368 1.00 94.56 586 CYS A O 1
ATOM 4732 N N . LYS A 1 587 ? -11.507 18.464 26.720 1.00 95.00 587 LYS A N 1
ATOM 4733 C CA . LYS A 1 587 ? -11.755 17.251 27.513 1.00 95.00 587 LYS A CA 1
ATOM 4734 C C . LYS A 1 587 ? -10.770 17.146 28.679 1.00 95.00 587 LYS A C 1
ATOM 4736 O O . LYS A 1 587 ? -11.171 16.800 29.789 1.00 95.00 587 LYS A O 1
ATOM 4741 N N . ASP A 1 588 ? -9.499 17.457 28.450 1.00 94.25 588 ASP A N 1
ATOM 4742 C CA . ASP A 1 588 ? -8.471 17.384 29.483 1.00 94.25 588 ASP A CA 1
ATOM 4743 C C . ASP A 1 588 ? -8.562 18.526 30.508 1.00 94.25 588 ASP A C 1
ATOM 4745 O O . ASP A 1 588 ? -8.257 18.299 31.678 1.00 94.25 588 ASP A O 1
ATOM 4749 N N . THR A 1 589 ? -9.006 19.735 30.140 1.00 94.62 589 THR A N 1
ATOM 4750 C CA . THR A 1 589 ? -9.315 20.787 31.132 1.00 94.62 589 THR A CA 1
ATOM 4751 C C . THR A 1 589 ? -10.517 20.398 31.988 1.00 94.62 589 THR A C 1
ATOM 4753 O O . THR A 1 589 ? -10.388 20.375 33.211 1.00 94.62 589 THR A O 1
ATOM 4756 N N . LEU A 1 590 ? -11.618 19.944 31.376 1.00 93.50 590 LEU A N 1
ATOM 4757 C CA . LEU A 1 590 ? -12.799 19.450 32.099 1.00 93.50 590 LEU A CA 1
ATOM 4758 C C . LEU A 1 590 ? -12.473 18.261 33.019 1.00 93.50 590 LEU A C 1
ATOM 4760 O O . LEU A 1 590 ? -12.985 18.184 34.134 1.00 93.50 590 LEU A O 1
ATOM 4764 N N . ASN A 1 591 ? -11.588 17.348 32.603 1.00 93.56 591 ASN A N 1
ATOM 4765 C CA . ASN A 1 591 ? -11.109 16.264 33.465 1.00 93.56 591 ASN A CA 1
ATOM 4766 C C . ASN A 1 591 ? -10.328 16.795 34.677 1.00 93.56 591 ASN A C 1
ATOM 4768 O O . ASN A 1 591 ? -10.570 16.336 35.794 1.00 93.56 591 ASN A O 1
ATOM 4772 N N . ARG A 1 592 ? -9.418 17.764 34.486 1.00 94.12 592 ARG A N 1
ATOM 4773 C CA . ARG A 1 592 ? -8.675 18.394 35.594 1.00 94.12 592 ARG A CA 1
ATOM 4774 C C . ARG A 1 592 ? -9.642 19.067 36.569 1.00 94.12 592 ARG A C 1
ATOM 4776 O O . ARG A 1 592 ? -9.607 18.745 37.754 1.00 94.12 592 ARG A O 1
ATOM 4783 N N . GLU A 1 593 ? -10.567 19.882 36.068 1.00 94.44 593 GLU A N 1
ATOM 4784 C CA . GLU A 1 593 ? -11.618 20.541 36.856 1.00 94.44 593 GLU A CA 1
ATOM 4785 C C . GLU A 1 593 ? -12.464 19.531 37.651 1.00 94.44 593 GLU A C 1
ATOM 4787 O O . GLU A 1 593 ? -12.611 19.674 38.865 1.00 94.44 593 GLU A O 1
ATOM 4792 N N . LEU A 1 594 ? -12.934 18.448 37.018 1.00 92.50 594 LEU A N 1
ATOM 4793 C CA . LEU A 1 594 ? -13.672 17.374 37.693 1.00 92.50 594 LEU A CA 1
ATOM 4794 C C . LEU A 1 594 ? -12.842 16.666 38.773 1.00 92.50 594 LEU A C 1
ATOM 4796 O O . LEU A 1 594 ? -13.381 16.341 39.833 1.00 92.50 594 LEU A O 1
ATOM 4800 N N . THR A 1 595 ? -11.544 16.428 38.553 1.00 93.38 595 THR A N 1
ATOM 4801 C CA . THR A 1 595 ? -10.674 15.865 39.602 1.00 93.38 595 THR A CA 1
ATOM 4802 C C . THR A 1 595 ? -10.440 16.840 40.756 1.00 93.38 595 THR A C 1
ATOM 4804 O O . THR A 1 595 ? -10.387 16.403 41.905 1.00 93.38 595 THR A O 1
ATOM 4807 N N . THR A 1 596 ? -10.372 18.147 40.486 1.00 94.38 596 THR A N 1
ATOM 4808 C CA . THR A 1 596 ? -10.243 19.194 41.510 1.00 94.38 596 THR A CA 1
ATOM 4809 C C . THR A 1 596 ? -11.526 19.361 42.326 1.00 94.38 596 THR A C 1
ATOM 4811 O O . THR A 1 596 ? -11.453 19.472 43.546 1.00 94.38 596 THR A O 1
ATOM 4814 N N . LEU A 1 597 ? -12.704 19.315 41.698 1.00 91.88 597 LEU A N 1
ATOM 4815 C CA . LEU A 1 597 ? -13.984 19.339 42.414 1.00 91.88 597 LEU A CA 1
ATOM 4816 C C . LEU A 1 597 ? -14.144 18.096 43.301 1.00 91.88 597 LEU A C 1
ATOM 4818 O O . LEU A 1 597 ? -14.430 18.224 44.488 1.00 91.88 597 LEU A O 1
ATOM 4822 N N . ARG A 1 598 ? -13.845 16.900 42.775 1.00 92.44 598 ARG A N 1
ATOM 4823 C CA . ARG A 1 598 ? -13.877 15.650 43.557 1.00 92.44 598 ARG A CA 1
ATOM 4824 C C . ARG A 1 598 ? -12.918 15.667 44.748 1.00 92.44 598 ARG A C 1
ATOM 4826 O O . ARG A 1 598 ? -13.296 15.210 45.825 1.00 92.44 598 ARG A O 1
ATOM 4833 N N . SER A 1 599 ? -11.700 16.192 44.588 1.00 91.00 599 SER A N 1
ATOM 4834 C CA . SER A 1 599 ? -10.763 16.291 45.712 1.00 91.00 599 SER A CA 1
ATOM 4835 C C . SER A 1 599 ? -11.236 17.310 46.753 1.00 91.00 599 SER A C 1
ATOM 4837 O O . SER A 1 599 ? -11.224 16.992 47.942 1.00 91.00 599 SER A O 1
ATOM 4839 N N . GLN A 1 600 ? -11.760 18.468 46.333 1.00 92.69 600 GLN A N 1
ATOM 4840 C CA . GLN A 1 600 ? -12.384 19.443 47.237 1.00 92.69 600 GLN A CA 1
ATOM 4841 C C . GLN A 1 600 ? -13.577 18.858 48.003 1.00 92.69 600 GLN A C 1
ATOM 4843 O O . GLN A 1 600 ? -13.675 19.070 49.209 1.00 92.69 600 GLN A O 1
ATOM 4848 N N . ASP A 1 601 ? -14.468 18.116 47.346 1.00 91.56 601 ASP A N 1
ATOM 4849 C CA . ASP A 1 601 ? -15.643 17.528 47.999 1.00 91.56 601 ASP A CA 1
ATOM 4850 C C . ASP A 1 601 ? -15.254 16.418 48.983 1.00 91.56 601 ASP A C 1
ATOM 4852 O O . ASP A 1 601 ? -15.722 16.429 50.121 1.00 91.56 601 ASP A O 1
ATOM 4856 N N . SER A 1 602 ? -14.295 15.553 48.626 1.00 89.62 602 SER A N 1
ATOM 4857 C CA . SER A 1 602 ? -13.736 14.574 49.573 1.00 89.62 602 SER A CA 1
ATOM 4858 C C . SER A 1 602 ? -13.048 15.239 50.777 1.00 89.62 602 SER A C 1
ATOM 4860 O O . SER A 1 602 ? -13.159 14.756 51.903 1.00 89.62 602 SER A O 1
ATOM 4862 N N . ALA A 1 603 ? -12.394 16.391 50.585 1.00 90.62 603 ALA A N 1
ATOM 4863 C CA . ALA A 1 603 ? -11.782 17.150 51.673 1.00 90.62 603 ALA A CA 1
ATOM 4864 C C . ALA A 1 603 ? -12.831 17.791 52.601 1.00 90.62 603 ALA A C 1
ATOM 4866 O O . ALA A 1 603 ? -12.642 17.789 53.820 1.00 90.62 603 ALA A O 1
ATOM 4867 N N . LYS A 1 604 ? -13.955 18.285 52.054 1.00 94.00 604 LYS A N 1
ATOM 4868 C CA . LYS A 1 604 ? -15.109 18.765 52.840 1.00 94.00 604 LYS A CA 1
ATOM 4869 C C . LYS A 1 604 ? -15.716 17.629 53.664 1.00 94.00 604 LYS A C 1
ATOM 4871 O O . LYS A 1 604 ? -15.914 17.799 54.864 1.00 94.00 604 LYS A O 1
ATOM 4876 N N . GLU A 1 605 ? -15.952 16.467 53.054 1.00 93.06 605 GLU A N 1
ATOM 4877 C CA . GLU A 1 605 ? -16.498 15.285 53.735 1.00 93.06 605 GLU A CA 1
ATOM 4878 C C . GLU A 1 605 ? -15.585 14.820 54.881 1.00 93.06 605 GLU A C 1
ATOM 4880 O O . GLU A 1 605 ? -16.042 14.668 56.015 1.00 93.06 605 GLU A O 1
ATOM 4885 N N . ILE A 1 606 ? -14.275 14.706 54.634 1.00 90.06 606 ILE A N 1
ATOM 4886 C CA . ILE A 1 606 ? -13.278 14.391 55.670 1.00 90.06 606 ILE A CA 1
ATOM 4887 C C . ILE A 1 606 ? -13.275 15.448 56.788 1.00 90.06 606 ILE A C 1
ATOM 4889 O O . ILE A 1 606 ? -13.125 15.091 57.957 1.00 90.06 606 ILE A O 1
ATOM 4893 N N . SER A 1 607 ? -13.464 16.734 56.472 1.00 91.69 607 SER A N 1
ATOM 4894 C CA . SER A 1 607 ? -13.554 17.797 57.482 1.00 91.69 607 SER A CA 1
ATOM 4895 C C . SER A 1 607 ? -14.798 17.650 58.365 1.00 91.69 607 SER A C 1
ATOM 4897 O O . SER A 1 607 ? -14.680 17.707 59.588 1.00 91.69 607 SER A O 1
ATOM 4899 N N . VAL A 1 608 ? -15.970 17.393 57.773 1.00 93.94 608 VAL A N 1
ATOM 4900 C CA . VAL A 1 608 ? -17.231 17.175 58.508 1.00 93.94 608 VAL A CA 1
ATOM 4901 C C . VAL A 1 608 ? -17.152 15.915 59.378 1.00 93.94 608 VAL A C 1
ATOM 4903 O O . VAL A 1 608 ? -17.596 15.920 60.527 1.00 93.94 608 VAL A O 1
ATOM 4906 N N . LEU A 1 609 ? -16.536 14.840 58.876 1.00 90.62 609 LEU A N 1
ATOM 4907 C CA . LEU A 1 609 ? -16.305 13.622 59.656 1.00 90.62 609 LEU A CA 1
ATOM 4908 C C . LEU A 1 609 ? -15.348 13.866 60.833 1.00 90.62 609 LEU A C 1
ATOM 4910 O O . LEU A 1 609 ? -15.628 13.403 61.938 1.00 90.62 609 LEU A O 1
ATOM 4914 N N . ARG A 1 610 ? -14.267 14.636 60.642 1.00 91.25 610 ARG A N 1
ATOM 4915 C CA . ARG A 1 610 ? -13.348 15.032 61.728 1.00 91.25 610 ARG A CA 1
ATOM 4916 C C . ARG A 1 610 ? -14.035 15.886 62.791 1.00 91.25 610 ARG A C 1
ATOM 4918 O O . ARG A 1 610 ? -13.846 15.629 63.975 1.00 91.25 610 ARG A O 1
ATOM 4925 N N . GLU A 1 611 ? -14.858 16.854 62.395 1.00 92.75 611 GLU A N 1
ATOM 4926 C CA . GLU A 1 611 ? -15.627 17.676 63.337 1.00 92.75 611 GLU A CA 1
ATOM 4927 C C . GLU A 1 611 ? -16.628 16.829 64.141 1.00 92.75 611 GLU A C 1
ATOM 4929 O O . GLU A 1 611 ? -16.732 16.974 65.363 1.00 92.75 611 GLU A O 1
ATOM 4934 N N . LYS A 1 612 ? -17.301 15.875 63.483 1.00 94.00 612 LYS A N 1
ATOM 4935 C CA . LYS A 1 612 ? -18.200 14.917 64.137 1.00 94.00 612 LYS A CA 1
ATOM 4936 C C . LYS A 1 612 ? -17.463 14.015 65.132 1.00 94.00 612 LYS A C 1
ATOM 4938 O O . LYS A 1 612 ? -17.960 13.832 66.241 1.00 94.00 612 LYS A O 1
ATOM 4943 N N . VAL A 1 613 ? -16.280 13.501 64.782 1.00 91.69 613 VAL A N 1
ATOM 4944 C CA . VAL A 1 613 ? -15.419 12.733 65.705 1.00 91.69 613 VAL A CA 1
ATOM 4945 C C . VAL A 1 613 ? -15.018 13.596 66.902 1.00 91.69 613 VAL A C 1
ATOM 4947 O O . VAL A 1 613 ? -15.328 13.225 68.030 1.00 91.69 613 VAL A O 1
ATOM 4950 N N . ALA A 1 614 ? -14.483 14.798 66.679 1.00 91.75 614 ALA A N 1
ATOM 4951 C CA . ALA A 1 614 ? -14.107 15.720 67.754 1.00 91.75 614 ALA A CA 1
ATOM 4952 C C . ALA A 1 614 ? -15.301 16.160 68.626 1.00 91.75 614 ALA A C 1
ATOM 4954 O O . ALA A 1 614 ? -15.128 16.574 69.773 1.00 91.75 614 ALA A O 1
ATOM 4955 N N . SER A 1 615 ? -16.533 16.114 68.109 1.00 93.62 615 SER A N 1
ATOM 4956 C CA . SER A 1 615 ? -17.746 16.330 68.903 1.00 93.62 615 SER A CA 1
ATOM 4957 C C . SER A 1 615 ? -18.127 15.114 69.753 1.00 93.62 615 SER A C 1
ATOM 4959 O O . SER A 1 615 ? -18.569 15.300 70.887 1.00 93.62 615 SER A O 1
ATOM 4961 N N . LEU A 1 616 ? -17.945 13.895 69.240 1.00 92.50 616 LEU A N 1
ATOM 4962 C CA . LEU A 1 616 ? -18.172 12.649 69.979 1.00 92.50 616 LEU A CA 1
ATOM 4963 C C . LEU A 1 616 ? -17.106 12.422 71.062 1.00 92.50 616 LEU A C 1
ATOM 4965 O O . LEU A 1 616 ? -17.458 12.032 72.168 1.00 92.50 616 LEU A O 1
ATOM 4969 N N . GLU A 1 617 ? -15.840 12.748 70.797 1.00 91.19 617 GLU A N 1
ATOM 4970 C CA . GLU A 1 617 ? -14.747 12.696 71.782 1.00 91.19 617 GLU A CA 1
ATOM 4971 C C . GLU A 1 617 ? -15.017 13.623 72.978 1.00 91.19 617 GLU A C 1
ATOM 4973 O O . GLU A 1 617 ? -14.915 13.201 74.129 1.00 91.19 617 GLU A O 1
ATOM 4978 N N . ARG A 1 618 ? -15.461 14.864 72.727 1.00 92.56 618 ARG A N 1
ATOM 4979 C CA . ARG A 1 618 ? -15.887 15.794 73.791 1.00 92.56 618 ARG A CA 1
ATOM 4980 C C . ARG A 1 618 ? -17.098 15.275 74.573 1.00 92.56 618 ARG A C 1
ATOM 4982 O O . ARG A 1 618 ? -17.159 15.450 75.789 1.00 92.56 618 ARG A O 1
ATOM 4989 N N . ALA A 1 619 ? -18.057 14.637 73.900 1.00 91.44 619 ALA A N 1
ATOM 4990 C CA . ALA A 1 619 ? -19.216 14.032 74.558 1.00 91.44 619 ALA A CA 1
ATOM 4991 C C . ALA A 1 619 ? -18.823 12.822 75.429 1.00 91.44 619 ALA A C 1
ATOM 4993 O O . ALA A 1 619 ? -19.356 12.669 76.528 1.00 91.44 619 ALA A O 1
ATOM 4994 N N . LEU A 1 620 ? -17.862 12.010 74.973 1.00 91.50 620 LEU A N 1
ATOM 4995 C CA . LEU A 1 620 ? -17.300 10.885 75.719 1.00 91.50 620 LEU A CA 1
ATOM 4996 C C . LEU A 1 620 ? -16.556 11.367 76.970 1.00 91.50 620 LEU A C 1
ATOM 4998 O O . LEU A 1 620 ? -16.895 10.931 78.064 1.00 91.50 620 LEU A O 1
ATOM 5002 N N . GLN A 1 621 ? -15.653 12.344 76.844 1.00 91.62 621 GLN A N 1
ATOM 5003 C CA . GLN A 1 621 ? -14.946 12.945 77.986 1.00 91.62 621 GLN A CA 1
ATOM 5004 C C . GLN A 1 621 ? -15.920 13.517 79.034 1.00 91.62 621 GLN A C 1
ATOM 5006 O O . GLN A 1 621 ? -15.730 13.340 80.237 1.00 91.62 621 GLN A O 1
ATOM 5011 N N . LEU A 1 622 ? -17.012 14.157 78.597 1.00 92.94 622 LEU A N 1
ATOM 5012 C CA . LEU A 1 622 ? -18.075 14.636 79.491 1.00 92.94 622 LEU A CA 1
ATOM 5013 C C . LEU A 1 622 ? -18.856 13.498 80.173 1.00 92.94 622 LEU A C 1
ATOM 5015 O O . LEU A 1 622 ? -19.330 13.682 81.296 1.00 92.94 622 LEU A O 1
ATOM 5019 N N . ALA A 1 623 ? -19.007 12.339 79.529 1.00 88.94 623 ALA A N 1
ATOM 5020 C CA . ALA A 1 623 ? -19.623 11.156 80.129 1.00 88.94 623 ALA A CA 1
ATOM 5021 C C . ALA A 1 623 ? -18.676 10.459 81.124 1.00 88.94 623 ALA A C 1
ATOM 5023 O O . ALA A 1 623 ? -19.103 10.098 82.219 1.00 88.94 623 ALA A O 1
ATOM 5024 N N . GLU A 1 624 ? -17.389 10.342 80.793 1.00 91.00 624 GLU A N 1
ATOM 5025 C CA . GLU A 1 624 ? -16.339 9.794 81.660 1.00 91.00 624 GLU A CA 1
ATOM 5026 C C . GLU A 1 624 ? -16.162 10.630 82.935 1.00 91.00 624 GLU A C 1
ATOM 5028 O O . GLU A 1 624 ? -16.127 10.078 84.037 1.00 91.00 624 GLU A O 1
ATOM 5033 N N . LEU A 1 625 ? -16.144 11.965 82.815 1.00 92.06 625 LEU A N 1
ATOM 5034 C CA . LEU A 1 625 ? -16.116 12.878 83.963 1.00 92.06 625 LEU A CA 1
ATOM 5035 C C . LEU A 1 625 ? -17.333 12.675 84.876 1.00 92.06 625 LEU A C 1
ATOM 5037 O O . LEU A 1 625 ? -17.159 12.462 86.076 1.00 92.06 625 LEU A O 1
ATOM 5041 N N . LYS A 1 626 ? -18.551 12.635 84.318 1.00 92.25 626 LYS A N 1
ATOM 5042 C CA . LYS A 1 626 ? -19.780 12.357 85.086 1.00 92.25 626 LYS A CA 1
ATOM 5043 C C . LYS A 1 626 ? -19.755 10.979 85.749 1.00 92.25 626 LYS A C 1
ATOM 5045 O O . LYS A 1 626 ? -20.168 10.848 86.897 1.00 92.25 626 LYS A O 1
ATOM 5050 N N . SER A 1 627 ? -19.236 9.957 85.068 1.00 85.38 627 SER A N 1
ATOM 5051 C CA . SER A 1 627 ? -19.073 8.617 85.644 1.00 85.38 627 SER A CA 1
ATOM 5052 C C . SER A 1 627 ? -18.047 8.606 86.784 1.00 85.38 627 SER A C 1
ATOM 5054 O O . SER A 1 627 ? -18.247 7.913 87.780 1.00 85.38 627 SER A O 1
ATOM 5056 N N . SER A 1 628 ? -16.973 9.398 86.682 1.00 90.94 628 SER A N 1
ATOM 5057 C CA . SER A 1 628 ? -15.991 9.588 87.757 1.00 90.94 628 SER A CA 1
ATOM 5058 C C . SER A 1 628 ? -16.596 10.316 88.962 1.00 90.94 628 SER A C 1
ATOM 5060 O O . SER A 1 628 ? -16.335 9.938 90.103 1.00 90.94 628 SER A O 1
ATOM 5062 N N . GLU A 1 629 ? -17.423 11.338 88.735 1.00 91.50 629 GLU A N 1
ATOM 5063 C CA . GLU A 1 629 ? -18.147 12.057 89.792 1.00 91.50 629 GLU A CA 1
ATOM 5064 C C . GLU A 1 629 ? -19.177 11.168 90.499 1.00 91.50 629 GLU A C 1
ATOM 5066 O O . GLU A 1 629 ? -19.237 11.178 91.728 1.00 91.50 629 GLU A O 1
ATOM 5071 N N . LEU A 1 630 ? -19.925 10.346 89.754 1.00 88.88 630 LEU A N 1
ATOM 5072 C CA . LEU A 1 630 ? -20.860 9.363 90.310 1.00 88.88 630 LEU A CA 1
ATOM 5073 C C . LEU A 1 630 ? -20.140 8.273 91.117 1.00 88.88 630 LEU A C 1
ATOM 5075 O O . LEU A 1 630 ? -20.559 7.973 92.231 1.00 88.88 630 LEU A O 1
ATOM 5079 N N . ALA A 1 631 ? -19.009 7.747 90.636 1.00 86.31 631 ALA A N 1
ATOM 5080 C CA . ALA A 1 631 ? -18.190 6.814 91.415 1.00 86.31 631 ALA A CA 1
ATOM 5081 C C . ALA A 1 631 ? -17.667 7.451 92.722 1.00 86.31 631 ALA A C 1
ATOM 5083 O O . ALA A 1 631 ? -17.685 6.821 93.778 1.00 86.31 631 ALA A O 1
ATOM 5084 N N . LYS A 1 632 ? -17.269 8.732 92.679 1.00 91.62 632 LYS A N 1
ATOM 5085 C CA . LYS A 1 632 ? -16.870 9.518 93.864 1.00 91.62 632 LYS A CA 1
ATOM 5086 C C . LYS A 1 632 ? -18.040 9.888 94.783 1.00 91.62 632 LYS A C 1
ATOM 5088 O O . LYS A 1 632 ? -17.778 10.317 95.905 1.00 91.62 632 LYS A O 1
ATOM 5093 N N . LEU A 1 633 ? -19.293 9.821 94.329 1.00 88.56 633 LEU A N 1
ATOM 5094 C CA . LEU A 1 633 ? -20.489 9.946 95.174 1.00 88.56 633 LEU A CA 1
ATOM 5095 C C . LEU A 1 633 ? -20.763 8.613 95.876 1.00 88.56 633 LEU A C 1
ATOM 5097 O O . LEU A 1 633 ? -20.748 8.577 97.101 1.00 88.56 633 LEU A O 1
ATOM 5101 N N . LEU A 1 634 ? -20.861 7.521 95.114 1.00 87.31 634 LEU A N 1
ATOM 5102 C CA . LEU A 1 634 ? -21.127 6.174 95.633 1.00 87.31 634 LEU A CA 1
ATOM 5103 C C . LEU A 1 634 ? -20.092 5.715 96.671 1.00 87.31 634 LEU A C 1
ATOM 5105 O O . LEU A 1 634 ? -20.462 5.153 97.697 1.00 87.31 634 LEU A O 1
ATOM 5109 N N . GLU A 1 635 ? -18.799 5.984 96.461 1.00 88.19 635 GLU A N 1
ATOM 5110 C CA . GLU A 1 635 ? -17.770 5.629 97.451 1.00 88.19 635 GLU A CA 1
ATOM 5111 C C . GLU A 1 635 ? -17.868 6.492 98.727 1.00 88.19 635 GLU A C 1
ATOM 5113 O O . GLU A 1 635 ? -17.557 6.011 99.814 1.00 88.19 635 GLU A O 1
ATOM 5118 N N . ARG A 1 636 ? -18.378 7.734 98.644 1.00 89.12 636 ARG A N 1
ATOM 5119 C CA . ARG A 1 636 ? -18.683 8.552 99.835 1.00 89.12 636 ARG A CA 1
ATOM 5120 C C . ARG A 1 636 ? -19.914 8.039 100.575 1.00 89.12 636 ARG A C 1
ATOM 5122 O O . ARG A 1 636 ? -19.827 7.859 101.784 1.00 89.12 636 ARG A O 1
ATOM 5129 N N . GLU A 1 637 ? -21.012 7.747 99.876 1.00 87.31 637 GLU A N 1
ATOM 5130 C CA . GLU A 1 637 ? -22.203 7.125 100.478 1.00 87.31 637 GLU A CA 1
ATOM 5131 C C . GLU A 1 637 ? -21.843 5.798 101.156 1.00 87.31 637 GLU A C 1
ATOM 5133 O O . GLU A 1 637 ? -22.218 5.566 102.302 1.00 87.31 637 GLU A O 1
ATOM 5138 N N . LYS A 1 638 ? -21.032 4.958 100.501 1.00 88.50 638 LYS A N 1
ATOM 5139 C CA . LYS A 1 638 ? -20.496 3.715 101.069 1.00 88.50 638 LYS A CA 1
ATOM 5140 C C . LYS A 1 638 ? -19.695 3.961 102.349 1.00 88.50 638 LYS A C 1
ATOM 5142 O O . LYS A 1 638 ? -19.975 3.311 103.351 1.00 88.50 638 LYS A O 1
ATOM 5147 N N . ILE A 1 639 ? -18.762 4.915 102.364 1.00 88.56 639 ILE A N 1
ATOM 5148 C CA . ILE A 1 639 ? -18.000 5.272 103.575 1.00 88.56 639 ILE A CA 1
ATOM 5149 C C . ILE A 1 639 ? -18.928 5.795 104.688 1.00 88.56 639 ILE A C 1
ATOM 5151 O O . ILE A 1 639 ? -18.737 5.450 105.858 1.00 88.56 639 ILE A O 1
ATOM 5155 N N . GLU A 1 640 ? -19.956 6.580 104.358 1.00 86.50 640 GLU A N 1
ATOM 5156 C CA . GLU A 1 640 ? -20.939 7.059 105.337 1.00 86.50 640 GLU A CA 1
ATOM 5157 C C . GLU A 1 640 ? -21.856 5.941 105.858 1.00 86.50 640 GLU A C 1
ATOM 5159 O O . GLU A 1 640 ? -22.147 5.918 107.054 1.00 86.50 640 GLU A O 1
ATOM 5164 N N . HIS A 1 641 ? -22.240 4.967 105.029 1.00 83.12 641 HIS A N 1
ATOM 5165 C CA . HIS A 1 641 ? -22.982 3.776 105.449 1.00 83.12 641 HIS A CA 1
ATOM 5166 C C . HIS A 1 641 ? -22.125 2.815 106.284 1.00 83.12 641 HIS A C 1
ATOM 5168 O O . HIS A 1 641 ? -22.585 2.341 107.320 1.00 83.12 641 HIS A O 1
ATOM 5174 N N . GLU A 1 642 ? -20.867 2.571 105.911 1.00 85.69 642 GLU A N 1
ATOM 5175 C CA . GLU A 1 642 ? -19.911 1.808 106.725 1.00 85.69 642 GLU A CA 1
ATOM 5176 C C . GLU A 1 642 ? -19.627 2.501 108.065 1.00 85.69 642 GLU A C 1
ATOM 5178 O O . GLU A 1 642 ? -19.332 1.839 109.063 1.00 85.69 642 GLU A O 1
ATOM 5183 N N . LYS A 1 643 ? -19.675 3.838 108.115 1.00 84.81 643 LYS A N 1
ATOM 5184 C CA . LYS A 1 643 ? -19.619 4.580 109.377 1.00 84.81 643 LYS A CA 1
ATOM 5185 C C . LYS A 1 643 ? -20.915 4.409 110.168 1.00 84.81 643 LYS A C 1
ATOM 5187 O O . LYS A 1 643 ? -20.847 4.013 111.321 1.00 84.81 643 LYS A O 1
ATOM 5192 N N . LEU A 1 644 ? -22.081 4.613 109.556 1.00 85.06 644 LEU A N 1
ATOM 5193 C CA . LEU A 1 644 ? -23.379 4.463 110.220 1.00 85.06 644 LEU A CA 1
ATOM 5194 C C . LEU A 1 644 ? -23.596 3.045 110.776 1.00 85.06 644 LEU A C 1
ATOM 5196 O O . LEU A 1 644 ? -24.165 2.897 111.852 1.00 85.06 644 LEU A O 1
ATOM 5200 N N . LEU A 1 645 ? -23.111 2.009 110.086 1.00 79.19 645 LEU A N 1
ATOM 5201 C CA . LEU A 1 645 ? -23.129 0.627 110.572 1.00 79.19 645 LEU A CA 1
ATOM 5202 C C . LEU A 1 645 ? -22.234 0.432 111.803 1.00 79.19 645 LEU A C 1
ATOM 5204 O O . LEU A 1 645 ? -22.664 -0.231 112.743 1.00 79.19 645 LEU A O 1
ATOM 5208 N N . ARG A 1 646 ? -21.046 1.053 111.848 1.00 79.69 646 ARG A N 1
ATOM 5209 C CA . ARG A 1 646 ? -20.194 1.075 113.052 1.00 79.69 646 ARG A CA 1
ATOM 5210 C C . ARG A 1 646 ? -20.863 1.842 114.194 1.00 79.69 646 ARG A C 1
ATOM 5212 O O . ARG A 1 646 ? -21.028 1.278 115.268 1.00 79.69 646 ARG A O 1
ATOM 5219 N N . ASP A 1 647 ? -21.354 3.053 113.931 1.00 78.00 647 ASP A N 1
ATOM 5220 C CA . ASP A 1 647 ? -22.115 3.873 114.883 1.00 78.00 647 ASP A CA 1
ATOM 5221 C C . ASP A 1 647 ? -23.357 3.132 115.439 1.00 78.00 647 ASP A C 1
ATOM 5223 O O . ASP A 1 647 ? -23.805 3.433 116.545 1.00 78.00 647 ASP A O 1
ATOM 5227 N N . LEU A 1 648 ? -23.962 2.214 114.672 1.00 71.25 648 LEU A N 1
ATOM 5228 C CA . LEU A 1 648 ? -25.095 1.379 115.096 1.00 71.25 648 LEU A CA 1
ATOM 5229 C C . LEU A 1 648 ? -24.654 0.138 115.879 1.00 71.25 648 LEU A C 1
ATOM 5231 O O . LEU A 1 648 ? -25.289 -0.177 116.880 1.00 71.25 648 LEU A O 1
ATOM 5235 N N . GLN A 1 649 ? -23.575 -0.538 115.477 1.00 67.25 649 GLN A N 1
ATOM 5236 C CA . GLN A 1 649 ? -22.996 -1.665 116.222 1.00 67.25 649 GLN A CA 1
ATOM 5237 C C . GLN A 1 649 ? -22.482 -1.227 117.603 1.00 67.25 649 GLN A C 1
ATOM 5239 O O . GLN A 1 649 ? -22.710 -1.915 118.594 1.00 67.25 649 GLN A O 1
ATOM 5244 N N . GLU A 1 650 ? -21.865 -0.047 117.678 1.00 61.25 650 GLU A N 1
ATOM 5245 C CA . GLU A 1 650 ? -21.407 0.580 118.921 1.00 61.25 650 GLU A CA 1
ATOM 5246 C C . GLU A 1 650 ? -22.599 0.914 119.840 1.00 61.25 650 GLU A C 1
ATOM 5248 O O . GLU A 1 650 ? -22.631 0.497 120.996 1.00 61.25 650 GLU A O 1
ATOM 5253 N N . LYS A 1 651 ? -23.665 1.529 119.303 1.00 57.81 651 LYS A N 1
ATOM 5254 C CA . LYS A 1 651 ? -24.912 1.786 120.056 1.00 57.81 651 LYS A CA 1
ATOM 5255 C C . LYS A 1 651 ? -25.656 0.515 120.462 1.00 57.81 651 LYS A C 1
ATOM 5257 O O . LYS A 1 651 ? -26.280 0.499 121.519 1.00 57.81 651 LYS A O 1
ATOM 5262 N N . GLN A 1 652 ? -25.600 -0.551 119.664 1.00 51.66 652 GLN A N 1
ATOM 5263 C CA . GLN A 1 652 ? -26.209 -1.840 120.004 1.00 51.66 652 GLN A CA 1
ATOM 5264 C C . GLN A 1 652 ? -25.472 -2.541 121.160 1.00 51.66 652 GLN A C 1
ATOM 5266 O O . GLN A 1 652 ? -26.074 -3.362 121.850 1.00 51.66 652 GLN A O 1
ATOM 5271 N N . HIS A 1 653 ? -24.209 -2.182 121.411 1.00 46.25 653 HIS A N 1
ATOM 5272 C CA . HIS A 1 653 ? -23.437 -2.658 122.558 1.00 46.25 653 HIS A CA 1
ATOM 5273 C C . HIS A 1 653 ? -23.651 -1.854 123.852 1.00 46.25 653 HIS A C 1
ATOM 5275 O O . HIS A 1 653 ? -23.381 -2.396 124.922 1.00 46.25 653 HIS A O 1
ATOM 5281 N N . ASP A 1 654 ? -24.139 -0.608 123.775 1.00 40.03 654 ASP A N 1
ATOM 5282 C CA . ASP A 1 654 ? -24.123 0.342 124.904 1.00 40.03 654 ASP A CA 1
ATOM 5283 C C . ASP A 1 654 ? -25.451 1.117 125.087 1.00 40.03 654 ASP A C 1
ATOM 5285 O O . ASP A 1 654 ? -25.482 2.328 125.300 1.00 40.03 654 ASP A O 1
ATOM 5289 N N . SER A 1 655 ? -26.595 0.429 124.959 1.00 36.50 655 SER A N 1
ATOM 5290 C CA . SER A 1 655 ? -27.936 1.039 125.098 1.00 36.50 655 SER A CA 1
ATOM 5291 C C . SER A 1 655 ? -28.904 0.270 126.008 1.00 36.50 655 SER A C 1
ATOM 5293 O O . SER A 1 655 ? -30.097 0.151 125.732 1.00 36.50 655 SER A O 1
ATOM 5295 N N . SER A 1 656 ? -28.418 -0.197 127.163 1.00 42.19 656 SER A N 1
ATOM 5296 C CA . SER A 1 656 ? -29.266 -0.753 128.230 1.00 42.19 656 SER A CA 1
ATOM 5297 C C . SER A 1 656 ? -29.513 0.216 129.400 1.00 42.19 656 SER A C 1
ATOM 5299 O O . SER A 1 656 ? -29.451 -0.214 130.557 1.00 42.19 656 SER A O 1
ATOM 5301 N N . ARG A 1 657 ? -29.796 1.509 129.144 1.00 35.28 657 ARG A N 1
ATOM 5302 C CA . ARG A 1 657 ? -30.407 2.390 130.163 1.00 35.28 657 ARG A CA 1
ATOM 5303 C C . ARG A 1 657 ? -31.068 3.689 129.671 1.00 35.28 657 ARG A C 1
ATOM 5305 O O . ARG A 1 657 ? -30.568 4.364 128.781 1.00 35.28 657 ARG A O 1
ATOM 5312 N N . ASP A 1 658 ? -32.123 4.041 130.409 1.00 31.03 658 ASP A N 1
ATOM 5313 C CA . ASP A 1 658 ? -32.719 5.369 130.627 1.00 31.03 658 ASP A CA 1
ATOM 5314 C C . ASP A 1 658 ? -33.316 6.128 129.420 1.00 31.03 658 ASP A C 1
ATOM 5316 O O . ASP A 1 658 ? -33.420 5.622 128.305 1.00 31.03 658 ASP A O 1
ATOM 5320 N N . SER A 1 659 ? -33.987 7.252 129.702 1.00 33.31 659 SER A N 1
ATOM 5321 C CA . SER A 1 659 ? -35.074 7.790 128.863 1.00 33.31 659 SER A CA 1
ATOM 5322 C C . SER A 1 659 ? -35.358 9.278 129.107 1.00 33.31 659 SER A C 1
ATOM 5324 O O . SER A 1 659 ? -34.975 9.806 130.147 1.00 33.31 659 SER A O 1
ATOM 5326 N N . LYS A 1 660 ? -36.183 9.854 128.209 1.00 35.34 660 LYS A N 1
ATOM 5327 C CA . LYS A 1 660 ? -36.922 11.143 128.266 1.00 35.34 660 LYS A CA 1
ATOM 5328 C C . LYS A 1 660 ? -36.237 12.404 127.710 1.00 35.34 660 LYS A C 1
ATOM 5330 O O . LYS A 1 660 ? -35.185 12.801 128.176 1.00 35.34 660 LYS A O 1
ATOM 5335 N N . GLU A 1 661 ? -37.014 13.078 126.845 1.00 34.50 661 GLU A N 1
ATOM 5336 C CA . GLU A 1 661 ? -37.274 14.538 126.803 1.00 34.50 661 GLU A CA 1
ATOM 5337 C C . GLU A 1 661 ? -36.110 15.524 126.496 1.00 34.50 661 GLU A C 1
ATOM 5339 O O . GLU A 1 661 ? -34.962 15.285 126.828 1.00 34.50 661 GLU A O 1
ATOM 5344 N N . LEU A 1 662 ? -36.317 16.709 125.893 1.00 32.72 662 LEU A N 1
ATOM 5345 C CA . LEU A 1 662 ? -37.360 17.200 124.970 1.00 32.72 662 LEU A CA 1
ATOM 5346 C C . LEU A 1 662 ? -36.906 18.552 124.345 1.00 32.72 662 LEU A C 1
ATOM 5348 O O . LEU A 1 662 ? -36.413 19.408 125.065 1.00 32.72 662 LEU A O 1
ATOM 5352 N N . LYS A 1 663 ? -37.219 18.786 123.055 1.00 33.88 663 LYS A N 1
ATOM 5353 C CA . LYS A 1 663 ? -37.287 20.096 122.340 1.00 33.88 663 LYS A CA 1
ATOM 5354 C C . LYS A 1 663 ? -36.012 20.942 122.079 1.00 33.88 663 LYS A C 1
ATOM 5356 O O . LYS A 1 663 ? -35.310 21.381 122.973 1.00 33.88 663 LYS A O 1
ATOM 5361 N N . GLN A 1 664 ? -35.934 21.359 120.808 1.00 34.25 664 GLN A N 1
ATOM 5362 C CA . GLN A 1 664 ? -35.585 22.705 120.307 1.00 34.25 664 GLN A CA 1
ATOM 5363 C C . GLN A 1 664 ? -34.179 23.291 120.565 1.00 34.25 664 GLN A C 1
ATOM 5365 O O . GLN A 1 664 ? -33.946 24.007 121.531 1.00 34.25 664 GLN A O 1
ATOM 5370 N N . SER A 1 665 ? -33.349 23.235 119.519 1.00 33.56 665 SER A N 1
ATOM 5371 C CA . SER A 1 665 ? -32.737 24.457 118.973 1.00 33.56 665 SER A CA 1
ATOM 5372 C C . SER A 1 665 ? -32.801 24.435 117.439 1.00 33.56 665 SER A C 1
ATOM 5374 O O . SER A 1 665 ? -32.948 23.370 116.836 1.00 33.56 665 SER A O 1
ATOM 5376 N N . THR A 1 666 ? -32.798 25.608 116.812 1.00 35.78 666 THR A N 1
ATOM 5377 C CA . THR A 1 666 ? -33.110 25.824 115.390 1.00 35.78 666 THR A CA 1
ATOM 5378 C C . THR A 1 666 ? -31.877 25.837 114.480 1.00 35.78 666 THR A C 1
ATOM 5380 O O . THR A 1 666 ? -30.765 26.107 114.913 1.00 35.78 666 THR A O 1
ATOM 5383 N N . ASN A 1 667 ? -32.124 25.613 113.184 1.00 48.94 667 ASN A N 1
ATOM 5384 C CA . ASN A 1 667 ? -31.361 26.142 112.047 1.00 48.94 667 ASN A CA 1
ATOM 5385 C C . ASN A 1 667 ? -29.824 26.033 112.107 1.00 48.94 667 ASN A C 1
ATOM 5387 O O . ASN A 1 667 ? -29.142 27.000 112.433 1.00 48.94 667 ASN A O 1
ATOM 5391 N N . ASN A 1 668 ? -29.290 24.885 111.671 1.00 47.59 668 ASN A N 1
ATOM 5392 C CA . ASN A 1 668 ? -28.335 24.801 110.542 1.00 47.59 668 ASN A CA 1
ATOM 5393 C C . ASN A 1 668 ? -27.824 23.361 110.344 1.00 47.59 668 ASN A C 1
ATOM 5395 O O . ASN A 1 668 ? -26.622 23.107 110.269 1.00 47.59 668 ASN A O 1
ATOM 5399 N N . CYS A 1 669 ? -28.734 22.386 110.220 1.00 51.41 669 CYS A N 1
ATOM 5400 C CA . CYS A 1 669 ? -28.329 21.082 109.703 1.00 51.41 669 CYS A CA 1
ATOM 5401 C C . CYS A 1 669 ? -28.172 21.188 108.181 1.00 51.41 669 CYS A C 1
ATOM 5403 O O . CYS A 1 669 ? -29.112 20.908 107.439 1.00 51.41 669 CYS A O 1
ATOM 5405 N N . VAL A 1 670 ? -26.981 21.608 107.740 1.00 59.88 670 VAL A N 1
ATOM 5406 C CA . VAL A 1 670 ? -26.559 21.612 106.327 1.00 59.88 670 VAL A CA 1
ATOM 5407 C C . VAL A 1 670 ? -26.879 20.254 105.700 1.00 59.88 670 VAL A C 1
ATOM 5409 O O . VAL A 1 670 ? -27.620 20.195 104.731 1.00 59.88 670 VAL A O 1
ATOM 5412 N N . ARG A 1 671 ? -26.535 19.165 106.397 1.00 60.56 671 ARG A N 1
ATOM 5413 C CA . ARG A 1 671 ? -26.878 17.781 106.037 1.00 60.56 671 ARG A CA 1
ATOM 5414 C C . ARG A 1 671 ? -28.376 17.510 105.811 1.00 60.56 671 ARG A C 1
ATOM 5416 O O . ARG A 1 671 ? -28.699 16.647 105.016 1.00 60.56 671 ARG A O 1
ATOM 5423 N N . CYS A 1 672 ? -29.311 18.217 106.455 1.00 63.59 672 CYS A N 1
ATOM 5424 C CA . CYS A 1 672 ? -30.743 18.058 106.151 1.00 63.59 672 CYS A CA 1
ATOM 5425 C C . CYS A 1 672 ? -31.173 18.823 104.891 1.00 63.59 672 CYS A C 1
ATOM 5427 O O . CYS A 1 672 ? -32.128 18.404 104.246 1.00 63.59 672 CYS A O 1
ATOM 5429 N N . ILE A 1 673 ? -30.498 19.923 104.543 1.00 66.31 673 ILE A N 1
ATOM 5430 C CA . ILE A 1 673 ? -30.738 20.681 103.304 1.00 66.31 673 ILE A CA 1
ATOM 5431 C C . ILE A 1 673 ? -30.055 19.975 102.128 1.00 66.31 673 ILE A C 1
ATOM 5433 O O . ILE A 1 673 ? -30.671 19.807 101.077 1.00 66.31 673 ILE A O 1
ATOM 5437 N N . ASP A 1 674 ? -28.837 19.479 102.332 1.00 69.81 674 ASP A N 1
ATOM 5438 C CA . ASP A 1 674 ? -28.124 18.608 101.402 1.00 69.81 674 ASP A CA 1
ATOM 5439 C C . ASP A 1 674 ? -28.950 17.344 101.155 1.00 69.81 674 ASP A C 1
ATOM 5441 O O . ASP A 1 674 ? -29.318 17.093 100.019 1.00 69.81 674 ASP A O 1
ATOM 5445 N N . ASN A 1 675 ? -29.400 16.629 102.196 1.00 73.56 675 ASN A N 1
ATOM 5446 C CA . ASN A 1 675 ? -30.273 15.466 102.010 1.00 73.56 675 ASN A CA 1
ATOM 5447 C C . ASN A 1 675 ? -31.611 15.822 101.332 1.00 73.56 675 ASN A C 1
ATOM 5449 O O . ASN A 1 675 ? -32.104 15.011 100.557 1.00 73.56 675 ASN A O 1
ATOM 5453 N N . LEU A 1 676 ? -32.212 17.001 101.565 1.00 75.25 676 LEU A N 1
ATOM 5454 C CA . LEU A 1 676 ? -33.430 17.408 100.840 1.00 75.25 676 LEU A CA 1
ATOM 5455 C C . LEU A 1 676 ? -33.158 17.729 99.367 1.00 75.25 676 LEU A C 1
ATOM 5457 O O . LEU A 1 676 ? -33.988 17.423 98.514 1.00 75.25 676 LEU A O 1
ATOM 5461 N N . THR A 1 677 ? -32.024 18.356 99.056 1.00 77.00 677 THR A N 1
ATOM 5462 C CA . THR A 1 677 ? -31.643 18.707 97.680 1.00 77.00 677 THR A CA 1
ATOM 5463 C C . THR A 1 677 ? -31.082 17.509 96.919 1.00 77.00 677 THR A C 1
ATOM 5465 O O . THR A 1 677 ? -31.315 17.407 95.720 1.00 77.00 677 THR A O 1
ATOM 5468 N N . GLU A 1 678 ? -30.449 16.556 97.600 1.00 78.12 678 GLU A N 1
ATOM 5469 C CA . GLU A 1 678 ? -30.035 15.257 97.073 1.00 78.12 678 GLU A CA 1
ATOM 5470 C C . GLU A 1 678 ? -31.245 14.338 96.869 1.00 78.12 678 GLU A C 1
ATOM 5472 O O . GLU A 1 678 ? -31.368 13.766 95.792 1.00 78.12 678 GLU A O 1
ATOM 5477 N N . LEU A 1 679 ? -32.214 14.299 97.797 1.00 78.38 679 LEU A N 1
ATOM 5478 C CA . LEU A 1 679 ? -33.522 13.672 97.557 1.00 78.38 679 LEU A CA 1
ATOM 5479 C C . LEU A 1 679 ? -34.237 14.323 96.370 1.00 78.38 679 LEU A C 1
ATOM 5481 O O . LEU A 1 679 ? -34.649 13.608 95.467 1.00 78.38 679 LEU A O 1
ATOM 5485 N N . SER A 1 680 ? -34.306 15.657 96.301 1.00 77.06 680 SER A N 1
ATOM 5486 C CA . SER A 1 680 ? -34.913 16.367 95.160 1.00 77.06 680 SER A CA 1
ATOM 5487 C C . SER A 1 680 ? -34.183 16.071 93.844 1.00 77.06 680 SER A C 1
ATOM 5489 O O . SER A 1 680 ? -34.806 15.945 92.797 1.00 77.06 680 SER A O 1
ATOM 5491 N N . LYS A 1 681 ? -32.854 15.938 93.872 1.00 82.44 681 LYS A N 1
ATOM 5492 C CA . LYS A 1 681 ? -32.014 15.613 92.710 1.00 82.44 681 LYS A CA 1
ATOM 5493 C C . LYS A 1 681 ? -32.182 14.156 92.282 1.00 82.44 681 LYS A C 1
ATOM 5495 O O . LYS A 1 681 ? -32.285 13.909 91.086 1.00 82.44 681 LYS A O 1
ATOM 5500 N N . MET A 1 682 ? -32.266 13.220 93.227 1.00 79.81 682 MET A N 1
ATOM 5501 C CA . MET A 1 682 ? -32.609 11.817 92.985 1.00 79.81 682 MET A CA 1
ATOM 5502 C C . MET A 1 682 ? -34.041 11.685 92.460 1.00 79.81 682 MET A C 1
ATOM 5504 O O . MET A 1 682 ? -34.275 10.919 91.537 1.00 79.81 682 MET A O 1
ATOM 5508 N N . GLU A 1 683 ? -34.992 12.462 92.974 1.00 81.81 683 GLU A N 1
ATOM 5509 C CA . GLU A 1 683 ? -36.390 12.487 92.533 1.00 81.81 683 GLU A CA 1
ATOM 5510 C C . GLU A 1 683 ? -36.524 13.095 91.127 1.00 81.81 683 GLU A C 1
ATOM 5512 O O . GLU A 1 683 ? -37.193 12.519 90.274 1.00 81.81 683 GLU A O 1
ATOM 5517 N N . ILE A 1 684 ? -35.786 14.168 90.818 1.00 83.31 684 ILE A N 1
ATOM 5518 C CA . ILE A 1 684 ? -35.652 14.716 89.458 1.00 83.31 684 ILE A CA 1
ATOM 5519 C C . ILE A 1 684 ? -34.971 13.711 88.517 1.00 83.31 684 ILE A C 1
ATOM 5521 O O . ILE A 1 684 ? -35.422 13.547 87.385 1.00 83.31 684 ILE A O 1
ATOM 5525 N N . GLN A 1 685 ? -33.917 13.011 88.951 1.00 81.62 685 GLN A N 1
ATOM 5526 C CA . GLN A 1 685 ? -33.271 11.964 88.150 1.00 81.62 685 GLN A CA 1
ATOM 5527 C C . GLN A 1 685 ? -34.189 10.755 87.939 1.00 81.62 685 GLN A C 1
ATOM 5529 O O . GLN A 1 685 ? -34.215 10.203 86.844 1.00 81.62 685 GLN A O 1
ATOM 5534 N N . ASN A 1 686 ? -34.991 10.383 88.936 1.00 82.62 686 ASN A N 1
ATOM 5535 C CA . ASN A 1 686 ? -35.979 9.316 88.836 1.00 82.62 686 ASN A CA 1
ATOM 5536 C C . ASN A 1 686 ? -37.125 9.727 87.898 1.00 82.62 686 ASN A C 1
ATOM 5538 O O . ASN A 1 686 ? -37.488 8.955 87.024 1.00 82.62 686 ASN A O 1
ATOM 5542 N N . LEU A 1 687 ? -37.601 10.976 87.952 1.00 86.50 687 LEU A N 1
ATOM 5543 C CA . LEU A 1 687 ? -38.537 11.541 86.970 1.00 86.50 687 LEU A CA 1
ATOM 5544 C C . LEU A 1 687 ? -37.934 11.611 85.556 1.00 86.50 687 LEU A C 1
ATOM 5546 O O . LEU A 1 687 ? -38.636 11.375 84.575 1.00 86.50 687 LEU A O 1
ATOM 5550 N N . GLN A 1 688 ? -36.638 11.902 85.412 1.00 81.44 688 GLN A N 1
ATOM 5551 C CA . GLN A 1 688 ? -35.943 11.866 84.118 1.00 81.44 688 GLN A CA 1
ATOM 5552 C C . GLN A 1 688 ? -35.807 10.433 83.585 1.00 81.44 688 GLN A C 1
ATOM 5554 O O . GLN A 1 688 ? -36.077 10.211 82.407 1.00 81.44 688 GLN A O 1
ATOM 5559 N N . LEU A 1 689 ? -35.478 9.461 84.441 1.00 82.56 689 LEU A N 1
ATOM 5560 C CA . LEU A 1 689 ? -35.452 8.031 84.114 1.00 82.56 689 LEU A CA 1
ATOM 5561 C C . LEU A 1 689 ? -36.850 7.484 83.808 1.00 82.56 689 LEU A C 1
ATOM 5563 O O . LEU A 1 689 ? -37.013 6.680 82.898 1.00 82.56 689 LEU A O 1
ATOM 5567 N N . GLN A 1 690 ? -37.880 7.939 84.516 1.00 85.44 690 GLN A N 1
ATOM 5568 C CA . GLN A 1 690 ? -39.268 7.563 84.275 1.00 85.44 690 GLN A CA 1
ATOM 5569 C C . GLN A 1 690 ? -39.763 8.145 82.944 1.00 85.44 690 GLN A C 1
ATOM 5571 O O . GLN A 1 690 ? -40.435 7.441 82.195 1.00 85.44 690 GLN A O 1
ATOM 5576 N N . ASN A 1 691 ? -39.361 9.373 82.594 1.00 87.19 691 ASN A N 1
ATOM 5577 C CA . ASN A 1 691 ? -39.631 9.978 81.288 1.00 87.19 691 ASN A CA 1
ATOM 5578 C C . ASN A 1 691 ? -38.869 9.295 80.139 1.00 87.19 691 ASN A C 1
ATOM 5580 O O . ASN A 1 691 ? -39.463 9.068 79.087 1.00 87.19 691 ASN A O 1
ATOM 5584 N N . THR A 1 692 ? -37.593 8.920 80.302 1.00 86.62 692 THR A N 1
ATOM 5585 C CA . THR A 1 692 ? -36.862 8.183 79.252 1.00 86.62 692 THR A CA 1
ATOM 5586 C C . THR A 1 692 ? -37.352 6.744 79.118 1.00 86.62 692 THR A C 1
ATOM 5588 O O . THR A 1 692 ? -37.551 6.286 77.997 1.00 86.62 692 THR A O 1
ATOM 5591 N N . CYS A 1 693 ? -37.675 6.057 80.216 1.00 83.81 693 CYS A N 1
ATOM 5592 C CA . CYS A 1 693 ? -38.360 4.763 80.177 1.00 83.81 693 CYS A CA 1
ATOM 5593 C C . CYS A 1 693 ? -39.754 4.862 79.538 1.00 83.81 693 CYS A C 1
ATOM 5595 O O . CYS A 1 693 ? -40.120 3.977 78.770 1.00 83.81 693 CYS A O 1
ATOM 5597 N N . ALA A 1 694 ? -40.520 5.930 79.789 1.00 87.69 694 ALA A N 1
ATOM 5598 C CA . ALA A 1 694 ? -41.802 6.169 79.123 1.00 87.69 694 ALA A CA 1
ATOM 5599 C C . ALA A 1 694 ? -41.629 6.466 77.623 1.00 87.69 694 ALA A C 1
ATOM 5601 O O . ALA A 1 694 ? -42.399 5.946 76.816 1.00 87.69 694 ALA A O 1
ATOM 5602 N N . SER A 1 695 ? -40.593 7.224 77.239 1.00 87.25 695 SER A N 1
ATOM 5603 C CA . SER A 1 695 ? -40.219 7.419 75.833 1.00 87.25 695 SER A CA 1
ATOM 5604 C C . SER A 1 695 ? -39.879 6.083 75.186 1.00 87.25 695 SER A C 1
ATOM 5606 O O . SER A 1 695 ? -40.520 5.713 74.217 1.00 87.25 695 SER A O 1
ATOM 5608 N N . HIS A 1 696 ? -38.981 5.287 75.766 1.00 84.81 696 HIS A N 1
ATOM 5609 C CA . HIS A 1 696 ? -38.605 3.988 75.207 1.00 84.81 696 HIS A CA 1
ATOM 5610 C C . HIS A 1 696 ? -39.754 2.977 75.201 1.00 84.81 696 HIS A C 1
ATOM 5612 O O . HIS A 1 696 ? -39.848 2.171 74.280 1.00 84.81 696 HIS A O 1
ATOM 5618 N N . LEU A 1 697 ? -40.682 3.038 76.160 1.00 90.62 697 LEU A N 1
ATOM 5619 C CA . LEU A 1 697 ? -41.915 2.252 76.118 1.00 90.62 697 LEU A CA 1
ATOM 5620 C C . LEU A 1 697 ? -42.813 2.683 74.945 1.00 90.62 697 LEU A C 1
ATOM 5622 O O . LEU A 1 697 ? -43.377 1.820 74.272 1.00 90.62 697 LEU A O 1
ATOM 5626 N N . LYS A 1 698 ? -42.911 3.991 74.674 1.00 90.25 698 LYS A N 1
ATOM 5627 C CA . LYS A 1 698 ? -43.616 4.561 73.517 1.00 90.25 698 LYS A CA 1
ATOM 5628 C C . LYS A 1 698 ? -42.926 4.179 72.203 1.00 90.25 698 LYS A C 1
ATOM 5630 O O . LYS A 1 698 ? -43.605 3.640 71.338 1.00 90.25 698 LYS A O 1
ATOM 5635 N N . ASP A 1 699 ? -41.604 4.317 72.100 1.00 87.44 699 ASP A N 1
ATOM 5636 C CA . ASP A 1 699 ? -40.783 3.903 70.953 1.00 87.44 699 ASP A CA 1
ATOM 5637 C C . ASP A 1 699 ? -40.983 2.401 70.654 1.00 87.44 699 ASP A C 1
ATOM 5639 O O . ASP A 1 699 ? -41.258 1.999 69.524 1.00 87.44 699 ASP A O 1
ATOM 5643 N N . ILE A 1 700 ? -40.929 1.549 71.687 1.00 87.12 700 ILE A N 1
ATOM 5644 C CA . ILE A 1 700 ? -41.181 0.102 71.586 1.00 87.12 700 ILE A CA 1
ATOM 5645 C C . ILE A 1 700 ? -42.629 -0.188 71.170 1.00 87.12 700 ILE A C 1
ATOM 5647 O O . ILE A 1 700 ? -42.869 -1.152 70.440 1.00 87.12 700 ILE A O 1
ATOM 5651 N N . ASN A 1 701 ? -43.606 0.601 71.620 1.00 87.75 701 ASN A N 1
ATOM 5652 C CA . ASN A 1 701 ? -45.007 0.423 71.244 1.00 87.75 701 ASN A CA 1
ATOM 5653 C C . ASN A 1 701 ? -45.283 0.891 69.805 1.00 87.75 701 ASN A C 1
ATOM 5655 O O . ASN A 1 701 ? -46.012 0.223 69.077 1.00 87.75 701 ASN A O 1
ATOM 5659 N N . GLU A 1 702 ? -44.648 1.974 69.361 1.00 88.50 702 GLU A N 1
ATOM 5660 C CA . GLU A 1 702 ? -44.677 2.454 67.977 1.00 88.50 702 GLU A CA 1
ATOM 5661 C C . GLU A 1 702 ? -44.006 1.454 67.032 1.00 88.50 702 GLU A C 1
ATOM 5663 O O . GLU A 1 702 ? -44.601 1.088 66.023 1.00 88.50 702 GLU A O 1
ATOM 5668 N N . LEU A 1 703 ? -42.850 0.894 67.402 1.00 86.56 703 LEU A N 1
ATOM 5669 C CA . LEU A 1 703 ? -42.203 -0.188 66.651 1.00 86.56 703 LEU A CA 1
ATOM 5670 C C . LEU A 1 703 ? -43.049 -1.474 66.624 1.00 86.56 703 LEU A C 1
ATOM 5672 O O . LEU A 1 703 ? -43.143 -2.122 65.582 1.00 86.56 703 LEU A O 1
ATOM 5676 N N . LYS A 1 704 ? -43.717 -1.841 67.729 1.00 87.69 704 LYS A N 1
ATOM 5677 C CA . LYS A 1 704 ? -44.677 -2.964 67.756 1.00 87.69 704 LYS A CA 1
ATOM 5678 C C . LYS A 1 704 ? -45.885 -2.708 66.857 1.00 87.69 704 LYS A C 1
ATOM 5680 O O . LYS A 1 704 ? -46.321 -3.632 66.170 1.00 87.69 704 LYS A O 1
ATOM 5685 N N . ASN A 1 705 ? -46.406 -1.483 66.835 1.00 89.00 705 ASN A N 1
ATOM 5686 C CA . ASN A 1 705 ? -47.518 -1.094 65.973 1.00 89.00 705 ASN A CA 1
ATOM 5687 C C . ASN A 1 705 ? -47.097 -1.084 64.500 1.00 89.00 705 ASN A C 1
ATOM 5689 O O . ASN A 1 705 ? -47.754 -1.741 63.704 1.00 89.00 705 ASN A O 1
ATOM 5693 N N . ALA A 1 706 ? -45.961 -0.480 64.149 1.00 85.94 706 ALA A N 1
ATOM 5694 C CA . ALA A 1 706 ? -45.406 -0.514 62.795 1.00 85.94 706 ALA A CA 1
ATOM 5695 C C . ALA A 1 706 ? -45.133 -1.952 62.314 1.00 85.94 706 ALA A C 1
ATOM 5697 O O . ALA A 1 706 ? -45.413 -2.290 61.168 1.00 85.94 706 ALA A O 1
ATOM 5698 N N . LEU A 1 707 ? -44.661 -2.844 63.193 1.00 85.75 707 LEU A N 1
ATOM 5699 C CA . LEU A 1 707 ? -44.463 -4.264 62.879 1.00 85.75 707 LEU A CA 1
ATOM 5700 C C . LEU A 1 707 ? -45.795 -5.031 62.744 1.00 85.75 707 LEU A C 1
ATOM 5702 O O . LEU A 1 707 ? -45.894 -5.962 61.941 1.00 85.75 707 LEU A O 1
ATOM 5706 N N . LYS A 1 708 ? -46.840 -4.636 63.482 1.00 90.44 708 LYS A N 1
ATOM 5707 C CA . LYS A 1 708 ? -48.210 -5.152 63.328 1.00 90.44 708 LYS A CA 1
ATOM 5708 C C . LYS A 1 708 ? -48.849 -4.666 62.020 1.00 90.44 708 LYS A C 1
ATOM 5710 O O . LYS A 1 708 ? -49.425 -5.486 61.312 1.00 90.44 708 LYS A O 1
ATOM 5715 N N . GLU A 1 709 ? -48.694 -3.389 61.673 1.00 88.75 709 GLU A N 1
ATOM 5716 C CA . GLU A 1 709 ? -49.136 -2.805 60.399 1.00 88.75 709 GLU A CA 1
ATOM 5717 C C . GLU A 1 709 ? -48.382 -3.409 59.208 1.00 88.75 709 GLU A C 1
ATOM 5719 O O . GLU A 1 709 ? -48.992 -3.756 58.199 1.00 88.75 709 GLU A O 1
ATOM 5724 N N . ALA A 1 710 ? -47.071 -3.637 59.323 1.00 82.38 710 ALA A N 1
ATOM 5725 C CA . ALA A 1 710 ? -46.302 -4.347 58.304 1.00 82.38 710 ALA A CA 1
ATOM 5726 C C . ALA A 1 710 ? -46.837 -5.774 58.092 1.00 82.38 710 ALA A C 1
ATOM 5728 O O . ALA A 1 710 ? -46.995 -6.205 56.952 1.00 82.38 710 ALA A O 1
ATOM 5729 N N . ARG A 1 711 ? -47.201 -6.492 59.166 1.00 88.56 711 ARG A N 1
ATOM 5730 C CA . ARG A 1 711 ? -47.838 -7.819 59.071 1.00 88.56 711 ARG A CA 1
ATOM 5731 C C . ARG A 1 711 ? -49.223 -7.771 58.418 1.00 88.56 711 ARG A C 1
ATOM 5733 O O . ARG A 1 711 ? -49.489 -8.601 57.557 1.00 88.56 711 ARG A O 1
ATOM 5740 N N . THR A 1 712 ? -50.091 -6.813 58.750 1.00 88.50 712 THR A N 1
ATOM 5741 C CA . THR A 1 712 ? -51.396 -6.686 58.063 1.00 88.50 712 THR A CA 1
ATOM 5742 C C . THR A 1 712 ? -51.243 -6.235 56.608 1.00 88.50 712 THR A C 1
ATOM 5744 O O . THR A 1 712 ? -51.999 -6.682 55.746 1.00 88.50 712 THR A O 1
ATOM 5747 N N . THR A 1 713 ? -50.226 -5.431 56.293 1.00 88.00 713 THR A N 1
ATOM 5748 C CA . THR A 1 713 ? -49.872 -5.065 54.912 1.00 88.00 713 THR A CA 1
ATOM 5749 C C . THR A 1 713 ? -49.383 -6.286 54.130 1.00 88.00 713 THR A C 1
ATOM 5751 O O . THR A 1 713 ? -49.820 -6.504 53.006 1.00 88.00 713 THR A O 1
ATOM 5754 N N . ILE A 1 714 ? -48.545 -7.139 54.730 1.00 85.81 714 ILE A N 1
ATOM 5755 C CA . ILE A 1 714 ? -48.108 -8.408 54.127 1.00 85.81 714 ILE A CA 1
ATOM 5756 C C . ILE A 1 714 ? -49.300 -9.349 53.905 1.00 85.81 714 ILE A C 1
ATOM 5758 O O . ILE A 1 714 ? -49.421 -9.903 52.815 1.00 85.81 714 ILE A O 1
ATOM 5762 N N . ASN A 1 715 ? -50.205 -9.500 54.876 1.00 88.12 715 ASN A N 1
ATOM 5763 C CA . ASN A 1 715 ? -51.388 -10.355 54.727 1.00 88.12 715 ASN A CA 1
ATOM 5764 C C . ASN A 1 715 ? -52.320 -9.848 53.613 1.00 88.12 715 ASN A C 1
ATOM 5766 O O . ASN A 1 715 ? -52.654 -10.605 52.709 1.00 88.12 715 ASN A O 1
ATOM 5770 N N . THR A 1 716 ? -52.656 -8.554 53.605 1.00 87.69 716 THR A N 1
ATOM 5771 C CA . THR A 1 716 ? -53.505 -7.960 52.551 1.00 87.69 716 THR A CA 1
ATOM 5772 C C . THR A 1 716 ? -52.829 -7.914 51.175 1.00 87.69 716 THR A C 1
ATOM 5774 O O . THR A 1 716 ? -53.513 -7.791 50.160 1.00 87.69 716 THR A O 1
ATOM 5777 N N . LEU A 1 717 ? -51.496 -8.027 51.099 1.00 83.62 717 LEU A N 1
ATOM 5778 C CA . LEU A 1 717 ? -50.776 -8.253 49.843 1.00 83.62 717 LEU A CA 1
ATOM 5779 C C . LEU A 1 717 ? -50.860 -9.711 49.370 1.00 83.62 717 LEU A C 1
ATOM 5781 O O . LEU A 1 717 ? -50.949 -9.912 48.162 1.00 83.62 717 LEU A O 1
ATOM 5785 N N . HIS A 1 718 ? -50.886 -10.698 50.275 1.00 86.38 718 HIS A N 1
ATOM 5786 C CA . HIS A 1 718 ? -51.167 -12.096 49.916 1.00 86.38 718 HIS A CA 1
ATOM 5787 C C . HIS A 1 718 ? -52.614 -12.249 49.435 1.00 86.38 718 HIS A C 1
ATOM 5789 O O . HIS A 1 718 ? -52.814 -12.680 48.308 1.00 86.38 718 HIS A O 1
ATOM 5795 N N . GLU A 1 719 ? -53.602 -11.741 50.182 1.00 88.81 719 GLU A N 1
ATOM 5796 C CA . GLU A 1 719 ? -55.019 -11.744 49.768 1.00 88.81 719 GLU A CA 1
ATOM 5797 C C . GLU A 1 719 ? -55.221 -11.106 48.379 1.00 88.81 719 GLU A C 1
ATOM 5799 O O . GLU A 1 719 ? -55.970 -11.616 47.551 1.00 88.81 719 GLU A O 1
ATOM 5804 N N . LYS A 1 720 ? -54.514 -10.008 48.071 1.00 86.19 720 LYS A N 1
ATOM 5805 C CA . LYS A 1 720 ? -54.538 -9.375 46.736 1.00 86.19 720 LYS A CA 1
ATOM 5806 C C . LYS A 1 720 ? -53.830 -10.187 45.650 1.00 86.19 720 LYS A C 1
ATOM 5808 O O . LYS A 1 720 ? -54.128 -9.987 44.473 1.00 86.19 720 LYS A O 1
ATOM 5813 N N . LEU A 1 721 ? -52.884 -11.049 46.010 1.00 82.94 721 LEU A N 1
ATOM 5814 C CA . LEU A 1 721 ? -52.179 -11.938 45.089 1.00 82.94 721 LEU A CA 1
ATOM 5815 C C . LEU A 1 721 ? -53.022 -13.189 44.798 1.00 82.94 721 LEU A C 1
ATOM 5817 O O . LEU A 1 721 ? -53.115 -13.586 43.638 1.00 82.94 721 LEU A O 1
ATOM 5821 N N . ASP A 1 722 ? -53.732 -13.702 45.803 1.00 86.44 722 ASP A N 1
ATOM 5822 C CA . ASP A 1 722 ? -54.715 -14.783 45.681 1.00 86.44 722 ASP A CA 1
ATOM 5823 C C . ASP A 1 722 ? -55.931 -14.328 44.853 1.00 86.44 722 ASP A C 1
ATOM 5825 O O . ASP A 1 722 ? -56.239 -14.931 43.826 1.00 86.44 722 ASP A O 1
ATOM 5829 N N . LEU A 1 723 ? -56.532 -13.174 45.178 1.00 87.75 723 LEU A N 1
ATOM 5830 C CA . LEU A 1 723 ? -57.594 -12.551 44.367 1.00 87.75 723 LEU A CA 1
ATOM 5831 C C . LEU A 1 723 ? -57.132 -12.228 42.935 1.00 87.75 723 LEU A C 1
ATOM 5833 O O . LEU A 1 723 ? -57.935 -12.242 42.000 1.00 87.75 723 LEU A O 1
ATOM 5837 N N . LYS A 1 724 ? -55.839 -11.939 42.724 1.00 86.56 724 LYS A N 1
ATOM 5838 C CA . LYS A 1 724 ? -55.280 -11.802 41.371 1.00 86.56 724 LYS A CA 1
ATOM 5839 C C . LYS A 1 724 ? -55.212 -13.158 40.666 1.00 86.56 724 LYS A C 1
ATOM 5841 O O . LYS A 1 724 ? -55.517 -13.200 39.479 1.00 86.56 724 LYS A O 1
ATOM 5846 N N . ALA A 1 725 ? -54.833 -14.236 41.351 1.00 86.38 725 ALA A N 1
ATOM 5847 C CA . ALA A 1 725 ? -54.821 -15.580 40.778 1.00 86.38 725 ALA A CA 1
ATOM 5848 C C . ALA A 1 725 ? -56.239 -16.046 40.399 1.00 86.38 725 ALA A C 1
ATOM 5850 O O . ALA A 1 725 ? -56.433 -16.515 39.280 1.00 86.38 725 ALA A O 1
ATOM 5851 N N . GLU A 1 726 ? -57.241 -15.817 41.257 1.00 87.62 726 GLU A N 1
ATOM 5852 C CA . GLU A 1 726 ? -58.658 -16.055 40.937 1.00 87.62 726 GLU A CA 1
ATOM 5853 C C . GLU A 1 726 ? -59.118 -15.228 39.729 1.00 87.62 726 GLU A C 1
ATOM 5855 O O . GLU A 1 726 ? -59.729 -15.756 38.801 1.00 87.62 726 GLU A O 1
ATOM 5860 N N . ARG A 1 727 ? -58.785 -13.931 39.691 1.00 83.12 727 ARG A N 1
ATOM 5861 C CA . ARG A 1 727 ? -59.121 -13.047 38.565 1.00 83.12 727 ARG A CA 1
ATOM 5862 C C . ARG A 1 727 ? -58.450 -13.487 37.264 1.00 83.12 727 ARG A C 1
ATOM 5864 O O . ARG A 1 727 ? -59.077 -13.426 36.212 1.00 83.12 727 ARG A O 1
ATOM 5871 N N . ASP A 1 728 ? -57.186 -13.894 37.315 1.00 86.56 728 ASP A N 1
ATOM 5872 C CA . ASP A 1 728 ? -56.437 -14.344 36.141 1.00 86.56 728 ASP A CA 1
ATOM 5873 C C . ASP A 1 728 ? -56.985 -15.697 35.639 1.00 86.56 728 ASP A C 1
ATOM 5875 O O . ASP A 1 728 ? -57.197 -15.849 34.437 1.00 86.56 728 ASP A O 1
ATOM 5879 N N . HIS A 1 729 ? -57.363 -16.612 36.542 1.00 88.12 729 HIS A N 1
ATOM 5880 C CA . HIS A 1 729 ? -58.090 -17.846 36.212 1.00 88.12 729 HIS A CA 1
ATOM 5881 C C . HIS A 1 729 ? -59.471 -17.560 35.594 1.00 88.12 729 HIS A C 1
ATOM 5883 O O . HIS A 1 729 ? -59.836 -18.188 34.599 1.00 88.12 729 HIS A O 1
ATOM 5889 N N . LEU A 1 730 ? -60.231 -16.597 36.126 1.00 88.50 730 LEU A N 1
ATOM 5890 C CA . LEU A 1 730 ? -61.530 -16.197 35.573 1.00 88.50 730 LEU A CA 1
ATOM 5891 C C . LEU A 1 730 ? -61.382 -15.526 34.197 1.00 88.50 730 LEU A C 1
ATOM 5893 O O . LEU A 1 730 ? -62.220 -15.713 33.318 1.00 88.50 730 LEU A O 1
ATOM 5897 N N . ILE A 1 731 ? -60.301 -14.771 33.981 1.00 86.50 731 ILE A N 1
ATOM 5898 C CA . ILE A 1 731 ? -59.936 -14.221 32.669 1.00 86.50 731 ILE A CA 1
ATOM 5899 C C . ILE A 1 731 ? -59.609 -15.347 31.681 1.00 86.50 731 ILE A C 1
ATOM 5901 O O . ILE A 1 731 ? -60.024 -15.261 30.527 1.00 86.50 731 ILE A O 1
ATOM 5905 N N . ASP A 1 732 ? -58.910 -16.399 32.105 1.00 88.06 732 ASP A N 1
ATOM 5906 C CA . ASP A 1 732 ? -58.602 -17.543 31.243 1.00 88.06 732 ASP A CA 1
ATOM 5907 C C . ASP A 1 732 ? -59.841 -18.408 30.954 1.00 88.06 732 ASP A C 1
ATOM 5909 O O . ASP A 1 732 ? -60.052 -18.775 29.798 1.00 88.06 732 ASP A O 1
ATOM 5913 N N . GLU A 1 733 ? -60.753 -18.598 31.917 1.00 88.56 733 GLU A N 1
ATOM 5914 C CA . GLU A 1 733 ? -62.090 -19.150 31.643 1.00 88.56 733 GLU A CA 1
ATOM 5915 C C . GLU A 1 733 ? -62.875 -18.296 30.639 1.00 88.56 733 GLU A C 1
ATOM 5917 O O . GLU A 1 733 ? -63.550 -18.831 29.761 1.00 88.56 733 GLU A O 1
ATOM 5922 N N . LEU A 1 734 ? -62.826 -16.965 30.760 1.00 84.31 734 LEU A N 1
ATOM 5923 C CA . LEU A 1 734 ? -63.515 -16.058 29.841 1.00 84.31 734 LEU A CA 1
ATOM 5924 C C . LEU A 1 734 ? -62.888 -16.079 28.441 1.00 84.31 734 LEU A C 1
ATOM 5926 O O . LEU A 1 734 ? -63.629 -15.988 27.464 1.00 84.31 734 LEU A O 1
ATOM 5930 N N . LYS A 1 735 ? -61.566 -16.268 28.317 1.00 84.12 735 LYS A N 1
ATOM 5931 C CA . LYS A 1 735 ? -60.903 -16.538 27.028 1.00 84.12 735 LYS A CA 1
ATOM 5932 C C . LYS A 1 735 ? -61.336 -17.880 26.455 1.00 84.12 735 LYS A C 1
ATOM 5934 O O . LYS A 1 735 ? -61.647 -17.943 25.272 1.00 84.12 735 LYS A O 1
ATOM 5939 N N . GLU A 1 736 ? -61.387 -18.941 27.259 1.00 86.75 736 GLU A N 1
ATOM 5940 C CA . GLU A 1 736 ? -61.802 -20.261 26.782 1.00 86.75 736 GLU A CA 1
ATOM 5941 C C . GLU A 1 736 ? -63.268 -20.245 26.328 1.00 86.75 736 GLU A C 1
ATOM 5943 O O . GLU A 1 736 ? -63.580 -20.676 25.219 1.00 86.75 736 GLU A O 1
ATOM 5948 N N . LYS A 1 737 ? -64.156 -19.628 27.115 1.00 86.62 737 LYS A N 1
ATOM 5949 C CA . LYS A 1 737 ? -65.556 -19.379 26.744 1.00 86.62 737 LYS A CA 1
ATOM 5950 C C . LYS A 1 737 ? -65.658 -18.495 25.498 1.00 86.62 737 LYS A C 1
ATOM 5952 O O . LYS A 1 737 ? -66.481 -18.783 24.636 1.00 86.62 737 LYS A O 1
ATOM 5957 N N . ALA A 1 738 ? -64.809 -17.476 25.337 1.00 75.38 738 ALA A N 1
ATOM 5958 C CA . ALA A 1 738 ? -64.755 -16.669 24.115 1.00 75.38 738 ALA A CA 1
ATOM 5959 C C . ALA A 1 738 ? -64.288 -17.479 22.891 1.00 75.38 738 ALA A C 1
ATOM 5961 O O . ALA A 1 738 ? -64.874 -17.336 21.824 1.00 75.38 738 ALA A O 1
ATOM 5962 N N . ILE A 1 739 ? -63.312 -18.380 23.039 1.00 82.81 739 ILE A N 1
ATOM 5963 C CA . ILE A 1 739 ? -62.864 -19.301 21.979 1.00 82.81 739 ILE A CA 1
ATOM 5964 C C . ILE A 1 739 ? -63.982 -20.290 21.616 1.00 82.81 739 ILE A C 1
ATOM 5966 O O . ILE A 1 739 ? -64.240 -20.516 20.435 1.00 82.81 739 ILE A O 1
ATOM 5970 N N . GLN A 1 740 ? -64.700 -20.832 22.604 1.00 79.25 740 GLN A N 1
ATOM 5971 C CA . GLN A 1 740 ? -65.886 -21.667 22.383 1.00 79.25 740 GLN A CA 1
ATOM 5972 C C . GLN A 1 740 ? -66.999 -20.876 21.665 1.00 79.25 740 GLN A C 1
ATOM 5974 O O . GLN A 1 740 ? -67.610 -21.390 20.726 1.00 79.25 740 GLN A O 1
ATOM 5979 N N . PHE A 1 741 ? -67.216 -19.603 22.021 1.00 74.69 741 PHE A N 1
ATOM 5980 C CA . PHE A 1 741 ? -68.136 -18.706 21.313 1.00 74.69 741 PHE A CA 1
ATOM 5981 C C . PHE A 1 741 ? -67.665 -18.361 19.892 1.00 74.69 741 PHE A C 1
ATOM 5983 O O . PHE A 1 741 ? -68.499 -18.340 18.992 1.00 74.69 741 PHE A O 1
ATOM 5990 N N . GLU A 1 742 ? -66.371 -18.153 19.632 1.00 77.31 742 GLU A N 1
ATOM 5991 C CA . GLU A 1 742 ? -65.851 -17.970 18.269 1.00 77.31 742 GLU A CA 1
ATOM 5992 C C . GLU A 1 742 ? -66.024 -19.233 17.419 1.00 77.31 742 GLU A C 1
ATOM 5994 O O . GLU A 1 742 ? -66.421 -19.140 16.258 1.00 77.31 742 GLU A O 1
ATOM 5999 N N . GLN A 1 743 ? -65.781 -20.419 17.982 1.00 76.12 743 GLN A N 1
ATOM 6000 C CA . GLN A 1 743 ? -66.021 -21.693 17.296 1.00 76.12 743 GLN A CA 1
ATOM 6001 C C . GLN A 1 743 ? -67.515 -21.885 16.991 1.00 76.12 743 GLN A C 1
ATOM 6003 O O . GLN A 1 743 ? -67.872 -22.232 15.864 1.00 76.12 743 GLN A O 1
ATOM 6008 N N . PHE A 1 744 ? -68.398 -21.567 17.942 1.00 75.56 744 PHE A N 1
ATOM 6009 C CA . PHE A 1 744 ? -69.853 -21.563 17.754 1.00 75.56 744 PHE A CA 1
ATOM 6010 C C . PHE A 1 744 ? -70.303 -20.541 16.700 1.00 75.56 744 PHE A C 1
ATOM 6012 O O . PHE A 1 744 ? -71.148 -20.851 15.859 1.00 75.56 744 PHE A O 1
ATOM 6019 N N . MET A 1 745 ? -69.705 -19.347 16.685 1.00 68.00 745 MET A N 1
ATOM 6020 C CA . MET A 1 745 ? -69.985 -18.314 15.688 1.00 68.00 745 MET A CA 1
ATOM 6021 C C . MET A 1 745 ? -69.468 -18.707 14.300 1.00 68.00 745 MET A C 1
ATOM 6023 O O . MET A 1 745 ? -70.188 -18.499 13.328 1.00 68.00 745 MET A O 1
ATOM 6027 N N . ARG A 1 746 ? -68.295 -19.343 14.167 1.00 67.12 746 ARG A N 1
ATOM 6028 C CA . ARG A 1 746 ? -67.815 -19.895 12.882 1.00 67.12 746 ARG A CA 1
ATOM 6029 C C . ARG A 1 746 ? -68.708 -21.038 12.390 1.00 67.12 746 ARG A C 1
ATOM 6031 O O . ARG A 1 746 ? -69.080 -21.053 11.218 1.00 67.12 746 ARG A O 1
ATOM 6038 N N . GLY A 1 747 ? -69.126 -21.932 13.290 1.00 58.44 747 GLY A N 1
ATOM 6039 C CA . GLY A 1 747 ? -70.105 -22.982 12.996 1.00 58.44 747 GLY A CA 1
ATOM 6040 C C . GLY A 1 747 ? -71.423 -22.409 12.465 1.00 58.44 747 GLY A C 1
ATOM 6041 O O . GLY A 1 747 ? -71.889 -22.814 11.402 1.00 58.44 747 GLY A O 1
ATOM 6042 N N . LYS A 1 748 ? -71.977 -21.389 13.135 1.00 53.09 748 LYS A N 1
ATOM 6043 C CA . LYS A 1 748 ? -73.190 -20.687 12.682 1.00 53.09 748 LYS A CA 1
ATOM 6044 C C . LYS A 1 748 ? -72.989 -19.816 11.441 1.00 53.09 748 LYS A C 1
ATOM 6046 O O . LYS A 1 748 ? -73.902 -19.711 10.637 1.00 53.09 748 LYS A O 1
ATOM 6051 N N . SER A 1 749 ? -71.804 -19.258 11.209 1.00 46.00 749 SER A N 1
ATOM 6052 C CA . SER A 1 749 ? -71.517 -18.460 10.000 1.00 46.00 749 SER A CA 1
ATOM 6053 C C . SER A 1 749 ? -71.554 -19.288 8.710 1.00 46.00 749 SER A C 1
ATOM 6055 O O . SER A 1 749 ? -71.577 -18.724 7.621 1.00 46.00 749 SER A O 1
ATOM 6057 N N . THR A 1 750 ? -71.609 -20.619 8.827 1.00 47.34 750 THR A N 1
ATOM 6058 C CA . THR A 1 750 ? -71.760 -21.554 7.703 1.00 47.34 750 THR A CA 1
ATOM 6059 C C . THR A 1 750 ? -73.216 -22.039 7.539 1.00 47.34 750 THR A C 1
ATOM 6061 O O . THR A 1 750 ? -73.483 -22.947 6.755 1.00 47.34 750 THR A O 1
ATOM 6064 N N . SER A 1 751 ? -74.194 -21.489 8.277 1.00 43.53 751 SER A N 1
ATOM 6065 C CA . SER A 1 751 ? -75.613 -21.880 8.181 1.00 43.53 751 SER A CA 1
ATOM 6066 C C . SER A 1 751 ? -76.573 -20.762 8.617 1.00 43.53 751 SER A C 1
ATOM 6068 O O . SER A 1 751 ? -76.547 -20.333 9.764 1.00 43.53 751 SER A O 1
ATOM 6070 N N . HIS A 1 752 ? -77.491 -20.381 7.717 1.00 37.41 752 HIS A N 1
ATOM 6071 C CA . HIS A 1 752 ? -78.486 -19.290 7.822 1.00 37.41 752 HIS A CA 1
ATOM 6072 C C . HIS A 1 752 ? -78.008 -17.861 7.510 1.00 37.41 752 HIS A C 1
ATOM 6074 O O . HIS A 1 752 ? -77.984 -16.970 8.356 1.00 37.41 752 HIS A O 1
ATOM 6080 N N . SER A 1 753 ? -77.804 -17.598 6.217 1.00 36.41 753 SER A N 1
ATOM 6081 C CA . SER A 1 753 ? -77.991 -16.261 5.639 1.00 36.41 753 SER A CA 1
ATOM 6082 C C . SER A 1 753 ? -79.479 -16.027 5.319 1.00 36.41 753 SER A C 1
ATOM 6084 O O . SER A 1 753 ? -79.905 -16.258 4.189 1.00 36.41 753 SER A O 1
ATOM 6086 N N . SER A 1 754 ? -80.297 -15.600 6.292 1.00 32.41 754 SER A N 1
ATOM 6087 C CA . SER A 1 754 ? -81.727 -15.321 6.042 1.00 32.41 754 SER A CA 1
ATOM 6088 C C . SER A 1 754 ? -82.400 -14.371 7.053 1.00 32.41 754 SER A C 1
ATOM 6090 O O . SER A 1 754 ? -82.704 -14.789 8.163 1.00 32.41 754 SER A O 1
ATOM 6092 N N . MET A 1 755 ? -82.725 -13.157 6.581 1.00 32.03 755 MET A N 1
ATOM 6093 C CA . MET A 1 755 ? -83.834 -12.257 6.985 1.00 32.03 755 MET A CA 1
ATOM 6094 C C . MET A 1 755 ? -83.958 -11.704 8.433 1.00 32.03 755 MET A C 1
ATOM 6096 O O . MET A 1 755 ? -83.993 -12.460 9.388 1.00 32.03 755 MET A O 1
ATOM 6100 N N . SER A 1 756 ? -84.211 -10.377 8.520 1.00 29.73 756 SER A N 1
ATOM 6101 C CA . SER A 1 756 ? -85.187 -9.650 9.395 1.00 29.73 756 SER A CA 1
ATOM 6102 C C . SER A 1 756 ? -85.249 -9.891 10.926 1.00 29.73 756 SER A C 1
ATOM 6104 O O . SER A 1 756 ? -85.132 -11.012 11.388 1.00 29.73 756 SER A O 1
ATOM 6106 N N . SER A 1 757 ? -85.621 -8.946 11.802 1.00 29.16 757 SER A N 1
ATOM 6107 C CA . SER A 1 757 ? -85.852 -7.480 11.761 1.00 29.16 757 SER A CA 1
ATOM 6108 C C . SER A 1 757 ? -86.310 -7.017 13.163 1.00 29.16 757 SER A C 1
ATOM 6110 O O . SER A 1 757 ? -86.936 -7.822 13.835 1.00 29.16 757 SER A O 1
ATOM 6112 N N . SER A 1 758 ? -86.150 -5.729 13.514 1.00 27.66 758 SER A N 1
ATOM 6113 C CA . SER A 1 758 ? -86.972 -4.952 14.485 1.00 27.66 758 SER A CA 1
ATOM 6114 C C . SER A 1 758 ? -87.224 -5.464 15.926 1.00 27.66 758 SER A C 1
ATOM 6116 O O . SER A 1 758 ? -87.690 -6.575 16.130 1.00 27.66 758 SER A O 1
ATOM 6118 N N . GLY A 1 759 ? -87.176 -4.559 16.920 1.00 25.92 759 GLY A N 1
ATOM 6119 C CA . GLY A 1 759 ? -88.128 -4.631 18.051 1.00 25.92 759 GLY A CA 1
ATOM 6120 C C . GLY A 1 759 ? -87.614 -4.366 19.475 1.00 25.92 759 GLY A C 1
ATOM 6121 O O . GLY A 1 759 ? -86.857 -5.142 20.040 1.00 25.92 759 GLY A O 1
ATOM 6122 N N . ASN A 1 760 ? -88.135 -3.291 20.070 1.00 31.11 760 ASN A N 1
ATOM 6123 C CA . ASN A 1 760 ? -88.059 -2.857 21.475 1.00 31.11 760 ASN A CA 1
ATOM 6124 C C . ASN A 1 760 ? -88.393 -3.927 22.550 1.00 31.11 760 ASN A C 1
ATOM 6126 O O . ASN A 1 760 ? -89.267 -4.757 22.319 1.00 31.11 760 ASN A O 1
ATOM 6130 N N . SER A 1 761 ? -87.919 -3.728 23.800 1.00 28.92 761 SER A N 1
ATOM 6131 C CA . SER A 1 761 ? -88.763 -3.270 24.947 1.00 28.92 761 SER A CA 1
ATOM 6132 C C . SER A 1 761 ? -88.420 -3.853 26.340 1.00 28.92 761 SER A C 1
ATOM 6134 O O . SER A 1 761 ? -88.534 -5.057 26.538 1.00 28.92 761 SER A O 1
ATOM 6136 N N . SER A 1 762 ? -88.277 -2.965 27.349 1.00 26.92 762 SER A N 1
ATOM 6137 C CA . SER A 1 762 ? -88.525 -3.191 28.808 1.00 26.92 762 SER A CA 1
ATOM 6138 C C . SER A 1 762 ? -87.671 -4.267 29.537 1.00 26.92 762 SER A C 1
ATOM 6140 O O . SER A 1 762 ? -86.987 -5.040 28.887 1.00 26.92 762 SER A O 1
ATOM 6142 N N . THR A 1 763 ? -87.563 -4.370 30.874 1.00 28.59 763 THR A N 1
ATOM 6143 C CA . THR A 1 763 ? -88.227 -3.772 32.068 1.00 28.59 763 THR A CA 1
ATOM 6144 C C . THR A 1 763 ? -87.164 -3.305 33.099 1.00 28.59 763 THR A C 1
ATOM 6146 O O . THR A 1 763 ? -86.185 -4.014 33.286 1.00 28.59 763 THR A O 1
ATOM 6149 N N . LYS A 1 764 ? -87.199 -2.092 33.681 1.00 31.73 764 LYS A N 1
ATOM 6150 C CA . LYS A 1 764 ? -88.025 -1.587 34.816 1.00 31.73 764 LYS A CA 1
ATOM 6151 C C . LYS A 1 764 ? -87.523 -1.963 36.236 1.00 31.73 764 LYS A C 1
ATOM 6153 O O . LYS A 1 764 ? -87.456 -3.142 36.546 1.00 31.73 764 LYS A O 1
ATOM 6158 N N . ASP A 1 765 ? -87.346 -0.925 37.071 1.00 26.58 765 ASP A N 1
ATOM 6159 C CA . ASP A 1 765 ? -87.384 -0.865 38.556 1.00 26.58 765 ASP A CA 1
ATOM 6160 C C . ASP A 1 765 ? -86.362 -1.737 39.355 1.00 26.58 765 ASP A C 1
ATOM 6162 O O . ASP A 1 765 ? -85.837 -2.720 38.857 1.00 26.58 765 ASP A O 1
ATOM 6166 N N . SER A 1 766 ? -85.958 -1.432 40.600 1.00 30.45 766 SER A N 1
ATOM 6167 C CA . SER A 1 766 ? -86.433 -0.441 41.582 1.00 30.45 766 SER A CA 1
ATOM 6168 C C . SER A 1 766 ? -85.290 0.072 42.489 1.00 30.45 766 SER A C 1
ATOM 6170 O O . SER A 1 766 ? -84.241 -0.560 42.594 1.00 30.45 766 SER A O 1
ATOM 6172 N N . ALA A 1 767 ? -85.518 1.177 43.205 1.00 34.34 767 ALA A N 1
ATOM 6173 C CA . ALA A 1 767 ? -84.661 1.675 44.288 1.00 34.34 767 ALA A CA 1
ATOM 6174 C C . ALA A 1 767 ? -85.499 1.919 45.556 1.00 34.34 767 ALA A C 1
ATOM 6176 O O . ALA A 1 767 ? -86.683 2.249 45.468 1.00 34.34 767 ALA A O 1
ATOM 6177 N N . THR A 1 768 ? -84.922 1.780 46.754 1.00 31.38 768 THR A N 1
ATOM 6178 C CA . THR A 1 768 ? -85.630 2.099 48.009 1.00 31.38 768 THR A CA 1
ATOM 6179 C C . THR A 1 768 ? -84.667 2.583 49.093 1.00 31.38 768 THR A C 1
ATOM 6181 O O . THR A 1 768 ? -83.614 1.994 49.310 1.00 31.38 768 THR A O 1
ATOM 6184 N N . SER A 1 769 ? -85.059 3.656 49.781 1.00 27.20 769 SER A N 1
ATOM 6185 C CA . SER A 1 769 ? -84.383 4.252 50.939 1.00 27.20 769 SER A CA 1
ATOM 6186 C C . SER A 1 769 ? -85.403 4.377 52.088 1.00 27.20 769 SER A C 1
ATOM 6188 O O . SER A 1 769 ? -86.585 4.597 51.797 1.00 27.20 769 SER A O 1
ATOM 6190 N N . PRO A 1 770 ? -85.021 4.192 53.367 1.00 41.91 770 PRO A N 1
ATOM 6191 C CA . PRO A 1 770 ? -85.966 4.191 54.487 1.00 41.91 770 PRO A CA 1
ATOM 6192 C C . PRO A 1 770 ? -86.540 5.584 54.814 1.00 41.91 770 PRO A C 1
ATOM 6194 O O . PRO A 1 770 ? -85.971 6.620 54.474 1.00 41.91 770 PRO A O 1
ATOM 6197 N N . ARG A 1 771 ? -87.692 5.599 55.500 1.00 30.33 771 ARG A N 1
ATOM 6198 C CA . ARG A 1 771 ? -88.549 6.778 55.731 1.00 30.33 771 ARG A CA 1
ATOM 6199 C C . ARG A 1 771 ? -88.767 7.045 57.237 1.00 30.33 771 ARG A C 1
ATOM 6201 O O . ARG A 1 771 ? -88.902 6.075 57.979 1.00 30.33 771 ARG A O 1
ATOM 6208 N N . PRO A 1 772 ? -88.854 8.312 57.696 1.00 40.78 772 PRO A N 1
ATOM 6209 C CA . PRO A 1 772 ? -89.026 8.650 59.116 1.00 40.78 772 PRO A CA 1
ATOM 6210 C C . PRO A 1 772 ? -90.475 8.994 59.552 1.00 40.78 772 PRO A C 1
ATOM 6212 O O . PRO A 1 772 ? -91.344 9.245 58.720 1.00 40.78 772 PRO A O 1
ATOM 6215 N N . GLN A 1 773 ? -90.630 9.129 60.883 1.00 31.02 773 GLN A N 1
ATOM 6216 C CA . GLN A 1 773 ? -91.601 9.936 61.663 1.00 31.02 773 GLN A CA 1
ATOM 6217 C C . GLN A 1 773 ? -93.069 9.492 61.927 1.00 31.02 773 GLN A C 1
ATOM 6219 O O . GLN A 1 773 ? -93.813 9.077 61.049 1.00 31.02 773 GLN A O 1
ATOM 6224 N N . GLU A 1 774 ? -93.470 9.762 63.187 1.00 30.27 774 GLU A N 1
ATOM 6225 C CA . GLU A 1 774 ? -94.808 10.121 63.723 1.00 30.27 774 GLU A CA 1
ATOM 6226 C C . GLU A 1 774 ? -96.029 9.166 63.633 1.00 30.27 774 GLU A C 1
ATOM 6228 O O . GLU A 1 774 ? -96.741 9.170 62.631 1.00 30.27 774 GLU A O 1
ATOM 6233 N N . LYS A 1 775 ? -96.472 8.593 64.780 1.00 30.16 775 LYS A N 1
ATOM 6234 C CA . LYS A 1 775 ? -97.556 9.175 65.633 1.00 30.16 775 LYS A CA 1
ATOM 6235 C C . LYS A 1 775 ? -97.949 8.366 66.894 1.00 30.16 775 LYS A C 1
ATOM 6237 O O . LYS A 1 775 ? -97.721 7.172 67.006 1.00 30.16 775 LYS A O 1
ATOM 6242 N N . ARG A 1 776 ? -98.577 9.108 67.820 1.00 27.19 776 ARG A N 1
ATOM 6243 C CA . ARG A 1 776 ? -99.320 8.762 69.058 1.00 27.19 776 ARG A CA 1
ATOM 6244 C C . ARG A 1 776 ? -99.970 7.357 69.123 1.00 27.19 776 ARG A C 1
ATOM 6246 O O . ARG A 1 776 ? -100.743 7.048 68.225 1.00 27.19 776 ARG A O 1
ATOM 6253 N N . GLN A 1 777 ? -99.888 6.679 70.284 1.00 29.23 777 GLN A N 1
ATOM 6254 C CA . GLN A 1 777 ? -101.065 6.380 71.144 1.00 29.23 777 GLN A CA 1
ATOM 6255 C C . GLN A 1 777 ? -100.732 5.719 72.510 1.00 29.23 777 GLN A C 1
ATOM 6257 O O . GLN A 1 777 ? -100.215 4.613 72.586 1.00 29.23 777 GLN A O 1
ATOM 6262 N N . SER A 1 778 ? -101.085 6.444 73.578 1.00 27.73 778 SER A N 1
ATOM 6263 C CA . SER A 1 778 ? -101.643 6.019 74.883 1.00 27.73 778 SER A CA 1
ATOM 6264 C C . SER A 1 778 ? -101.708 4.534 75.301 1.00 27.73 778 SER A C 1
ATOM 6266 O O . SER A 1 778 ? -102.402 3.745 74.656 1.00 27.73 778 SER A O 1
ATOM 6268 N N . ARG A 1 779 ? -101.263 4.254 76.541 1.00 31.70 779 ARG A N 1
ATOM 6269 C CA . ARG A 1 779 ? -102.027 3.444 77.517 1.00 31.70 779 ARG A CA 1
ATOM 6270 C C . ARG A 1 779 ? -101.612 3.738 78.969 1.00 31.70 779 ARG A C 1
ATOM 6272 O O . ARG A 1 779 ? -100.595 3.236 79.432 1.00 31.70 779 ARG A O 1
ATOM 6279 N N . ASP A 1 780 ? -102.428 4.506 79.688 1.00 26.27 780 ASP A N 1
ATOM 6280 C CA . ASP A 1 780 ? -102.348 4.628 81.150 1.00 26.27 780 ASP A CA 1
ATOM 6281 C C . ASP A 1 780 ? -102.860 3.365 81.855 1.00 26.27 780 ASP A C 1
ATOM 6283 O O . ASP A 1 780 ? -103.743 2.671 81.340 1.00 26.27 780 ASP A O 1
ATOM 6287 N N . GLN A 1 781 ? -102.368 3.114 83.075 1.00 32.31 781 GLN A N 1
ATOM 6288 C CA . GLN A 1 781 ? -103.080 2.287 84.056 1.00 32.31 781 GLN A CA 1
ATOM 6289 C C . GLN A 1 781 ? -102.674 2.608 85.510 1.00 32.31 781 GLN A C 1
ATOM 6291 O O . GLN A 1 781 ? -102.146 1.772 86.239 1.00 32.31 781 GLN A O 1
ATOM 6296 N N . SER A 1 782 ? -102.937 3.844 85.947 1.00 30.80 782 SER A N 1
ATOM 6297 C CA . SER A 1 782 ? -102.941 4.213 87.368 1.00 30.80 782 SER A CA 1
ATOM 6298 C C . SER A 1 782 ? -104.280 3.826 88.014 1.00 30.80 782 SER A C 1
ATOM 6300 O O . SER A 1 782 ? -105.348 4.085 87.461 1.00 30.80 782 SER A O 1
ATOM 6302 N N . VAL A 1 783 ? -104.236 3.191 89.188 1.00 30.34 783 VAL A N 1
ATOM 6303 C CA . VAL A 1 783 ? -105.428 2.803 89.965 1.00 30.34 783 VAL A CA 1
ATOM 6304 C C . VAL A 1 783 ? -105.580 3.761 91.144 1.00 30.34 783 VAL A C 1
ATOM 6306 O O . VAL A 1 783 ? -104.610 4.002 91.860 1.00 30.34 783 VAL A O 1
ATOM 6309 N N . ASN A 1 784 ? -106.777 4.317 91.350 1.00 26.23 784 ASN A N 1
ATOM 6310 C CA . ASN A 1 784 ? -107.053 5.263 92.435 1.00 26.23 784 ASN A CA 1
ATOM 6311 C C . ASN A 1 784 ? -108.539 5.228 92.855 1.00 26.23 784 ASN A C 1
ATOM 6313 O O . ASN A 1 784 ? -109.397 4.967 92.013 1.00 26.23 784 ASN A O 1
ATOM 6317 N N . THR A 1 785 ? -108.833 5.594 94.114 1.00 26.77 785 THR A N 1
ATOM 6318 C CA . THR A 1 785 ? -110.178 5.692 94.747 1.00 26.77 785 THR A CA 1
ATOM 6319 C C . THR A 1 785 ? -110.917 4.338 94.941 1.00 26.77 785 THR A C 1
ATOM 6321 O O . THR A 1 785 ? -110.670 3.401 94.193 1.00 26.77 785 THR A O 1
ATOM 6324 N N . SER A 1 786 ? -111.795 4.111 95.935 1.00 27.95 786 SER A N 1
ATOM 6325 C CA . SER A 1 786 ? -112.315 4.965 97.022 1.00 27.95 786 SER A CA 1
ATOM 6326 C C . SER A 1 786 ? -112.714 4.158 98.285 1.00 27.95 786 SER A C 1
ATOM 6328 O O . SER A 1 786 ? -113.094 2.997 98.196 1.00 27.95 786 SER A O 1
ATOM 6330 N N . SER A 1 787 ? -112.666 4.847 99.431 1.00 30.39 787 SER A N 1
ATOM 6331 C CA . SER A 1 787 ? -113.320 4.638 100.744 1.00 30.39 787 SER A CA 1
ATOM 6332 C C . SER A 1 787 ? -114.692 3.932 100.793 1.00 30.39 787 SER A C 1
ATOM 6334 O O . SER A 1 787 ? -115.527 4.262 99.957 1.00 30.39 787 SER A O 1
ATOM 6336 N N . GLU A 1 788 ? -114.984 3.192 101.892 1.00 30.16 788 GLU A N 1
ATOM 6337 C CA . GLU A 1 788 ? -116.151 3.489 102.773 1.00 30.16 788 GLU A CA 1
ATOM 6338 C C . GLU A 1 788 ? -116.193 2.817 104.188 1.00 30.16 788 GLU A C 1
ATOM 6340 O O . GLU A 1 788 ? -115.637 1.744 104.399 1.00 30.16 788 GLU A O 1
ATOM 6345 N N . TYR A 1 789 ? -116.895 3.501 105.117 1.00 33.41 789 TYR A N 1
ATOM 6346 C CA . TYR A 1 789 ? -117.454 3.157 106.460 1.00 33.41 789 TYR A CA 1
ATOM 6347 C C . TYR A 1 789 ? -116.618 2.842 107.740 1.00 33.41 789 TYR A C 1
ATOM 6349 O O . TYR A 1 789 ? -115.956 1.819 107.836 1.00 33.41 789 TYR A O 1
ATOM 6357 N N . HIS A 1 790 ? -116.866 3.692 108.768 1.00 31.00 790 HIS A N 1
ATOM 6358 C CA . HIS A 1 790 ? -117.008 3.475 110.242 1.00 31.00 790 HIS A CA 1
ATOM 6359 C C . HIS A 1 790 ? -115.903 2.765 111.081 1.00 31.00 790 HIS A C 1
ATOM 6361 O O . HIS A 1 790 ? -115.199 1.893 110.598 1.00 31.00 790 HIS A O 1
ATOM 6367 N N . GLU A 1 791 ? -115.673 3.058 112.377 1.00 31.88 791 GLU A N 1
ATOM 6368 C CA . GLU A 1 791 ? -116.249 4.014 113.367 1.00 31.88 791 GLU A CA 1
ATOM 6369 C C . GLU A 1 791 ? -115.114 4.583 114.307 1.00 31.88 791 GLU A C 1
ATOM 6371 O O . GLU A 1 791 ? -113.943 4.323 114.017 1.00 31.88 791 GLU A O 1
ATOM 6376 N N . PRO A 1 792 ? -115.359 5.437 115.340 1.00 47.25 792 PRO A N 1
ATOM 6377 C CA . PRO A 1 792 ? -114.356 6.422 115.811 1.00 47.25 792 PRO A CA 1
ATOM 6378 C C . PRO A 1 792 ? -113.533 6.088 117.092 1.00 47.25 792 PRO A C 1
ATOM 6380 O O . PRO A 1 792 ? -113.703 5.055 117.728 1.00 47.25 792 PRO A O 1
ATOM 6383 N N . ASN A 1 793 ? -112.680 7.053 117.494 1.00 40.47 793 ASN A N 1
ATOM 6384 C CA . ASN A 1 793 ? -111.999 7.218 118.803 1.00 40.47 793 ASN A CA 1
ATOM 6385 C C . ASN A 1 793 ? -110.635 6.534 119.103 1.00 40.47 793 ASN A C 1
ATOM 6387 O O . ASN A 1 793 ? -110.341 6.239 120.255 1.00 40.47 793 ASN A O 1
ATOM 6391 N N . GLU A 1 794 ? -109.711 6.453 118.132 1.00 45.78 794 GLU A N 1
ATOM 6392 C CA . GLU A 1 794 ? -108.247 6.351 118.407 1.00 45.78 794 GLU A CA 1
ATOM 6393 C C . GLU A 1 794 ? -107.381 7.239 117.472 1.00 45.78 794 GLU A C 1
ATOM 6395 O O . GLU A 1 794 ? -106.294 6.864 117.021 1.00 45.78 794 GLU A O 1
ATOM 6400 N N . VAL A 1 795 ? -107.880 8.415 117.084 1.00 50.75 795 VAL A N 1
ATOM 6401 C CA . VAL A 1 795 ? -107.378 9.099 115.875 1.00 50.75 795 VAL A CA 1
ATOM 6402 C C . VAL A 1 795 ? -106.016 9.788 116.051 1.00 50.75 795 VAL A C 1
ATOM 6404 O O . VAL A 1 795 ? -105.165 9.654 115.173 1.00 50.75 795 VAL A O 1
ATOM 6407 N N . GLU A 1 796 ? -105.772 10.515 117.145 1.00 54.62 796 GLU A N 1
ATOM 6408 C CA . GLU A 1 796 ? -104.634 11.453 117.217 1.00 54.62 796 GLU A CA 1
ATOM 6409 C C . GLU A 1 796 ? -103.263 10.756 117.269 1.00 54.62 796 GLU A C 1
ATOM 6411 O O . GLU A 1 796 ? -102.407 11.024 116.422 1.00 54.62 796 GLU A O 1
ATOM 6416 N N . ASN A 1 797 ? -103.076 9.780 118.165 1.00 53.25 797 ASN A N 1
ATOM 6417 C CA . ASN A 1 797 ? -101.814 9.032 118.267 1.00 53.25 797 ASN A CA 1
ATOM 6418 C C . ASN A 1 797 ? -101.507 8.224 116.991 1.00 53.25 797 ASN A C 1
ATOM 6420 O O . ASN A 1 797 ? -100.361 8.178 116.540 1.00 53.25 797 ASN A O 1
ATOM 6424 N N . ARG A 1 798 ? -102.531 7.630 116.355 1.00 55.12 798 ARG A N 1
ATOM 6425 C CA . ARG A 1 798 ? -102.366 6.906 115.080 1.00 55.12 798 ARG A CA 1
ATOM 6426 C C . ARG A 1 798 ? -102.070 7.855 113.910 1.00 55.12 798 ARG A C 1
ATOM 6428 O O . ARG A 1 798 ? -101.378 7.453 112.975 1.00 55.12 798 ARG A O 1
ATOM 6435 N N . LYS A 1 799 ? -102.555 9.102 113.945 1.00 59.41 799 LYS A N 1
ATOM 6436 C CA . LYS A 1 799 ? -102.269 10.122 112.923 1.00 59.41 799 LYS A CA 1
ATOM 6437 C C . LYS A 1 799 ? -100.819 10.602 113.001 1.00 59.41 799 LYS A C 1
ATOM 6439 O O . LYS A 1 799 ? -100.140 10.581 111.979 1.00 59.41 799 LYS A O 1
ATOM 6444 N N . ALA A 1 800 ? -100.321 10.930 114.196 1.00 62.09 800 ALA A N 1
ATOM 6445 C CA . ALA A 1 800 ? -98.923 11.323 114.397 1.00 62.09 800 ALA A CA 1
ATOM 6446 C C . ALA A 1 800 ? -97.940 10.235 113.917 1.00 62.09 800 ALA A C 1
ATOM 6448 O O . ALA A 1 800 ? -97.020 10.527 113.154 1.00 62.09 800 ALA A O 1
ATOM 6449 N N . ALA A 1 801 ? -98.193 8.969 114.274 1.00 60.94 801 ALA A N 1
ATOM 6450 C CA . ALA A 1 801 ? -97.383 7.837 113.822 1.00 60.94 801 ALA A CA 1
ATOM 6451 C C . ALA A 1 801 ? -97.366 7.695 112.286 1.00 60.94 801 ALA A C 1
ATOM 6453 O O . ALA A 1 801 ? -96.296 7.568 111.694 1.00 60.94 801 ALA A O 1
ATOM 6454 N N . ARG A 1 802 ? -98.529 7.791 111.622 1.00 68.12 802 ARG A N 1
ATOM 6455 C CA . ARG A 1 802 ? -98.631 7.739 110.149 1.00 68.12 802 ARG A CA 1
ATOM 6456 C C . ARG A 1 802 ? -97.965 8.929 109.461 1.00 68.12 802 ARG A C 1
ATOM 6458 O O . ARG A 1 802 ? -97.386 8.763 108.395 1.00 68.12 802 ARG A O 1
ATOM 6465 N N . GLU A 1 803 ? -98.025 10.124 110.042 1.00 71.19 803 GLU A N 1
ATOM 6466 C CA . GLU A 1 803 ? -97.338 11.298 109.494 1.00 71.19 803 GLU A CA 1
ATOM 6467 C C . GLU A 1 803 ? -95.814 11.224 109.647 1.00 71.19 803 GLU A C 1
ATOM 6469 O O . GLU A 1 803 ? -95.098 11.773 108.808 1.00 71.19 803 GLU A O 1
ATOM 6474 N N . GLN A 1 804 ? -95.307 10.557 110.687 1.00 70.38 804 GLN A N 1
ATOM 6475 C CA . GLN A 1 804 ? -93.878 10.286 110.842 1.00 70.38 804 GLN A CA 1
ATOM 6476 C C . GLN A 1 804 ? -93.424 9.151 109.911 1.00 70.38 804 GLN A C 1
ATOM 6478 O O . GLN A 1 804 ? -92.406 9.289 109.237 1.00 70.38 804 GLN A O 1
ATOM 6483 N N . GLU A 1 805 ? -94.210 8.078 109.789 1.00 74.38 805 GLU A N 1
ATOM 6484 C CA . GLU A 1 805 ? -93.950 6.989 108.841 1.00 74.38 805 GLU A CA 1
ATOM 6485 C C . GLU A 1 805 ? -93.958 7.489 107.388 1.00 74.38 805 GLU A C 1
ATOM 6487 O O . GLU A 1 805 ? -93.045 7.180 106.626 1.00 74.38 805 GLU A O 1
ATOM 6492 N N . ASN A 1 806 ? -94.937 8.317 107.005 1.00 76.88 806 ASN A N 1
ATOM 6493 C CA . ASN A 1 806 ? -94.994 8.915 105.672 1.00 76.88 806 ASN A CA 1
ATOM 6494 C C . ASN A 1 806 ? -93.812 9.854 105.410 1.00 76.88 806 ASN A C 1
ATOM 6496 O O . ASN A 1 806 ? -93.269 9.815 104.311 1.00 76.88 806 ASN A O 1
ATOM 6500 N N . ARG A 1 807 ? -93.361 10.640 106.400 1.00 79.31 807 ARG A N 1
ATOM 6501 C CA . ARG A 1 807 ? -92.141 11.458 106.270 1.00 79.31 807 ARG A CA 1
ATOM 6502 C C . ARG A 1 807 ? -90.901 10.594 106.033 1.00 79.31 807 ARG A C 1
ATOM 6504 O O . ARG A 1 807 ? -90.153 10.881 105.108 1.00 79.31 807 ARG A O 1
ATOM 6511 N N . ILE A 1 808 ? -90.736 9.498 106.776 1.00 79.31 808 ILE A N 1
ATOM 6512 C CA . ILE A 1 808 ? -89.615 8.557 106.593 1.00 79.31 808 ILE A CA 1
ATOM 6513 C C . ILE A 1 808 ? -89.700 7.851 105.226 1.00 79.31 808 ILE A C 1
ATOM 6515 O O . ILE A 1 808 ? -88.697 7.746 104.524 1.00 79.31 808 ILE A O 1
ATOM 6519 N N . ARG A 1 809 ? -90.893 7.414 104.797 1.00 78.19 809 ARG A N 1
ATOM 6520 C CA . ARG A 1 809 ? -91.125 6.837 103.458 1.00 78.19 809 ARG A CA 1
ATOM 6521 C C . ARG A 1 809 ? -90.817 7.839 102.342 1.00 78.19 809 ARG A C 1
ATOM 6523 O O . ARG A 1 809 ? -90.211 7.457 101.347 1.00 78.19 809 ARG A O 1
ATOM 6530 N N . GLU A 1 810 ? -91.206 9.102 102.502 1.00 80.94 810 GLU A N 1
ATOM 6531 C CA . GLU A 1 810 ? -90.949 10.165 101.527 1.00 80.94 810 GLU A CA 1
ATOM 6532 C C . GLU A 1 810 ? -89.471 10.589 101.509 1.00 80.94 810 GLU A C 1
ATOM 6534 O O . GLU A 1 810 ? -88.933 10.868 100.443 1.00 80.94 810 GLU A O 1
ATOM 6539 N N . GLU A 1 811 ? -88.776 10.572 102.649 1.00 79.31 811 GLU A N 1
ATOM 6540 C CA . GLU A 1 811 ? -87.326 10.793 102.724 1.00 79.31 811 GLU A CA 1
ATOM 6541 C C . GLU A 1 811 ? -86.535 9.651 102.087 1.00 79.31 811 GLU A C 1
ATOM 6543 O O . GLU A 1 811 ? -85.641 9.920 101.287 1.00 79.31 811 GLU A O 1
ATOM 6548 N N . MET A 1 812 ? -86.911 8.390 102.329 1.00 79.75 812 MET A N 1
ATOM 6549 C CA . MET A 1 812 ? -86.339 7.247 101.604 1.00 79.75 812 MET A CA 1
ATOM 6550 C C . MET A 1 812 ? -86.641 7.322 100.102 1.00 79.75 812 MET A C 1
ATOM 6552 O O . MET A 1 812 ? -85.748 7.092 99.293 1.00 79.75 812 MET A O 1
ATOM 6556 N N . ALA A 1 813 ? -87.860 7.697 99.703 1.00 80.88 813 ALA A N 1
ATOM 6557 C CA . ALA A 1 813 ? -88.206 7.877 98.293 1.00 80.88 813 ALA A CA 1
ATOM 6558 C C . ALA A 1 813 ? -87.410 9.024 97.643 1.00 80.88 813 ALA A C 1
ATOM 6560 O O . ALA A 1 813 ? -86.943 8.874 96.517 1.00 80.88 813 ALA A O 1
ATOM 6561 N N . ARG A 1 814 ? -87.194 10.141 98.353 1.00 82.06 814 ARG A N 1
ATOM 6562 C CA . ARG A 1 814 ? -86.334 11.251 97.908 1.00 82.06 814 ARG A CA 1
ATOM 6563 C C . ARG A 1 814 ? -84.862 10.831 97.815 1.00 82.06 814 ARG A C 1
ATOM 6565 O O . ARG A 1 814 ? -84.204 11.211 96.850 1.00 82.06 814 ARG A O 1
ATOM 6572 N N . ALA A 1 815 ? -84.364 10.021 98.750 1.00 81.44 815 ALA A N 1
ATOM 6573 C CA . ALA A 1 815 ? -83.008 9.471 98.712 1.00 81.44 815 ALA A CA 1
ATOM 6574 C C . ALA A 1 815 ? -82.814 8.520 97.519 1.00 81.44 815 ALA A C 1
ATOM 6576 O O . ALA A 1 815 ? -81.935 8.758 96.693 1.00 81.44 815 ALA A O 1
ATOM 6577 N N . PHE A 1 816 ? -83.685 7.520 97.347 1.00 84.12 816 PHE A N 1
ATOM 6578 C CA . PHE A 1 816 ? -83.619 6.610 96.199 1.00 84.12 816 PHE A CA 1
ATOM 6579 C C . PHE A 1 816 ? -83.831 7.333 94.864 1.00 84.12 816 PHE A C 1
ATOM 6581 O O . PHE A 1 816 ? -83.143 7.021 93.898 1.00 84.12 816 PHE A O 1
ATOM 6588 N N . ALA A 1 817 ? -84.711 8.337 94.785 1.00 84.81 817 ALA A N 1
ATOM 6589 C CA . ALA A 1 817 ? -84.858 9.153 93.578 1.00 84.81 817 ALA A CA 1
ATOM 6590 C C . ALA A 1 817 ? -83.586 9.963 93.261 1.00 84.81 817 ALA A C 1
ATOM 6592 O O . ALA A 1 817 ? -83.236 10.111 92.090 1.00 84.81 817 ALA A O 1
ATOM 6593 N N . ALA A 1 818 ? -82.868 10.454 94.277 1.00 83.56 818 ALA A N 1
ATOM 6594 C CA . ALA A 1 818 ? -81.578 11.116 94.093 1.00 83.56 818 ALA A CA 1
ATOM 6595 C C . ALA A 1 818 ? -80.483 10.131 93.641 1.00 83.56 818 ALA A C 1
ATOM 6597 O O . ALA A 1 818 ? -79.747 10.437 92.705 1.00 83.56 818 ALA A O 1
ATOM 6598 N N . GLU A 1 819 ? -80.406 8.934 94.232 1.00 85.31 819 GLU A N 1
ATOM 6599 C CA . GLU A 1 819 ? -79.463 7.887 93.811 1.00 85.31 819 GLU A CA 1
ATOM 6600 C C . GLU A 1 819 ? -79.741 7.399 92.383 1.00 85.31 819 GLU A C 1
ATOM 6602 O O . GLU A 1 819 ? -78.822 7.349 91.565 1.00 85.31 819 GLU A O 1
ATOM 6607 N N . ILE A 1 820 ? -81.006 7.119 92.046 1.00 86.44 820 ILE A N 1
ATOM 6608 C CA . ILE A 1 820 ? -81.440 6.757 90.688 1.00 86.44 820 ILE A CA 1
ATOM 6609 C C . ILE A 1 820 ? -81.083 7.874 89.707 1.00 86.44 820 ILE A C 1
ATOM 6611 O O . ILE A 1 820 ? -80.513 7.589 88.657 1.00 86.44 820 ILE A O 1
ATOM 6615 N N . LYS A 1 821 ? -81.325 9.144 90.054 1.00 90.69 821 LYS A N 1
ATOM 6616 C CA . LYS A 1 821 ? -80.948 10.280 89.205 1.00 90.69 821 LYS A CA 1
ATOM 6617 C C . LYS A 1 821 ? -79.430 10.371 88.994 1.00 90.69 821 LYS A C 1
ATOM 6619 O O . LYS A 1 821 ? -78.998 10.564 87.863 1.00 90.69 821 LYS A O 1
ATOM 6624 N N . VAL A 1 822 ? -78.617 10.164 90.033 1.00 89.75 822 VAL A N 1
ATOM 6625 C CA . VAL A 1 822 ? -77.145 10.120 89.918 1.00 89.75 822 VAL A CA 1
ATOM 6626 C C . VAL A 1 822 ? -76.679 8.932 89.064 1.00 89.75 822 VAL A C 1
ATOM 6628 O O . VAL A 1 822 ? -75.692 9.045 88.335 1.00 89.75 822 VAL A O 1
ATOM 6631 N N . ILE A 1 823 ? -77.374 7.794 89.116 1.00 87.25 823 ILE A N 1
ATOM 6632 C CA . ILE A 1 823 ? -77.112 6.629 88.259 1.00 87.25 823 ILE A CA 1
ATOM 6633 C C . ILE A 1 823 ? -77.506 6.927 86.802 1.00 87.25 823 ILE A C 1
ATOM 6635 O O . ILE A 1 823 ? -76.721 6.657 85.894 1.00 87.25 823 ILE A O 1
ATOM 6639 N N . GLU A 1 824 ? -78.663 7.548 86.562 1.00 86.88 824 GLU A N 1
ATOM 6640 C CA . GLU A 1 824 ? -79.080 8.009 85.234 1.00 86.88 824 GLU A CA 1
ATOM 6641 C C . GLU A 1 824 ? -78.112 9.037 84.640 1.00 86.88 824 GLU A C 1
ATOM 6643 O O . GLU A 1 824 ? -77.798 8.958 83.456 1.00 86.88 824 GLU A O 1
ATOM 6648 N N . GLU A 1 825 ? -77.645 10.008 85.426 1.00 90.31 825 GLU A N 1
ATOM 6649 C CA . GLU A 1 825 ? -76.689 11.028 84.980 1.00 90.31 825 GLU A CA 1
ATOM 6650 C C . GLU A 1 825 ? -75.339 10.390 84.623 1.00 90.31 825 GLU A C 1
ATOM 6652 O O . GLU A 1 825 ? -74.802 10.670 83.551 1.00 90.31 825 GLU A O 1
ATOM 6657 N N . LYS A 1 826 ? -74.858 9.419 85.415 1.00 90.31 826 LYS A N 1
ATOM 6658 C CA . LYS A 1 826 ? -73.680 8.602 85.069 1.00 90.31 826 LYS A CA 1
ATOM 6659 C C . LYS A 1 826 ? -73.876 7.797 83.781 1.00 90.31 826 LYS A C 1
ATOM 6661 O O . LYS A 1 826 ? -72.961 7.759 82.959 1.00 90.31 826 LYS A O 1
ATOM 6666 N N . PHE A 1 827 ? -75.041 7.182 83.565 1.00 91.12 827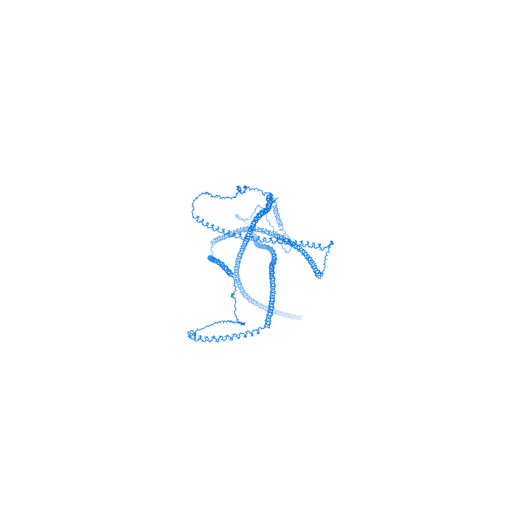 PHE A N 1
ATOM 6667 C CA . PHE A 1 827 ? -75.324 6.464 82.316 1.00 91.12 827 PHE A CA 1
ATOM 6668 C C . PHE A 1 827 ? -75.455 7.406 81.111 1.00 91.12 827 PHE A C 1
ATOM 6670 O O . PHE A 1 827 ? -74.959 7.072 80.038 1.00 91.12 827 PHE A O 1
ATOM 6677 N N . LYS A 1 828 ? -76.047 8.596 81.274 1.00 91.31 828 LYS A N 1
ATOM 6678 C CA . LYS A 1 828 ? -76.123 9.630 80.227 1.00 91.31 828 LYS A CA 1
ATOM 6679 C C . LYS A 1 828 ? -74.730 10.150 79.865 1.00 91.31 828 LYS A C 1
ATOM 6681 O O . LYS A 1 828 ? -74.408 10.227 78.684 1.00 91.31 828 LYS A O 1
ATOM 6686 N N . GLU A 1 829 ? -73.869 10.413 80.849 1.00 90.75 829 GLU A N 1
ATOM 6687 C CA . GLU A 1 829 ? -72.461 10.748 80.607 1.00 90.75 829 GLU A CA 1
ATOM 6688 C C . GLU A 1 829 ? -71.706 9.635 79.871 1.00 90.75 829 GLU A C 1
ATOM 6690 O O . GLU A 1 829 ? -70.974 9.920 78.925 1.00 90.75 829 GLU A O 1
ATOM 6695 N N . GLN A 1 830 ? -71.856 8.376 80.298 1.00 90.44 830 GLN A N 1
ATOM 6696 C CA . GLN A 1 830 ? -71.222 7.238 79.627 1.00 90.44 830 GLN A CA 1
ATOM 6697 C C . GLN A 1 830 ? -71.719 7.100 78.186 1.00 90.44 830 GLN A C 1
ATOM 6699 O O . GLN A 1 830 ? -70.904 6.928 77.285 1.00 90.44 830 GLN A O 1
ATOM 6704 N N . TYR A 1 831 ? -73.027 7.238 77.952 1.00 90.62 831 TYR A N 1
ATOM 6705 C CA . TYR A 1 831 ? -73.616 7.206 76.615 1.00 90.62 831 TYR A CA 1
ATOM 6706 C C . TYR A 1 831 ? -73.050 8.315 75.717 1.00 90.62 831 TYR A C 1
ATOM 6708 O O . TYR A 1 831 ? -72.598 8.023 74.614 1.00 90.62 831 TYR A O 1
ATOM 6716 N N . ILE A 1 832 ? -72.979 9.560 76.207 1.00 92.31 832 ILE A N 1
ATOM 6717 C CA . ILE A 1 832 ? -72.387 10.690 75.470 1.00 92.31 832 ILE A CA 1
ATOM 6718 C C . ILE A 1 832 ? -70.910 10.419 75.145 1.00 92.31 832 ILE A C 1
ATOM 6720 O O . ILE A 1 832 ? -70.487 10.650 74.016 1.00 92.31 832 ILE A O 1
ATOM 6724 N N . LYS A 1 833 ? -70.136 9.868 76.089 1.00 91.69 833 LYS A N 1
ATOM 6725 C CA . LYS A 1 833 ? -68.727 9.486 75.873 1.00 91.69 833 LYS A CA 1
ATOM 6726 C C . LYS A 1 833 ? -68.590 8.361 74.833 1.00 91.69 833 LYS A C 1
ATOM 6728 O O . LYS A 1 833 ? -67.701 8.418 73.989 1.00 91.69 833 LYS A O 1
ATOM 6733 N N . PHE A 1 834 ? -69.487 7.371 74.825 1.00 91.06 834 PHE A N 1
ATOM 6734 C CA . PHE A 1 834 ? -69.525 6.345 73.774 1.00 91.06 834 PHE A CA 1
ATOM 6735 C C . PHE A 1 834 ? -69.915 6.921 72.405 1.00 91.06 834 PHE A C 1
ATOM 6737 O O . PHE A 1 834 ? -69.303 6.559 71.403 1.00 91.06 834 PHE A O 1
ATOM 6744 N N . GLU A 1 835 ? -70.892 7.825 72.346 1.00 91.88 835 GLU A N 1
ATOM 6745 C CA . GLU A 1 835 ? -71.326 8.474 71.106 1.00 91.88 835 GLU A CA 1
ATOM 6746 C C . GLU A 1 835 ? -70.218 9.366 70.520 1.00 91.88 835 GLU A C 1
ATOM 6748 O O . GLU A 1 835 ? -69.927 9.272 69.326 1.00 91.88 835 GLU A O 1
ATOM 6753 N N . GLN A 1 836 ? -69.515 10.125 71.370 1.00 92.88 836 GLN A N 1
ATOM 6754 C CA . GLN A 1 836 ? -68.313 10.887 71.012 1.00 92.88 836 GLN A CA 1
ATOM 6755 C C . GLN A 1 836 ? -67.218 9.974 70.443 1.00 92.88 836 GLN A C 1
ATOM 6757 O O . GLN A 1 836 ? -66.833 10.160 69.287 1.00 92.88 836 GLN A O 1
ATOM 6762 N N . ASN A 1 837 ? -66.816 8.922 71.168 1.00 94.50 837 ASN A N 1
ATOM 6763 C CA . ASN A 1 837 ? -65.830 7.943 70.688 1.00 94.50 837 ASN A CA 1
ATOM 6764 C C . ASN A 1 837 ? -66.234 7.325 69.332 1.00 94.50 837 ASN A C 1
ATOM 6766 O O . ASN A 1 837 ? -65.393 7.135 68.456 1.00 94.50 837 ASN A O 1
ATOM 6770 N N . ILE A 1 838 ? -67.524 7.031 69.121 1.00 92.12 838 ILE A N 1
ATOM 6771 C CA . ILE A 1 838 ? -68.039 6.512 67.844 1.00 92.12 838 ILE A CA 1
ATOM 6772 C C . ILE A 1 838 ? -67.932 7.558 66.723 1.00 92.12 838 ILE A C 1
ATOM 6774 O O . ILE A 1 838 ? -67.665 7.188 65.577 1.00 92.12 838 ILE A O 1
ATOM 6778 N N . THR A 1 839 ? -68.137 8.849 67.003 1.00 92.56 839 THR A N 1
ATOM 6779 C CA . THR A 1 839 ? -67.932 9.912 66.002 1.00 92.56 839 THR A CA 1
ATOM 6780 C C . THR A 1 839 ? -66.458 10.153 65.681 1.00 92.56 839 THR A C 1
ATOM 6782 O O . THR A 1 839 ? -66.130 10.346 64.510 1.00 92.56 839 THR A O 1
ATOM 6785 N N . GLU A 1 840 ? -65.565 10.058 66.667 1.00 92.88 840 GLU A N 1
ATOM 6786 C CA . GLU A 1 840 ? -64.117 10.183 66.467 1.00 92.88 840 GLU A CA 1
ATOM 6787 C C . GLU A 1 840 ? -63.569 9.005 65.651 1.00 92.88 840 GLU A C 1
ATOM 6789 O O . GLU A 1 840 ? -62.975 9.230 64.599 1.00 92.88 840 GLU A O 1
ATOM 6794 N N . LEU A 1 841 ? -63.903 7.760 66.012 1.00 93.25 841 LEU A N 1
ATOM 6795 C CA . LEU A 1 841 ? -63.537 6.559 65.242 1.00 93.25 841 LEU A CA 1
ATOM 6796 C C . LEU A 1 841 ? -64.049 6.596 63.790 1.00 93.25 841 LEU A C 1
ATOM 6798 O O . LEU A 1 841 ? -63.362 6.149 62.871 1.00 93.25 841 LEU A O 1
ATOM 6802 N N . LYS A 1 842 ? -65.249 7.147 63.547 1.00 91.25 842 LYS A N 1
ATOM 6803 C CA . LYS A 1 842 ? -65.772 7.358 62.182 1.00 91.25 842 LYS A CA 1
ATOM 6804 C C . LYS A 1 842 ? -64.955 8.387 61.401 1.00 91.25 842 LYS A C 1
ATOM 6806 O O . LYS A 1 842 ? -64.774 8.214 60.195 1.00 91.25 842 LYS A O 1
ATOM 6811 N N . LYS A 1 843 ? -64.473 9.441 62.065 1.00 93.62 843 LYS A N 1
ATOM 6812 C CA . LYS A 1 843 ? -63.615 10.458 61.454 1.00 93.62 843 LYS A CA 1
ATOM 6813 C C . LYS A 1 843 ? -62.231 9.886 61.139 1.00 93.62 843 LYS A C 1
ATOM 6815 O O . LYS A 1 843 ? -61.803 9.989 59.996 1.00 93.62 843 LYS A O 1
ATOM 6820 N N . GLU A 1 844 ? -61.585 9.215 62.093 1.00 93.75 844 GLU A N 1
ATOM 6821 C CA . GLU A 1 844 ? -60.290 8.548 61.887 1.00 93.75 844 GLU A CA 1
ATOM 6822 C C . GLU A 1 844 ? -60.341 7.546 60.726 1.00 93.75 844 GLU A C 1
ATOM 6824 O O . GLU A 1 844 ? -59.459 7.538 59.867 1.00 93.75 844 GLU A O 1
ATOM 6829 N N . LEU A 1 845 ? -61.411 6.745 60.644 1.00 92.12 845 LEU A N 1
ATOM 6830 C CA . LEU A 1 845 ? -61.636 5.824 59.530 1.00 92.12 845 LEU A CA 1
ATOM 6831 C C . LEU A 1 845 ? -61.758 6.562 58.186 1.00 92.12 845 LEU A C 1
ATOM 6833 O O . LEU A 1 845 ? -61.193 6.112 57.190 1.00 92.12 845 LEU A O 1
ATOM 6837 N N . HIS A 1 846 ? -62.473 7.690 58.142 1.00 93.56 846 HIS A N 1
ATOM 6838 C CA . HIS A 1 846 ? -62.612 8.494 56.927 1.00 93.56 846 HIS A CA 1
ATOM 6839 C C . HIS A 1 846 ? -61.281 9.134 56.503 1.00 93.56 846 HIS A C 1
ATOM 6841 O O . HIS A 1 846 ? -60.896 9.033 55.338 1.00 93.56 846 HIS A O 1
ATOM 6847 N N . ASP A 1 847 ? -60.542 9.716 57.448 1.00 93.31 847 ASP A N 1
ATOM 6848 C CA . ASP A 1 847 ? -59.240 10.338 57.202 1.00 93.31 847 ASP A CA 1
ATOM 6849 C C . ASP A 1 847 ? -58.211 9.294 56.713 1.00 93.31 847 ASP A C 1
ATOM 6851 O O . ASP A 1 847 ? -57.512 9.531 55.725 1.00 93.31 847 ASP A O 1
ATOM 6855 N N . ARG A 1 848 ? -58.195 8.084 57.297 1.00 93.94 848 ARG A N 1
ATOM 6856 C CA . ARG A 1 848 ? -57.333 6.968 56.856 1.00 93.94 848 ARG A CA 1
ATOM 6857 C C . ARG A 1 848 ? -57.740 6.407 55.484 1.00 93.94 848 ARG A C 1
ATOM 6859 O O . ARG A 1 848 ? -56.870 6.018 54.707 1.00 93.94 848 ARG A O 1
ATOM 6866 N N . VAL A 1 849 ? -59.032 6.404 55.136 1.00 93.44 849 VAL A N 1
ATOM 6867 C CA . VAL A 1 849 ? -59.504 6.072 53.773 1.00 93.44 849 VAL A CA 1
ATOM 6868 C C . VAL A 1 849 ? -59.052 7.128 52.757 1.00 93.44 849 VAL A C 1
ATOM 6870 O O . VAL A 1 849 ? -58.591 6.768 51.673 1.00 93.44 849 VAL A O 1
ATOM 6873 N N . ASN A 1 850 ? -59.116 8.415 53.105 1.00 93.06 850 ASN A N 1
ATOM 6874 C CA . ASN A 1 850 ? -58.632 9.499 52.247 1.00 93.06 850 ASN A CA 1
ATOM 6875 C C . ASN A 1 850 ? -57.109 9.416 52.027 1.00 93.06 850 ASN A C 1
ATOM 6877 O O . ASN A 1 850 ? -56.646 9.562 50.893 1.00 93.06 850 ASN A O 1
ATOM 6881 N N . GLU A 1 851 ? -56.334 9.102 53.069 1.00 94.44 851 GLU A N 1
ATOM 6882 C CA . GLU A 1 851 ? -54.892 8.843 52.961 1.00 94.44 851 GLU A CA 1
ATOM 6883 C C . GLU A 1 851 ? -54.596 7.658 52.024 1.00 94.44 851 GLU A C 1
ATOM 6885 O O . GLU A 1 851 ? -53.772 7.777 51.116 1.00 94.44 851 GLU A O 1
ATOM 6890 N N . LEU A 1 852 ? -55.307 6.534 52.173 1.00 93.25 852 LEU A N 1
ATOM 6891 C CA . LEU A 1 852 ? -55.154 5.364 51.299 1.00 93.25 852 LEU A CA 1
ATOM 6892 C C . LEU A 1 852 ? -55.499 5.671 49.831 1.00 93.25 852 LEU A C 1
ATOM 6894 O O . LEU A 1 852 ? -54.823 5.174 48.928 1.00 93.25 852 LEU A O 1
ATOM 6898 N N . LEU A 1 853 ? -56.498 6.521 49.572 1.00 92.44 853 LEU A N 1
ATOM 6899 C CA . LEU A 1 853 ? -56.833 6.985 48.220 1.00 92.44 853 LEU A CA 1
ATOM 6900 C C . LEU A 1 853 ? -55.739 7.882 47.618 1.00 92.44 853 LEU A C 1
ATOM 6902 O O . LEU A 1 853 ? -55.466 7.782 46.420 1.00 92.44 853 LEU A O 1
ATOM 6906 N N . LEU A 1 854 ? -55.089 8.729 48.422 1.00 92.88 854 LEU A N 1
ATOM 6907 C CA . LEU A 1 854 ? -53.931 9.518 47.987 1.00 92.88 854 LEU A CA 1
ATOM 6908 C C . LEU A 1 854 ? -52.724 8.615 47.696 1.00 92.88 854 LEU A C 1
ATOM 6910 O O . LEU A 1 854 ? -52.161 8.692 46.604 1.00 92.88 854 LEU A O 1
ATOM 6914 N N . ARG A 1 855 ? -52.397 7.680 48.597 1.00 92.38 855 ARG A N 1
ATOM 6915 C CA . ARG A 1 855 ? -51.325 6.692 48.386 1.00 92.38 855 ARG A CA 1
ATOM 6916 C C . ARG A 1 855 ? -51.556 5.817 47.155 1.00 92.38 855 ARG A C 1
ATOM 6918 O O . ARG A 1 855 ? -50.606 5.531 46.432 1.00 92.38 855 ARG A O 1
ATOM 6925 N N . ASN A 1 856 ? -52.796 5.423 46.857 1.00 92.62 856 ASN A N 1
ATOM 6926 C CA . ASN A 1 856 ? -53.074 4.662 45.638 1.00 92.62 856 ASN A CA 1
ATOM 6927 C C . ASN A 1 856 ? -52.829 5.495 44.363 1.00 92.62 856 ASN A C 1
ATOM 6929 O O . ASN A 1 856 ? -52.257 4.975 43.406 1.00 92.62 856 ASN A O 1
ATOM 6933 N N . LYS A 1 857 ? -53.163 6.796 44.368 1.00 94.06 857 LYS A N 1
ATOM 6934 C CA . LYS A 1 857 ? -52.839 7.717 43.260 1.00 94.06 857 LYS A CA 1
ATOM 6935 C C . LYS A 1 857 ? -51.330 7.918 43.092 1.00 94.06 857 LYS A C 1
ATOM 6937 O O . LYS A 1 857 ? -50.844 7.879 41.966 1.00 94.06 857 LYS A O 1
ATOM 6942 N N . GLU A 1 858 ? -50.577 8.073 44.183 1.00 93.44 858 GLU A N 1
ATOM 6943 C CA . GLU A 1 858 ? -49.104 8.113 44.140 1.00 93.44 858 GLU A CA 1
ATOM 6944 C C . GLU A 1 858 ? -48.530 6.840 43.498 1.00 93.44 858 GLU A C 1
ATOM 6946 O O . GLU A 1 858 ? -47.682 6.911 42.609 1.00 93.44 858 GLU A O 1
ATOM 6951 N N . ILE A 1 859 ? -49.038 5.669 43.895 1.00 94.00 859 ILE A N 1
ATOM 6952 C CA . ILE A 1 859 ? -48.640 4.369 43.341 1.00 94.00 859 ILE A CA 1
ATOM 6953 C C . ILE A 1 859 ? -48.993 4.256 41.847 1.00 94.00 859 ILE A C 1
ATOM 6955 O O . ILE A 1 859 ? -48.226 3.667 41.086 1.00 94.00 859 ILE A O 1
ATOM 6959 N N . GLU A 1 860 ? -50.119 4.807 41.394 1.00 93.31 860 GLU A N 1
ATOM 6960 C CA . GLU A 1 860 ? -50.498 4.839 39.972 1.00 93.31 860 GLU A CA 1
ATOM 6961 C C . GLU A 1 860 ? -49.596 5.764 39.143 1.00 93.31 860 GLU A C 1
ATOM 6963 O O . GLU A 1 860 ? -49.124 5.351 38.080 1.00 93.31 860 GLU A O 1
ATOM 6968 N N . VAL A 1 861 ? -49.253 6.949 39.656 1.00 94.56 861 VAL A N 1
ATOM 6969 C CA . VAL A 1 861 ? -48.275 7.853 39.023 1.00 94.56 861 VAL A CA 1
ATOM 6970 C C . VAL A 1 861 ? -46.889 7.200 38.946 1.00 94.56 861 VAL A C 1
ATOM 6972 O O . VAL A 1 861 ? -46.250 7.237 37.893 1.00 94.56 861 VAL A O 1
ATOM 6975 N N . LEU A 1 862 ? -46.440 6.531 40.014 1.00 94.31 862 LEU A N 1
ATOM 6976 C CA . LEU A 1 862 ? -45.169 5.799 40.026 1.00 94.31 862 LEU A CA 1
ATOM 6977 C C . LEU A 1 862 ? -45.167 4.615 39.047 1.00 94.31 862 LEU A C 1
ATOM 6979 O O . LEU A 1 862 ? -44.179 4.418 38.342 1.00 94.31 862 LEU A O 1
ATOM 6983 N N . LYS A 1 863 ? -46.267 3.854 38.937 1.00 93.44 863 LYS A N 1
ATOM 6984 C CA . LYS A 1 863 ? -46.417 2.799 37.916 1.00 93.44 863 LYS A CA 1
ATOM 6985 C C . LYS A 1 863 ? -46.289 3.375 36.504 1.00 93.44 863 LYS A C 1
ATOM 6987 O O . LYS A 1 863 ? -45.537 2.824 35.705 1.00 93.44 863 LYS A O 1
ATOM 6992 N N . TYR A 1 864 ? -46.979 4.480 36.211 1.00 94.56 864 TYR A N 1
ATOM 6993 C CA . TYR A 1 864 ? -46.925 5.134 34.901 1.00 94.56 864 TYR A CA 1
ATOM 6994 C C . TYR A 1 864 ? -45.508 5.628 34.565 1.00 94.56 864 TYR A C 1
ATOM 6996 O O . TYR A 1 864 ? -45.005 5.368 33.471 1.00 94.56 864 TYR A O 1
ATOM 7004 N N . ALA A 1 865 ? -44.819 6.254 35.525 1.00 91.69 865 ALA A N 1
ATOM 7005 C CA . ALA A 1 865 ? -43.428 6.674 35.367 1.00 91.69 865 ALA A CA 1
ATOM 7006 C C . ALA A 1 865 ? -42.488 5.480 35.103 1.00 91.69 865 ALA A C 1
ATOM 7008 O O . ALA A 1 865 ? -41.699 5.517 34.162 1.00 91.69 865 ALA A O 1
ATOM 7009 N N . ILE A 1 866 ? -42.612 4.386 35.866 1.00 91.81 866 ILE A N 1
ATOM 7010 C CA . ILE A 1 866 ? -41.796 3.171 35.685 1.00 91.81 866 ILE A CA 1
ATOM 7011 C C . ILE A 1 866 ? -42.038 2.519 34.315 1.00 91.81 866 ILE A C 1
ATOM 7013 O O . ILE A 1 866 ? -41.088 2.025 33.708 1.00 91.81 866 ILE A O 1
ATOM 7017 N N . VAL A 1 867 ? -43.276 2.510 33.809 1.00 94.69 867 VAL A N 1
ATOM 7018 C CA . VAL A 1 867 ? -43.579 2.033 32.446 1.00 94.69 867 VAL A CA 1
ATOM 7019 C C . VAL A 1 867 ? -42.937 2.951 31.403 1.00 94.69 867 VAL A C 1
ATOM 7021 O O . VAL A 1 867 ? -42.188 2.464 30.561 1.00 94.69 867 VAL A O 1
ATOM 7024 N N . THR A 1 868 ? -43.115 4.268 31.530 1.00 94.12 868 THR A N 1
ATOM 7025 C CA . THR A 1 868 ? -42.557 5.263 30.595 1.00 94.12 868 THR A CA 1
ATOM 7026 C C . THR A 1 868 ? -41.022 5.187 30.514 1.00 94.12 868 THR A C 1
ATOM 7028 O O . THR A 1 868 ? -40.449 5.233 29.426 1.00 94.12 868 THR A O 1
ATOM 7031 N N . GLU A 1 869 ? -40.322 5.027 31.644 1.00 92.00 869 GLU A N 1
ATOM 7032 C CA . GLU A 1 869 ? -38.857 4.868 31.645 1.00 92.00 869 GLU A CA 1
ATOM 7033 C C . GLU A 1 869 ? -38.403 3.509 31.085 1.00 92.00 869 GLU A C 1
ATOM 7035 O O . GLU A 1 869 ? -37.360 3.428 30.436 1.00 92.00 869 GLU A O 1
ATOM 7040 N N . ARG A 1 870 ? -39.192 2.437 31.257 1.00 91.81 870 ARG A N 1
ATOM 7041 C CA . ARG A 1 870 ? -38.923 1.141 30.605 1.00 91.81 870 ARG A CA 1
ATOM 7042 C C . ARG A 1 870 ? -39.096 1.218 29.091 1.00 91.81 870 ARG A C 1
ATOM 7044 O O . ARG A 1 870 ? -38.287 0.638 28.370 1.00 91.81 870 ARG A O 1
ATOM 7051 N N . GLU A 1 871 ? -40.100 1.942 28.608 1.00 93.88 871 GLU A N 1
ATOM 7052 C CA . GLU A 1 871 ? -40.319 2.183 27.178 1.00 93.88 871 GLU A CA 1
ATOM 7053 C C . GLU A 1 871 ? -39.160 2.986 26.575 1.00 93.88 871 GLU A C 1
ATOM 7055 O O . GLU A 1 871 ? -38.552 2.531 25.606 1.00 93.88 871 GLU A O 1
ATOM 7060 N N . LYS A 1 872 ? -38.749 4.094 27.212 1.00 93.56 872 LYS A N 1
ATOM 7061 C CA . LYS A 1 872 ? -37.545 4.859 26.827 1.00 93.56 872 LYS A CA 1
ATOM 7062 C C . LYS A 1 872 ? -36.285 3.993 26.802 1.00 93.56 872 LYS A C 1
ATOM 7064 O O . LYS A 1 872 ? -35.530 4.042 25.836 1.00 93.56 872 LYS A O 1
ATOM 7069 N N . MET A 1 873 ? -36.051 3.183 27.837 1.00 91.75 873 MET A N 1
ATOM 7070 C CA . MET A 1 873 ? -34.881 2.301 27.892 1.00 91.75 873 MET A CA 1
ATOM 7071 C C . MET A 1 873 ? -34.921 1.236 26.785 1.00 91.75 873 MET A C 1
ATOM 7073 O O . MET A 1 873 ? -33.894 0.937 26.182 1.00 91.75 873 MET A O 1
ATOM 7077 N N . THR A 1 874 ? -36.106 0.712 26.464 1.00 92.75 874 THR A N 1
ATOM 7078 C CA . THR A 1 874 ? -36.306 -0.231 25.351 1.00 92.75 874 THR A CA 1
ATOM 7079 C C . THR A 1 874 ? -36.043 0.441 24.000 1.00 92.75 874 THR A C 1
ATOM 7081 O O . THR A 1 874 ? -35.384 -0.146 23.147 1.00 92.75 874 THR A O 1
ATOM 7084 N N . GLU A 1 875 ? -36.471 1.693 23.814 1.00 94.62 875 GLU A N 1
ATOM 7085 C CA . GLU A 1 875 ? -36.185 2.480 22.608 1.00 94.62 875 GLU A CA 1
ATOM 7086 C C . GLU A 1 875 ? -34.682 2.796 22.465 1.00 94.62 875 GLU A C 1
ATOM 7088 O O . GLU A 1 875 ? -34.129 2.718 21.368 1.00 94.62 875 GLU A O 1
ATOM 7093 N N . ILE A 1 876 ? -33.992 3.104 23.571 1.00 93.44 876 ILE A N 1
ATOM 7094 C CA . ILE A 1 876 ? -32.535 3.314 23.603 1.00 93.44 876 ILE A CA 1
ATOM 7095 C C . ILE A 1 876 ? -31.790 2.024 23.239 1.00 93.44 876 ILE A C 1
ATOM 7097 O O . ILE A 1 876 ? -30.859 2.074 22.433 1.00 93.44 876 ILE A O 1
ATOM 7101 N N . LEU A 1 877 ? -32.203 0.875 23.783 1.00 91.88 877 LEU A N 1
ATOM 7102 C CA . LEU A 1 877 ? -31.625 -0.428 23.442 1.00 91.88 877 LEU A CA 1
ATOM 7103 C C . LEU A 1 877 ? -31.866 -0.776 21.966 1.00 91.88 877 LEU A C 1
ATOM 7105 O O . LEU A 1 877 ? -30.912 -1.094 21.265 1.00 91.88 877 LEU A O 1
ATOM 7109 N N . ALA A 1 878 ? -33.087 -0.597 21.453 1.00 94.81 878 ALA A N 1
ATOM 7110 C CA . ALA A 1 878 ? -33.398 -0.819 20.039 1.00 94.81 878 ALA A CA 1
ATOM 7111 C C . ALA A 1 878 ? -32.570 0.085 19.102 1.00 94.81 878 ALA A C 1
ATOM 7113 O O . ALA A 1 878 ? -32.069 -0.378 18.077 1.00 94.81 878 ALA A O 1
ATOM 7114 N N . LYS A 1 879 ? -32.355 1.357 19.471 1.00 94.62 879 LYS A N 1
ATOM 7115 C CA . LYS A 1 879 ? -31.448 2.268 18.747 1.00 94.62 879 LYS A CA 1
ATOM 7116 C C . LYS A 1 879 ? -29.990 1.804 18.811 1.00 94.62 879 LYS A C 1
ATOM 7118 O O . LYS A 1 879 ? -29.275 1.963 17.828 1.00 94.62 879 LYS A O 1
ATOM 7123 N N . LYS A 1 880 ? -29.541 1.210 19.923 1.00 92.38 880 LYS A N 1
ATOM 7124 C CA . LYS A 1 880 ? -28.177 0.666 20.054 1.00 92.38 880 LYS A CA 1
ATOM 7125 C C . LYS A 1 880 ? -27.970 -0.631 19.274 1.00 92.38 880 LYS A C 1
ATOM 7127 O O . LYS A 1 880 ? -26.907 -0.789 18.679 1.00 92.38 880 LYS A O 1
ATOM 7132 N N . ASP A 1 881 ? -28.976 -1.495 19.199 1.00 92.25 881 ASP A N 1
ATOM 7133 C CA . ASP A 1 881 ? -28.954 -2.682 18.338 1.00 92.25 881 ASP A CA 1
ATOM 7134 C C . ASP A 1 881 ? -28.935 -2.295 16.850 1.00 92.25 881 ASP A C 1
ATOM 7136 O O . ASP A 1 881 ? -28.208 -2.895 16.060 1.00 92.25 881 ASP A O 1
ATOM 7140 N N . GLU A 1 882 ? -29.686 -1.261 16.462 1.00 95.12 882 GLU A N 1
ATOM 7141 C CA . GLU A 1 882 ? -29.682 -0.702 15.104 1.00 95.12 882 GLU A CA 1
ATOM 7142 C C . GLU A 1 882 ? -28.349 -0.004 14.761 1.00 95.12 882 GLU A C 1
ATOM 7144 O O . GLU A 1 882 ? -27.792 -0.238 13.687 1.00 95.12 882 GLU A O 1
ATOM 7149 N N . ASP A 1 883 ? -27.777 0.787 15.679 1.00 92.69 883 ASP A N 1
ATOM 7150 C CA . ASP A 1 883 ? -26.419 1.343 15.543 1.00 92.69 883 ASP A CA 1
ATOM 7151 C C . ASP A 1 883 ? -25.378 0.221 15.351 1.00 92.69 883 ASP A C 1
ATOM 7153 O O . ASP A 1 883 ? -24.504 0.322 14.488 1.00 92.69 883 ASP A O 1
ATOM 7157 N N . ALA A 1 884 ? -25.477 -0.864 16.130 1.00 91.75 884 ALA A N 1
ATOM 7158 C CA . ALA A 1 884 ? -24.571 -2.007 16.044 1.00 91.75 884 ALA A CA 1
ATOM 7159 C C . ALA A 1 884 ? -24.703 -2.752 14.705 1.00 91.75 884 ALA A C 1
ATOM 7161 O O . ALA A 1 884 ? -23.686 -3.052 14.078 1.00 91.75 884 ALA A O 1
ATOM 7162 N N . ARG A 1 885 ? -25.930 -2.985 14.216 1.00 94.38 885 ARG A N 1
ATOM 7163 C CA . ARG A 1 885 ? -26.179 -3.555 12.876 1.00 94.38 885 ARG A CA 1
ATOM 7164 C C . ARG A 1 885 ? -25.549 -2.694 11.786 1.00 94.38 885 ARG A C 1
ATOM 7166 O O . ARG A 1 885 ? -24.749 -3.201 11.010 1.00 94.38 885 ARG A O 1
ATOM 7173 N N . ARG A 1 886 ? -25.778 -1.377 11.814 1.00 94.50 886 ARG A N 1
ATOM 7174 C CA . ARG A 1 886 ? -25.182 -0.423 10.859 1.00 94.50 886 ARG A CA 1
ATOM 7175 C C . ARG A 1 886 ? -23.654 -0.397 10.897 1.00 94.50 886 ARG A C 1
ATOM 7177 O O . ARG A 1 886 ? -23.031 -0.093 9.880 1.00 94.50 886 ARG A O 1
ATOM 7184 N N . LEU A 1 887 ? -23.034 -0.683 12.044 1.00 93.00 887 LEU A N 1
ATOM 7185 C CA . LEU A 1 887 ? -21.581 -0.848 12.146 1.00 93.00 887 LEU A CA 1
ATOM 7186 C C . LEU A 1 887 ? -21.115 -2.169 11.517 1.00 93.00 887 LEU A C 1
ATOM 7188 O O . LEU A 1 887 ? -20.145 -2.149 10.760 1.00 93.00 887 LEU A O 1
ATOM 7192 N N . PHE A 1 888 ? -21.824 -3.280 11.745 1.00 93.06 888 PHE A N 1
ATOM 7193 C CA . PHE A 1 888 ? -21.543 -4.555 11.072 1.00 93.06 888 PHE A CA 1
ATOM 7194 C C . PHE A 1 888 ? -21.753 -4.479 9.554 1.00 93.06 888 PHE A C 1
ATOM 7196 O O . PHE A 1 888 ? -20.899 -4.959 8.813 1.00 93.06 888 PHE A O 1
ATOM 7203 N N . ASP A 1 889 ? -22.809 -3.819 9.074 1.00 93.81 889 ASP A N 1
ATOM 7204 C CA . ASP A 1 889 ? -23.074 -3.634 7.642 1.00 93.81 889 ASP A CA 1
ATOM 7205 C C . ASP A 1 889 ? -21.965 -2.811 6.970 1.00 93.81 889 ASP A C 1
ATOM 7207 O O . ASP A 1 889 ? -21.432 -3.206 5.932 1.00 93.81 889 ASP A O 1
ATOM 7211 N N . LYS A 1 890 ? -21.530 -1.711 7.603 1.00 94.00 890 LYS A N 1
ATOM 7212 C CA . LYS A 1 890 ? -20.372 -0.923 7.144 1.00 94.00 890 LYS A CA 1
ATOM 7213 C C . LYS A 1 890 ? -19.082 -1.740 7.154 1.00 94.00 890 LYS A C 1
ATOM 7215 O O . LYS A 1 890 ? -18.298 -1.647 6.212 1.00 94.00 890 LYS A O 1
ATOM 7220 N N . GLN A 1 891 ? -18.854 -2.556 8.185 1.00 89.88 891 GLN A N 1
ATOM 7221 C CA . GLN A 1 891 ? -17.691 -3.441 8.245 1.00 89.88 891 GLN A CA 1
ATOM 7222 C C . GLN A 1 891 ? -17.738 -4.497 7.128 1.00 89.88 891 GLN A C 1
ATOM 7224 O O . GLN A 1 891 ? -16.721 -4.744 6.484 1.00 89.88 891 GLN A O 1
ATOM 7229 N N . ALA A 1 892 ? -18.909 -5.069 6.839 1.00 93.00 892 ALA A N 1
ATOM 7230 C CA . ALA A 1 892 ? -19.110 -6.008 5.740 1.00 93.00 892 ALA A CA 1
ATOM 7231 C C . ALA A 1 892 ? -18.903 -5.346 4.365 1.00 93.00 892 ALA A C 1
ATOM 7233 O O . ALA A 1 892 ? -18.270 -5.941 3.492 1.00 93.00 892 ALA A O 1
ATOM 7234 N N . GLU A 1 893 ? -19.359 -4.105 4.174 1.00 94.19 893 GLU A N 1
ATOM 7235 C CA . GLU A 1 893 ? -19.133 -3.335 2.945 1.00 94.19 893 GLU A CA 1
ATOM 7236 C C . GLU A 1 893 ? -17.642 -3.010 2.739 1.00 94.19 893 GLU A C 1
ATOM 7238 O O . GLU A 1 893 ? -17.116 -3.185 1.640 1.00 94.19 893 GLU A O 1
ATOM 7243 N N . VAL A 1 894 ? -16.930 -2.608 3.799 1.00 94.12 894 VAL A N 1
ATOM 7244 C CA . VAL A 1 894 ? -15.473 -2.383 3.773 1.00 94.12 894 VAL A CA 1
ATOM 7245 C C . VAL A 1 894 ? -14.719 -3.684 3.478 1.00 94.12 894 VAL A C 1
ATOM 7247 O O . VAL A 1 894 ? -13.856 -3.707 2.604 1.00 94.12 894 VAL A O 1
ATOM 7250 N N . MET A 1 895 ? -15.090 -4.800 4.113 1.00 91.00 895 MET A N 1
ATOM 7251 C CA . MET A 1 895 ? -14.513 -6.118 3.813 1.00 91.00 895 MET A CA 1
ATOM 7252 C C . MET A 1 895 ? -14.809 -6.576 2.376 1.00 91.00 895 MET A C 1
ATOM 7254 O O . MET A 1 895 ? -13.977 -7.246 1.765 1.00 91.00 895 MET A O 1
ATOM 7258 N N . LYS A 1 896 ? -15.962 -6.205 1.803 1.00 93.81 896 LYS A N 1
ATOM 7259 C CA . LYS A 1 896 ? -16.292 -6.459 0.391 1.00 93.81 896 LYS A CA 1
ATOM 7260 C C . LYS A 1 896 ? -15.426 -5.620 -0.556 1.00 93.81 896 LYS A C 1
ATOM 7262 O O . LYS A 1 896 ? -14.978 -6.152 -1.569 1.00 93.81 896 LYS A O 1
ATOM 7267 N N . LYS A 1 897 ? -15.151 -4.354 -0.219 1.00 94.00 897 LYS A N 1
ATOM 7268 C CA . LYS A 1 897 ? -14.232 -3.484 -0.978 1.00 94.00 897 LYS A CA 1
ATOM 7269 C C . LYS A 1 897 ? -12.811 -4.044 -0.964 1.00 94.00 897 LYS A C 1
ATOM 7271 O O . LYS A 1 897 ? -12.294 -4.335 -2.036 1.00 94.00 897 LYS A O 1
ATOM 7276 N N . TYR A 1 898 ? -12.259 -4.366 0.209 1.00 92.62 898 TYR A N 1
ATOM 7277 C CA . TYR A 1 898 ? -10.932 -4.989 0.302 1.00 92.62 898 TYR A CA 1
ATOM 7278 C C . TYR A 1 898 ? -10.831 -6.332 -0.437 1.00 92.62 898 TYR A C 1
ATOM 7280 O O . TYR A 1 898 ? -9.812 -6.596 -1.068 1.00 92.62 898 TYR A O 1
ATOM 7288 N N . LYS A 1 899 ? -11.880 -7.170 -0.434 1.00 93.19 899 LYS A N 1
ATOM 7289 C CA . LYS A 1 899 ? -11.910 -8.385 -1.273 1.00 93.19 899 LYS A CA 1
ATOM 7290 C C . LYS A 1 899 ? -11.860 -8.055 -2.768 1.00 93.19 899 LYS A C 1
ATOM 7292 O O . LYS A 1 899 ? -11.047 -8.634 -3.479 1.00 93.19 899 LYS A O 1
ATOM 7297 N N . SER A 1 900 ? -12.663 -7.096 -3.234 1.00 94.25 900 SER A N 1
ATOM 7298 C CA . SER A 1 900 ? -12.645 -6.669 -4.640 1.00 94.25 900 SER A CA 1
ATOM 7299 C C . SER A 1 900 ? -11.316 -6.024 -5.050 1.00 94.25 900 SER A C 1
ATOM 7301 O O . SER A 1 900 ? -10.881 -6.206 -6.184 1.00 94.25 900 SER A O 1
ATOM 7303 N N . GLU A 1 901 ? -10.676 -5.266 -4.162 1.00 93.88 901 GLU A N 1
ATOM 7304 C CA . GLU A 1 901 ? -9.357 -4.667 -4.384 1.00 93.88 901 GLU A CA 1
ATOM 7305 C C . GLU A 1 901 ? -8.271 -5.745 -4.458 1.00 93.88 901 GLU A C 1
ATOM 7307 O O . GLU A 1 901 ? -7.463 -5.726 -5.386 1.00 93.88 901 GLU A O 1
ATOM 7312 N N . LEU A 1 902 ? -8.305 -6.733 -3.557 1.00 93.00 902 LEU A N 1
ATOM 7313 C CA . LEU A 1 902 ? -7.404 -7.886 -3.568 1.00 93.00 902 LEU A CA 1
ATOM 7314 C C . LEU A 1 902 ? -7.571 -8.727 -4.843 1.00 93.00 902 LEU A C 1
ATOM 7316 O O . LEU A 1 902 ? -6.577 -9.077 -5.474 1.00 93.00 902 LEU A O 1
ATOM 7320 N N . GLU A 1 903 ? -8.806 -9.008 -5.266 1.00 94.56 903 GLU A N 1
ATOM 7321 C CA . GLU A 1 903 ? -9.085 -9.696 -6.532 1.00 94.56 903 GLU A CA 1
ATOM 7322 C C . GLU A 1 903 ? -8.573 -8.905 -7.742 1.00 94.56 903 GLU A C 1
ATOM 7324 O O . GLU A 1 903 ? -7.934 -9.476 -8.624 1.00 94.56 903 GLU A O 1
ATOM 7329 N N . ASN A 1 904 ? -8.817 -7.593 -7.791 1.00 95.06 904 ASN A N 1
ATOM 7330 C CA . ASN A 1 904 ? -8.347 -6.741 -8.885 1.00 95.06 904 ASN A CA 1
ATOM 7331 C C . ASN A 1 904 ? -6.811 -6.660 -8.920 1.00 95.06 904 ASN A C 1
ATOM 7333 O O . ASN A 1 904 ? -6.223 -6.728 -10.001 1.00 95.06 904 ASN A O 1
ATOM 7337 N N . ALA A 1 905 ? -6.154 -6.586 -7.759 1.00 92.25 905 ALA A N 1
ATOM 7338 C CA . ALA A 1 905 ? -4.701 -6.669 -7.647 1.00 92.25 905 ALA A CA 1
ATOM 7339 C C . ALA A 1 905 ? -4.178 -8.035 -8.122 1.00 92.25 905 ALA A C 1
ATOM 7341 O O . ALA A 1 905 ? -3.223 -8.083 -8.893 1.00 92.25 905 ALA A O 1
ATOM 7342 N N . HIS A 1 906 ? -4.834 -9.137 -7.749 1.00 94.00 906 HIS A N 1
ATOM 7343 C CA . HIS A 1 906 ? -4.438 -10.485 -8.161 1.00 94.00 906 HIS A CA 1
ATOM 7344 C C . HIS A 1 906 ? -4.584 -10.692 -9.680 1.00 94.00 906 HIS A C 1
ATOM 7346 O O . HIS A 1 906 ? -3.649 -11.154 -10.330 1.00 94.00 906 HIS A O 1
ATOM 7352 N N . ARG A 1 907 ? -5.693 -10.234 -10.283 1.00 95.56 907 ARG A N 1
ATOM 7353 C CA . ARG A 1 907 ? -5.873 -10.200 -11.750 1.00 95.56 907 ARG A CA 1
ATOM 7354 C C . ARG A 1 907 ? -4.814 -9.324 -12.435 1.00 95.56 907 ARG A C 1
ATOM 7356 O O . ARG A 1 907 ? -4.333 -9.667 -13.513 1.00 95.56 907 ARG A O 1
ATOM 7363 N N . LYS A 1 908 ? -4.421 -8.200 -11.820 1.00 95.38 908 LYS A N 1
ATOM 7364 C CA . LYS A 1 908 ? -3.363 -7.321 -12.347 1.00 95.38 908 LYS A CA 1
ATOM 7365 C C . LYS A 1 908 ? -1.977 -7.968 -12.269 1.00 95.38 908 LYS A C 1
ATOM 7367 O O . LYS A 1 908 ? -1.205 -7.788 -13.207 1.00 95.38 908 LYS A O 1
ATOM 7372 N N . VAL A 1 909 ? -1.682 -8.728 -11.212 1.00 93.81 909 VAL A N 1
ATOM 7373 C CA . VAL A 1 909 ? -0.463 -9.546 -11.100 1.00 93.81 909 VAL A CA 1
ATOM 7374 C C . VAL A 1 909 ? -0.445 -10.606 -12.200 1.00 93.81 909 VAL A C 1
ATOM 7376 O O . VAL A 1 909 ? 0.474 -10.580 -13.008 1.00 93.81 909 VAL A O 1
ATOM 7379 N N . GLN A 1 910 ? -1.500 -11.414 -12.343 1.00 94.50 910 GLN A N 1
ATOM 7380 C CA . GLN A 1 910 ? -1.607 -12.435 -13.400 1.00 94.50 910 GLN A CA 1
ATOM 7381 C C . GLN A 1 910 ? -1.426 -11.851 -14.816 1.00 94.50 910 GLN A C 1
ATOM 7383 O O . GLN A 1 910 ? -0.737 -12.427 -15.656 1.00 94.50 910 GLN A O 1
ATOM 7388 N N . PHE A 1 911 ? -1.989 -10.668 -15.088 1.00 95.31 911 PHE A N 1
ATOM 7389 C CA . PHE A 1 911 ? -1.810 -9.964 -16.364 1.00 95.31 911 PHE A CA 1
ATOM 7390 C C . PHE A 1 911 ? -0.374 -9.450 -16.593 1.00 95.31 911 PHE A C 1
ATOM 7392 O O . PHE A 1 911 ? 0.095 -9.399 -17.732 1.00 95.31 911 PHE A O 1
ATOM 7399 N N . LEU A 1 912 ? 0.333 -9.057 -15.530 1.00 94.19 912 LEU A N 1
ATOM 7400 C CA . LEU A 1 912 ? 1.746 -8.677 -15.606 1.00 94.19 912 LEU A CA 1
ATOM 7401 C C . LEU A 1 912 ? 2.651 -9.907 -15.739 1.00 94.19 912 LEU A C 1
ATOM 7403 O O . LEU A 1 912 ? 3.594 -9.864 -16.520 1.00 94.19 912 LEU A O 1
ATOM 7407 N N . GLU A 1 913 ? 2.345 -11.010 -15.054 1.00 92.94 913 GLU A N 1
ATOM 7408 C CA . GLU A 1 913 ? 3.033 -12.299 -15.193 1.00 92.94 913 GLU A CA 1
ATOM 7409 C C . GLU A 1 913 ? 2.893 -12.858 -16.614 1.00 92.94 913 GLU A C 1
ATOM 7411 O O . GLU A 1 913 ? 3.889 -13.291 -17.191 1.00 92.94 913 GLU A O 1
ATOM 7416 N N . GLY A 1 914 ? 1.701 -12.759 -17.216 1.00 96.00 914 GLY A N 1
ATOM 7417 C CA . GLY A 1 914 ? 1.458 -13.116 -18.617 1.00 96.00 914 GLY A CA 1
ATOM 7418 C C . GLY A 1 914 ? 2.308 -12.302 -19.597 1.00 96.00 914 GLY A C 1
ATOM 7419 O O . GLY A 1 914 ? 3.001 -12.883 -20.428 1.00 96.00 914 GLY A O 1
ATOM 7420 N N . GLN A 1 915 ? 2.353 -10.972 -19.452 1.00 95.69 915 GLN A N 1
ATOM 7421 C CA . GLN A 1 915 ? 3.260 -10.130 -20.251 1.00 95.69 915 GLN A CA 1
ATOM 7422 C C . GLN A 1 915 ? 4.740 -10.453 -20.005 1.00 95.69 915 GLN A C 1
ATOM 7424 O O . GLN A 1 915 ? 5.541 -10.427 -20.934 1.00 95.69 915 GLN A O 1
ATOM 7429 N N . LEU A 1 916 ? 5.132 -10.759 -18.766 1.00 92.00 916 LEU A N 1
ATOM 7430 C CA . LEU A 1 916 ? 6.511 -11.132 -18.439 1.00 92.00 916 LEU A CA 1
ATOM 7431 C C . LEU A 1 916 ? 6.873 -12.483 -19.086 1.00 92.00 916 LEU A C 1
ATOM 7433 O O . LEU A 1 916 ? 8.003 -12.664 -19.536 1.00 92.00 916 LEU A O 1
ATOM 7437 N N . HIS A 1 917 ? 5.918 -13.411 -19.191 1.00 95.00 917 HIS A N 1
ATOM 7438 C CA . HIS A 1 917 ? 6.071 -14.661 -19.933 1.00 95.00 917 HIS A CA 1
ATOM 7439 C C . HIS A 1 917 ? 6.219 -14.406 -21.440 1.00 95.00 917 HIS A C 1
ATOM 7441 O O . HIS A 1 917 ? 7.245 -14.779 -22.000 1.00 95.00 917 HIS A O 1
ATOM 7447 N N . GLU A 1 918 ? 5.301 -13.654 -22.056 1.00 94.75 918 GLU A N 1
ATOM 7448 C CA . GLU A 1 918 ? 5.362 -13.256 -23.474 1.00 94.75 918 GLU A CA 1
ATOM 7449 C C . GLU A 1 918 ? 6.697 -12.565 -23.817 1.00 94.75 918 GLU A C 1
ATOM 7451 O O . GLU A 1 918 ? 7.341 -12.879 -24.817 1.00 94.75 918 GLU A O 1
ATOM 7456 N N . LYS A 1 919 ? 7.185 -11.657 -22.957 1.00 93.44 919 LYS A N 1
ATOM 7457 C CA . LYS A 1 919 ? 8.490 -11.002 -23.152 1.00 93.44 919 LYS A CA 1
ATOM 7458 C C . LYS A 1 919 ? 9.674 -11.953 -22.968 1.00 93.44 919 LYS A C 1
ATOM 7460 O O . LYS A 1 919 ? 10.685 -11.760 -23.637 1.00 93.44 919 LYS A O 1
ATOM 7465 N N . ARG A 1 920 ? 9.576 -12.989 -22.126 1.00 94.00 920 ARG A N 1
ATOM 7466 C CA . ARG A 1 920 ? 10.596 -14.053 -22.054 1.00 94.00 920 ARG A CA 1
ATOM 7467 C C . ARG A 1 920 ? 10.596 -14.918 -23.313 1.00 94.00 920 ARG A C 1
ATOM 7469 O O . ARG A 1 920 ? 11.678 -15.233 -23.795 1.00 94.00 920 ARG A O 1
ATOM 7476 N N . GLU A 1 921 ? 9.428 -15.263 -23.851 1.00 95.31 921 GLU A N 1
ATOM 7477 C CA . GLU A 1 921 ? 9.306 -16.019 -25.105 1.00 95.31 921 GLU A CA 1
ATOM 7478 C C . GLU A 1 921 ? 9.849 -15.223 -26.298 1.00 95.31 921 GLU A C 1
ATOM 7480 O O . GLU A 1 921 ? 10.639 -15.756 -27.073 1.00 95.31 921 GLU A O 1
ATOM 7485 N N . LEU A 1 922 ? 9.530 -13.927 -26.397 1.00 94.69 922 LEU A N 1
ATOM 7486 C CA . LEU A 1 922 ? 10.093 -13.031 -27.416 1.00 94.69 922 LEU A CA 1
ATOM 7487 C C . LEU A 1 922 ? 11.624 -12.933 -27.314 1.00 94.69 922 LEU A C 1
ATOM 7489 O O . LEU A 1 922 ? 12.309 -13.160 -28.306 1.00 94.69 922 LEU A O 1
ATOM 7493 N N . ILE A 1 923 ? 12.175 -12.695 -26.116 1.00 93.62 923 ILE A N 1
ATOM 7494 C CA . ILE A 1 923 ? 13.635 -12.662 -25.896 1.00 93.62 923 ILE A CA 1
ATOM 7495 C C . ILE A 1 923 ? 14.285 -14.018 -26.225 1.00 93.62 923 ILE A C 1
ATOM 7497 O O . ILE A 1 923 ? 15.418 -14.063 -26.705 1.00 93.62 923 ILE A O 1
ATOM 7501 N N . GLN A 1 924 ? 13.598 -15.135 -25.979 1.00 94.12 924 GLN A N 1
ATOM 7502 C CA . GLN A 1 924 ? 14.096 -16.466 -26.325 1.00 94.12 924 GLN A CA 1
ATOM 7503 C C . GLN A 1 924 ? 14.084 -16.704 -27.845 1.00 94.12 924 GLN A C 1
ATOM 7505 O O . GLN A 1 924 ? 15.082 -17.172 -28.391 1.00 94.12 924 GLN A O 1
ATOM 7510 N N . ALA A 1 925 ? 13.025 -16.296 -28.548 1.00 94.06 925 ALA A N 1
ATOM 7511 C CA . ALA A 1 925 ? 12.956 -16.349 -30.008 1.00 94.06 925 ALA A CA 1
ATOM 7512 C C . ALA A 1 925 ? 14.003 -15.433 -30.676 1.00 94.06 925 ALA A C 1
ATOM 7514 O O . ALA A 1 925 ? 14.650 -15.837 -31.644 1.00 94.06 925 ALA A O 1
ATOM 7515 N N . GLU A 1 926 ? 14.237 -14.234 -30.131 1.00 93.31 926 GLU A N 1
ATOM 7516 C CA . GLU A 1 926 ? 15.314 -13.330 -30.556 1.00 93.31 926 GLU A CA 1
ATOM 7517 C C . GLU A 1 926 ? 16.697 -13.968 -30.361 1.00 93.31 926 GLU A C 1
ATOM 7519 O O . GLU A 1 926 ? 17.528 -13.917 -31.269 1.00 93.31 926 GLU A O 1
ATOM 7524 N N . ARG A 1 927 ? 16.940 -14.634 -29.223 1.00 93.69 927 ARG A N 1
ATOM 7525 C CA . ARG A 1 927 ? 18.186 -15.380 -28.967 1.00 93.69 927 ARG A CA 1
ATOM 7526 C C . ARG A 1 927 ? 18.391 -16.522 -29.953 1.00 93.69 927 ARG A C 1
ATOM 7528 O O . ARG A 1 927 ? 19.483 -16.648 -30.491 1.00 93.69 927 ARG A O 1
ATOM 7535 N N . GLU A 1 928 ? 17.362 -17.316 -30.233 1.00 94.44 928 GLU A N 1
ATOM 7536 C CA . GLU A 1 928 ? 17.437 -18.416 -31.203 1.00 94.44 928 GLU A CA 1
ATOM 7537 C C . GLU A 1 928 ? 17.617 -17.917 -32.644 1.00 94.44 928 GLU A C 1
ATOM 7539 O O . GLU A 1 928 ? 18.292 -18.563 -33.448 1.00 94.44 928 GLU A O 1
ATOM 7544 N N . SER A 1 929 ? 17.049 -16.756 -32.981 1.00 93.81 929 SER A N 1
ATOM 7545 C CA . SER A 1 929 ? 17.290 -16.075 -34.256 1.00 93.81 929 SER A CA 1
ATOM 7546 C C . SER A 1 929 ? 18.730 -15.559 -34.351 1.00 93.81 929 SER A C 1
ATOM 7548 O O . SER A 1 929 ? 19.407 -15.780 -35.355 1.00 93.81 929 SER A O 1
ATOM 7550 N N . MET A 1 930 ? 19.233 -14.927 -33.288 1.00 93.69 930 MET A N 1
ATOM 7551 C CA . MET A 1 930 ? 20.612 -14.448 -33.201 1.00 93.69 930 MET A CA 1
ATOM 7552 C C . MET A 1 930 ? 21.621 -15.604 -33.226 1.00 93.69 930 MET A C 1
ATOM 7554 O O . MET A 1 930 ? 22.652 -15.486 -33.875 1.00 93.69 930 MET A O 1
ATOM 7558 N N . GLU A 1 931 ? 21.329 -16.743 -32.594 1.00 95.38 931 GLU A N 1
ATOM 7559 C CA . GLU A 1 931 ? 22.187 -17.933 -32.636 1.00 95.38 931 GLU A CA 1
ATOM 7560 C C . GLU A 1 931 ? 22.280 -18.516 -34.057 1.00 95.38 931 GLU A C 1
ATOM 7562 O O . GLU A 1 931 ? 23.366 -18.897 -34.495 1.00 95.38 931 GLU A O 1
ATOM 7567 N N . LYS A 1 932 ? 21.170 -18.535 -34.811 1.00 95.12 932 LYS A N 1
ATOM 7568 C CA . LYS A 1 932 ? 21.165 -18.920 -36.236 1.00 95.12 932 LYS A CA 1
ATOM 7569 C C . LYS A 1 932 ? 21.993 -17.950 -37.082 1.00 95.12 932 LYS A C 1
ATOM 7571 O O . LYS A 1 932 ? 22.817 -18.402 -37.873 1.00 95.12 932 LYS A O 1
ATOM 7576 N N . LEU A 1 933 ? 21.838 -16.640 -36.870 1.00 94.88 933 LEU A N 1
ATOM 7577 C CA . LEU A 1 933 ? 22.623 -15.617 -37.569 1.00 94.88 933 LEU A CA 1
ATOM 7578 C C . LEU A 1 933 ? 24.121 -15.713 -37.236 1.00 94.88 933 LEU A C 1
ATOM 7580 O O . LEU A 1 933 ? 24.952 -15.622 -38.133 1.00 94.88 933 LEU A O 1
ATOM 7584 N N . ILE A 1 934 ? 24.480 -15.951 -35.970 1.00 91.94 934 ILE A N 1
ATOM 7585 C CA . ILE A 1 934 ? 25.872 -16.173 -35.552 1.00 91.94 934 ILE A CA 1
ATOM 7586 C C . ILE A 1 934 ? 26.449 -17.405 -36.257 1.00 91.94 934 ILE A C 1
ATOM 7588 O O . ILE A 1 934 ? 27.552 -17.313 -36.789 1.00 91.94 934 ILE A O 1
ATOM 7592 N N . LYS A 1 935 ? 25.708 -18.522 -36.322 1.00 94.94 935 LYS A N 1
ATOM 7593 C CA . LYS A 1 935 ? 26.141 -19.733 -37.043 1.00 94.94 935 LYS A CA 1
ATOM 7594 C C . LYS A 1 935 ? 26.396 -19.441 -38.521 1.00 94.94 935 LYS A C 1
ATOM 7596 O O . LYS A 1 935 ? 27.513 -19.680 -38.978 1.00 94.94 935 LYS A O 1
ATOM 7601 N N . GLN A 1 936 ? 25.438 -18.817 -39.212 1.00 94.44 936 GLN A N 1
ATOM 7602 C CA . GLN A 1 936 ? 25.599 -18.408 -40.611 1.00 94.44 936 GLN A CA 1
ATOM 7603 C C . GLN A 1 936 ? 26.835 -17.512 -40.798 1.00 94.44 936 GLN A C 1
ATOM 7605 O O . GLN A 1 936 ? 27.682 -17.807 -41.634 1.00 94.44 936 GLN A O 1
ATOM 7610 N N . VAL A 1 937 ? 27.014 -16.474 -39.974 1.00 92.62 937 VAL A N 1
ATOM 7611 C CA . VAL A 1 937 ? 28.181 -15.576 -40.062 1.00 92.62 937 VAL A CA 1
ATOM 7612 C C . VAL A 1 937 ? 29.500 -16.303 -39.756 1.00 92.62 937 VAL A C 1
ATOM 7614 O O . VAL A 1 937 ? 30.531 -15.958 -40.334 1.00 92.62 937 VAL A O 1
ATOM 7617 N N . THR A 1 938 ? 29.518 -17.321 -38.886 1.00 93.44 938 THR A N 1
ATOM 7618 C CA . THR A 1 938 ? 30.722 -18.150 -38.676 1.00 93.44 938 THR A CA 1
ATOM 7619 C C . THR A 1 938 ? 31.005 -19.103 -39.838 1.00 93.44 938 THR A C 1
ATOM 7621 O O . THR A 1 938 ? 32.173 -19.318 -40.157 1.00 93.44 938 THR A O 1
ATOM 7624 N N . GLU A 1 939 ? 29.973 -19.624 -40.503 1.00 94.75 939 GLU A N 1
ATOM 7625 C CA . GLU A 1 939 ? 30.099 -20.455 -41.706 1.00 94.75 939 GLU A CA 1
ATOM 7626 C C . GLU A 1 939 ? 30.579 -19.619 -42.902 1.00 94.75 939 GLU A C 1
ATOM 7628 O O . GLU A 1 939 ? 31.557 -19.986 -43.550 1.00 94.75 939 GLU A O 1
ATOM 7633 N N . GLU A 1 940 ? 30.000 -18.436 -43.126 1.00 92.19 940 GLU A N 1
ATOM 7634 C CA . GLU A 1 940 ? 30.461 -17.472 -44.133 1.00 92.19 940 GLU A CA 1
ATOM 7635 C C . GLU A 1 940 ? 31.915 -17.049 -43.882 1.00 92.19 940 GLU A C 1
ATOM 7637 O O . GLU A 1 940 ? 32.741 -17.120 -44.789 1.00 92.19 940 GLU A O 1
ATOM 7642 N N . ARG A 1 941 ? 32.279 -16.679 -42.643 1.00 91.44 941 ARG A N 1
ATOM 7643 C CA . ARG A 1 941 ? 33.675 -16.355 -42.284 1.00 91.44 941 ARG A CA 1
ATOM 7644 C C . ARG A 1 941 ? 34.633 -17.523 -42.514 1.00 91.44 941 ARG A C 1
ATOM 7646 O O . ARG A 1 941 ? 35.777 -17.289 -42.899 1.00 91.44 941 ARG A O 1
ATOM 7653 N N . LYS A 1 942 ? 34.188 -18.763 -42.286 1.00 94.50 942 LYS A N 1
ATOM 7654 C CA . LYS A 1 942 ? 34.982 -19.961 -42.576 1.00 94.50 942 LYS A CA 1
ATOM 7655 C C . LYS A 1 942 ? 35.202 -20.112 -44.084 1.00 94.50 942 LYS A C 1
ATOM 7657 O O . LYS A 1 942 ? 36.347 -20.276 -44.488 1.00 94.50 942 LYS A O 1
ATOM 7662 N N . LEU A 1 943 ? 34.154 -19.973 -44.898 1.00 94.00 943 LEU A N 1
ATOM 7663 C CA . LEU A 1 943 ? 34.242 -20.041 -46.363 1.00 94.00 943 LEU A CA 1
ATOM 7664 C C . LEU A 1 943 ? 35.123 -18.926 -46.948 1.00 94.00 943 LEU A C 1
ATOM 7666 O O . LEU A 1 943 ? 35.954 -19.196 -47.813 1.00 94.00 943 LEU A O 1
ATOM 7670 N N . TYR A 1 944 ? 35.004 -17.690 -46.448 1.00 91.88 944 TYR A N 1
ATOM 7671 C CA . TYR A 1 944 ? 35.891 -16.589 -46.841 1.00 91.88 944 TYR A CA 1
ATOM 7672 C C . TYR A 1 944 ? 37.352 -16.885 -46.506 1.00 91.88 944 TYR A C 1
ATOM 7674 O O . TYR A 1 944 ? 38.219 -16.628 -47.339 1.00 91.88 944 TYR A O 1
ATOM 7682 N N . LYS A 1 945 ? 37.630 -17.465 -45.331 1.00 93.69 945 LYS A N 1
ATOM 7683 C CA . LYS A 1 945 ? 38.990 -17.865 -44.967 1.00 93.69 945 LYS A CA 1
ATOM 7684 C C . LYS A 1 945 ? 39.506 -19.021 -45.830 1.00 93.69 945 LYS A C 1
ATOM 7686 O O . LYS A 1 945 ? 40.647 -18.972 -46.266 1.00 93.69 945 LYS A O 1
ATOM 7691 N N . GLU A 1 946 ? 38.686 -20.031 -46.115 1.00 94.00 946 GLU A N 1
ATOM 7692 C CA . GLU A 1 946 ? 39.063 -21.138 -47.007 1.00 94.00 946 GLU A CA 1
ATOM 7693 C C . GLU A 1 946 ? 39.399 -20.616 -48.421 1.00 94.00 946 GLU A C 1
ATOM 7695 O O . GLU A 1 946 ? 40.401 -21.025 -49.005 1.00 94.00 946 GLU A O 1
ATOM 7700 N N . HIS A 1 947 ? 38.652 -19.625 -48.923 1.00 93.56 947 HIS A N 1
ATOM 7701 C CA . HIS A 1 947 ? 38.960 -18.925 -50.174 1.00 93.56 947 HIS A CA 1
ATOM 7702 C C . HIS A 1 947 ? 40.224 -18.038 -50.092 1.00 93.56 947 HIS A C 1
ATOM 7704 O O . HIS A 1 947 ? 40.977 -17.947 -51.063 1.00 93.56 947 HIS A O 1
ATOM 7710 N N . GLU A 1 948 ? 40.483 -17.382 -48.956 1.00 92.19 948 GLU A N 1
ATOM 7711 C CA . GLU A 1 948 ? 41.710 -16.608 -48.714 1.00 92.19 948 GLU A CA 1
ATOM 7712 C C . GLU A 1 948 ? 42.950 -17.518 -48.680 1.00 92.19 948 GLU A C 1
ATOM 7714 O O . GLU A 1 948 ? 43.919 -17.256 -49.393 1.00 92.19 948 GLU A O 1
ATOM 7719 N N . ASP A 1 949 ? 42.896 -18.626 -47.935 1.00 94.00 949 ASP A N 1
ATOM 7720 C CA . ASP A 1 949 ? 43.954 -19.640 -47.871 1.00 94.00 949 ASP A CA 1
ATOM 7721 C C . ASP A 1 949 ? 44.200 -20.274 -49.263 1.00 94.00 949 ASP A C 1
ATOM 7723 O O . ASP A 1 949 ? 45.355 -20.438 -49.671 1.00 94.00 949 ASP A O 1
ATOM 7727 N N . GLU A 1 950 ? 43.147 -20.542 -50.051 1.00 94.44 950 GLU A N 1
ATOM 7728 C CA . GLU A 1 950 ? 43.255 -20.952 -51.463 1.00 94.44 950 GLU A CA 1
ATOM 7729 C C . GLU A 1 950 ? 43.946 -19.901 -52.348 1.00 94.44 950 GLU A C 1
ATOM 7731 O O . GLU A 1 950 ? 44.761 -20.245 -53.209 1.00 94.44 950 GLU A O 1
ATOM 7736 N N . LEU A 1 951 ? 43.605 -18.620 -52.189 1.00 92.25 951 LEU A N 1
ATOM 7737 C CA . LEU A 1 951 ? 44.174 -17.538 -52.992 1.00 92.25 951 LEU A CA 1
ATOM 7738 C C . LEU A 1 951 ? 45.649 -17.305 -52.634 1.00 92.25 951 LEU A C 1
ATOM 7740 O O . LEU A 1 951 ? 46.483 -17.149 -53.526 1.00 92.25 951 LEU A O 1
ATOM 7744 N N . ILE A 1 952 ? 45.992 -17.378 -51.346 1.00 94.06 952 ILE A N 1
ATOM 7745 C CA . ILE A 1 952 ? 47.371 -17.360 -50.845 1.00 94.06 952 ILE A CA 1
ATOM 7746 C C . ILE A 1 952 ? 48.165 -18.560 -51.384 1.00 94.06 952 ILE A C 1
ATOM 7748 O O . ILE A 1 952 ? 49.335 -18.401 -51.740 1.00 94.06 952 ILE A O 1
ATOM 7752 N N . ALA A 1 953 ? 47.561 -19.749 -51.481 1.00 94.56 953 ALA A N 1
ATOM 7753 C CA . ALA A 1 953 ? 48.205 -20.915 -52.086 1.00 94.56 953 ALA A CA 1
ATOM 7754 C C . ALA A 1 953 ? 48.506 -20.691 -53.580 1.00 94.56 953 ALA A C 1
ATOM 7756 O O . ALA A 1 953 ? 49.641 -20.905 -54.004 1.00 94.56 953 ALA A O 1
ATOM 7757 N N . LYS A 1 954 ? 47.539 -20.171 -54.350 1.00 93.88 954 LYS A N 1
ATOM 7758 C CA . LYS A 1 954 ? 47.703 -19.839 -55.782 1.00 93.88 954 LYS A CA 1
ATOM 7759 C C . LYS A 1 954 ? 48.765 -18.756 -56.011 1.00 93.88 954 LYS A C 1
ATOM 7761 O O . LYS A 1 954 ? 49.566 -18.871 -56.937 1.00 93.88 954 LYS A O 1
ATOM 7766 N N . PHE A 1 955 ? 48.833 -17.736 -55.149 1.00 91.75 955 PHE A N 1
ATOM 7767 C CA . PHE A 1 955 ? 49.902 -16.731 -55.203 1.00 91.75 955 PHE A CA 1
ATOM 7768 C C . PHE A 1 955 ? 51.283 -17.328 -54.910 1.00 91.75 955 PHE A C 1
ATOM 7770 O O . PHE A 1 955 ? 52.222 -17.041 -55.647 1.00 91.75 955 PHE A O 1
ATOM 7777 N N . LYS A 1 956 ? 51.413 -18.196 -53.897 1.00 94.12 956 LYS A N 1
ATOM 7778 C CA . LYS A 1 956 ? 52.679 -18.891 -53.596 1.00 94.12 956 LYS A CA 1
ATOM 7779 C C . LYS A 1 956 ? 53.112 -19.812 -54.735 1.00 94.12 956 LYS A C 1
ATOM 7781 O O . LYS A 1 956 ? 54.292 -19.850 -55.069 1.00 94.12 956 LYS A O 1
ATOM 7786 N N . GLU A 1 957 ? 52.181 -20.538 -55.350 1.00 93.56 957 GLU A N 1
ATOM 7787 C CA . GLU A 1 957 ? 52.461 -21.382 -56.515 1.00 93.56 957 GLU A CA 1
ATOM 7788 C C . GLU A 1 957 ? 53.039 -20.545 -57.666 1.00 93.56 957 GLU A C 1
ATOM 7790 O O . GLU A 1 957 ? 54.165 -20.811 -58.100 1.00 93.56 957 GLU A O 1
ATOM 7795 N N . MET A 1 958 ? 52.340 -19.468 -58.047 1.00 92.88 958 MET A N 1
ATOM 7796 C CA . MET A 1 958 ? 52.770 -18.501 -59.064 1.00 92.88 958 MET A CA 1
ATOM 7797 C C . MET A 1 958 ? 54.117 -17.840 -58.726 1.00 92.88 958 MET A C 1
ATOM 7799 O O . MET A 1 958 ? 54.956 -17.671 -59.609 1.00 92.88 958 MET A O 1
ATOM 7803 N N . GLU A 1 959 ? 54.369 -17.512 -57.457 1.00 90.62 959 GLU A N 1
ATOM 7804 C CA . GLU A 1 959 ? 55.661 -17.002 -56.988 1.00 90.62 959 GLU A CA 1
ATOM 7805 C C . GLU A 1 959 ? 56.777 -18.042 -57.186 1.00 90.62 959 GLU A C 1
ATOM 7807 O O . GLU A 1 959 ? 57.855 -17.696 -57.674 1.00 90.62 959 GLU A O 1
ATOM 7812 N N . THR A 1 960 ? 56.536 -19.332 -56.904 1.00 93.19 960 THR A N 1
ATOM 7813 C CA . THR A 1 960 ? 57.541 -20.368 -57.200 1.00 93.19 960 THR A CA 1
ATOM 7814 C C . THR A 1 960 ? 57.770 -20.562 -58.698 1.00 93.19 960 THR A C 1
ATOM 7816 O O . THR A 1 960 ? 58.898 -20.844 -59.092 1.00 93.19 960 THR A O 1
ATOM 7819 N N . GLU A 1 961 ? 56.745 -20.428 -59.545 1.00 92.75 961 GLU A N 1
ATOM 7820 C CA . GLU A 1 961 ? 56.908 -20.492 -61.004 1.00 92.75 961 GLU A CA 1
ATOM 7821 C C . GLU A 1 961 ? 57.693 -19.294 -61.541 1.00 92.75 961 GLU A C 1
ATOM 7823 O O . GLU A 1 961 ? 58.621 -19.466 -62.336 1.00 92.75 961 GLU A O 1
ATOM 7828 N N . TYR A 1 962 ? 57.383 -18.090 -61.056 1.00 91.69 962 TYR A N 1
ATOM 7829 C CA . TYR A 1 962 ? 58.113 -16.877 -61.401 1.00 91.69 962 TYR A CA 1
ATOM 7830 C C . TYR A 1 962 ? 59.580 -16.962 -60.964 1.00 91.69 962 TYR A C 1
ATOM 7832 O O . TYR A 1 962 ? 60.468 -16.680 -61.767 1.00 91.69 962 TYR A O 1
ATOM 7840 N N . ASN A 1 963 ? 59.852 -17.439 -59.745 1.00 92.94 963 ASN A N 1
ATOM 7841 C CA . ASN A 1 963 ? 61.216 -17.629 -59.252 1.00 92.94 963 ASN A CA 1
ATOM 7842 C C . ASN A 1 963 ? 61.987 -18.674 -60.078 1.00 92.94 963 ASN A C 1
ATOM 7844 O O . ASN A 1 963 ? 63.084 -18.363 -60.535 1.00 92.94 963 ASN A O 1
ATOM 7848 N N . LYS A 1 964 ? 61.400 -19.837 -60.409 1.00 94.31 964 LYS A N 1
ATOM 7849 C CA . LYS A 1 964 ? 62.013 -20.819 -61.339 1.00 94.31 964 LYS A CA 1
ATOM 7850 C C . LYS A 1 964 ? 62.302 -20.206 -62.718 1.00 94.31 964 LYS A C 1
ATOM 7852 O O . LYS A 1 964 ? 63.327 -20.490 -63.337 1.00 94.31 964 LYS A O 1
ATOM 7857 N N . SER A 1 965 ? 61.402 -19.359 -63.223 1.00 91.62 965 SER A N 1
ATOM 7858 C CA . SER A 1 965 ? 61.576 -18.653 -64.499 1.00 91.62 965 SER A CA 1
ATOM 7859 C C . SER A 1 965 ? 62.723 -17.635 -64.440 1.00 91.62 965 SER A C 1
ATOM 7861 O O . SER A 1 965 ? 63.550 -17.568 -65.354 1.00 91.62 965 SER A O 1
ATOM 7863 N N . LEU A 1 966 ? 62.826 -16.894 -63.334 1.00 92.06 966 LEU A N 1
ATOM 7864 C CA . LEU A 1 966 ? 63.881 -15.919 -63.065 1.00 92.06 966 LEU A CA 1
ATOM 7865 C C . LEU A 1 966 ? 65.242 -16.596 -62.846 1.00 92.06 966 LEU A C 1
ATOM 7867 O O . LEU A 1 966 ? 66.247 -16.104 -63.361 1.00 92.06 966 LEU A O 1
ATOM 7871 N N . GLU A 1 967 ? 65.283 -17.751 -62.179 1.00 93.12 967 GLU A N 1
ATOM 7872 C CA . GLU A 1 967 ? 66.459 -18.623 -62.072 1.00 93.12 967 GLU A CA 1
ATOM 7873 C C . GLU A 1 967 ? 66.916 -19.092 -63.460 1.00 93.12 967 GLU A C 1
ATOM 7875 O O . GLU A 1 967 ? 68.042 -18.794 -63.856 1.00 93.12 967 GLU A O 1
ATOM 7880 N N . MET A 1 968 ? 66.034 -19.700 -64.264 1.00 91.62 968 MET A N 1
ATOM 7881 C CA . MET A 1 968 ? 66.351 -20.108 -65.644 1.00 91.62 968 MET A CA 1
ATOM 7882 C C . MET A 1 968 ? 66.817 -18.939 -66.527 1.00 91.62 968 MET A C 1
ATOM 7884 O O . MET A 1 968 ? 67.665 -19.115 -67.406 1.00 91.62 968 MET A O 1
ATOM 7888 N N . MET A 1 969 ? 66.259 -17.739 -66.343 1.00 90.50 969 MET A N 1
ATOM 7889 C CA . MET A 1 969 ? 66.692 -16.532 -67.055 1.00 90.50 969 MET A CA 1
ATOM 7890 C C . MET A 1 969 ? 68.084 -16.088 -66.582 1.00 90.50 969 MET A C 1
ATOM 7892 O O . MET A 1 969 ? 68.948 -15.790 -67.406 1.00 90.50 969 MET A O 1
ATOM 7896 N N . THR A 1 970 ? 68.344 -16.149 -65.276 1.00 92.38 970 THR A N 1
ATOM 7897 C CA . THR A 1 970 ? 69.640 -15.840 -64.656 1.00 92.38 970 THR A CA 1
ATOM 7898 C C . THR A 1 970 ? 70.728 -16.834 -65.073 1.00 92.38 970 THR A C 1
ATOM 7900 O O . THR A 1 970 ? 71.848 -16.423 -65.377 1.00 92.38 970 THR A O 1
ATOM 7903 N N . GLU A 1 971 ? 70.417 -18.127 -65.184 1.00 93.31 971 GLU A N 1
ATOM 7904 C CA . GLU A 1 971 ? 71.313 -19.147 -65.744 1.00 93.31 971 GLU A CA 1
ATOM 7905 C C . GLU A 1 971 ? 71.640 -18.873 -67.215 1.00 93.31 971 GLU A C 1
ATOM 7907 O O . GLU A 1 971 ? 72.813 -18.866 -67.598 1.00 93.31 971 GLU A O 1
ATOM 7912 N N . LYS A 1 972 ? 70.625 -18.578 -68.042 1.00 92.56 972 LYS A N 1
ATOM 7913 C CA . LYS A 1 972 ? 70.813 -18.198 -69.454 1.00 92.56 972 LYS A CA 1
ATOM 7914 C C . LYS A 1 972 ? 71.676 -16.943 -69.577 1.00 92.56 972 LYS A C 1
ATOM 7916 O O . LYS A 1 972 ? 72.633 -16.943 -70.350 1.00 92.56 972 LYS A O 1
ATOM 7921 N N . TYR A 1 973 ? 71.407 -15.911 -68.779 1.00 93.19 973 TYR A N 1
ATOM 7922 C CA . TYR A 1 973 ? 72.212 -14.692 -68.723 1.00 93.19 973 TYR A CA 1
ATOM 7923 C C . TYR A 1 973 ? 73.657 -14.980 -68.298 1.00 93.19 973 TYR A C 1
ATOM 7925 O O . TYR A 1 973 ? 74.585 -14.519 -68.958 1.00 93.19 973 TYR A O 1
ATOM 7933 N N . ASN A 1 974 ? 73.881 -15.795 -67.264 1.00 92.75 974 ASN A N 1
ATOM 7934 C CA . ASN A 1 974 ? 75.225 -16.178 -66.827 1.00 92.75 974 ASN A CA 1
ATOM 7935 C C . ASN A 1 974 ? 75.968 -17.026 -67.876 1.00 92.75 974 ASN A C 1
ATOM 7937 O O . ASN A 1 974 ? 77.171 -16.841 -68.068 1.00 92.75 974 ASN A O 1
ATOM 7941 N N . SER A 1 975 ? 75.268 -17.894 -68.609 1.00 92.69 975 SER A N 1
ATOM 7942 C CA . SER A 1 975 ? 75.813 -18.667 -69.732 1.00 92.69 975 SER A CA 1
ATOM 7943 C C . SER A 1 975 ? 76.211 -17.767 -70.912 1.00 92.69 975 SER A C 1
ATOM 7945 O O . SER A 1 975 ? 77.335 -17.855 -71.418 1.00 92.69 975 SER A O 1
ATOM 7947 N N . VAL A 1 976 ? 75.350 -16.816 -71.292 1.00 92.94 976 VAL A N 1
ATOM 7948 C CA . VAL A 1 976 ? 75.643 -15.803 -72.321 1.00 92.94 976 VAL A CA 1
ATOM 7949 C C . VAL A 1 976 ? 76.790 -14.890 -71.877 1.00 92.94 976 VAL A C 1
ATOM 7951 O O . VAL A 1 976 ? 77.715 -14.663 -72.650 1.00 92.94 976 VAL A O 1
ATOM 7954 N N . LYS A 1 977 ? 76.808 -14.440 -70.618 1.00 93.06 977 LYS A N 1
ATOM 7955 C CA . LYS A 1 977 ? 77.887 -13.634 -70.023 1.00 93.06 977 LYS A CA 1
ATOM 7956 C C . LYS A 1 977 ? 79.224 -14.379 -70.028 1.00 93.06 977 LYS A C 1
ATOM 7958 O O . LYS A 1 977 ? 80.234 -13.803 -70.420 1.00 93.06 977 LYS A O 1
ATOM 7963 N N . LYS A 1 978 ? 79.243 -15.666 -69.664 1.00 93.56 978 LYS A N 1
ATOM 7964 C CA . LYS A 1 978 ? 80.434 -16.532 -69.745 1.00 93.56 978 LYS A CA 1
ATOM 7965 C C . LYS A 1 978 ? 80.907 -16.705 -71.192 1.00 93.56 978 LYS A C 1
ATOM 7967 O O . LYS A 1 978 ? 82.102 -16.632 -71.460 1.00 93.56 978 LYS A O 1
ATOM 7972 N N . THR A 1 979 ? 79.976 -16.859 -72.131 1.00 92.44 979 THR A N 1
ATOM 7973 C CA . THR A 1 979 ? 80.264 -16.950 -73.571 1.00 92.44 979 THR A CA 1
ATOM 7974 C C . THR A 1 979 ? 80.833 -15.637 -74.121 1.00 92.44 979 THR A C 1
ATOM 7976 O O . THR A 1 979 ? 81.846 -15.650 -74.816 1.00 92.44 979 THR A O 1
ATOM 7979 N N . ALA A 1 980 ? 80.262 -14.491 -73.747 1.00 90.12 980 ALA A N 1
ATOM 7980 C CA . ALA A 1 980 ? 80.754 -13.164 -74.113 1.00 90.12 980 ALA A CA 1
ATOM 7981 C C . ALA A 1 980 ? 82.138 -12.866 -73.509 1.00 90.12 980 ALA A C 1
ATOM 7983 O O . ALA A 1 980 ? 82.994 -12.316 -74.195 1.00 90.12 980 ALA A O 1
ATOM 7984 N N . LEU A 1 981 ? 82.398 -13.282 -72.263 1.00 91.06 981 LEU A N 1
ATOM 7985 C CA . LEU A 1 981 ? 83.726 -13.199 -71.643 1.00 91.06 981 LEU A CA 1
ATOM 7986 C C . LEU A 1 981 ? 84.754 -14.084 -72.365 1.00 91.06 981 LEU A C 1
ATOM 7988 O O . LEU A 1 981 ? 85.878 -13.638 -72.586 1.00 91.06 981 LEU A O 1
ATOM 7992 N N . ASN A 1 982 ? 84.371 -15.290 -72.798 1.00 92.44 982 ASN A N 1
ATOM 7993 C CA . ASN A 1 982 ? 85.230 -16.145 -73.621 1.00 92.44 982 ASN A CA 1
ATOM 7994 C C . ASN A 1 982 ? 85.541 -15.500 -74.984 1.00 92.44 982 ASN A C 1
ATOM 7996 O O . ASN A 1 982 ? 86.695 -15.516 -75.405 1.00 92.44 982 ASN A O 1
ATOM 8000 N N . TYR A 1 983 ? 84.554 -14.891 -75.653 1.00 93.31 983 TYR A N 1
ATOM 8001 C CA . TYR A 1 983 ? 84.782 -14.156 -76.904 1.00 93.31 983 TYR A CA 1
ATOM 8002 C C . TYR A 1 983 ? 85.637 -12.899 -76.707 1.00 93.31 983 TYR A C 1
ATOM 8004 O O . TYR A 1 983 ? 86.520 -12.650 -77.525 1.00 93.31 983 TYR A O 1
ATOM 8012 N N . LYS A 1 984 ? 85.435 -12.143 -75.618 1.00 93.19 984 LYS A N 1
ATOM 8013 C CA . LYS A 1 984 ? 86.282 -10.996 -75.252 1.00 93.19 984 LYS A CA 1
ATOM 8014 C C . LYS A 1 984 ? 87.728 -11.441 -75.055 1.00 93.19 984 LYS A C 1
ATOM 8016 O O . LYS A 1 984 ? 88.609 -10.892 -75.705 1.00 93.19 984 LYS A O 1
ATOM 8021 N N . LYS A 1 985 ? 87.958 -12.494 -74.263 1.00 92.69 985 LYS A N 1
ATOM 8022 C CA . LYS A 1 985 ? 89.298 -13.054 -74.071 1.00 92.69 985 LYS A CA 1
ATOM 8023 C C . LYS A 1 985 ? 89.907 -13.543 -75.390 1.00 92.69 985 LYS A C 1
ATOM 8025 O O . LYS A 1 985 ? 91.058 -13.244 -75.666 1.00 92.69 985 LYS A O 1
ATOM 8030 N N . TYR A 1 986 ? 89.149 -14.248 -76.231 1.00 93.38 986 TYR A N 1
ATOM 8031 C CA . TYR A 1 986 ? 89.642 -14.700 -77.537 1.00 93.38 986 TYR A CA 1
ATOM 8032 C C . TYR A 1 986 ? 90.009 -13.527 -78.464 1.00 93.38 986 TYR A C 1
ATOM 8034 O O . TYR A 1 986 ? 90.985 -13.614 -79.209 1.00 93.38 986 TYR A O 1
ATOM 8042 N N . ALA A 1 987 ? 89.264 -12.418 -78.408 1.00 90.62 987 ALA A N 1
ATOM 8043 C CA . ALA A 1 987 ? 89.606 -11.192 -79.122 1.00 90.62 987 ALA A CA 1
ATOM 8044 C C . ALA A 1 987 ? 90.884 -10.541 -78.564 1.00 90.62 987 ALA A C 1
ATOM 8046 O O . ALA A 1 987 ? 91.756 -10.191 -79.351 1.00 90.62 987 ALA A O 1
ATOM 8047 N N . GLU A 1 988 ? 91.041 -10.462 -77.239 1.00 92.00 988 GLU A N 1
ATOM 8048 C CA . GLU A 1 988 ? 92.245 -9.947 -76.564 1.00 92.00 988 GLU A CA 1
ATOM 8049 C C . GLU A 1 988 ? 93.488 -10.810 -76.849 1.00 92.00 988 GLU A C 1
ATOM 8051 O O . GLU A 1 988 ? 94.547 -10.284 -77.189 1.00 92.00 988 GLU A O 1
ATOM 8056 N N . ASP A 1 989 ? 93.367 -12.139 -76.781 1.00 92.88 989 ASP A N 1
ATOM 8057 C CA . ASP A 1 989 ? 94.433 -13.090 -77.119 1.00 92.88 989 ASP A CA 1
ATOM 8058 C C . ASP A 1 989 ? 94.829 -12.963 -78.609 1.00 92.88 989 ASP A C 1
ATOM 8060 O O . ASP A 1 989 ? 96.014 -13.014 -78.958 1.00 92.88 989 ASP A O 1
ATOM 8064 N N . LYS A 1 990 ? 93.851 -12.734 -79.501 1.00 93.06 990 LYS A N 1
ATOM 8065 C CA . LYS A 1 990 ? 94.079 -12.492 -80.935 1.00 93.06 990 LYS A CA 1
ATOM 8066 C C . LYS A 1 990 ? 94.696 -11.118 -81.209 1.00 93.06 990 LYS A C 1
ATOM 8068 O O . LYS A 1 990 ? 95.567 -11.017 -82.069 1.00 93.06 990 LYS A O 1
ATOM 8073 N N . GLU A 1 991 ? 94.300 -10.074 -80.488 1.00 91.69 991 GLU A N 1
ATOM 8074 C CA . GLU A 1 991 ? 94.908 -8.743 -80.572 1.00 91.69 991 GLU A CA 1
ATOM 8075 C C . GLU A 1 991 ? 96.367 -8.785 -80.100 1.00 91.69 991 GLU A C 1
ATOM 8077 O O . GLU A 1 991 ? 97.256 -8.328 -80.815 1.00 91.69 991 GLU A O 1
ATOM 8082 N N . GLN A 1 992 ? 96.650 -9.453 -78.978 1.00 92.19 992 GLN A N 1
ATOM 8083 C CA . GLN A 1 992 ? 98.021 -9.707 -78.528 1.00 92.19 992 GLN A CA 1
ATOM 8084 C C . GLN A 1 992 ? 98.845 -10.494 -79.555 1.00 92.19 992 GLN A C 1
ATOM 8086 O O . GLN A 1 992 ? 100.038 -10.229 -79.702 1.00 92.19 992 GLN A O 1
ATOM 8091 N N . HIS A 1 993 ? 98.250 -11.459 -80.263 1.00 91.56 993 HIS A N 1
ATOM 8092 C CA . HIS A 1 993 ? 98.919 -12.155 -81.365 1.00 91.56 993 HIS A CA 1
ATOM 8093 C C . HIS A 1 993 ? 99.219 -11.201 -82.533 1.00 91.56 993 HIS A C 1
ATOM 8095 O O . HIS A 1 993 ? 100.332 -11.206 -83.055 1.00 91.56 993 HIS A O 1
ATOM 8101 N N . MET A 1 994 ? 98.260 -10.360 -82.934 1.00 90.50 994 MET A N 1
ATOM 8102 C CA . MET A 1 994 ? 98.458 -9.364 -83.996 1.00 90.50 994 MET A CA 1
ATOM 8103 C C . MET A 1 994 ? 99.530 -8.329 -83.631 1.00 90.50 994 MET A C 1
ATOM 8105 O O . MET A 1 994 ? 100.338 -7.983 -84.486 1.00 90.50 994 MET A O 1
ATOM 8109 N N . LEU A 1 995 ? 99.589 -7.884 -82.371 1.00 91.75 995 LEU A N 1
ATOM 8110 C CA . LEU A 1 995 ? 100.637 -6.991 -81.865 1.00 91.75 995 LEU A CA 1
ATOM 8111 C C . LEU A 1 995 ? 102.018 -7.664 -81.892 1.00 91.75 995 LEU A C 1
ATOM 8113 O O . LEU A 1 995 ? 102.969 -7.076 -82.399 1.00 91.75 995 LEU A O 1
ATOM 8117 N N . LYS A 1 996 ? 102.126 -8.920 -81.437 1.00 92.44 996 LYS A N 1
ATOM 8118 C CA . LYS A 1 996 ? 103.382 -9.695 -81.483 1.00 92.44 996 LYS A CA 1
ATOM 8119 C C . LYS A 1 996 ? 103.875 -9.914 -82.916 1.00 92.44 996 LYS A C 1
ATOM 8121 O O . LYS A 1 996 ? 105.067 -9.769 -83.171 1.00 92.44 996 LYS A O 1
ATOM 8126 N N . GLU A 1 997 ? 102.980 -10.207 -83.860 1.00 90.88 997 GLU A N 1
ATOM 8127 C CA . GLU A 1 997 ? 103.341 -10.303 -85.281 1.00 90.88 997 GLU A CA 1
ATOM 8128 C C . GLU A 1 997 ? 103.673 -8.932 -85.896 1.00 90.88 997 GLU A C 1
ATOM 8130 O O . GLU A 1 997 ? 104.588 -8.848 -86.711 1.00 90.88 997 GLU A O 1
ATOM 8135 N N . TYR A 1 998 ? 103.011 -7.847 -85.481 1.00 91.69 998 TYR A N 1
ATOM 8136 C CA . TYR A 1 998 ? 103.359 -6.489 -85.913 1.00 91.69 998 TYR A CA 1
ATOM 8137 C C . TYR A 1 998 ? 104.764 -6.087 -85.447 1.00 91.69 998 TYR A C 1
ATOM 8139 O O . TYR A 1 998 ? 105.565 -5.645 -86.270 1.00 91.69 998 TYR A O 1
ATOM 8147 N N . ASP A 1 999 ? 105.103 -6.296 -84.171 1.00 92.00 999 ASP A N 1
ATOM 8148 C CA . ASP A 1 999 ? 106.452 -6.033 -83.658 1.00 92.00 999 ASP A CA 1
ATOM 8149 C C . ASP A 1 999 ? 107.498 -6.952 -84.313 1.00 92.00 999 ASP A C 1
ATOM 8151 O O . ASP A 1 999 ? 108.552 -6.476 -84.724 1.00 92.00 999 ASP A O 1
ATOM 8155 N N . ARG A 1 1000 ? 107.184 -8.233 -84.553 1.00 93.19 1000 ARG A N 1
ATOM 8156 C CA . ARG A 1 1000 ? 108.042 -9.155 -85.323 1.00 93.19 1000 ARG A CA 1
ATOM 8157 C C . ARG A 1 1000 ? 108.295 -8.672 -86.759 1.00 93.19 1000 ARG A C 1
ATOM 8159 O O . ARG A 1 1000 ? 109.423 -8.761 -87.246 1.00 93.19 1000 ARG A O 1
ATOM 8166 N N . ILE A 1 1001 ? 107.270 -8.166 -87.450 1.00 91.19 1001 ILE A N 1
ATOM 8167 C CA . ILE A 1 1001 ? 107.390 -7.598 -88.805 1.00 91.19 1001 ILE A CA 1
ATOM 8168 C C . ILE A 1 1001 ? 108.213 -6.307 -88.770 1.00 91.19 1001 ILE A C 1
ATOM 8170 O O . ILE A 1 1001 ? 109.106 -6.131 -89.599 1.00 91.19 1001 ILE A O 1
ATOM 8174 N N . LYS A 1 1002 ? 107.954 -5.431 -87.796 1.00 92.25 1002 LYS A N 1
ATOM 8175 C CA . LYS A 1 1002 ? 108.671 -4.174 -87.549 1.00 92.25 1002 LYS A CA 1
ATOM 8176 C C . LYS A 1 1002 ? 110.151 -4.411 -87.246 1.00 92.25 1002 LYS A C 1
ATOM 8178 O O . LYS A 1 1002 ? 110.989 -3.752 -87.851 1.00 92.25 1002 LYS A O 1
ATOM 8183 N N . ASP A 1 1003 ? 110.497 -5.394 -86.421 1.00 91.44 1003 ASP A N 1
ATOM 8184 C CA . ASP A 1 1003 ? 111.888 -5.765 -86.136 1.00 91.44 1003 ASP A CA 1
ATOM 8185 C C . ASP A 1 1003 ? 112.564 -6.459 -87.324 1.00 91.44 1003 ASP A C 1
ATOM 8187 O O . ASP A 1 1003 ? 113.749 -6.231 -87.584 1.00 91.44 1003 ASP A O 1
ATOM 8191 N N . GLY A 1 1004 ? 111.811 -7.223 -88.123 1.00 88.38 1004 GLY A N 1
ATOM 8192 C CA . GLY A 1 1004 ? 112.257 -7.704 -89.432 1.00 88.38 1004 GLY A CA 1
ATOM 8193 C C . GLY A 1 1004 ? 112.594 -6.555 -90.391 1.00 88.38 1004 GLY A C 1
ATOM 8194 O O . GLY A 1 1004 ? 113.667 -6.555 -91.001 1.00 88.38 1004 GLY A O 1
ATOM 8195 N N . TYR A 1 1005 ? 111.727 -5.540 -90.468 1.00 91.06 1005 TYR A N 1
ATOM 8196 C CA . TYR A 1 1005 ? 111.937 -4.314 -91.244 1.00 91.06 1005 TYR A CA 1
ATOM 8197 C C . TYR A 1 1005 ? 113.126 -3.500 -90.727 1.00 91.06 1005 TYR A C 1
ATOM 8199 O O . TYR A 1 1005 ? 113.981 -3.125 -91.524 1.00 91.06 1005 TYR A O 1
ATOM 8207 N N . ASN A 1 1006 ? 113.238 -3.283 -89.415 1.00 91.25 1006 ASN A N 1
ATOM 8208 C CA . ASN A 1 1006 ? 114.368 -2.599 -88.783 1.00 91.25 1006 ASN A CA 1
ATOM 8209 C C . ASN A 1 1006 ? 115.683 -3.335 -89.073 1.00 91.25 1006 ASN A C 1
ATOM 8211 O O . ASN A 1 1006 ? 116.668 -2.716 -89.466 1.00 91.25 1006 ASN A O 1
ATOM 8215 N N . THR A 1 1007 ? 115.693 -4.667 -88.972 1.00 90.94 1007 THR A N 1
ATOM 8216 C CA . THR A 1 1007 ? 116.860 -5.504 -89.295 1.00 90.94 1007 THR A CA 1
ATOM 8217 C C . THR A 1 1007 ? 117.227 -5.426 -90.780 1.00 90.94 1007 THR A C 1
ATOM 8219 O O . THR A 1 1007 ? 118.410 -5.410 -91.126 1.00 90.94 1007 THR A O 1
ATOM 8222 N N . ALA A 1 1008 ? 116.241 -5.366 -91.679 1.00 87.62 1008 ALA A N 1
ATOM 8223 C CA . ALA A 1 1008 ? 116.473 -5.156 -93.107 1.00 87.62 1008 ALA A CA 1
ATOM 8224 C C . ALA A 1 1008 ? 117.012 -3.743 -93.395 1.00 87.62 1008 ALA A C 1
ATOM 8226 O O . ALA A 1 1008 ? 117.979 -3.605 -94.145 1.00 87.62 1008 ALA A O 1
ATOM 8227 N N . LEU A 1 1009 ? 116.457 -2.714 -92.748 1.00 88.44 1009 LEU A N 1
ATOM 8228 C CA . LEU A 1 1009 ? 116.906 -1.326 -92.848 1.00 88.44 1009 LEU A CA 1
ATOM 8229 C C . LEU A 1 1009 ? 118.352 -1.180 -92.359 1.00 88.44 1009 LEU A C 1
ATOM 8231 O O . LEU A 1 1009 ? 119.171 -0.597 -93.064 1.00 88.44 1009 LEU A O 1
ATOM 8235 N N . LEU A 1 1010 ? 118.698 -1.788 -91.219 1.00 90.62 1010 LEU A N 1
ATOM 8236 C CA . LEU A 1 1010 ? 120.056 -1.791 -90.671 1.00 90.62 1010 LEU A CA 1
ATOM 8237 C C . LEU A 1 1010 ? 121.042 -2.503 -91.613 1.00 90.62 1010 LEU A C 1
ATOM 8239 O O . LEU A 1 1010 ? 122.158 -2.034 -91.816 1.00 90.62 1010 LEU A O 1
ATOM 8243 N N . LYS A 1 1011 ? 120.627 -3.603 -92.260 1.00 89.12 1011 LYS A N 1
ATOM 8244 C CA . LYS A 1 1011 ? 121.427 -4.280 -93.301 1.00 89.12 1011 LYS A CA 1
ATOM 8245 C C . LYS A 1 1011 ? 121.620 -3.410 -94.549 1.00 89.12 1011 LYS A C 1
ATOM 8247 O O . LYS A 1 1011 ? 122.690 -3.461 -95.149 1.00 89.12 1011 LYS A O 1
ATOM 8252 N N . VAL A 1 1012 ? 120.627 -2.609 -94.941 1.00 86.81 1012 VAL A N 1
ATOM 8253 C CA . VAL A 1 1012 ? 120.753 -1.641 -96.048 1.00 86.81 1012 VAL A CA 1
ATOM 8254 C C . VAL A 1 1012 ? 121.662 -0.472 -95.657 1.00 86.81 1012 VAL A C 1
ATOM 8256 O O . VAL A 1 1012 ? 122.547 -0.121 -96.431 1.00 86.81 1012 VAL A O 1
ATOM 8259 N N . GLN A 1 1013 ? 121.517 0.077 -94.448 1.00 86.75 1013 GLN A N 1
ATOM 8260 C CA . GLN A 1 1013 ? 122.387 1.129 -93.911 1.00 86.75 1013 GLN A CA 1
ATOM 8261 C C . GLN A 1 1013 ? 123.841 0.656 -93.791 1.00 86.75 1013 GLN A C 1
ATOM 8263 O O . GLN A 1 1013 ? 124.742 1.367 -94.228 1.00 86.75 1013 GLN A O 1
ATOM 8268 N N . ASN A 1 1014 ? 124.081 -0.561 -93.293 1.00 87.56 1014 ASN A N 1
ATOM 8269 C CA . ASN A 1 1014 ? 125.422 -1.142 -93.223 1.00 87.56 1014 ASN A CA 1
ATOM 8270 C C . ASN A 1 1014 ? 126.019 -1.352 -94.619 1.00 87.56 1014 ASN A C 1
ATOM 8272 O O . ASN A 1 1014 ? 127.131 -0.899 -94.854 1.00 87.56 1014 ASN A O 1
ATOM 8276 N N . ARG A 1 1015 ? 125.269 -1.903 -95.586 1.00 85.94 1015 ARG A N 1
ATOM 8277 C CA . ARG A 1 1015 ? 125.725 -2.006 -96.989 1.00 85.94 1015 ARG A CA 1
ATOM 8278 C C . ARG A 1 1015 ? 126.017 -0.645 -97.624 1.00 85.94 1015 ARG A C 1
ATOM 8280 O O . ARG A 1 1015 ? 126.969 -0.513 -98.386 1.00 85.94 1015 ARG A O 1
ATOM 8287 N N . MET A 1 1016 ? 125.219 0.377 -97.317 1.00 82.19 1016 MET A N 1
ATOM 8288 C CA . MET A 1 1016 ? 125.456 1.747 -97.778 1.00 82.19 1016 MET A CA 1
ATOM 8289 C C . MET A 1 1016 ? 126.718 2.340 -97.134 1.00 82.19 1016 MET A C 1
ATOM 8291 O O . MET A 1 1016 ? 127.502 2.985 -97.824 1.00 82.19 1016 MET A O 1
ATOM 8295 N N . LYS A 1 1017 ? 126.958 2.074 -95.846 1.00 86.62 1017 LYS A N 1
ATOM 8296 C CA . LYS A 1 1017 ? 128.172 2.469 -95.119 1.00 86.62 1017 LYS A CA 1
ATOM 8297 C C . LYS A 1 1017 ? 129.413 1.746 -95.651 1.00 86.62 1017 LYS A C 1
ATOM 8299 O O . LYS A 1 1017 ? 130.409 2.401 -95.925 1.00 86.62 1017 LYS A O 1
ATOM 8304 N N . GLU A 1 1018 ? 129.332 0.441 -95.901 1.00 85.50 1018 GLU A N 1
ATOM 8305 C CA . GLU A 1 1018 ? 130.371 -0.368 -96.555 1.00 85.50 1018 GLU A CA 1
ATOM 8306 C C . GLU A 1 1018 ? 130.688 0.152 -97.967 1.00 85.50 1018 GLU A C 1
ATOM 8308 O O . GLU A 1 1018 ? 131.857 0.287 -98.328 1.00 85.50 1018 GLU A O 1
ATOM 8313 N N . ALA A 1 1019 ? 129.666 0.504 -98.757 1.00 80.81 1019 ALA A N 1
ATOM 8314 C CA . ALA A 1 1019 ? 129.833 1.083 -100.090 1.00 80.81 1019 ALA A CA 1
ATOM 8315 C C . ALA A 1 1019 ? 130.444 2.496 -100.052 1.00 80.81 1019 ALA A C 1
ATOM 8317 O O . ALA A 1 1019 ? 131.287 2.821 -100.890 1.00 80.81 1019 ALA A O 1
ATOM 8318 N N . LEU A 1 1020 ? 130.073 3.320 -99.065 1.00 82.75 1020 LEU A N 1
ATOM 8319 C CA . LEU A 1 1020 ? 130.697 4.622 -98.821 1.00 82.75 1020 LEU A CA 1
ATOM 8320 C C . LEU A 1 1020 ? 132.160 4.456 -98.395 1.00 82.75 1020 LEU A C 1
ATOM 8322 O O . LEU A 1 1020 ? 133.024 5.043 -99.026 1.00 82.75 1020 LEU A O 1
ATOM 8326 N N . GLU A 1 1021 ? 132.470 3.592 -97.426 1.00 85.06 1021 GLU A N 1
ATOM 8327 C CA . GLU A 1 1021 ? 133.843 3.280 -96.993 1.00 85.06 1021 GLU A CA 1
ATOM 8328 C C . GLU A 1 1021 ? 134.690 2.604 -98.084 1.00 85.06 1021 GLU A C 1
ATOM 8330 O O . GLU A 1 1021 ? 135.921 2.689 -98.064 1.00 85.06 1021 GLU A O 1
ATOM 8335 N N . SER A 1 1022 ? 134.059 1.912 -99.034 1.00 81.50 1022 SER A N 1
ATOM 8336 C CA . SER A 1 1022 ? 134.703 1.387 -100.241 1.00 81.50 1022 SER A CA 1
ATOM 8337 C C . SER A 1 1022 ? 135.028 2.517 -101.224 1.00 81.50 1022 SER A C 1
ATOM 8339 O O . SER A 1 1022 ? 136.173 2.621 -101.668 1.00 81.50 1022 SER A O 1
ATOM 8341 N N . LYS A 1 1023 ? 134.080 3.429 -101.493 1.00 81.25 1023 LYS A N 1
ATOM 8342 C CA . LYS A 1 1023 ? 134.343 4.633 -102.296 1.00 81.25 1023 LYS A CA 1
ATOM 8343 C C . LYS A 1 1023 ? 135.395 5.538 -101.666 1.00 81.25 1023 LYS A C 1
ATOM 8345 O O . LYS A 1 1023 ? 136.261 6.020 -102.383 1.00 81.25 1023 LYS A O 1
ATOM 8350 N N . ASP A 1 1024 ? 135.370 5.727 -100.354 1.00 80.56 1024 ASP A N 1
ATOM 8351 C CA . ASP A 1 1024 ? 136.327 6.563 -99.630 1.00 80.56 1024 ASP A CA 1
ATOM 8352 C C . ASP A 1 1024 ? 137.752 5.998 -99.724 1.00 80.56 1024 ASP A C 1
ATOM 8354 O O . ASP A 1 1024 ? 138.706 6.739 -99.964 1.00 80.56 1024 ASP A O 1
ATOM 8358 N N . ARG A 1 1025 ? 137.899 4.667 -99.627 1.00 82.69 1025 ARG A N 1
ATOM 8359 C CA . ARG A 1 1025 ? 139.163 3.969 -99.917 1.00 82.69 1025 ARG A CA 1
ATOM 8360 C C . ARG A 1 1025 ? 139.580 4.130 -101.380 1.00 82.69 1025 ARG A C 1
ATOM 8362 O O . ARG A 1 1025 ? 140.721 4.499 -101.634 1.00 82.69 1025 ARG A O 1
ATOM 8369 N N . SER A 1 1026 ? 138.661 3.954 -102.331 1.00 79.69 1026 SER A N 1
ATOM 8370 C CA . SER A 1 1026 ? 138.941 4.152 -103.760 1.00 79.69 1026 SER A CA 1
ATOM 8371 C C . SER A 1 1026 ? 139.351 5.593 -104.097 1.00 79.69 1026 SER A C 1
ATOM 8373 O O . SER A 1 1026 ? 140.216 5.783 -104.948 1.00 79.69 1026 SER A O 1
ATOM 8375 N N . MET A 1 1027 ? 138.765 6.605 -103.449 1.00 77.56 1027 MET A N 1
ATOM 8376 C CA . MET A 1 1027 ? 139.154 8.009 -103.626 1.00 77.56 1027 MET A CA 1
ATOM 8377 C C . MET A 1 1027 ? 140.522 8.288 -102.997 1.00 77.56 1027 MET A C 1
ATOM 8379 O O . MET A 1 1027 ? 141.340 8.956 -103.619 1.00 77.56 1027 MET A O 1
ATOM 8383 N N . LYS A 1 1028 ? 140.821 7.724 -101.819 1.00 80.12 1028 LYS A N 1
ATOM 8384 C CA . LYS A 1 1028 ? 142.155 7.814 -101.194 1.00 80.12 1028 LYS A CA 1
ATOM 8385 C C . LYS A 1 1028 ? 143.238 7.144 -102.051 1.00 80.12 1028 LYS A C 1
ATOM 8387 O O . LYS A 1 1028 ? 144.310 7.716 -102.222 1.00 80.12 1028 LYS A O 1
ATOM 8392 N N . GLU A 1 1029 ? 142.948 6.002 -102.678 1.00 79.38 1029 GLU A N 1
ATOM 8393 C CA . GLU A 1 1029 ? 143.847 5.391 -103.669 1.00 79.38 1029 GLU A CA 1
ATOM 8394 C C . GLU A 1 1029 ? 144.007 6.235 -104.941 1.00 79.38 1029 GLU A C 1
ATOM 8396 O O . GLU A 1 1029 ? 145.111 6.319 -105.476 1.00 79.38 1029 GLU A O 1
ATOM 8401 N N . GLN A 1 1030 ? 142.936 6.859 -105.444 1.00 77.94 1030 GLN A N 1
ATOM 8402 C CA . GLN A 1 1030 ? 143.023 7.763 -106.597 1.00 77.94 1030 GLN A CA 1
ATOM 8403 C C . GLN A 1 1030 ? 143.854 9.011 -106.279 1.00 77.94 1030 GLN A C 1
ATOM 8405 O O . GLN A 1 1030 ? 144.706 9.378 -107.083 1.00 77.94 1030 GLN A O 1
ATOM 8410 N N . ILE A 1 1031 ? 143.675 9.613 -105.099 1.00 77.88 1031 ILE A N 1
ATOM 8411 C CA . ILE A 1 1031 ? 144.496 10.733 -104.618 1.00 77.88 1031 ILE A CA 1
ATOM 8412 C C . ILE A 1 1031 ? 145.964 10.302 -104.533 1.00 77.88 1031 ILE A C 1
ATOM 8414 O O . ILE A 1 1031 ? 146.809 10.948 -105.140 1.00 77.88 1031 ILE A O 1
ATOM 8418 N N . SER A 1 1032 ? 146.268 9.159 -103.909 1.00 78.75 1032 SER A N 1
ATOM 8419 C CA . SER A 1 1032 ? 147.648 8.659 -103.804 1.00 78.75 1032 SER A CA 1
ATOM 8420 C C . SER A 1 1032 ? 148.287 8.339 -105.171 1.00 78.75 1032 SER A C 1
ATOM 8422 O O . SER A 1 1032 ? 149.480 8.583 -105.385 1.00 78.75 1032 SER A O 1
ATOM 8424 N N . LYS A 1 1033 ? 147.501 7.866 -106.151 1.00 77.69 1033 LYS A N 1
ATOM 8425 C CA . LYS A 1 1033 ? 147.941 7.703 -107.552 1.00 77.69 1033 LYS A CA 1
ATOM 8426 C C . LYS A 1 1033 ? 148.222 9.052 -108.226 1.00 77.69 1033 LYS A C 1
ATOM 8428 O O . LYS A 1 1033 ? 149.259 9.202 -108.863 1.00 77.69 1033 LYS A O 1
ATOM 8433 N N . VAL A 1 1034 ? 147.367 10.058 -108.031 1.00 78.12 1034 VAL A N 1
ATOM 8434 C CA . VAL A 1 1034 ? 147.595 11.421 -108.546 1.00 78.12 1034 VAL A CA 1
ATOM 8435 C C . VAL A 1 1034 ? 148.823 12.069 -107.894 1.00 78.12 1034 VAL A C 1
ATOM 8437 O O . VAL A 1 1034 ? 149.627 12.674 -108.598 1.00 78.12 1034 VAL A O 1
ATOM 8440 N N . GLU A 1 1035 ? 149.025 11.899 -106.586 1.00 75.69 1035 GLU A N 1
ATOM 8441 C CA . GLU A 1 1035 ? 150.205 12.381 -105.855 1.00 75.69 1035 GLU A CA 1
ATOM 8442 C C . GLU A 1 1035 ? 151.500 11.731 -106.362 1.00 75.69 1035 GLU A C 1
ATOM 8444 O O . GLU A 1 1035 ? 152.486 12.427 -106.612 1.00 75.69 1035 GLU A O 1
ATOM 8449 N N . THR A 1 1036 ? 151.507 10.411 -106.572 1.00 75.38 1036 THR A N 1
ATOM 8450 C CA . THR A 1 1036 ? 152.681 9.692 -107.100 1.00 75.38 1036 THR A CA 1
ATOM 8451 C C . THR A 1 1036 ? 152.950 9.997 -108.577 1.00 75.38 1036 THR A C 1
ATOM 8453 O O . THR A 1 1036 ? 154.116 10.115 -108.968 1.00 75.38 1036 THR A O 1
ATOM 8456 N N . GLU A 1 1037 ? 151.920 10.251 -109.391 1.00 72.88 1037 GLU A N 1
ATOM 8457 C CA . GLU A 1 1037 ? 152.085 10.832 -110.729 1.00 72.88 1037 GLU A CA 1
ATOM 8458 C C . GLU A 1 1037 ? 152.661 12.256 -110.684 1.00 72.88 1037 GLU A C 1
ATOM 8460 O O . GLU A 1 1037 ? 153.556 12.573 -111.470 1.00 72.88 1037 GLU A O 1
ATOM 8465 N N . TYR A 1 1038 ? 152.195 13.116 -109.772 1.00 75.69 1038 TYR A N 1
ATOM 8466 C CA . TYR A 1 1038 ? 152.706 14.484 -109.620 1.00 75.69 1038 TYR A CA 1
ATOM 8467 C C . TYR A 1 1038 ? 154.171 14.494 -109.176 1.00 75.69 1038 TYR A C 1
ATOM 8469 O O . TYR A 1 1038 ? 154.987 15.209 -109.758 1.00 75.69 1038 TYR A O 1
ATOM 8477 N N . GLN A 1 1039 ? 154.539 13.651 -108.206 1.00 71.75 1039 GLN A N 1
ATOM 8478 C CA . GLN A 1 1039 ? 155.931 13.467 -107.786 1.00 71.75 1039 GLN A CA 1
ATOM 8479 C C . GLN A 1 1039 ? 156.810 12.905 -108.915 1.00 71.75 1039 GLN A C 1
ATOM 8481 O O . GLN A 1 1039 ? 157.978 13.278 -109.028 1.00 71.75 1039 GLN A O 1
ATOM 8486 N N . SER A 1 1040 ? 156.262 12.048 -109.782 1.00 69.25 1040 SER A N 1
ATOM 8487 C CA . SER A 1 1040 ? 156.980 11.527 -110.954 1.00 69.25 1040 SER A CA 1
ATOM 8488 C C . SER A 1 1040 ? 157.179 12.605 -112.027 1.00 69.25 1040 SER A C 1
ATOM 8490 O O . SER A 1 1040 ? 158.290 12.767 -112.531 1.00 69.25 1040 SER A O 1
ATOM 8492 N N . LYS A 1 1041 ? 156.157 13.424 -112.309 1.00 68.75 1041 LYS A N 1
ATOM 8493 C CA . LYS A 1 1041 ? 156.251 14.586 -113.214 1.00 68.75 1041 LYS A CA 1
ATOM 8494 C C . LYS A 1 1041 ? 157.250 15.633 -112.688 1.00 68.75 1041 LYS A C 1
ATOM 8496 O O . LYS A 1 1041 ? 158.062 16.134 -113.461 1.00 68.75 1041 LYS A O 1
ATOM 8501 N N . LEU A 1 1042 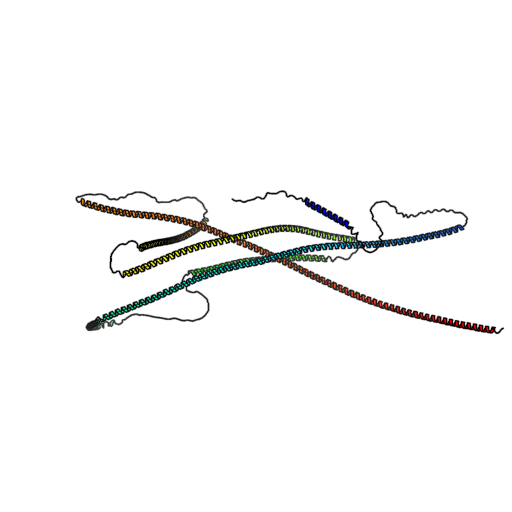? 157.292 15.869 -111.372 1.00 67.69 1042 LEU A N 1
ATOM 8502 C CA . LEU A 1 1042 ? 158.299 16.712 -110.703 1.00 67.69 1042 LEU A CA 1
ATOM 8503 C C . LEU A 1 1042 ? 159.736 16.166 -110.786 1.00 67.69 1042 LEU A C 1
ATOM 8505 O O . LEU A 1 1042 ? 160.680 16.954 -110.746 1.00 67.69 1042 LEU A O 1
ATOM 8509 N N . LYS A 1 1043 ? 159.928 14.845 -110.906 1.00 63.72 1043 LYS A N 1
ATOM 8510 C CA . LYS A 1 1043 ? 161.250 14.246 -111.166 1.00 63.72 1043 LYS A CA 1
ATOM 8511 C C . LYS A 1 1043 ? 161.656 14.383 -112.634 1.00 63.72 1043 LYS A C 1
ATOM 8513 O O . LYS A 1 1043 ? 162.795 14.749 -112.900 1.00 63.72 1043 LYS A O 1
ATOM 8518 N N . MET A 1 1044 ? 160.731 14.169 -113.573 1.00 61.38 1044 MET A N 1
ATOM 8519 C CA . MET A 1 1044 ? 160.989 14.345 -115.012 1.00 61.38 1044 MET A CA 1
ATOM 8520 C C . MET A 1 1044 ? 161.349 15.799 -115.363 1.00 61.38 1044 MET A C 1
ATOM 8522 O O . MET A 1 1044 ? 162.281 16.030 -116.126 1.00 61.38 1044 MET A O 1
ATOM 8526 N N . LEU A 1 1045 ? 160.691 16.782 -114.736 1.00 59.81 1045 LEU A N 1
ATOM 8527 C CA . LEU A 1 1045 ? 161.011 18.212 -114.887 1.00 59.81 1045 LEU A CA 1
ATOM 8528 C C . LEU A 1 1045 ? 162.378 18.633 -114.313 1.00 59.81 1045 LEU A C 1
ATOM 8530 O O . LEU A 1 1045 ? 162.797 19.756 -114.552 1.00 59.81 1045 LEU A O 1
ATOM 8534 N N . LYS A 1 1046 ? 163.084 17.760 -113.581 1.00 60.34 1046 LYS A N 1
ATOM 8535 C CA . LYS A 1 1046 ? 164.474 17.986 -113.133 1.00 60.34 1046 LYS A CA 1
ATOM 8536 C C . LYS A 1 1046 ? 165.520 17.273 -114.001 1.00 60.34 1046 LYS A C 1
ATOM 8538 O O . LYS A 1 1046 ? 166.695 17.268 -113.650 1.00 60.34 1046 LYS A O 1
ATOM 8543 N N . ALA A 1 1047 ? 165.102 16.652 -115.105 1.00 58.53 1047 ALA A N 1
ATOM 8544 C CA . ALA A 1 1047 ? 165.969 15.929 -116.037 1.00 58.53 1047 ALA A CA 1
ATOM 8545 C C . ALA A 1 1047 ? 166.117 16.640 -117.401 1.00 58.53 1047 ALA A C 1
ATOM 8547 O O . ALA A 1 1047 ? 166.564 16.037 -118.376 1.00 58.53 1047 ALA A O 1
ATOM 8548 N N . SER A 1 1048 ? 165.722 17.911 -117.502 1.00 51.94 1048 SER A N 1
ATOM 8549 C CA . SER A 1 1048 ? 165.941 18.767 -118.674 1.00 51.94 1048 SER A CA 1
ATOM 8550 C C . SER A 1 1048 ? 165.972 20.230 -118.231 1.00 51.94 1048 SER A C 1
ATOM 8552 O O . SER A 1 1048 ? 164.982 20.692 -117.672 1.00 51.94 1048 SER A O 1
ATOM 8554 N N . THR A 1 1049 ? 167.104 20.897 -118.509 1.00 38.78 1049 THR A N 1
ATOM 8555 C CA . THR A 1 1049 ? 167.534 22.241 -118.044 1.00 38.78 1049 THR A CA 1
ATOM 8556 C C . THR A 1 1049 ? 167.588 22.434 -116.530 1.00 38.78 1049 THR A C 1
ATOM 8558 O O . THR A 1 1049 ? 166.516 22.571 -115.908 1.00 38.78 1049 THR A O 1
#